Protein AF-0000000067247017 (afdb_homodimer)

Structure (mmCIF, N/CA/C/O backbone):
data_AF-0000000067247017-model_v1
#
loop_
_entity.id
_entity.type
_entity.pdbx_description
1 polymer 'HAT C-terminal dimerisation domain-containing protein'
#
loop_
_atom_site.group_PDB
_atom_site.id
_atom_site.type_symbol
_atom_site.label_atom_id
_atom_site.label_alt_id
_atom_site.label_comp_id
_atom_site.label_asym_id
_atom_site.label_entity_id
_atom_site.label_seq_id
_atom_site.pdbx_PDB_ins_code
_atom_site.Cartn_x
_atom_site.Cartn_y
_atom_site.Cartn_z
_atom_site.occupancy
_atom_site.B_iso_or_equiv
_atom_site.auth_seq_id
_atom_site.auth_comp_id
_atom_site.auth_asym_id
_atom_site.auth_atom_id
_atom_site.pdbx_PDB_model_num
ATOM 1 N N . MET A 1 1 ? 7.742 -73.188 33.688 1 23.28 1 MET A N 1
ATOM 2 C CA . MET A 1 1 ? 9.18 -72.938 33.562 1 23.28 1 MET A CA 1
ATOM 3 C C . MET A 1 1 ? 9.484 -71.938 32.469 1 23.28 1 MET A C 1
ATOM 5 O O . MET A 1 1 ? 9.109 -72.125 31.312 1 23.28 1 MET A O 1
ATOM 9 N N . GLN A 1 2 ? 9.531 -70.688 32.719 1 21.97 2 GLN A N 1
ATOM 10 C CA . GLN A 1 2 ? 9.227 -69.438 32.031 1 21.97 2 GLN A CA 1
ATOM 11 C C . GLN A 1 2 ? 10.367 -69 31.109 1 21.97 2 GLN A C 1
ATOM 13 O O . GLN A 1 2 ? 11.461 -68.688 31.578 1 21.97 2 GLN A O 1
ATOM 18 N N . ARG A 1 3 ? 10.586 -69.938 30.016 1 20.7 3 ARG A N 1
ATOM 19 C CA . ARG A 1 3 ? 11.852 -69.812 29.281 1 20.7 3 ARG A CA 1
ATOM 20 C C . ARG A 1 3 ? 12.125 -68.312 28.938 1 20.7 3 ARG A C 1
ATOM 22 O O . ARG A 1 3 ? 11.203 -67.562 28.672 1 20.7 3 ARG A O 1
ATOM 29 N N . GLU A 1 4 ? 13.328 -67.875 29.266 1 22.89 4 GLU A N 1
ATOM 30 C CA . GLU A 1 4 ? 14.008 -66.562 29.297 1 22.89 4 GLU A CA 1
ATOM 31 C C . GLU A 1 4 ? 14.242 -66 27.891 1 22.89 4 GLU A C 1
ATOM 33 O O . GLU A 1 4 ? 14.812 -66.688 27.047 1 22.89 4 GLU A O 1
ATOM 38 N N . PRO A 1 5 ? 13.328 -65.312 27.25 1 28.97 5 PRO A N 1
ATOM 39 C CA . PRO A 1 5 ? 13.305 -65.062 25.812 1 28.97 5 PRO A CA 1
ATOM 40 C C . PRO A 1 5 ? 14.625 -64.5 25.281 1 28.97 5 PRO A C 1
ATOM 42 O O . PRO A 1 5 ? 15.383 -63.906 26.031 1 28.97 5 PRO A O 1
ATOM 45 N N . GLY A 1 6 ? 15.312 -65.25 24.438 1 23.14 6 GLY A N 1
ATOM 46 C CA . GLY A 1 6 ? 16.625 -65.062 23.844 1 23.14 6 GLY A CA 1
ATOM 47 C C . GLY A 1 6 ? 16.875 -63.656 23.312 1 23.14 6 GLY A C 1
ATOM 48 O O . GLY A 1 6 ? 15.93 -62.969 22.938 1 23.14 6 GLY A O 1
ATOM 49 N N . SER A 1 7 ? 17.938 -62.938 23.688 1 22.84 7 SER A N 1
ATOM 50 C CA . SER A 1 7 ? 18.531 -61.594 23.609 1 22.84 7 SER A CA 1
ATOM 51 C C . SER A 1 7 ? 18.828 -61.188 22.172 1 22.84 7 SER A C 1
ATOM 53 O O . SER A 1 7 ? 19.641 -61.844 21.5 1 22.84 7 SER A O 1
ATOM 55 N N . ARG A 1 8 ? 17.828 -60.938 21.344 1 23.98 8 ARG A N 1
ATOM 56 C CA . ARG A 1 8 ? 18.047 -60.688 19.922 1 23.98 8 ARG A CA 1
ATOM 57 C C . ARG A 1 8 ? 19.203 -59.719 19.703 1 23.98 8 ARG A C 1
ATOM 59 O O . ARG A 1 8 ? 19.297 -58.688 20.344 1 23.98 8 ARG A O 1
ATOM 66 N N . PRO A 1 9 ? 20.312 -60.156 19.125 1 22.77 9 PRO A N 1
ATOM 67 C CA . PRO A 1 9 ? 21.547 -59.344 19.016 1 22.77 9 PRO A CA 1
ATOM 68 C C . PRO A 1 9 ? 21.328 -58.062 18.234 1 22.77 9 PRO A C 1
ATOM 70 O O . PRO A 1 9 ? 20.422 -57.969 17.406 1 22.77 9 PRO A O 1
ATOM 73 N N . SER A 1 10 ? 21.656 -56.812 18.766 1 23.69 10 SER A N 1
ATOM 74 C CA . SER A 1 10 ? 21.609 -55.406 18.453 1 23.69 10 SER A CA 1
ATOM 75 C C . SER A 1 10 ? 22.359 -55.094 17.156 1 23.69 10 SER A C 1
ATOM 77 O O . SER A 1 10 ? 23.578 -55.062 17.141 1 23.69 10 SER A O 1
ATOM 79 N N . CYS A 1 11 ? 22.078 -55.781 16.031 1 25.22 11 CYS A N 1
ATOM 80 C CA . CYS A 1 11 ? 22.922 -55.469 14.867 1 25.22 11 CYS A CA 1
ATOM 81 C C . CYS A 1 11 ? 22.859 -54 14.516 1 25.22 11 CYS A C 1
ATOM 83 O O . CYS A 1 11 ? 21.781 -53.469 14.234 1 25.22 11 CYS A O 1
ATOM 85 N N . THR A 1 12 ? 23.672 -53.156 15.133 1 26.23 12 THR A N 1
ATOM 86 C CA . THR A 1 12 ? 23.906 -51.719 14.938 1 26.23 12 THR A CA 1
ATOM 87 C C . THR A 1 12 ? 24.203 -51.438 13.469 1 26.23 12 THR A C 1
ATOM 89 O O . THR A 1 12 ? 25.156 -52 12.898 1 26.23 12 THR A O 1
ATOM 92 N N . PRO A 1 13 ? 23.203 -51.25 12.672 1 28.28 13 PRO A N 1
ATOM 93 C CA . PRO A 1 13 ? 23.484 -51.062 11.242 1 28.28 13 PRO A CA 1
ATOM 94 C C . PRO A 1 13 ? 24.609 -50.062 11 1 28.28 13 PRO A C 1
ATOM 96 O O . PRO A 1 13 ? 24.859 -49.188 11.82 1 28.28 13 PRO A O 1
ATOM 99 N N . PRO A 1 14 ? 25.719 -50.375 10.234 1 26.77 14 PRO A N 1
ATOM 100 C CA . PRO A 1 14 ? 26.891 -49.531 10.07 1 26.77 14 PRO A CA 1
ATOM 101 C C . P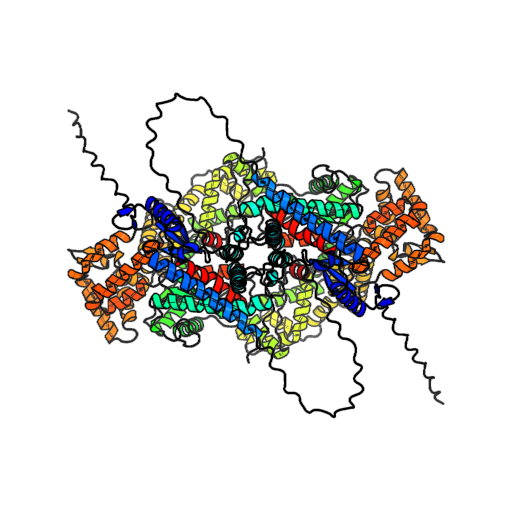RO A 1 14 ? 26.531 -48.125 9.562 1 26.77 14 PRO A C 1
ATOM 103 O O . PRO A 1 14 ? 25.5 -47.969 8.906 1 26.77 14 PRO A O 1
ATOM 106 N N . SER A 1 15 ? 26.953 -47.031 10.195 1 26.91 15 SER A N 1
ATOM 107 C CA . SER A 1 15 ? 26.844 -45.594 9.953 1 26.91 15 SER A CA 1
ATOM 108 C C . SER A 1 15 ? 27.203 -45.25 8.508 1 26.91 15 SER A C 1
ATOM 110 O O . SER A 1 15 ? 28.203 -45.75 7.973 1 26.91 15 SER A O 1
ATOM 112 N N . PRO A 1 16 ? 26.188 -44.938 7.688 1 30.27 16 PRO A N 1
ATOM 113 C CA . PRO A 1 16 ? 26.531 -44.625 6.297 1 30.27 16 PRO A CA 1
ATOM 114 C C . PRO A 1 16 ? 27.766 -43.719 6.176 1 30.27 16 PRO A C 1
ATOM 116 O O . PRO A 1 16 ? 27.938 -42.781 6.949 1 30.27 16 PRO A O 1
ATOM 119 N N . ALA A 1 17 ? 28.875 -44.188 5.738 1 30.48 17 ALA A N 1
ATOM 120 C CA . ALA A 1 17 ? 30.188 -43.562 5.523 1 30.48 17 ALA A CA 1
ATOM 121 C C . ALA A 1 17 ? 30.031 -42.25 4.789 1 30.48 17 ALA A C 1
ATOM 123 O O . ALA A 1 17 ? 29.328 -42.156 3.779 1 30.48 17 ALA A O 1
ATOM 124 N N . ASP A 1 18 ? 30.031 -41.125 5.426 1 32.72 18 ASP A N 1
ATOM 125 C CA . ASP A 1 18 ? 30.156 -39.75 4.969 1 32.72 18 ASP A CA 1
ATOM 126 C C . ASP A 1 18 ? 31.125 -39.656 3.787 1 32.72 18 ASP A C 1
ATOM 128 O O . ASP A 1 18 ? 32.344 -39.875 3.939 1 32.72 18 ASP A O 1
ATOM 132 N N . GLU A 1 19 ? 30.797 -40.219 2.645 1 38.19 19 GLU A N 1
ATOM 133 C CA . GLU A 1 19 ? 31.719 -40.031 1.532 1 38.19 19 GLU A CA 1
ATOM 134 C C . GLU A 1 19 ? 32.188 -38.594 1.45 1 38.19 19 GLU A C 1
ATOM 136 O O . GLU A 1 19 ? 31.406 -37.688 1.149 1 38.19 19 GLU A O 1
ATOM 141 N N . SER A 1 20 ? 33.031 -38.188 2.258 1 45.78 20 SER A N 1
ATOM 142 C CA . SER A 1 20 ? 33.75 -36.906 2.32 1 45.78 20 SER A CA 1
ATOM 143 C C . SER A 1 20 ? 34.281 -36.5 0.947 1 45.78 20 SER A C 1
ATOM 145 O O . SER A 1 20 ? 35 -37.281 0.297 1 45.78 20 SER A O 1
ATOM 147 N N . LYS A 1 21 ? 33.625 -35.656 0.15 1 56.75 21 LYS A N 1
ATOM 148 C CA . LYS A 1 21 ? 34.156 -35.094 -1.085 1 56.75 21 LYS A CA 1
ATOM 149 C C . LYS A 1 21 ? 35.656 -34.844 -0.981 1 56.75 21 LYS A C 1
ATOM 151 O O . LYS A 1 21 ? 36.125 -34.219 -0.02 1 56.75 21 LYS A O 1
ATOM 156 N N . THR A 1 22 ? 36.438 -35.688 -1.777 1 68.81 22 THR A N 1
ATOM 157 C CA . THR A 1 22 ? 37.906 -35.5 -1.778 1 68.81 22 THR A CA 1
ATOM 158 C C . THR A 1 22 ? 38.344 -34.812 -3.061 1 68.81 22 THR A C 1
ATOM 160 O O . THR A 1 22 ? 37.688 -34.875 -4.086 1 68.81 22 THR A O 1
ATOM 163 N N . TYR A 1 23 ? 39.25 -33.812 -3.061 1 75.81 23 TYR A N 1
ATOM 164 C CA . TYR A 1 23 ? 39.875 -33.094 -4.172 1 75.81 23 TYR A CA 1
ATOM 165 C C . TYR A 1 23 ? 41.219 -33.688 -4.512 1 75.81 23 TYR A C 1
ATOM 167 O O . TYR A 1 23 ? 41.969 -34.062 -3.615 1 75.81 23 TYR A O 1
ATOM 175 N N . LYS A 1 24 ? 41.531 -33.906 -5.691 1 72.06 24 LYS A N 1
ATOM 176 C CA . LYS A 1 24 ? 42.844 -34.438 -6.145 1 72.06 24 LYS A CA 1
ATOM 177 C C . LYS A 1 24 ? 43.844 -33.312 -6.363 1 72.06 24 LYS A C 1
ATOM 179 O O . LYS A 1 24 ? 43.531 -32.312 -7.039 1 72.06 24 LYS A O 1
ATOM 184 N N . TYR A 1 25 ? 45 -33.188 -5.691 1 70.38 25 TYR A N 1
ATOM 185 C CA . TYR A 1 25 ? 46.125 -32.281 -5.895 1 70.38 25 TYR A CA 1
ATOM 186 C C . TYR A 1 25 ? 47.406 -33.062 -6.09 1 70.38 25 TYR A C 1
ATOM 188 O O . TYR A 1 25 ? 47.938 -33.688 -5.148 1 70.38 25 TYR A O 1
ATOM 196 N N . GLY A 1 26 ? 47.938 -33.188 -7.312 1 64.81 26 GLY A N 1
ATOM 197 C CA . GLY A 1 26 ? 49 -34.094 -7.676 1 64.81 26 GLY A CA 1
ATOM 198 C C . GLY A 1 26 ? 48.562 -35.562 -7.582 1 64.81 26 GLY A C 1
ATOM 199 O O . GLY A 1 26 ? 47.594 -35.969 -8.203 1 64.81 26 GLY A O 1
ATOM 200 N N . ASP A 1 27 ? 49.219 -36.438 -6.797 1 65 27 ASP A N 1
ATOM 201 C CA . ASP A 1 27 ? 48.938 -37.875 -6.617 1 65 27 ASP A CA 1
ATOM 202 C C . ASP A 1 27 ? 48.188 -38.094 -5.305 1 65 27 ASP A C 1
ATOM 204 O O . ASP A 1 27 ? 47.938 -39.25 -4.93 1 65 27 ASP A O 1
ATOM 208 N N . LYS A 1 28 ? 47.812 -37.062 -4.539 1 72.12 28 LYS A N 1
ATOM 209 C CA . LYS A 1 28 ? 47.156 -37.219 -3.236 1 72.12 28 LYS A CA 1
ATOM 210 C C . LYS A 1 28 ? 45.688 -36.812 -3.291 1 72.12 28 LYS A C 1
ATOM 212 O O . LYS A 1 28 ? 45.312 -35.875 -4.004 1 72.12 28 LYS A O 1
ATOM 217 N N . GLN A 1 29 ? 44.75 -37.469 -2.693 1 73.56 29 GLN A N 1
ATOM 218 C CA . GLN A 1 29 ? 43.344 -37.125 -2.463 1 73.56 29 GLN A CA 1
ATOM 219 C C . GLN A 1 29 ? 43.188 -36.375 -1.137 1 73.56 29 GLN A C 1
ATOM 221 O O . GLN A 1 29 ? 43.594 -36.875 -0.09 1 73.56 29 GLN A O 1
ATOM 226 N N . LEU A 1 30 ? 42.719 -35.156 -1.212 1 77 30 LEU A N 1
ATOM 227 C CA . LEU A 1 30 ? 42.656 -34.312 -0.032 1 77 30 LEU A CA 1
ATOM 228 C C . LEU A 1 30 ? 41.188 -34.031 0.343 1 77 30 LEU A C 1
ATOM 230 O O . LEU A 1 30 ? 40.312 -33.969 -0.528 1 77 30 LEU A O 1
ATOM 234 N N . ASP A 1 31 ? 40.844 -34.031 1.542 1 75.44 31 ASP A N 1
ATOM 235 C CA . ASP A 1 31 ? 39.531 -33.562 2.018 1 75.44 31 ASP A CA 1
ATOM 236 C C . ASP A 1 31 ? 39.344 -32.094 1.728 1 75.44 31 ASP A C 1
ATOM 238 O O . ASP A 1 31 ? 40.312 -31.359 1.507 1 75.44 31 ASP A O 1
ATOM 242 N N . PRO A 1 32 ? 38.125 -31.578 1.667 1 73.88 32 PRO A N 1
ATOM 243 C CA . PRO A 1 32 ? 37.875 -30.188 1.261 1 73.88 32 PRO A CA 1
ATOM 244 C C . PRO A 1 32 ? 38.625 -29.172 2.104 1 73.88 32 PRO A C 1
ATOM 246 O O . PRO A 1 32 ? 39.156 -28.188 1.569 1 73.88 32 PRO A O 1
ATOM 249 N N . ALA A 1 33 ? 38.75 -29.469 3.287 1 77.25 33 ALA A N 1
ATOM 250 C CA . ALA A 1 33 ? 39.438 -28.5 4.148 1 77.25 33 ALA A CA 1
ATOM 251 C C . ALA A 1 33 ? 40.906 -28.469 3.848 1 77.25 33 ALA A C 1
ATOM 253 O O . ALA A 1 33 ? 41.5 -27.391 3.748 1 77.25 33 ALA A O 1
ATOM 254 N N . THR A 1 34 ? 41.469 -29.625 3.674 1 77.69 34 THR A N 1
ATOM 255 C CA . THR A 1 34 ? 42.906 -29.719 3.375 1 77.69 34 THR A CA 1
ATOM 256 C C . THR A 1 34 ? 43.188 -29.219 1.96 1 77.69 34 THR A C 1
ATOM 258 O O . THR A 1 34 ? 44.188 -28.578 1.719 1 77.69 34 THR A O 1
ATOM 261 N N . TYR A 1 35 ? 42.281 -29.391 1.104 1 80.38 35 TYR A N 1
ATOM 262 C CA . TYR A 1 35 ? 42.438 -28.906 -0.266 1 80.38 35 TYR A CA 1
ATOM 263 C C . TYR A 1 35 ? 42.344 -27.391 -0.318 1 80.38 35 TYR A C 1
ATOM 265 O O . TYR A 1 35 ? 43.156 -26.75 -0.99 1 80.38 35 TYR A O 1
ATOM 273 N N . ALA A 1 36 ? 41.469 -26.906 0.414 1 79.06 36 ALA A N 1
ATOM 274 C CA . ALA A 1 36 ? 41.375 -25.453 0.483 1 79.06 36 ALA A CA 1
ATOM 275 C C . ALA A 1 36 ? 42.625 -24.828 1.041 1 79.06 36 ALA A C 1
ATOM 277 O O . ALA A 1 36 ? 43.125 -23.812 0.528 1 79.06 36 ALA A O 1
ATOM 278 N N . ALA A 1 37 ? 43.156 -25.484 1.982 1 77.69 37 ALA A N 1
ATOM 279 C CA . ALA A 1 37 ? 44.406 -25.016 2.564 1 77.69 37 ALA A CA 1
ATOM 280 C C . ALA A 1 37 ? 45.562 -25.156 1.571 1 77.69 37 ALA A C 1
ATOM 282 O O . ALA A 1 37 ? 46.438 -24.281 1.488 1 77.69 37 ALA A O 1
ATOM 283 N N . THR A 1 38 ? 45.5 -26.203 0.818 1 76.56 38 THR A N 1
ATOM 284 C CA . THR A 1 38 ? 46.531 -26.438 -0.208 1 76.56 38 THR A CA 1
ATOM 285 C C . THR A 1 38 ? 46.438 -25.375 -1.305 1 76.56 38 THR A C 1
ATOM 287 O O . THR A 1 38 ? 47.469 -24.875 -1.765 1 76.56 38 THR A O 1
ATOM 290 N N . LEU A 1 39 ? 45.25 -24.969 -1.676 1 78 39 LEU A N 1
ATOM 291 C CA . LEU A 1 39 ? 45.062 -23.969 -2.711 1 78 39 LEU A CA 1
ATOM 292 C C . LEU A 1 39 ? 45.438 -22.578 -2.199 1 78 39 LEU A C 1
ATOM 294 O O . LEU A 1 39 ? 46.031 -21.781 -2.938 1 78 39 LEU A O 1
ATOM 298 N N . LYS A 1 40 ? 45.156 -22.391 -0.969 1 76.19 40 LYS A N 1
ATOM 299 C CA . LYS A 1 40 ? 45.594 -21.125 -0.381 1 76.19 40 LYS A CA 1
ATOM 300 C C . LYS A 1 40 ? 47.125 -21.047 -0.345 1 76.19 40 LYS A C 1
ATOM 302 O O . LYS A 1 40 ? 47.719 -19.984 -0.597 1 76.19 40 LYS A O 1
ATOM 307 N N . GLY A 1 41 ? 47.688 -22.172 -0.094 1 72.56 41 GLY A N 1
ATOM 308 C CA . GLY A 1 41 ? 49.156 -22.281 -0.179 1 72.56 41 GLY A CA 1
ATOM 309 C C . GLY A 1 41 ? 49.688 -22.125 -1.592 1 72.56 41 GLY A C 1
ATOM 310 O O . GLY A 1 41 ? 50.688 -21.453 -1.809 1 72.56 41 GLY A O 1
ATOM 311 N N . ALA A 1 42 ? 49 -22.703 -2.516 1 72.69 42 ALA A N 1
ATOM 312 C CA . ALA A 1 42 ? 49.375 -22.609 -3.92 1 72.69 42 ALA A CA 1
ATOM 313 C C . ALA A 1 42 ? 49.25 -21.172 -4.434 1 72.69 42 ALA A C 1
ATOM 315 O O . ALA A 1 42 ? 50.062 -20.734 -5.254 1 72.69 42 ALA A O 1
ATOM 316 N N . LYS A 1 43 ? 48.188 -20.547 -4.035 1 72.38 43 LYS A N 1
ATOM 317 C CA . LYS A 1 43 ? 48 -19.125 -4.34 1 72.38 43 LYS A CA 1
ATOM 318 C C . LYS A 1 43 ? 49.188 -18.312 -3.906 1 72.38 43 LYS A C 1
ATOM 320 O O . LYS A 1 43 ? 49.656 -17.422 -4.641 1 72.38 43 LYS A O 1
ATOM 325 N N . THR A 1 44 ? 49.688 -18.656 -2.83 1 65.38 44 THR A N 1
ATOM 326 C CA . THR A 1 44 ? 50.844 -17.922 -2.305 1 65.38 44 THR A CA 1
ATOM 327 C C . THR A 1 44 ? 52.125 -18.359 -3.012 1 65.38 44 THR A C 1
ATOM 329 O O . THR A 1 44 ? 53.031 -17.562 -3.209 1 65.38 44 THR A O 1
ATOM 332 N N . LYS A 1 45 ? 52.219 -19.719 -3.461 1 59 45 LYS A N 1
ATOM 333 C CA . LYS A 1 45 ? 53.438 -20.266 -4.023 1 59 45 LYS A CA 1
ATOM 334 C C . LYS A 1 45 ? 53.438 -20.203 -5.547 1 59 45 LYS A C 1
ATOM 336 O O . LYS A 1 45 ? 54.469 -20.047 -6.18 1 59 45 LYS A O 1
ATOM 341 N N . ASN A 1 46 ? 52.25 -20.609 -6.105 1 54.62 46 ASN A N 1
ATOM 342 C CA . ASN A 1 46 ? 52.125 -20.766 -7.551 1 54.62 46 ASN A CA 1
ATOM 343 C C . ASN A 1 46 ? 51.844 -19.422 -8.242 1 54.62 46 ASN A C 1
ATOM 345 O O . ASN A 1 46 ? 50.969 -18.672 -7.816 1 54.62 46 ASN A O 1
ATOM 349 N N . ARG A 1 47 ? 52.781 -18.953 -9.086 1 56.38 47 ARG A N 1
ATOM 350 C CA . ARG A 1 47 ? 52.938 -17.703 -9.805 1 56.38 47 ARG A CA 1
ATOM 351 C C . ARG A 1 47 ? 51.969 -17.609 -10.977 1 56.38 47 ARG A C 1
ATOM 353 O O . ARG A 1 47 ? 52.188 -16.859 -11.93 1 56.38 47 ARG A O 1
ATOM 360 N N . ALA A 1 48 ? 50.906 -18.422 -11.016 1 62.59 48 ALA A N 1
ATOM 361 C CA . ALA A 1 48 ? 50 -18.172 -12.141 1 62.59 48 ALA A CA 1
ATOM 362 C C . ALA A 1 48 ? 49.312 -16.828 -12 1 62.59 48 ALA A C 1
ATOM 364 O O . ALA A 1 48 ? 48.875 -16.453 -10.914 1 62.59 48 ALA A O 1
ATOM 365 N N . TRP A 1 49 ? 49.219 -16.094 -13.094 1 62.97 49 TRP A N 1
ATOM 366 C CA . TRP A 1 49 ? 48.781 -14.695 -13.141 1 62.97 49 TRP A CA 1
ATOM 367 C C . TRP A 1 49 ? 47.344 -14.562 -12.672 1 62.97 49 TRP A C 1
ATOM 369 O O . TRP A 1 49 ? 46.969 -13.547 -12.086 1 62.97 49 TRP A O 1
ATOM 379 N N . TRP A 1 50 ? 46.531 -15.633 -12.734 1 69 50 TRP A N 1
ATOM 380 C CA . TRP A 1 50 ? 45.094 -15.516 -12.477 1 69 50 TRP A CA 1
ATOM 381 C C . TRP A 1 50 ? 44.812 -15.648 -10.984 1 69 50 TRP A C 1
ATOM 383 O O . TRP A 1 50 ? 43.719 -15.305 -10.531 1 69 50 TRP A O 1
ATOM 393 N N . TRP A 1 51 ? 45.719 -16.047 -10.109 1 72.88 51 TRP A N 1
ATOM 394 C CA . TRP A 1 51 ? 45.5 -16.219 -8.68 1 72.88 51 TRP A CA 1
ATOM 395 C C . TRP A 1 51 ? 45.25 -14.883 -7.992 1 72.88 51 TRP A C 1
ATOM 397 O O . TRP A 1 51 ? 44.531 -14.812 -6.98 1 72.88 51 TRP A O 1
ATOM 407 N N . SER A 1 52 ? 45.719 -13.797 -8.602 1 67.19 52 SER A N 1
ATOM 408 C CA . SER A 1 52 ? 45.5 -12.469 -8.031 1 67.19 52 SER A CA 1
ATOM 409 C C . SER A 1 52 ? 44.031 -12.062 -8.125 1 67.19 52 SER A C 1
ATOM 411 O O . SER A 1 52 ? 43.562 -11.18 -7.391 1 67.19 52 SER A O 1
ATOM 413 N N . ARG A 1 53 ? 43.25 -12.727 -8.852 1 68.38 53 ARG A N 1
ATOM 414 C CA . ARG A 1 53 ? 41.844 -12.375 -9.125 1 68.38 53 ARG A CA 1
ATOM 415 C C . ARG A 1 53 ? 40.906 -13.273 -8.352 1 68.38 53 ARG A C 1
ATOM 417 O O . ARG A 1 53 ? 39.688 -13.133 -8.461 1 68.38 53 ARG A O 1
ATOM 424 N N . PHE A 1 54 ? 41.438 -14.25 -7.598 1 72.88 54 PHE A N 1
ATOM 425 C CA . PHE A 1 54 ? 40.531 -15.203 -6.969 1 72.88 54 PHE A CA 1
ATOM 426 C C . PHE A 1 54 ? 40.875 -15.375 -5.492 1 72.88 54 PHE A C 1
ATOM 428 O O . PHE A 1 54 ? 42.031 -15.398 -5.113 1 72.88 54 PHE A O 1
ATOM 435 N N . ASN A 1 55 ? 39.812 -15.5 -4.625 1 75.19 55 ASN A N 1
ATOM 436 C CA . ASN A 1 55 ? 39.938 -15.992 -3.256 1 75.19 55 ASN A CA 1
ATOM 437 C C . ASN A 1 55 ? 39.438 -17.438 -3.139 1 75.19 55 ASN A C 1
ATOM 439 O O . ASN A 1 55 ? 38.531 -17.844 -3.873 1 75.19 55 ASN A O 1
ATOM 443 N N . VAL A 1 56 ? 40.156 -18.25 -2.357 1 75.81 56 VAL A N 1
ATOM 444 C CA . VAL A 1 56 ? 39.719 -19.625 -2.105 1 75.81 56 VAL A CA 1
ATOM 445 C C . VAL A 1 56 ? 38.656 -19.641 -1.015 1 75.81 56 VAL A C 1
ATOM 447 O O . VAL A 1 56 ? 38.875 -19.141 0.09 1 75.81 56 VAL A O 1
ATOM 450 N N . LEU A 1 57 ? 37.5 -20.109 -1.409 1 73.62 57 LEU A N 1
ATOM 451 C CA . LEU A 1 57 ? 36.344 -20.188 -0.502 1 73.62 57 LEU A CA 1
ATOM 452 C C . LEU A 1 57 ? 36 -21.641 -0.196 1 73.62 57 LEU A C 1
ATOM 454 O O . LEU A 1 57 ? 36 -22.484 -1.096 1 73.62 57 LEU A O 1
ATOM 458 N N . LEU A 1 58 ? 35.906 -22.016 1.058 1 67.94 58 LEU A N 1
ATOM 459 C CA . LEU A 1 58 ? 35.312 -23.266 1.528 1 67.94 58 LEU A CA 1
ATOM 460 C C . LEU A 1 58 ? 33.844 -23.062 1.947 1 67.94 58 LEU A C 1
ATOM 462 O O . LEU A 1 58 ? 33.594 -22.375 2.938 1 67.94 58 LEU A O 1
ATOM 466 N N . ALA A 1 59 ? 32.969 -23.453 1.074 1 63.06 59 ALA A N 1
ATOM 467 C CA . ALA A 1 59 ? 31.531 -23.297 1.373 1 63.06 59 ALA A CA 1
ATOM 468 C C . ALA A 1 59 ? 30.797 -24.625 1.249 1 63.06 59 ALA A C 1
ATOM 470 O O . ALA A 1 59 ? 30.891 -25.297 0.219 1 63.06 59 ALA A O 1
ATOM 471 N N . ALA A 1 60 ? 30 -25.078 2.207 1 58.25 60 ALA A N 1
ATOM 472 C CA . ALA A 1 60 ? 29.172 -26.266 2.266 1 58.25 60 ALA A CA 1
ATOM 473 C C . ALA A 1 60 ? 29.953 -27.516 1.859 1 58.25 60 ALA A C 1
ATOM 475 O O . ALA A 1 60 ? 29.453 -28.359 1.111 1 58.25 60 ALA A O 1
ATOM 476 N N . GLY A 1 61 ? 31.281 -27.672 2.24 1 65.69 61 GLY A N 1
ATOM 477 C CA . GLY A 1 61 ? 32.125 -28.828 2.018 1 65.69 61 GLY A CA 1
ATOM 478 C C . GLY A 1 61 ? 32.75 -28.859 0.641 1 65.69 61 GLY A C 1
ATOM 479 O O . GLY A 1 61 ? 33.406 -29.828 0.267 1 65.69 61 GLY A O 1
ATOM 480 N N . SER A 1 62 ? 32.5 -27.938 -0.116 1 72.38 62 SER A N 1
ATOM 481 C CA . SER A 1 62 ? 33.156 -27.828 -1.422 1 72.38 62 SER A CA 1
ATOM 482 C C . SER A 1 62 ? 34.094 -26.625 -1.469 1 72.38 62 SER A C 1
ATOM 484 O O . SER A 1 62 ? 33.844 -25.609 -0.802 1 72.38 62 SER A O 1
ATOM 486 N N . VAL A 1 63 ? 35.188 -26.797 -2.227 1 76.31 63 VAL A N 1
ATOM 487 C CA . VAL A 1 63 ? 36.156 -25.734 -2.418 1 76.31 63 VAL A CA 1
ATOM 488 C C . VAL A 1 63 ? 35.875 -25 -3.727 1 76.31 63 VAL A C 1
ATOM 490 O O . VAL A 1 63 ? 35.719 -25.625 -4.777 1 76.31 63 VAL A O 1
ATOM 493 N N . MET A 1 64 ? 35.688 -23.688 -3.613 1 76.81 64 MET A N 1
ATOM 494 C CA . MET A 1 64 ? 35.469 -22.844 -4.785 1 76.81 64 MET A CA 1
ATOM 495 C C . MET A 1 64 ? 36.438 -21.688 -4.836 1 76.81 64 MET A C 1
ATOM 497 O O . MET A 1 64 ? 37 -21.297 -3.814 1 76.81 64 MET A O 1
ATOM 501 N N . LEU A 1 65 ? 36.562 -21.125 -6.168 1 76.94 65 LEU A N 1
ATOM 502 C CA . LEU A 1 65 ? 37.312 -19.891 -6.391 1 76.94 65 LEU A CA 1
ATOM 503 C C . LEU A 1 65 ? 36.375 -18.703 -6.609 1 76.94 65 LEU A C 1
ATOM 505 O O . LEU A 1 65 ? 35.438 -18.797 -7.406 1 76.94 65 LEU A O 1
ATOM 509 N N . GLU A 1 66 ? 36.469 -17.781 -5.77 1 74.69 66 GLU A N 1
ATOM 510 C CA . GLU A 1 66 ? 35.656 -16.578 -5.906 1 74.69 66 GLU A CA 1
ATOM 511 C C . GLU A 1 66 ? 36.469 -15.438 -6.551 1 74.69 66 GLU A C 1
ATOM 513 O O . GLU A 1 66 ? 37.5 -15.031 -6.027 1 74.69 66 GLU A O 1
ATOM 518 N N . CYS A 1 67 ? 35.938 -15.031 -7.691 1 69.38 67 CYS A N 1
ATOM 519 C CA . CYS A 1 67 ? 36.594 -13.938 -8.391 1 69.38 67 CYS A CA 1
ATOM 520 C C . CYS A 1 67 ? 36.5 -12.641 -7.598 1 69.38 67 CYS A C 1
ATOM 522 O O . CYS A 1 67 ? 35.375 -12.242 -7.199 1 69.38 67 CYS A O 1
ATOM 524 N N . THR A 1 68 ? 37.594 -11.984 -7.398 1 64.5 68 THR A N 1
ATOM 525 C CA . THR A 1 68 ? 37.625 -10.781 -6.574 1 64.5 68 THR A CA 1
ATOM 526 C C . THR A 1 68 ? 37 -9.602 -7.305 1 64.5 68 THR A C 1
ATOM 528 O O . THR A 1 68 ? 36.688 -8.578 -6.691 1 64.5 68 THR A O 1
ATOM 531 N N . ARG A 1 69 ? 36.75 -9.758 -8.555 1 59.62 69 ARG A N 1
ATOM 532 C CA . ARG A 1 69 ? 36.219 -8.688 -9.398 1 59.62 69 ARG A CA 1
ATOM 533 C C . ARG A 1 69 ? 34.719 -8.781 -9.523 1 59.62 69 ARG A C 1
ATOM 535 O O . ARG A 1 69 ? 34 -7.785 -9.336 1 59.62 69 ARG A O 1
ATOM 542 N N . CYS A 1 70 ? 34.219 -9.883 -9.883 1 53.69 70 CYS A N 1
ATOM 543 C CA . CYS A 1 70 ? 32.781 -10.023 -10.164 1 53.69 70 CYS A CA 1
ATOM 544 C C . CYS A 1 70 ? 32.125 -10.883 -9.102 1 53.69 70 CYS A C 1
ATOM 546 O O . CYS A 1 70 ? 30.922 -11.156 -9.188 1 53.69 70 CYS A O 1
ATOM 548 N N . LEU A 1 71 ? 32.875 -11.367 -8.086 1 58.56 71 LEU A N 1
ATOM 549 C CA . LEU A 1 71 ? 32.5 -12.18 -6.926 1 58.56 71 LEU A CA 1
ATOM 550 C C . LEU A 1 71 ? 31.781 -13.453 -7.355 1 58.56 71 LEU A C 1
ATOM 552 O O . LEU A 1 71 ? 31.141 -14.109 -6.539 1 58.56 71 LEU A O 1
ATOM 556 N N . GLN A 1 72 ? 31.953 -13.727 -8.578 1 64.38 72 GLN A N 1
ATOM 557 C CA . GLN A 1 72 ? 31.469 -15.016 -9.055 1 64.38 72 GLN A CA 1
ATOM 558 C C . GLN A 1 72 ? 32.344 -16.156 -8.562 1 64.38 72 GLN A C 1
ATOM 560 O O . GLN A 1 72 ? 33.562 -16.031 -8.531 1 64.38 72 GLN A O 1
ATOM 565 N N . GLN A 1 73 ? 31.703 -17.203 -8.188 1 70.81 73 GLN A N 1
ATOM 566 C CA . GLN A 1 73 ? 32.406 -18.391 -7.734 1 70.81 73 GLN A CA 1
ATOM 567 C C . GLN A 1 73 ? 32.625 -19.375 -8.883 1 70.81 73 GLN A C 1
ATOM 569 O O . GLN A 1 73 ? 31.703 -19.609 -9.68 1 70.81 73 GLN A O 1
ATOM 574 N N . VAL A 1 74 ? 33.844 -19.812 -9.117 1 74.31 74 VAL A N 1
ATOM 575 C CA . VAL A 1 74 ? 34.188 -20.781 -10.148 1 74.31 74 VAL A CA 1
ATOM 576 C C . VAL A 1 74 ? 34.719 -22.062 -9.508 1 74.31 74 VAL A C 1
ATOM 578 O O . VAL A 1 74 ? 35.156 -22.047 -8.359 1 74.31 74 VAL A O 1
ATOM 581 N N . SER A 1 75 ? 34.594 -23.234 -10.25 1 73.31 75 SER A N 1
ATOM 582 C CA . SER A 1 75 ? 35 -24.547 -9.758 1 73.31 75 SER A CA 1
ATOM 583 C C . SER A 1 75 ? 36.5 -24.578 -9.422 1 73.31 75 SER A C 1
ATOM 585 O O . SER A 1 75 ? 37.312 -24.078 -10.195 1 73.31 75 SER A O 1
ATOM 587 N N . ALA A 1 76 ? 36.844 -25.188 -8.281 1 73.19 76 ALA A N 1
ATOM 588 C CA . ALA A 1 76 ? 38.219 -25.312 -7.82 1 73.19 76 ALA A CA 1
ATOM 589 C C . ALA A 1 76 ? 38.781 -26.703 -8.156 1 73.19 76 ALA A C 1
ATOM 591 O O . ALA A 1 76 ? 39.875 -27.047 -7.719 1 73.19 76 ALA A O 1
ATOM 592 N N . VAL A 1 77 ? 38.125 -27.562 -8.859 1 72.56 77 VAL A N 1
ATOM 593 C CA . VAL A 1 77 ? 38.562 -28.922 -9.18 1 72.56 77 VAL A CA 1
ATOM 594 C C . VAL A 1 77 ? 39.781 -28.844 -10.094 1 72.56 77 VAL A C 1
ATOM 596 O O . VAL A 1 77 ? 40.781 -29.562 -9.875 1 72.56 77 VAL A O 1
ATOM 599 N N . ASN A 1 78 ? 39.781 -27.984 -11.219 1 66.75 78 ASN A N 1
ATOM 600 C CA . ASN A 1 78 ? 40.906 -27.703 -12.102 1 66.75 78 ASN A CA 1
ATOM 601 C C . ASN A 1 78 ? 41.156 -26.203 -12.234 1 66.75 78 ASN A C 1
ATOM 603 O O . ASN A 1 78 ? 40.75 -25.594 -13.242 1 66.75 78 ASN A O 1
ATOM 607 N N . PRO A 1 79 ? 41.812 -25.578 -11.219 1 72.31 79 PRO A N 1
ATOM 608 C CA . PRO A 1 79 ? 41.969 -24.109 -11.211 1 72.31 79 PRO A CA 1
ATOM 609 C C . PRO A 1 79 ? 42.719 -23.594 -12.414 1 72.31 79 PRO A C 1
ATOM 611 O O . PRO A 1 79 ? 42.469 -22.484 -12.891 1 72.31 79 PRO A O 1
ATOM 614 N N . SER A 1 80 ? 43.656 -24.375 -13 1 71.06 80 SER A N 1
ATOM 615 C CA . SER A 1 80 ? 44.5 -23.922 -14.086 1 71.06 80 SER A CA 1
ATOM 616 C C . SER A 1 80 ? 43.719 -23.75 -15.383 1 71.06 80 SER A C 1
ATOM 618 O O . SER A 1 80 ? 44.156 -23.047 -16.297 1 71.06 80 SER A O 1
ATOM 620 N N . VAL A 1 81 ? 42.531 -24.266 -15.406 1 70.19 81 VAL A N 1
ATOM 621 C CA . VAL A 1 81 ? 41.688 -24.141 -16.594 1 70.19 81 VAL A CA 1
ATOM 622 C C . VAL A 1 81 ? 40.531 -23.188 -16.297 1 70.19 81 VAL A C 1
ATOM 624 O O . VAL A 1 81 ? 40.281 -22.25 -17.062 1 70.19 81 VAL A O 1
ATOM 627 N N . ALA A 1 82 ? 39.844 -23.375 -15.172 1 73.69 82 ALA A N 1
ATOM 628 C CA . ALA A 1 82 ? 38.625 -22.641 -14.859 1 73.69 82 ALA A CA 1
ATOM 629 C C . ALA A 1 82 ? 38.906 -21.172 -14.555 1 73.69 82 ALA A C 1
ATOM 631 O O . ALA A 1 82 ? 38.156 -20.281 -14.953 1 73.69 82 ALA A O 1
ATOM 632 N N . ALA A 1 83 ? 40 -20.891 -13.953 1 74.25 83 ALA A N 1
ATOM 633 C CA . ALA A 1 83 ? 40.312 -19.531 -13.5 1 74.25 83 ALA A CA 1
ATOM 634 C C . ALA A 1 83 ? 40.688 -18.641 -14.672 1 74.25 83 ALA A C 1
ATOM 636 O O . ALA A 1 83 ? 40.094 -17.562 -14.852 1 74.25 83 ALA A O 1
ATOM 637 N N . PRO A 1 84 ? 41.531 -19.109 -15.578 1 69.56 84 PRO A N 1
ATOM 638 C CA . PRO A 1 84 ? 41.844 -18.25 -16.719 1 69.56 84 PRO A CA 1
ATOM 639 C C . PRO A 1 84 ? 40.656 -18.047 -17.656 1 69.56 84 PRO A C 1
ATOM 641 O O . PRO A 1 84 ? 40.469 -16.953 -18.203 1 69.56 84 PRO A O 1
ATOM 644 N N . GLN A 1 85 ? 39.812 -18.922 -17.797 1 68.38 85 GLN A N 1
ATOM 645 C CA . GLN A 1 85 ? 38.625 -18.797 -18.641 1 68.38 85 GLN A CA 1
ATOM 646 C C . GLN A 1 85 ? 37.656 -17.781 -18.062 1 68.38 85 GLN A C 1
ATOM 648 O O . GLN A 1 85 ? 37.094 -16.953 -18.797 1 68.38 85 GLN A O 1
ATOM 653 N N . HIS A 1 86 ? 37.5 -17.797 -16.797 1 70.12 86 HIS A N 1
ATOM 654 C CA . HIS A 1 86 ? 36.625 -16.812 -16.141 1 70.12 86 HIS A CA 1
ATOM 655 C C . HIS A 1 86 ? 37.25 -15.422 -16.234 1 70.12 86 HIS A C 1
ATOM 657 O O . HIS A 1 86 ? 36.531 -14.453 -16.5 1 70.12 86 HIS A O 1
ATOM 663 N N . VAL A 1 87 ? 38.469 -15.305 -16.078 1 69.5 87 VAL A N 1
ATOM 664 C CA . VAL A 1 87 ? 39.125 -14 -16.156 1 69.5 87 VAL A CA 1
ATOM 665 C C . VAL A 1 87 ? 38.969 -13.422 -17.562 1 69.5 87 VAL A C 1
ATOM 667 O O . VAL A 1 87 ? 38.656 -12.242 -17.719 1 69.5 87 VAL A O 1
ATOM 670 N N . LYS A 1 88 ? 39.031 -14.203 -18.516 1 63.12 88 LYS A N 1
ATOM 671 C CA . LYS A 1 88 ? 38.844 -13.75 -19.891 1 63.12 88 LYS A CA 1
ATOM 672 C C . LYS A 1 88 ? 37.406 -13.305 -20.125 1 63.12 88 LYS A C 1
ATOM 674 O O . LYS A 1 88 ? 37.156 -12.281 -20.766 1 63.12 88 LYS A O 1
ATOM 679 N N . ALA A 1 89 ? 36.5 -14.039 -19.578 1 61.62 89 ALA A N 1
ATOM 680 C CA . ALA A 1 89 ? 35.094 -13.695 -19.719 1 61.62 89 ALA A CA 1
ATOM 681 C C . ALA A 1 89 ? 34.719 -12.484 -18.859 1 61.62 89 ALA A C 1
ATOM 683 O O . ALA A 1 89 ? 33.969 -11.617 -19.297 1 61.62 89 ALA A O 1
ATOM 684 N N . CYS A 1 90 ? 35.219 -12.477 -17.734 1 61.75 90 CYS A N 1
ATOM 685 C CA . CYS A 1 90 ? 35 -11.367 -16.797 1 61.75 90 CYS A CA 1
ATOM 686 C C . CYS A 1 90 ? 35.594 -10.078 -17.344 1 61.75 90 CYS A C 1
ATOM 688 O O . CYS A 1 90 ? 34.969 -9.023 -17.297 1 61.75 90 CYS A O 1
ATOM 690 N N . ASP A 1 91 ? 36.688 -10.18 -18.047 1 57.44 91 ASP A N 1
ATOM 691 C CA . ASP A 1 91 ? 37.344 -9.047 -18.672 1 57.44 91 ASP A CA 1
ATOM 692 C C . ASP A 1 91 ? 36.625 -8.609 -19.938 1 57.44 91 ASP A C 1
ATOM 694 O O . ASP A 1 91 ? 36.5 -7.41 -20.219 1 57.44 91 ASP A O 1
ATOM 698 N N . LYS A 1 92 ? 36.156 -9.445 -20.641 1 53.22 92 LYS A N 1
ATOM 699 C CA . LYS A 1 92 ? 35.375 -9.086 -21.844 1 53.22 92 LYS A CA 1
ATOM 700 C C . LYS A 1 92 ? 34.094 -8.367 -21.469 1 53.22 92 LYS A C 1
ATOM 702 O O . LYS A 1 92 ? 33.688 -7.434 -22.172 1 53.22 92 LYS A O 1
ATOM 707 N N . ARG A 1 93 ? 33.562 -8.766 -20.5 1 48.56 93 ARG A N 1
ATOM 708 C CA . ARG A 1 93 ? 32.375 -8.062 -20.047 1 48.56 93 ARG A CA 1
ATOM 709 C C . ARG A 1 93 ? 32.719 -6.645 -19.594 1 48.56 93 ARG A C 1
ATOM 711 O O . ARG A 1 93 ? 31.984 -5.699 -19.875 1 48.56 93 ARG A O 1
ATOM 718 N N . VAL A 1 94 ? 33.844 -6.516 -19.062 1 45.06 94 VAL A N 1
ATOM 719 C CA . VAL A 1 94 ? 34.375 -5.199 -18.703 1 45.06 94 VAL A CA 1
ATOM 720 C C . VAL A 1 94 ? 34.75 -4.438 -19.969 1 45.06 94 VAL A C 1
ATOM 722 O O . VAL A 1 94 ? 34.469 -3.252 -20.109 1 45.06 94 VAL A O 1
ATOM 725 N N . LYS A 1 95 ? 35.344 -4.953 -20.891 1 44.66 95 LYS A N 1
ATOM 726 C CA . LYS A 1 95 ? 35.719 -4.324 -22.156 1 44.66 95 LYS A CA 1
ATOM 727 C C . LYS A 1 95 ? 34.469 -3.943 -22.953 1 44.66 95 LYS A C 1
ATOM 729 O O . LYS A 1 95 ? 34.406 -2.854 -23.531 1 44.66 95 LYS A O 1
ATOM 734 N N . LYS A 1 96 ? 33.594 -4.746 -23.078 1 43.16 96 LYS A N 1
ATOM 735 C CA . LYS A 1 96 ? 32.375 -4.395 -23.781 1 43.16 96 LYS A CA 1
ATOM 736 C C . LYS A 1 96 ? 31.625 -3.266 -23.078 1 43.16 96 LYS A C 1
ATOM 738 O O . LYS A 1 96 ? 31.078 -2.377 -23.734 1 43.16 96 LYS A O 1
ATOM 743 N N . ALA A 1 97 ? 31.594 -3.207 -21.859 1 38.78 97 ALA A N 1
ATOM 744 C CA . ALA A 1 97 ? 31.031 -2.088 -21.125 1 38.78 97 ALA A CA 1
ATOM 745 C C . ALA A 1 97 ? 31.844 -0.814 -21.344 1 38.78 97 ALA A C 1
ATOM 747 O O . ALA A 1 97 ? 31.266 0.273 -21.469 1 38.78 97 ALA A O 1
ATOM 748 N N . LEU A 1 98 ? 33.125 -0.87 -21.562 1 36.59 98 LEU A N 1
ATOM 749 C CA . LEU A 1 98 ? 34 0.229 -21.953 1 36.59 98 LEU A CA 1
ATOM 750 C C . LEU A 1 98 ? 33.719 0.674 -23.391 1 36.59 98 LEU A C 1
ATOM 752 O O . LEU A 1 98 ? 33.688 1.872 -23.672 1 36.59 98 LEU A O 1
ATOM 756 N N . GLU A 1 99 ? 33.594 -0.217 -24.281 1 38.88 99 GLU A N 1
ATOM 757 C CA . GLU A 1 99 ? 33.312 0.152 -25.672 1 38.88 99 GLU A CA 1
ATOM 758 C C . GLU A 1 99 ? 31.938 0.792 -25.812 1 38.88 99 GLU A C 1
ATOM 760 O O . GLU A 1 99 ? 31.75 1.713 -26.609 1 38.88 99 GLU A O 1
ATOM 765 N N . ALA A 1 100 ? 31 0.371 -25.094 1 35.22 100 ALA A N 1
ATOM 766 C CA . ALA A 1 100 ? 29.688 1.01 -25.156 1 35.22 100 ALA A CA 1
ATOM 767 C C . ALA A 1 100 ? 29.719 2.396 -24.531 1 35.22 100 ALA A C 1
ATOM 769 O O . ALA A 1 100 ? 29.016 3.307 -24.969 1 35.22 100 ALA A O 1
ATOM 770 N N . GLY A 1 101 ? 30.484 2.654 -23.531 1 31.92 101 GLY A N 1
ATOM 771 C CA . GLY A 1 101 ? 30.672 3.996 -23.016 1 31.92 101 GLY A CA 1
ATOM 772 C C . GLY A 1 101 ? 31.406 4.918 -23.969 1 31.92 101 GLY A C 1
ATOM 773 O O . GLY A 1 101 ? 31.172 6.129 -23.984 1 31.92 101 GLY A O 1
ATOM 774 N N . ALA A 1 102 ? 32.375 4.496 -24.75 1 30.03 102 ALA A N 1
ATOM 775 C CA . ALA A 1 102 ? 33.125 5.355 -25.672 1 30.03 102 ALA A CA 1
ATOM 776 C C . ALA A 1 102 ? 32.25 5.785 -26.844 1 30.03 102 ALA A C 1
ATOM 778 O O . ALA A 1 102 ? 32.5 6.812 -27.469 1 30.03 102 ALA A O 1
ATOM 779 N N . ALA A 1 103 ? 31.344 4.898 -27.375 1 29.89 103 ALA A N 1
ATOM 780 C CA . ALA A 1 103 ? 30.672 5.301 -28.609 1 29.89 103 ALA A CA 1
ATOM 781 C C . ALA A 1 103 ? 29.812 6.539 -28.391 1 29.89 103 ALA A C 1
ATOM 783 O O . ALA A 1 103 ? 29.406 7.207 -29.344 1 29.89 103 ALA A O 1
ATOM 784 N N . SER A 1 104 ? 29.234 6.676 -27.25 1 27.16 104 SER A N 1
ATOM 785 C CA . SER A 1 104 ? 28.281 7.789 -27.25 1 27.16 104 SER A CA 1
ATOM 786 C C . SER A 1 104 ? 29 9.125 -27.391 1 27.16 104 SER A C 1
ATOM 788 O O . SER A 1 104 ? 28.375 10.18 -27.375 1 27.16 104 SER A O 1
ATOM 790 N N . GLY A 1 105 ? 30.328 9.188 -27.312 1 25.44 105 GLY A N 1
ATOM 791 C CA . GLY A 1 105 ? 30.906 10.523 -27.438 1 25.44 105 GLY A CA 1
ATOM 792 C C . GLY A 1 105 ? 30.797 11.094 -28.828 1 25.44 105 GLY A C 1
ATOM 793 O O . GLY A 1 105 ? 31.078 12.273 -29.047 1 25.44 105 GLY A O 1
ATOM 794 N N . THR A 1 106 ? 30.812 10.242 -29.891 1 24.23 106 THR A N 1
ATOM 795 C CA . THR A 1 106 ? 31.266 10.867 -31.125 1 24.23 106 THR A CA 1
ATOM 796 C C . THR A 1 106 ? 30.125 11.664 -31.766 1 24.23 106 THR A C 1
ATOM 798 O O . THR A 1 106 ? 30.359 12.461 -32.688 1 24.23 106 THR A O 1
ATOM 801 N N . ASP A 1 107 ? 28.906 11.281 -31.703 1 22.38 107 ASP A N 1
ATOM 802 C CA . ASP A 1 107 ? 28.109 11.742 -32.844 1 22.38 107 ASP A CA 1
ATOM 803 C C . ASP A 1 107 ? 27.812 13.234 -32.719 1 22.38 107 ASP A C 1
ATOM 805 O O . ASP A 1 107 ? 26.922 13.75 -33.406 1 22.38 107 ASP A O 1
ATOM 809 N 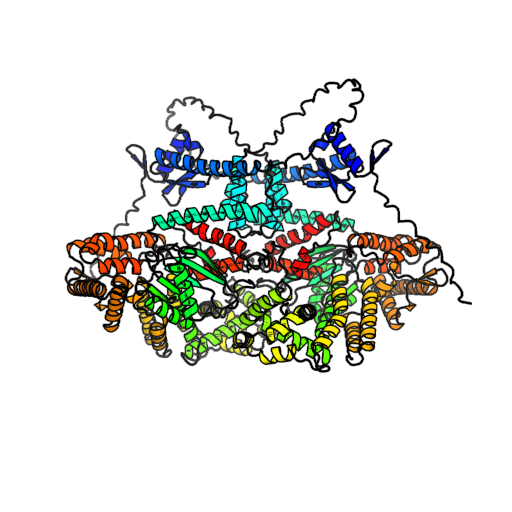N . ARG A 1 108 ? 28.25 14.008 -31.844 1 22.61 108 ARG A N 1
ATOM 810 C CA . ARG A 1 108 ? 27.766 15.375 -31.938 1 22.61 108 ARG A CA 1
ATOM 811 C C . ARG A 1 108 ? 28.297 16.062 -33.188 1 22.61 108 ARG A C 1
ATOM 813 O O . ARG A 1 108 ? 28.125 17.281 -33.344 1 22.61 108 ARG A O 1
ATOM 820 N N . THR A 1 109 ? 29.125 15.516 -34.062 1 21.69 109 THR A N 1
ATOM 821 C CA . THR A 1 109 ? 29.797 16.469 -34.938 1 21.69 109 THR A CA 1
ATOM 822 C C . THR A 1 109 ? 28.875 16.906 -36.062 1 21.69 109 THR A C 1
ATOM 824 O O . THR A 1 109 ? 29.312 17.609 -36.969 1 21.69 109 THR A O 1
ATOM 827 N N . SER A 1 110 ? 27.734 16.453 -36.344 1 19.03 110 SER A N 1
ATOM 828 C CA . SER A 1 110 ? 27.328 16.844 -37.688 1 19.03 110 SER A CA 1
ATOM 829 C C . SER A 1 110 ? 26.891 18.312 -37.719 1 19.03 110 SER A C 1
ATOM 831 O O . SER A 1 110 ? 25.844 18.672 -37.188 1 19.03 110 SER A O 1
ATOM 833 N N . ALA A 1 111 ? 27.828 19.359 -37.812 1 21.28 111 ALA A N 1
ATOM 834 C CA . ALA A 1 111 ? 27.719 20.797 -38.062 1 21.28 111 ALA A CA 1
ATOM 835 C C . ALA A 1 111 ? 26.938 21.062 -39.344 1 21.28 111 ALA A C 1
ATOM 837 O O . ALA A 1 111 ? 27.109 20.344 -40.344 1 21.28 111 ALA A O 1
ATOM 838 N N . PRO A 1 112 ? 25.797 21.672 -39.375 1 19.89 112 PRO A N 1
ATOM 839 C CA . PRO A 1 112 ? 25.172 22.094 -40.625 1 19.89 112 PRO A CA 1
ATOM 840 C C . PRO A 1 112 ? 26.109 22.891 -41.531 1 19.89 112 PRO A C 1
ATOM 842 O O . PRO A 1 112 ? 27.109 23.453 -41.031 1 19.89 112 PRO A O 1
ATOM 845 N N . THR A 1 113 ? 26.141 22.766 -42.812 1 19.55 113 THR A N 1
ATOM 846 C CA . THR A 1 113 ? 26.906 23.328 -43.906 1 19.55 113 THR A CA 1
ATOM 847 C C . THR A 1 113 ? 26.766 24.859 -43.938 1 19.55 113 THR A C 1
ATOM 849 O O . THR A 1 113 ? 25.672 25.391 -43.719 1 19.55 113 THR A O 1
ATOM 852 N N . PRO A 1 114 ? 27.922 25.688 -43.875 1 21.14 114 PRO A N 1
ATOM 853 C CA . PRO A 1 114 ? 28.125 27.141 -43.938 1 21.14 114 PRO A CA 1
ATOM 854 C C . PRO A 1 114 ? 27.438 27.797 -45.125 1 21.14 114 PRO A C 1
ATOM 856 O O . PRO A 1 114 ? 27.516 27.266 -46.25 1 21.14 114 PRO A O 1
ATOM 859 N N . GLY A 1 115 ? 26.172 28.234 -45.125 1 20.52 115 GLY A N 1
ATOM 860 C CA . GLY A 1 115 ? 25.734 29.031 -46.25 1 20.52 115 GLY A CA 1
ATOM 861 C C . GLY A 1 115 ? 26.688 30.172 -46.594 1 20.52 115 GLY A C 1
ATOM 862 O O . GLY A 1 115 ? 27.641 30.422 -45.844 1 20.52 115 GLY A O 1
ATOM 863 N N . PRO A 1 116 ? 26.438 31.141 -47.469 1 19.66 116 PRO A N 1
ATOM 864 C CA . PRO A 1 116 ? 27.266 32.031 -48.312 1 19.66 116 PRO A CA 1
ATOM 865 C C . PRO A 1 116 ? 28 33.094 -47.5 1 19.66 116 PRO A C 1
ATOM 867 O O . PRO A 1 116 ? 27.562 33.438 -46.406 1 19.66 116 PRO A O 1
ATOM 870 N N . THR A 1 117 ? 29.297 33.438 -47.812 1 19.75 117 THR A N 1
ATOM 871 C CA . THR A 1 117 ? 30.516 34.094 -47.375 1 19.75 117 THR A CA 1
ATOM 872 C C . THR A 1 117 ? 30.344 35.625 -47.312 1 19.75 117 THR A C 1
ATOM 874 O O . THR A 1 117 ? 31.234 36.312 -46.844 1 19.75 117 THR A O 1
ATOM 877 N N . PRO A 1 118 ? 29.312 36.312 -46.625 1 21.28 118 PRO A N 1
ATOM 878 C CA . PRO A 1 118 ? 29.391 37.688 -47.094 1 21.28 118 PRO A CA 1
ATOM 879 C C . PRO A 1 118 ? 30.766 38.312 -46.906 1 21.28 118 PRO A C 1
ATOM 881 O O . PRO A 1 118 ? 31.562 37.781 -46.125 1 21.28 118 PRO A O 1
ATOM 884 N N . ASP A 1 119 ? 31.047 39.531 -47.438 1 19.73 119 ASP A N 1
ATOM 885 C CA . ASP A 1 119 ? 32.188 40.312 -47.906 1 19.73 119 ASP A CA 1
ATOM 886 C C . ASP A 1 119 ? 33.125 40.719 -46.75 1 19.73 119 ASP A C 1
ATOM 888 O O . ASP A 1 119 ? 32.688 40.812 -45.625 1 19.73 119 ASP A O 1
ATOM 892 N N . PRO A 1 120 ? 34.5 41 -46.969 1 19.81 120 PRO A N 1
ATOM 893 C CA . PRO A 1 120 ? 35.812 41.031 -46.312 1 19.81 120 PRO A CA 1
ATOM 894 C C . PRO A 1 120 ? 35.969 42.219 -45.375 1 19.81 120 PRO A C 1
ATOM 896 O O . PRO A 1 120 ? 37.031 42.406 -44.781 1 19.81 120 PRO A O 1
ATOM 899 N N . THR A 1 121 ? 34.906 42.781 -44.594 1 22.31 121 THR A N 1
ATOM 900 C CA . THR A 1 121 ? 35.312 44.156 -44.375 1 22.31 121 THR A CA 1
ATOM 901 C C . THR A 1 121 ? 36.656 44.188 -43.656 1 22.31 121 THR A C 1
ATOM 903 O O . THR A 1 121 ? 36.969 43.312 -42.875 1 22.31 121 THR A O 1
ATOM 906 N N . PRO A 1 122 ? 37.469 45.344 -43.781 1 19.83 122 PRO A N 1
ATOM 907 C CA . PRO A 1 122 ? 38.906 45.594 -43.688 1 19.83 122 PRO A CA 1
ATOM 908 C C . PRO A 1 122 ? 39.438 45.469 -42.25 1 19.83 122 PRO A C 1
ATOM 910 O O . PRO A 1 122 ? 38.719 45.688 -41.312 1 19.83 122 PRO A O 1
ATOM 913 N N . THR A 1 123 ? 40.5 44.625 -42.094 1 19.8 123 THR A N 1
ATOM 914 C CA . THR A 1 123 ? 41.188 43.844 -41.031 1 19.8 123 THR A CA 1
ATOM 915 C C . THR A 1 123 ? 42.031 44.781 -40.188 1 19.8 123 THR A C 1
ATOM 917 O O . THR A 1 123 ? 43.125 45.188 -40.594 1 19.8 123 THR A O 1
ATOM 920 N N . PRO A 1 124 ? 41.375 45.938 -39.594 1 19.47 124 PRO A N 1
ATOM 921 C CA . PRO A 1 124 ? 42.406 46.875 -39.188 1 19.47 124 PRO A CA 1
ATOM 922 C C . PRO A 1 124 ? 43.5 46.25 -38.344 1 19.47 124 PRO A C 1
ATOM 924 O O . PRO A 1 124 ? 43.344 45.125 -37.812 1 19.47 124 PRO A O 1
ATOM 927 N N . GLY A 1 125 ? 44.438 47.094 -37.844 1 18.88 125 GLY A N 1
ATOM 928 C CA . GLY A 1 125 ? 45.844 47.156 -37.5 1 18.88 125 GLY A CA 1
ATOM 929 C C . GLY A 1 125 ? 46.156 46.469 -36.188 1 18.88 125 GLY A C 1
ATOM 930 O O . GLY A 1 125 ? 45.375 46.531 -35.219 1 18.88 125 GLY A O 1
ATOM 931 N N . ALA A 1 126 ? 46.938 45.375 -36.188 1 19.77 126 ALA A N 1
ATOM 932 C CA . ALA A 1 126 ? 47.375 44.25 -35.344 1 19.77 126 ALA A CA 1
ATOM 933 C C . ALA A 1 126 ? 48.25 44.719 -34.188 1 19.77 126 ALA A C 1
ATOM 935 O O . ALA A 1 126 ? 49.406 45.062 -34.406 1 19.77 126 ALA A O 1
ATOM 936 N N . SER A 1 127 ? 47.719 45.75 -33.375 1 18.83 127 SER A N 1
ATOM 937 C CA . SER A 1 127 ? 48.656 46.281 -32.406 1 18.83 127 SER A CA 1
ATOM 938 C C . SER A 1 127 ? 49.344 45.188 -31.609 1 18.83 127 SER A C 1
ATOM 940 O O . SER A 1 127 ? 48.75 44.094 -31.438 1 18.83 127 SER A O 1
ATOM 942 N N . ASN A 1 128 ? 50.719 45.125 -31.391 1 18.66 128 ASN A N 1
ATOM 943 C CA . ASN A 1 128 ? 51.875 44.281 -31.031 1 18.66 128 ASN A CA 1
ATOM 944 C C . ASN A 1 128 ? 51.781 43.812 -29.578 1 18.66 128 ASN A C 1
ATOM 946 O O . ASN A 1 128 ? 52.781 43.344 -29.031 1 18.66 128 ASN A O 1
ATOM 950 N N . SER A 1 129 ? 50.688 43.969 -28.906 1 18.88 129 SER A N 1
ATOM 951 C CA . SER A 1 129 ? 50.844 44.031 -27.453 1 18.88 129 SER A CA 1
ATOM 952 C C . SER A 1 129 ? 51.438 42.75 -26.906 1 18.88 129 SER A C 1
ATOM 954 O O . SER A 1 129 ? 51.156 41.656 -27.391 1 18.88 129 SER A O 1
ATOM 956 N N . ALA A 1 130 ? 52.656 42.781 -26.078 1 19.8 130 ALA A N 1
ATOM 957 C CA . ALA A 1 130 ? 53.688 41.938 -25.5 1 19.8 130 ALA A CA 1
ATOM 958 C C . ALA A 1 130 ? 53.094 40.844 -24.625 1 19.8 130 ALA A C 1
ATOM 960 O O . ALA A 1 130 ? 52.375 41.125 -23.656 1 19.8 130 ALA A O 1
ATOM 961 N N . THR A 1 131 ? 52.719 39.75 -25.062 1 20.34 131 THR A N 1
ATOM 962 C CA . THR A 1 131 ? 51.969 38.562 -24.672 1 20.34 131 THR A CA 1
ATOM 963 C C . THR A 1 131 ? 52.719 37.75 -23.625 1 20.34 131 THR A C 1
ATOM 965 O O . THR A 1 131 ? 53.469 36.844 -23.984 1 20.34 131 THR A O 1
ATOM 968 N N . GLY A 1 132 ? 53.281 38.469 -22.531 1 19.23 132 GLY A N 1
ATOM 969 C CA . GLY A 1 132 ? 54.25 37.781 -21.703 1 19.23 132 GLY A CA 1
ATOM 970 C C . GLY A 1 132 ? 53.781 36.406 -21.25 1 19.23 132 GLY A C 1
ATOM 971 O O . GLY A 1 132 ? 52.594 36.156 -21.203 1 19.23 132 GLY A O 1
ATOM 972 N N . GLU A 1 133 ? 54.688 35.375 -21.281 1 21.23 133 GLU A N 1
ATOM 973 C CA . GLU A 1 133 ? 54.75 33.938 -21.094 1 21.23 133 GLU A CA 1
ATOM 974 C C . GLU A 1 133 ? 54.406 33.531 -19.656 1 21.23 133 GLU A C 1
ATOM 976 O O . GLU A 1 133 ? 55.25 33.75 -18.75 1 21.23 133 GLU A O 1
ATOM 981 N N . LEU A 1 134 ? 53.406 34.031 -19.031 1 19.45 134 LEU A N 1
ATOM 982 C CA . LEU A 1 134 ? 53.219 33.75 -17.609 1 19.45 134 LEU A CA 1
ATOM 983 C C . LEU A 1 134 ? 53.375 32.281 -17.297 1 19.45 134 LEU A C 1
ATOM 985 O O . LEU A 1 134 ? 52.656 31.453 -17.875 1 19.45 134 LEU A O 1
ATOM 989 N N . LYS A 1 135 ? 54.531 31.812 -16.75 1 21.83 135 LYS A N 1
ATOM 990 C CA . LYS A 1 135 ? 54.969 30.516 -16.266 1 21.83 135 LYS A CA 1
ATOM 991 C C . LYS A 1 135 ? 53.938 29.891 -15.32 1 21.83 135 LYS A C 1
ATOM 993 O O . LYS A 1 135 ? 53.594 30.484 -14.297 1 21.83 135 LYS A O 1
ATOM 998 N N . ARG A 1 136 ? 53.125 29.109 -15.742 1 23.73 136 ARG A N 1
ATOM 999 C CA . ARG A 1 136 ? 52.031 28.344 -15.18 1 23.73 136 ARG A CA 1
ATOM 1000 C C . ARG A 1 136 ? 52.469 27.594 -13.922 1 23.73 136 ARG A C 1
ATOM 1002 O O . ARG A 1 136 ? 53.25 26.641 -14.008 1 23.73 136 ARG A O 1
ATOM 1009 N N . GLN A 1 137 ? 52.812 28.25 -12.828 1 22.88 137 GLN A N 1
ATOM 1010 C CA . GLN A 1 137 ? 53.281 27.578 -11.617 1 22.88 137 GLN A CA 1
ATOM 1011 C C . GLN A 1 137 ? 52.406 26.359 -11.297 1 22.88 137 GLN A C 1
ATOM 1013 O O . GLN A 1 137 ? 51.188 26.453 -11.344 1 22.88 137 GLN A O 1
ATOM 1018 N N . ARG A 1 138 ? 53 25.125 -11.234 1 23.84 138 ARG A N 1
ATOM 1019 C CA . ARG A 1 138 ? 52.688 23.719 -11.023 1 23.84 138 ARG A CA 1
ATOM 1020 C C . ARG A 1 138 ? 52.031 23.5 -9.68 1 23.84 138 ARG A C 1
ATOM 1022 O O . ARG A 1 138 ? 52.625 23.719 -8.625 1 23.84 138 ARG A O 1
ATOM 1029 N N . THR A 1 139 ? 50.906 23.969 -9.422 1 25.7 139 THR A N 1
ATOM 1030 C CA . THR A 1 139 ? 50.125 23.75 -8.203 1 25.7 139 THR A CA 1
ATOM 1031 C C . THR A 1 139 ? 50.344 22.328 -7.688 1 25.7 139 THR A C 1
ATOM 1033 O O . THR A 1 139 ? 50.5 21.391 -8.477 1 25.7 139 THR A O 1
ATOM 1036 N N . ASP A 1 140 ? 50.75 22.047 -6.453 1 26.11 140 ASP A N 1
ATOM 1037 C CA . ASP A 1 140 ? 51.344 20.844 -5.863 1 26.11 140 ASP A CA 1
ATOM 1038 C C . ASP A 1 140 ? 50.5 19.609 -6.172 1 26.11 140 ASP A C 1
ATOM 1040 O O . ASP A 1 140 ? 49.25 19.656 -6.07 1 26.11 140 ASP A O 1
ATOM 1044 N N . SER A 1 141 ? 50.812 18.609 -6.875 1 26.98 141 SER A N 1
ATOM 1045 C CA . SER A 1 141 ? 50.531 17.422 -7.668 1 26.98 141 SER A CA 1
ATOM 1046 C C . SER A 1 141 ? 49.938 16.312 -6.812 1 26.98 141 SER A C 1
ATOM 1048 O O . SER A 1 141 ? 49.625 15.234 -7.324 1 26.98 141 SER A O 1
ATOM 1050 N N . GLY A 1 142 ? 50.031 16.328 -5.43 1 28.08 142 GLY A N 1
ATOM 1051 C CA . GLY A 1 142 ? 49.875 15.117 -4.645 1 28.08 142 GLY A CA 1
ATOM 1052 C C . GLY A 1 142 ? 48.438 14.68 -4.484 1 28.08 142 GLY A C 1
ATOM 1053 O O . GLY A 1 142 ? 48.156 13.602 -3.971 1 28.08 142 GLY A O 1
ATOM 1054 N N . LEU A 1 143 ? 47.531 15.547 -4.004 1 29.56 143 LEU A N 1
ATOM 1055 C CA . LEU A 1 143 ? 46.219 14.922 -3.961 1 29.56 143 LEU A CA 1
ATOM 1056 C C . LEU A 1 143 ? 45.781 14.484 -5.352 1 29.56 143 LEU A C 1
ATOM 1058 O O . LEU A 1 143 ? 45.281 15.297 -6.141 1 29.56 143 LEU A O 1
ATOM 1062 N N . ARG A 1 144 ? 46.562 13.867 -6.027 1 31.05 144 ARG A N 1
ATOM 1063 C CA . ARG A 1 144 ? 46.188 13.242 -7.297 1 31.05 144 ARG A CA 1
ATOM 1064 C C . ARG A 1 144 ? 44.75 12.773 -7.273 1 31.05 144 ARG A C 1
ATOM 1066 O O . ARG A 1 144 ? 44.344 11.992 -6.402 1 31.05 144 ARG A O 1
ATOM 1073 N N . SER A 1 145 ? 43.656 13.531 -7.578 1 35.5 145 SER A N 1
ATOM 1074 C CA . SER A 1 145 ? 42.281 13.125 -7.938 1 35.5 145 SER A CA 1
ATOM 1075 C C . SER A 1 145 ? 42.281 11.703 -8.484 1 35.5 145 SER A C 1
ATOM 1077 O O . SER A 1 145 ? 42.844 11.43 -9.547 1 35.5 145 SER A O 1
ATOM 1079 N N . PHE A 1 146 ? 42.438 10.906 -7.668 1 38.12 146 PHE A N 1
ATOM 1080 C CA . PHE A 1 146 ? 42.469 9.508 -8.094 1 38.12 146 PHE A CA 1
ATOM 1081 C C . PHE A 1 146 ? 41.219 9.172 -8.93 1 38.12 146 PHE A C 1
ATOM 1083 O O . PHE A 1 146 ? 40.094 9.203 -8.422 1 38.12 146 PHE A O 1
ATOM 1090 N N . LEU A 1 147 ? 41.156 9.719 -10.109 1 49.56 147 LEU A N 1
ATOM 1091 C CA . LEU A 1 147 ? 40.094 9.328 -11.039 1 49.56 147 LEU A CA 1
ATOM 1092 C C . LEU A 1 147 ? 40.188 7.844 -11.383 1 49.56 147 LEU A C 1
ATOM 1094 O O . LEU A 1 147 ? 41.25 7.363 -11.781 1 49.56 147 LEU A O 1
ATOM 1098 N N . PHE A 1 148 ? 39.344 7.043 -10.844 1 64.69 148 PHE A N 1
ATOM 1099 C CA . PHE A 1 148 ? 39.25 5.645 -11.242 1 64.69 148 PHE A CA 1
ATOM 1100 C C . PHE A 1 148 ? 39.281 5.508 -12.758 1 64.69 148 PHE A C 1
ATOM 1102 O O . PHE A 1 148 ? 38.812 6.391 -13.477 1 64.69 148 PHE A O 1
ATOM 1109 N N . PRO A 1 149 ? 40.031 4.508 -13.164 1 64.75 149 PRO A N 1
ATOM 1110 C CA . PRO A 1 149 ? 39.969 4.219 -14.594 1 64.75 149 PRO A CA 1
ATOM 1111 C C . PRO A 1 149 ? 38.531 4.094 -15.086 1 64.75 149 PRO A C 1
ATOM 1113 O O . PRO A 1 149 ? 37.625 3.695 -14.328 1 64.75 149 PRO A O 1
ATOM 1116 N N . ALA A 1 150 ? 38.406 4.48 -16.266 1 69.31 150 ALA A N 1
ATOM 1117 C CA . ALA A 1 150 ? 37.094 4.539 -16.891 1 69.31 150 ALA A CA 1
ATOM 1118 C C . ALA A 1 150 ? 36.375 3.191 -16.797 1 69.31 150 ALA A C 1
ATOM 1120 O O . ALA A 1 150 ? 35.188 3.131 -16.5 1 69.31 150 ALA A O 1
ATOM 1121 N N . PRO A 1 151 ? 37.156 2.135 -16.984 1 73 151 PRO A N 1
ATOM 1122 C CA . PRO A 1 151 ? 36.438 0.847 -16.891 1 73 151 PRO A CA 1
ATOM 1123 C C . PRO A 1 151 ? 35.938 0.554 -15.484 1 73 151 PRO A C 1
ATOM 1125 O O . PRO A 1 151 ? 34.875 -0.042 -15.328 1 73 151 PRO A O 1
ATOM 1128 N N . GLN A 1 152 ? 36.688 0.976 -14.57 1 78.25 152 GLN A N 1
ATOM 1129 C CA . GLN A 1 152 ? 36.281 0.749 -13.188 1 78.25 152 GLN A CA 1
ATOM 1130 C C . GLN A 1 152 ? 35.031 1.582 -12.852 1 78.25 152 GLN A C 1
ATOM 1132 O O . GLN A 1 152 ? 34.125 1.111 -12.148 1 78.25 152 GLN A O 1
ATOM 1137 N N . ILE A 1 153 ? 35.062 2.713 -13.398 1 83.88 153 ILE A N 1
ATOM 1138 C CA . ILE A 1 153 ? 33.906 3.588 -13.203 1 83.88 153 ILE A CA 1
ATOM 1139 C C . ILE A 1 153 ? 32.656 2.99 -13.891 1 83.88 153 ILE A C 1
ATOM 1141 O O . ILE A 1 153 ? 31.562 3.02 -13.336 1 83.88 153 ILE A O 1
ATOM 1145 N N . ALA A 1 154 ? 32.969 2.438 -14.984 1 83.56 154 ALA A N 1
ATOM 1146 C CA . ALA A 1 154 ? 31.891 1.824 -15.734 1 83.56 154 ALA A CA 1
ATOM 1147 C C . ALA A 1 154 ? 31.297 0.636 -14.977 1 83.56 154 ALA A C 1
ATOM 1149 O O . ALA A 1 154 ? 30.078 0.448 -14.953 1 83.56 154 ALA A O 1
ATOM 1150 N N . ILE A 1 155 ? 32.156 -0.11 -14.383 1 87.19 155 ILE A N 1
ATOM 1151 C CA . ILE A 1 155 ? 31.719 -1.261 -13.602 1 87.19 155 ILE A CA 1
ATOM 1152 C C . ILE A 1 155 ? 30.922 -0.786 -12.398 1 87.19 155 ILE A C 1
ATOM 1154 O O . ILE A 1 155 ? 29.875 -1.356 -12.078 1 87.19 155 ILE A O 1
ATOM 1158 N N . PHE A 1 156 ? 31.391 0.235 -11.836 1 91.38 156 PHE A N 1
ATOM 1159 C CA . PHE A 1 156 ? 30.688 0.816 -10.703 1 91.38 156 PHE A CA 1
ATOM 1160 C C . PHE A 1 156 ? 29.281 1.266 -11.109 1 91.38 156 PHE A C 1
ATOM 1162 O O . PHE A 1 156 ? 28.297 0.901 -10.461 1 91.38 156 PHE A O 1
ATOM 1169 N N . LEU A 1 157 ? 29.188 1.925 -12.172 1 93.38 157 LEU A N 1
ATOM 1170 C CA . LEU A 1 157 ? 27.922 2.52 -12.602 1 93.38 157 LEU A CA 1
ATOM 1171 C C . LEU A 1 157 ? 26.938 1.444 -13.062 1 93.38 157 LEU A C 1
ATOM 1173 O O . LEU A 1 157 ? 25.734 1.549 -12.82 1 93.38 157 LEU A O 1
ATOM 1177 N N . CYS A 1 158 ? 27.438 0.475 -13.664 1 91.88 158 CYS A N 1
ATOM 1178 C CA . CYS A 1 158 ? 26.594 -0.615 -14.125 1 91.88 158 CYS A CA 1
ATOM 1179 C C . CYS A 1 158 ? 25.969 -1.361 -12.945 1 91.88 158 CYS A C 1
ATOM 1181 O O . CYS A 1 158 ? 24.781 -1.633 -12.938 1 91.88 158 CYS A O 1
ATOM 1183 N N . ASN A 1 159 ? 26.812 -1.633 -12.008 1 93.19 159 ASN A N 1
ATOM 1184 C CA . ASN A 1 159 ? 26.328 -2.346 -10.828 1 93.19 159 ASN A CA 1
ATOM 1185 C C . ASN A 1 159 ? 25.375 -1.48 -10.008 1 93.19 159 ASN A C 1
ATOM 1187 O O . ASN A 1 159 ? 24.406 -1.983 -9.438 1 93.19 159 ASN A O 1
ATOM 1191 N N . LEU A 1 160 ? 25.656 -0.263 -9.953 1 95.94 160 LEU A N 1
ATOM 1192 C CA . LEU A 1 160 ? 24.766 0.646 -9.25 1 95.94 160 LEU A CA 1
ATOM 1193 C C . LEU A 1 160 ? 23.406 0.72 -9.953 1 95.94 160 LEU A C 1
ATOM 1195 O O . LEU A 1 160 ? 22.359 0.725 -9.297 1 95.94 160 LEU A O 1
ATOM 1199 N N . ALA A 1 161 ? 23.453 0.793 -11.258 1 96.25 161 ALA A N 1
ATOM 1200 C CA . ALA A 1 161 ? 22.203 0.804 -12.031 1 96.25 161 ALA A CA 1
ATOM 1201 C C . ALA A 1 161 ? 21.391 -0.459 -11.773 1 96.25 161 ALA A C 1
ATOM 1203 O O . ALA A 1 161 ? 20.188 -0.388 -11.547 1 96.25 161 ALA A O 1
ATOM 1204 N N . LEU A 1 162 ? 22.062 -1.56 -11.75 1 94.62 162 LEU A N 1
ATOM 1205 C CA . LEU A 1 162 ? 21.375 -2.828 -11.5 1 94.62 162 LEU A CA 1
ATOM 1206 C C . LEU A 1 162 ? 20.797 -2.865 -10.094 1 94.62 162 LEU A C 1
ATOM 1208 O O . LEU A 1 162 ? 19.719 -3.447 -9.883 1 94.62 162 LEU A O 1
ATOM 1212 N N . PHE A 1 163 ? 21.547 -2.238 -9.211 1 94.81 163 PHE A N 1
ATOM 1213 C CA . PHE A 1 163 ? 21.031 -2.117 -7.855 1 94.81 163 PHE A CA 1
ATOM 1214 C C . PHE A 1 163 ? 19.703 -1.374 -7.852 1 94.81 163 PHE A C 1
ATOM 1216 O O . PHE A 1 163 ? 18.75 -1.803 -7.203 1 94.81 163 PHE A O 1
ATOM 1223 N N . PHE A 1 164 ? 19.578 -0.296 -8.602 1 96 164 PHE A N 1
ATOM 1224 C CA . PHE A 1 164 ? 18.359 0.48 -8.711 1 96 164 PHE A CA 1
ATOM 1225 C C . PHE A 1 164 ? 17.25 -0.343 -9.359 1 96 164 PHE A C 1
ATOM 1227 O O . PHE A 1 164 ? 16.109 -0.344 -8.898 1 96 164 PHE A O 1
ATOM 1234 N N . PHE A 1 165 ? 17.641 -1.053 -10.391 1 94.12 165 PHE A N 1
ATOM 1235 C CA . PHE A 1 165 ? 16.656 -1.782 -11.188 1 94.12 165 PHE A CA 1
ATOM 1236 C C . PHE A 1 165 ? 16.125 -2.984 -10.414 1 94.12 165 PHE A C 1
ATOM 1238 O O . PHE A 1 165 ? 14.914 -3.213 -10.367 1 94.12 165 PHE A O 1
ATOM 1245 N N . LYS A 1 166 ? 16.953 -3.732 -9.758 1 91.56 166 LYS A N 1
ATOM 1246 C CA . LYS A 1 166 ? 16.594 -4.996 -9.125 1 91.56 166 LYS A CA 1
ATOM 1247 C C . LYS A 1 166 ? 15.906 -4.766 -7.781 1 91.56 166 LYS A C 1
ATOM 1249 O O . LYS A 1 166 ? 15.102 -5.586 -7.344 1 91.56 166 LYS A O 1
ATOM 1254 N N . CYS A 1 167 ? 16.219 -3.629 -7.18 1 89.88 167 CYS A N 1
ATOM 1255 C CA . CYS A 1 167 ? 15.688 -3.387 -5.84 1 89.88 167 CYS A CA 1
ATOM 1256 C C . CYS A 1 167 ? 14.5 -2.438 -5.891 1 89.88 167 CYS A C 1
ATOM 1258 O O . CYS A 1 167 ? 13.992 -2.012 -4.848 1 89.88 167 CYS A O 1
ATOM 1260 N N . ASN A 1 168 ? 14.078 -2.09 -7.031 1 84.31 168 ASN A N 1
ATOM 1261 C CA . ASN A 1 168 ? 12.914 -1.229 -7.227 1 84.31 168 ASN A CA 1
ATOM 1262 C C . ASN A 1 168 ? 13.109 0.129 -6.559 1 84.31 168 ASN A C 1
ATOM 1264 O O . ASN A 1 168 ? 12.195 0.632 -5.895 1 84.31 168 ASN A O 1
ATOM 1268 N N . ILE A 1 169 ? 14.273 0.613 -6.566 1 91.19 169 ILE A N 1
ATOM 1269 C CA . ILE A 1 169 ? 14.523 1.968 -6.09 1 91.19 169 ILE A CA 1
ATOM 1270 C C . ILE A 1 169 ? 14.07 2.98 -7.137 1 91.19 169 ILE A C 1
ATOM 1272 O O . ILE A 1 169 ? 14.336 2.809 -8.328 1 91.19 169 ILE A O 1
ATOM 1276 N N . ALA A 1 170 ? 13.359 4.004 -6.66 1 89.31 170 ALA A N 1
ATOM 1277 C CA . ALA A 1 170 ? 12.914 5.02 -7.609 1 89.31 170 ALA A CA 1
ATOM 1278 C C . ALA A 1 170 ? 14.094 5.602 -8.383 1 89.31 170 ALA A C 1
ATOM 1280 O O . ALA A 1 170 ? 15.125 5.934 -7.797 1 89.31 170 ALA A O 1
ATOM 1281 N N . LEU A 1 171 ? 13.969 5.777 -9.656 1 91.31 171 LEU A N 1
ATOM 1282 C CA . LEU A 1 171 ? 15.078 6.121 -10.539 1 91.31 171 LEU A CA 1
ATOM 1283 C C . LEU A 1 171 ? 15.539 7.559 -10.305 1 91.31 171 LEU A C 1
ATOM 1285 O O . LEU A 1 171 ? 16.719 7.879 -10.492 1 91.31 171 LEU A O 1
ATOM 1289 N N . HIS A 1 172 ? 14.633 8.43 -9.883 1 89.5 172 HIS A N 1
ATOM 1290 C CA . HIS A 1 172 ? 15 9.828 -9.672 1 89.5 172 HIS A CA 1
ATOM 1291 C C . HIS A 1 172 ? 15.938 9.977 -8.484 1 89.5 172 HIS A C 1
ATOM 1293 O O . HIS A 1 172 ? 16.609 11 -8.344 1 89.5 172 HIS A O 1
ATOM 1299 N N . LEU A 1 173 ? 16.031 9 -7.633 1 92.44 173 LEU A N 1
ATOM 1300 C CA . LEU A 1 173 ? 16.859 9.07 -6.434 1 92.44 173 LEU A CA 1
ATOM 1301 C C . LEU A 1 173 ? 18.344 9 -6.789 1 92.44 173 LEU A C 1
ATOM 1303 O O . LEU A 1 173 ? 19.203 9.258 -5.945 1 92.44 173 LEU A O 1
ATOM 1307 N N . ILE A 1 174 ? 18.625 8.633 -8.055 1 94.81 174 ILE A N 1
ATOM 1308 C CA . ILE A 1 174 ? 20 8.633 -8.5 1 94.81 174 ILE A CA 1
ATOM 1309 C C . ILE A 1 174 ? 20.594 10.039 -8.367 1 94.81 174 ILE A C 1
ATOM 1311 O O . ILE A 1 174 ? 21.797 10.203 -8.227 1 94.81 174 ILE A O 1
ATOM 1315 N N . GLU A 1 175 ? 19.719 11.016 -8.391 1 92.69 175 GLU A N 1
ATOM 1316 C CA . GLU A 1 175 ? 20.141 12.414 -8.312 1 92.69 175 GLU A CA 1
ATOM 1317 C C . GLU A 1 175 ? 20 12.953 -6.895 1 92.69 175 GLU A C 1
ATOM 1319 O O . GLU A 1 175 ? 20.141 14.156 -6.668 1 92.69 175 GLU A O 1
ATOM 1324 N N . HIS A 1 176 ? 19.609 12.094 -5.988 1 93.12 176 HIS A N 1
ATOM 1325 C CA . HIS A 1 176 ? 19.484 12.547 -4.609 1 93.12 176 HIS A CA 1
ATOM 1326 C C . HIS A 1 176 ? 20.781 13.156 -4.105 1 93.12 176 HIS A C 1
ATOM 1328 O O . HIS A 1 176 ? 21.859 12.602 -4.336 1 93.12 176 HIS A O 1
ATOM 1334 N N . PRO A 1 177 ? 20.75 14.242 -3.375 1 88.06 177 PRO A N 1
ATOM 1335 C CA . PRO A 1 177 ? 21.953 14.984 -2.98 1 88.06 177 PRO A CA 1
ATOM 1336 C C . PRO A 1 177 ? 22.938 14.141 -2.178 1 88.06 177 PRO A C 1
ATOM 1338 O O . PRO A 1 177 ? 24.156 14.258 -2.359 1 88.06 177 PRO A O 1
ATOM 1341 N N . ASN A 1 178 ? 22.469 13.25 -1.354 1 92.06 178 ASN A N 1
ATOM 1342 C CA . ASN A 1 178 ? 23.375 12.453 -0.527 1 92.06 178 ASN A CA 1
ATOM 1343 C C . ASN A 1 178 ? 24.094 11.398 -1.351 1 92.06 178 ASN A C 1
ATOM 1345 O O . ASN A 1 178 ? 25.266 11.078 -1.081 1 92.06 178 ASN A O 1
ATOM 1349 N N . LEU A 1 179 ? 23.391 10.805 -2.311 1 95.06 179 LEU A N 1
ATOM 1350 C CA . LEU A 1 179 ? 24.062 9.828 -3.168 1 95.06 179 LEU A CA 1
ATOM 1351 C C . LEU A 1 179 ? 25.078 10.508 -4.07 1 95.06 179 LEU A C 1
ATOM 1353 O O . LEU A 1 179 ? 26.188 9.984 -4.27 1 95.06 179 LEU A O 1
ATOM 1357 N N . VAL A 1 180 ? 24.719 11.641 -4.586 1 92 180 VAL A N 1
ATOM 1358 C CA . VAL A 1 180 ? 25.625 12.43 -5.414 1 92 180 VAL A CA 1
ATOM 1359 C C . VAL A 1 180 ? 26.859 12.812 -4.605 1 92 180 VAL A C 1
ATOM 1361 O O . VAL A 1 180 ? 27.984 12.688 -5.086 1 92 180 VAL A O 1
ATOM 1364 N N . ALA A 1 181 ? 26.656 13.227 -3.371 1 89.31 181 ALA A N 1
ATOM 1365 C CA . ALA A 1 181 ? 27.75 13.609 -2.498 1 89.31 181 ALA A CA 1
ATOM 1366 C C . ALA A 1 181 ? 28.656 12.414 -2.184 1 89.31 181 ALA A C 1
ATOM 1368 O O . ALA A 1 181 ? 29.875 12.539 -2.125 1 89.31 181 ALA A O 1
ATOM 1369 N N . ALA A 1 182 ? 28.062 11.273 -1.954 1 92.31 182 ALA A N 1
ATOM 1370 C CA . ALA A 1 182 ? 28.844 10.062 -1.685 1 92.31 182 ALA A CA 1
ATOM 1371 C C . ALA A 1 182 ? 29.75 9.727 -2.859 1 92.31 182 ALA A C 1
ATOM 1373 O O . ALA A 1 182 ? 30.953 9.531 -2.682 1 92.31 182 ALA A O 1
ATOM 1374 N N . CYS A 1 183 ? 29.188 9.758 -4.031 1 90.81 183 CYS A N 1
ATOM 1375 C CA . CYS A 1 183 ? 29.953 9.391 -5.215 1 90.81 183 CYS A CA 1
ATOM 1376 C C . CYS A 1 183 ? 30.969 10.477 -5.57 1 90.81 183 CYS A C 1
ATOM 1378 O O . CYS A 1 183 ? 32.062 10.172 -6.023 1 90.81 183 CYS A O 1
ATOM 1380 N N . ALA A 1 184 ? 30.594 11.711 -5.328 1 84.12 184 ALA A N 1
ATOM 1381 C CA . ALA A 1 184 ? 31.516 12.812 -5.562 1 84.12 184 ALA A CA 1
ATOM 1382 C C . ALA A 1 184 ? 32.75 12.703 -4.672 1 84.12 184 ALA A C 1
ATOM 1384 O O . ALA A 1 184 ? 33.844 13.07 -5.078 1 84.12 184 ALA A O 1
ATOM 1385 N N . ALA A 1 185 ? 32.562 12.156 -3.506 1 82.69 185 ALA A N 1
ATOM 1386 C CA . ALA A 1 185 ? 33.656 11.992 -2.553 1 82.69 185 ALA A CA 1
ATOM 1387 C C . ALA A 1 185 ? 34.719 11.039 -3.096 1 82.69 185 ALA A C 1
ATOM 1389 O O . ALA A 1 185 ? 35.906 11.125 -2.725 1 82.69 185 ALA A O 1
ATOM 1390 N N . VAL A 1 186 ? 34.344 10.188 -4.035 1 82 186 VAL A N 1
ATOM 1391 C CA . VAL A 1 186 ? 35.281 9.234 -4.59 1 82 186 VAL A CA 1
ATOM 1392 C C . VAL A 1 186 ? 35.531 9.531 -6.07 1 82 186 VAL A C 1
ATOM 1394 O O . VAL A 1 186 ? 35.969 8.664 -6.82 1 82 186 VAL A O 1
ATOM 1397 N N . GLY A 1 187 ? 35.031 10.672 -6.5 1 78.69 187 GLY A N 1
ATOM 1398 C CA . GLY A 1 187 ? 35.344 11.156 -7.832 1 78.69 187 GLY A CA 1
ATOM 1399 C C . GLY A 1 187 ? 34.469 10.562 -8.914 1 78.69 187 GLY A C 1
ATOM 1400 O O . GLY A 1 187 ? 34.844 10.492 -10.078 1 78.69 187 GLY A O 1
ATOM 1401 N N . ILE A 1 188 ? 33.344 10.062 -8.562 1 87.88 188 ILE A N 1
ATOM 1402 C CA . ILE A 1 188 ? 32.469 9.453 -9.539 1 87.88 188 ILE A CA 1
ATOM 1403 C C . ILE A 1 188 ? 31.297 10.391 -9.836 1 87.88 188 ILE A C 1
ATOM 1405 O O . ILE A 1 188 ? 30.672 10.922 -8.914 1 87.88 188 ILE A O 1
ATOM 1409 N N . ILE A 1 189 ? 31.094 10.555 -11.109 1 88.31 189 ILE A N 1
ATOM 1410 C CA . ILE A 1 189 ? 29.953 11.336 -11.539 1 88.31 189 ILE A CA 1
ATOM 1411 C C . ILE A 1 189 ? 28.797 10.398 -11.93 1 88.31 189 ILE A C 1
ATOM 1413 O O . ILE A 1 189 ? 28.969 9.539 -12.797 1 88.31 189 ILE A O 1
ATOM 1417 N N . LEU A 1 190 ? 27.688 10.586 -11.305 1 93.75 190 LEU A N 1
ATOM 1418 C CA . LEU A 1 190 ? 26.531 9.727 -11.531 1 93.75 190 LEU A CA 1
ATOM 1419 C C . LEU A 1 190 ? 25.797 10.125 -12.805 1 93.75 190 LEU A C 1
ATOM 1421 O O . LEU A 1 190 ? 25.828 11.289 -13.211 1 93.75 190 LEU A O 1
ATOM 1425 N N . PRO A 1 191 ? 25.188 9.148 -13.422 1 92.25 191 PRO A N 1
ATOM 1426 C CA . PRO A 1 191 ? 24.344 9.492 -14.57 1 92.25 191 PRO A CA 1
ATOM 1427 C C . PRO A 1 191 ? 23.062 10.219 -14.164 1 92.25 191 PRO A C 1
ATOM 1429 O O . PRO A 1 191 ? 22.625 10.125 -13.016 1 92.25 191 PRO A O 1
ATOM 1432 N N . GLY A 1 192 ? 22.5 10.938 -15.125 1 91.44 192 GLY A N 1
ATOM 1433 C CA . GLY A 1 192 ? 21.219 11.57 -14.867 1 91.44 192 GLY A CA 1
ATOM 1434 C C . GLY A 1 192 ? 20.062 10.586 -14.836 1 91.44 192 GLY A C 1
ATOM 1435 O O . GLY A 1 192 ? 20.203 9.438 -15.25 1 91.44 192 GLY A O 1
ATOM 1436 N N . ARG A 1 193 ? 19.047 11.016 -14.297 1 91.81 193 ARG A N 1
ATOM 1437 C CA . ARG A 1 193 ? 17.844 10.188 -14.188 1 91.81 193 ARG A CA 1
ATOM 1438 C C . ARG A 1 193 ? 17.391 9.703 -15.562 1 91.81 193 ARG A C 1
ATOM 1440 O O . ARG A 1 193 ? 16.969 8.555 -15.711 1 91.81 193 ARG A O 1
ATOM 1447 N N . LYS A 1 194 ? 17.469 10.5 -16.531 1 90.62 194 LYS A N 1
ATOM 1448 C CA . LYS A 1 194 ? 17.016 10.141 -17.875 1 90.62 194 LYS A CA 1
ATOM 1449 C C . LYS A 1 194 ? 17.891 9.031 -18.469 1 90.62 194 LYS A C 1
ATOM 1451 O O . LYS A 1 194 ? 17.359 8.078 -19.047 1 90.62 194 LYS A O 1
ATOM 1456 N N . LYS A 1 195 ? 19.125 9.242 -18.328 1 92.38 195 LYS A N 1
ATOM 1457 C CA . LYS A 1 195 ? 20.031 8.227 -18.844 1 92.38 195 LYS A CA 1
ATOM 1458 C C . LYS A 1 195 ? 19.797 6.879 -18.156 1 92.38 195 LYS A C 1
ATOM 1460 O O . LYS A 1 195 ? 19.812 5.836 -18.797 1 92.38 195 LYS A O 1
ATOM 1465 N N . LEU A 1 196 ? 19.625 6.906 -16.844 1 95.5 196 LEU A N 1
ATOM 1466 C CA . LEU A 1 196 ? 19.375 5.688 -16.078 1 95.5 196 LEU A CA 1
ATOM 1467 C C . LEU A 1 196 ? 18.062 5.031 -16.516 1 95.5 196 LEU A C 1
ATOM 1469 O O . LEU A 1 196 ? 18 3.809 -16.656 1 95.5 196 LEU A O 1
ATOM 1473 N N . ALA A 1 197 ? 17.047 5.816 -16.797 1 93.62 197 ALA A N 1
ATOM 1474 C CA . ALA A 1 197 ? 15.695 5.332 -17.062 1 93.62 197 ALA A CA 1
ATOM 1475 C C . ALA A 1 197 ? 15.547 4.871 -18.516 1 93.62 197 ALA A C 1
ATOM 1477 O O . ALA A 1 197 ? 14.602 4.156 -18.844 1 93.62 197 ALA A O 1
ATOM 1478 N N . THR A 1 198 ? 16.453 5.238 -19.391 1 93.5 198 THR A N 1
ATOM 1479 C CA . THR A 1 198 ? 16.297 4.91 -20.797 1 93.5 198 THR A CA 1
ATOM 1480 C C . THR A 1 198 ? 17.453 4.055 -21.297 1 93.5 198 THR A C 1
ATOM 1482 O O . THR A 1 198 ? 17.406 2.826 -21.219 1 93.5 198 THR A O 1
ATOM 1485 N N . THR A 1 199 ? 18.531 4.695 -21.484 1 92.19 199 THR A N 1
ATOM 1486 C CA . THR A 1 199 ? 19.656 4.02 -22.125 1 92.19 199 THR A CA 1
ATOM 1487 C C . THR A 1 199 ? 20.156 2.863 -21.266 1 92.19 199 THR A C 1
ATOM 1489 O O . THR A 1 199 ? 20.297 1.738 -21.75 1 92.19 199 THR A O 1
ATOM 1492 N N . MET A 1 200 ? 20.406 3.174 -20.062 1 95.25 200 MET A N 1
ATOM 1493 C CA . MET A 1 200 ? 20.984 2.146 -19.203 1 95.25 200 MET A CA 1
ATOM 1494 C C . MET A 1 200 ? 19.984 1.043 -18.922 1 95.25 200 MET A C 1
ATOM 1496 O O . MET A 1 200 ? 20.344 -0.131 -18.828 1 95.25 200 MET A O 1
ATOM 1500 N N . LEU A 1 201 ? 18.766 1.37 -18.719 1 96 201 LEU A N 1
ATOM 1501 C CA . LEU A 1 201 ? 17.719 0.383 -18.5 1 96 201 LEU A CA 1
ATOM 1502 C C . LEU A 1 201 ? 17.516 -0.498 -19.734 1 96 201 LEU A C 1
ATOM 1504 O O . LEU A 1 201 ? 17.391 -1.719 -19.609 1 96 201 LEU A O 1
ATOM 1508 N N . ASP A 1 202 ? 17.516 0.11 -20.922 1 95.88 202 ASP A N 1
ATOM 1509 C CA . ASP A 1 202 ? 17.359 -0.634 -22.172 1 95.88 202 ASP A CA 1
ATOM 1510 C C . ASP A 1 202 ? 18.516 -1.592 -22.391 1 95.88 202 ASP A C 1
ATOM 1512 O O . ASP A 1 202 ? 18.328 -2.717 -22.859 1 95.88 202 ASP A O 1
ATOM 1516 N N . GLU A 1 203 ? 19.625 -1.089 -22.047 1 94.12 203 GLU A N 1
ATOM 1517 C CA . GLU A 1 203 ? 20.797 -1.935 -22.188 1 94.12 203 GLU A CA 1
ATOM 1518 C C . GLU A 1 203 ? 20.734 -3.137 -21.25 1 94.12 203 GLU A C 1
ATOM 1520 O O . GLU A 1 203 ? 21.016 -4.266 -21.656 1 94.12 203 GLU A O 1
ATOM 1525 N N . ALA A 1 204 ? 20.391 -2.873 -20 1 95.12 204 ALA A N 1
ATOM 1526 C CA . ALA A 1 204 ? 20.266 -3.955 -19.031 1 95.12 204 ALA A CA 1
ATOM 1527 C C . ALA A 1 204 ? 19.203 -4.957 -19.453 1 95.12 204 ALA A C 1
ATOM 1529 O O . ALA A 1 204 ? 19.375 -6.168 -19.297 1 95.12 204 ALA A O 1
ATOM 1530 N N . TYR A 1 205 ? 18.141 -4.484 -20 1 95.81 205 TYR A N 1
ATOM 1531 C CA . TYR A 1 205 ? 17.031 -5.305 -20.484 1 95.81 205 TYR A CA 1
ATOM 1532 C C . TYR A 1 205 ? 17.484 -6.195 -21.641 1 95.81 205 TYR A C 1
ATOM 1534 O O . TYR A 1 205 ? 17.203 -7.398 -21.641 1 95.81 205 TYR A O 1
ATOM 1542 N N . THR A 1 206 ? 18.141 -5.602 -22.578 1 94.44 206 THR A N 1
ATOM 1543 C CA . THR A 1 206 ? 18.562 -6.328 -23.766 1 94.44 206 THR A CA 1
ATOM 1544 C C . THR A 1 206 ? 19.625 -7.371 -23.422 1 94.44 206 THR A C 1
ATOM 1546 O O . THR A 1 206 ? 19.609 -8.484 -23.953 1 94.44 206 THR A O 1
ATOM 1549 N N . ASP A 1 207 ? 20.422 -7 -22.531 1 92.12 207 ASP A N 1
ATOM 1550 C CA . ASP A 1 207 ? 21.453 -7.93 -22.094 1 92.12 207 ASP A CA 1
ATOM 1551 C C . ASP A 1 207 ? 20.844 -9.148 -21.406 1 92.12 207 ASP A C 1
ATOM 1553 O O . ASP A 1 207 ? 21.219 -10.289 -21.703 1 92.12 207 ASP A O 1
ATOM 1557 N N . LEU A 1 208 ? 19.984 -8.898 -20.5 1 93.31 208 LEU A N 1
ATOM 1558 C CA . LEU A 1 208 ? 19.359 -10 -19.781 1 93.31 208 LEU A CA 1
ATOM 1559 C C . LEU A 1 208 ? 18.516 -10.859 -20.734 1 93.31 208 LEU A C 1
ATOM 1561 O O . LEU A 1 208 ? 18.5 -12.086 -20.594 1 93.31 208 LEU A O 1
ATOM 1565 N N . LYS A 1 209 ? 17.859 -10.227 -21.641 1 92.06 209 LYS A N 1
ATOM 1566 C CA . LYS A 1 209 ? 17.047 -10.953 -22.625 1 92.06 209 LYS A CA 1
ATOM 1567 C C . LYS A 1 209 ? 17.922 -11.898 -23.453 1 92.06 209 LYS A C 1
ATOM 1569 O O . LYS A 1 209 ? 17.547 -13.047 -23.688 1 92.06 209 LYS A O 1
ATOM 1574 N N . SER A 1 210 ? 19.047 -11.43 -23.844 1 90.88 210 SER A N 1
ATOM 1575 C CA . SER A 1 210 ? 19.969 -12.25 -24.625 1 90.88 210 SER A CA 1
ATOM 1576 C C . SER A 1 210 ? 20.5 -13.422 -23.812 1 90.88 210 SER A C 1
ATOM 1578 O O . SER A 1 210 ? 20.625 -14.539 -24.328 1 90.88 210 SER A O 1
ATOM 1580 N N . GLU A 1 211 ? 20.75 -13.172 -22.609 1 88.81 211 GLU A N 1
ATOM 1581 C CA . GLU A 1 211 ? 21.234 -14.234 -21.734 1 88.81 211 GLU A CA 1
ATOM 1582 C C . GLU A 1 211 ? 20.156 -15.289 -21.5 1 88.81 211 GLU A C 1
ATOM 1584 O O . GLU A 1 211 ? 20.453 -16.484 -21.422 1 88.81 211 GLU A O 1
ATOM 1589 N N . LEU A 1 212 ? 18.969 -14.906 -21.375 1 90 212 LEU A N 1
ATOM 1590 C CA . LEU A 1 212 ? 17.859 -15.82 -21.141 1 90 212 LEU A CA 1
ATOM 1591 C C . LEU A 1 212 ? 17.609 -16.688 -22.375 1 90 212 LEU A C 1
ATOM 1593 O O . LEU A 1 212 ? 17.266 -17.859 -22.25 1 90 212 LEU A O 1
ATOM 1597 N N . GLU A 1 213 ? 17.797 -16.109 -23.516 1 87.19 213 GLU A N 1
ATOM 1598 C CA . GLU A 1 213 ? 17.625 -16.875 -24.75 1 87.19 213 GLU A CA 1
ATOM 1599 C C . GLU A 1 213 ? 18.641 -18 -24.828 1 87.19 213 GLU A C 1
ATOM 1601 O O . GLU A 1 213 ? 18.312 -19.094 -25.297 1 87.19 213 GLU A O 1
ATOM 1606 N N . LYS A 1 214 ? 19.781 -17.734 -24.344 1 84.88 214 LYS A N 1
ATOM 1607 C CA . LYS A 1 214 ? 20.797 -18.781 -24.344 1 84.88 214 LYS A CA 1
ATOM 1608 C C . LYS A 1 214 ? 20.422 -19.906 -23.375 1 84.88 214 LYS A C 1
ATOM 1610 O O . LYS A 1 214 ? 20.625 -21.078 -23.688 1 84.88 214 LYS A O 1
ATOM 1615 N N . VAL A 1 215 ? 19.891 -19.531 -22.328 1 82.94 215 VAL A N 1
ATOM 1616 C CA . VAL A 1 215 ? 19.469 -20.516 -21.328 1 82.94 215 VAL A CA 1
ATOM 1617 C C . VAL A 1 215 ? 18.328 -21.359 -21.875 1 82.94 215 VAL A C 1
ATOM 1619 O O . VAL A 1 215 ? 18.281 -22.578 -21.688 1 82.94 215 VAL A O 1
ATOM 1622 N N . GLU A 1 216 ? 17.438 -20.766 -22.531 1 85.38 216 GLU A N 1
ATOM 1623 C CA . GLU A 1 216 ? 16.281 -21.469 -23.109 1 85.38 216 GLU A CA 1
ATOM 1624 C C . GLU A 1 216 ? 16.719 -22.469 -24.156 1 85.38 216 GLU A C 1
ATOM 1626 O O . GLU A 1 216 ? 16.188 -23.578 -24.234 1 85.38 216 GLU A O 1
ATOM 1631 N N . GLU A 1 217 ? 17.672 -22.031 -24.906 1 82.94 217 GLU A N 1
ATOM 1632 C CA . GLU A 1 217 ? 18.172 -22.906 -25.953 1 82.94 217 GLU A CA 1
ATOM 1633 C C . GLU A 1 217 ? 18.891 -24.109 -25.375 1 82.94 217 GLU A C 1
ATOM 1635 O O . GLU A 1 217 ? 18.766 -25.234 -25.891 1 82.94 217 GLU A O 1
ATOM 1640 N N . ALA A 1 218 ? 19.5 -23.844 -24.344 1 77.88 218 ALA A N 1
ATOM 1641 C CA . ALA A 1 218 ? 20.25 -24.922 -23.688 1 77.88 218 ALA A CA 1
ATOM 1642 C C . ALA A 1 218 ? 19.297 -25.953 -23.078 1 77.88 218 ALA A C 1
ATOM 1644 O O . ALA A 1 218 ? 19.609 -27.141 -23.031 1 77.88 218 ALA A O 1
ATOM 1645 N N . ASP A 1 219 ? 18.141 -25.562 -22.766 1 75.44 219 ASP A N 1
ATOM 1646 C CA . ASP A 1 219 ? 17.172 -26.453 -22.125 1 75.44 219 ASP A CA 1
ATOM 1647 C C . ASP A 1 219 ? 16.25 -27.078 -23.172 1 75.44 219 ASP A C 1
ATOM 1649 O O . ASP A 1 219 ? 15.266 -27.734 -22.812 1 75.44 219 ASP A O 1
ATOM 1653 N N . GLY A 1 220 ? 16.531 -26.938 -24.438 1 77.25 220 GLY A N 1
ATOM 1654 C CA . GLY A 1 220 ? 15.758 -27.562 -25.484 1 77.25 220 GLY A CA 1
ATOM 1655 C C . GLY A 1 220 ? 14.625 -26.688 -26 1 77.25 220 GLY A C 1
ATOM 1656 O O . GLY A 1 220 ? 14.016 -27 -27.031 1 77.25 220 GLY A O 1
ATOM 1657 N N . GLY A 1 221 ? 14.273 -25.703 -25.188 1 81.56 221 GLY A N 1
ATOM 1658 C CA . GLY A 1 221 ? 13.367 -24.688 -25.688 1 81.56 221 GLY A CA 1
ATOM 1659 C C . GLY A 1 221 ? 11.906 -25 -25.406 1 81.56 221 GLY A C 1
ATOM 1660 O O . GLY A 1 221 ? 11.031 -24.172 -25.656 1 81.56 221 GLY A O 1
ATOM 1661 N N . LEU A 1 222 ? 11.562 -26.281 -24.906 1 90.88 222 LEU A N 1
ATOM 1662 C CA . LEU A 1 222 ? 10.172 -26.625 -24.594 1 90.88 222 LEU A CA 1
ATOM 1663 C C . LEU A 1 222 ? 9.688 -25.844 -23.375 1 90.88 222 LEU A C 1
ATOM 1665 O O . LEU A 1 222 ? 10.375 -25.797 -22.359 1 90.88 222 LEU A O 1
ATOM 1669 N N . ALA A 1 223 ? 8.562 -25.219 -23.5 1 94.12 223 ALA A N 1
ATOM 1670 C CA . ALA A 1 223 ? 8.039 -24.438 -22.375 1 94.12 223 ALA A CA 1
ATOM 1671 C C . ALA A 1 223 ? 6.52 -24.297 -22.484 1 94.12 223 ALA A C 1
ATOM 1673 O O . ALA A 1 223 ? 5.949 -24.406 -23.562 1 94.12 223 ALA A O 1
ATOM 1674 N N . ALA A 1 224 ? 5.941 -24.172 -21.391 1 95.88 224 ALA A N 1
ATOM 1675 C CA . ALA A 1 224 ? 4.516 -23.859 -21.328 1 95.88 224 ALA A CA 1
ATOM 1676 C C . ALA A 1 224 ? 4.297 -22.375 -21.109 1 95.88 224 ALA A C 1
ATOM 1678 O O . ALA A 1 224 ? 5.234 -21.641 -20.766 1 95.88 224 ALA A O 1
ATOM 1679 N N . ILE A 1 225 ? 3.08 -21.891 -21.328 1 96.31 225 ILE A N 1
ATOM 1680 C CA . ILE A 1 225 ? 2.721 -20.5 -21.094 1 96.31 225 ILE A CA 1
ATOM 1681 C C . ILE A 1 225 ? 1.696 -20.406 -19.969 1 96.31 225 ILE A C 1
ATOM 1683 O O . ILE A 1 225 ? 0.693 -21.125 -19.984 1 96.31 225 ILE A O 1
ATOM 1687 N N . ALA A 1 226 ? 2.014 -19.641 -19.031 1 95.5 226 ALA A N 1
ATOM 1688 C CA . ALA A 1 226 ? 1.057 -19.344 -17.969 1 95.5 226 ALA A CA 1
ATOM 1689 C C . ALA A 1 226 ? 0.649 -17.875 -17.984 1 95.5 226 ALA A C 1
ATOM 1691 O O . ALA A 1 226 ? 1.493 -16.984 -18.172 1 95.5 226 ALA A O 1
ATOM 1692 N N . THR A 1 227 ? -0.622 -17.594 -17.906 1 91.62 227 THR A N 1
ATOM 1693 C CA . THR A 1 227 ? -1.133 -16.234 -17.875 1 91.62 227 THR A CA 1
ATOM 1694 C C . THR A 1 227 ? -2.055 -16.031 -16.672 1 91.62 227 THR A C 1
ATOM 1696 O O . THR A 1 227 ? -2.674 -16.984 -16.188 1 91.62 227 THR A O 1
ATOM 1699 N N . ASP A 1 228 ? -1.992 -14.797 -16.156 1 87.38 228 ASP A N 1
ATOM 1700 C CA . ASP A 1 228 ? -2.857 -14.406 -15.047 1 87.38 228 ASP A CA 1
ATOM 1701 C C . ASP A 1 228 ? -3.211 -12.922 -15.125 1 87.38 228 ASP A C 1
ATOM 1703 O O . ASP A 1 228 ? -2.609 -12.172 -15.898 1 87.38 228 ASP A O 1
ATOM 1707 N N . GLY A 1 229 ? -4.293 -12.492 -14.406 1 77.56 229 GLY A N 1
ATOM 1708 C CA . GLY A 1 229 ? -4.652 -11.086 -14.312 1 77.56 229 GLY A CA 1
ATOM 1709 C C . GLY A 1 229 ? -5.82 -10.703 -15.203 1 77.56 229 GLY A C 1
ATOM 1710 O O . GLY A 1 229 ? -5.875 -9.586 -15.711 1 77.56 229 GLY A O 1
ATOM 1711 N N . TRP A 1 230 ? -6.707 -11.469 -15.406 1 63.41 230 TRP A N 1
ATOM 1712 C CA . TRP A 1 230 ? -7.766 -11.25 -16.391 1 63.41 230 TRP A CA 1
ATOM 1713 C C . TRP A 1 230 ? -8.859 -10.359 -15.82 1 63.41 230 TRP A C 1
ATOM 1715 O O . TRP A 1 230 ? -9.664 -9.797 -16.578 1 63.41 230 TRP A O 1
ATOM 1725 N N . ARG A 1 231 ? -9.023 -10.141 -14.664 1 61 231 ARG A N 1
ATOM 1726 C CA . ARG A 1 231 ? -10.195 -9.43 -14.172 1 61 231 ARG A CA 1
ATOM 1727 C C . ARG A 1 231 ? -9.852 -7.98 -13.836 1 61 231 ARG A C 1
ATOM 1729 O O . ARG A 1 231 ? -10.477 -7.055 -14.352 1 61 231 ARG A O 1
ATOM 1736 N N . SER A 1 232 ? -9.18 -7.863 -12.648 1 58.81 232 SER A N 1
ATOM 1737 C CA . SER A 1 232 ? -9.133 -6.527 -12.055 1 58.81 232 SER A CA 1
ATOM 1738 C C . SER A 1 232 ? -7.789 -5.852 -12.328 1 58.81 232 SER A C 1
ATOM 1740 O O . SER A 1 232 ? -6.832 -6.508 -12.742 1 58.81 232 SER A O 1
ATOM 1742 N N . ARG A 1 233 ? -8.023 -4.52 -12.383 1 56.31 233 ARG A N 1
ATOM 1743 C CA . ARG A 1 233 ? -6.852 -3.65 -12.461 1 56.31 233 ARG A CA 1
ATOM 1744 C C . ARG A 1 233 ? -5.777 -4.082 -11.469 1 56.31 233 ARG A C 1
ATOM 1746 O O . ARG A 1 233 ? -6.086 -4.402 -10.312 1 56.31 233 ARG A O 1
ATOM 1753 N N . VAL A 1 234 ? -4.77 -4.559 -12.203 1 50.44 234 VAL A N 1
ATOM 1754 C CA . VAL A 1 234 ? -3.646 -4.949 -11.359 1 50.44 234 VAL A CA 1
ATOM 1755 C C . VAL A 1 234 ? -2.938 -3.705 -10.828 1 50.44 234 VAL A C 1
ATOM 1757 O O . VAL A 1 234 ? -2.73 -2.74 -11.562 1 50.44 234 VAL A O 1
ATOM 1760 N N . ALA A 1 235 ? -2.342 -3.871 -9.609 1 49.28 235 ALA A N 1
ATOM 1761 C CA . ALA A 1 235 ? -1.349 -3.021 -8.961 1 49.28 235 ALA A CA 1
ATOM 1762 C C . ALA A 1 235 ? -1.636 -1.545 -9.219 1 49.28 235 ALA A C 1
ATOM 1764 O O . ALA A 1 235 ? -1.832 -1.135 -10.359 1 49.28 235 ALA A O 1
ATOM 1765 N N . LEU A 1 236 ? -2.529 -0.77 -8.688 1 55.38 236 LEU A N 1
ATOM 1766 C CA . LEU A 1 236 ? -2.822 0.655 -8.805 1 55.38 236 LEU A CA 1
ATOM 1767 C C . LEU A 1 236 ? -2.57 1.146 -10.227 1 55.38 236 LEU A C 1
ATOM 1769 O O . LEU A 1 236 ? -2.5 2.352 -10.469 1 55.38 236 LEU A O 1
ATOM 1773 N N . THR A 1 237 ? -2.502 -0.008 -11.219 1 57.22 237 THR A N 1
ATOM 1774 C CA . THR A 1 237 ? -2.287 0.412 -12.602 1 57.22 237 THR A CA 1
ATOM 1775 C C . THR A 1 237 ? -3.604 0.815 -13.258 1 57.22 237 THR A C 1
ATOM 1777 O O . THR A 1 237 ? -4.66 0.281 -12.914 1 57.22 237 THR A O 1
ATOM 1780 N N . GLY A 1 238 ? -3.863 1.957 -13.586 1 63.28 238 GLY A N 1
ATOM 1781 C CA . GLY A 1 238 ? -5.047 2.475 -14.258 1 63.28 238 GLY A CA 1
ATOM 1782 C C . GLY A 1 238 ? -5.535 1.579 -15.375 1 63.28 238 GLY A C 1
ATOM 1783 O O . GLY A 1 238 ? -6.703 1.644 -15.766 1 63.28 238 GLY A O 1
ATOM 1784 N N . THR A 1 239 ? -4.641 0.481 -15.875 1 70.81 239 THR A N 1
ATOM 1785 C CA . THR A 1 239 ? -5 -0.337 -17.031 1 70.81 239 THR A CA 1
ATOM 1786 C C . THR A 1 239 ? -4.934 -1.821 -16.672 1 70.81 239 THR A C 1
ATOM 1788 O O . THR A 1 239 ? -3.973 -2.275 -16.047 1 70.81 239 THR A O 1
ATOM 1791 N N . PRO A 1 240 ? -5.996 -2.617 -16.984 1 81.06 240 PRO A N 1
ATOM 1792 C CA . PRO A 1 240 ? -5.91 -4.062 -16.781 1 81.06 240 PRO A CA 1
ATOM 1793 C C . PRO A 1 240 ? -4.805 -4.715 -17.609 1 81.06 240 PRO A C 1
ATOM 1795 O O . PRO A 1 240 ? -4.695 -4.457 -18.797 1 81.06 240 PRO A O 1
ATOM 1798 N N . LEU A 1 241 ? -4 -5.465 -16.938 1 85.75 241 LEU A N 1
ATOM 1799 C CA . LEU A 1 241 ? -2.869 -6.141 -17.562 1 85.75 241 LEU A CA 1
ATOM 1800 C C . LEU A 1 241 ? -2.934 -7.645 -17.312 1 85.75 241 LEU A C 1
ATOM 1802 O O . LEU A 1 241 ? -3.439 -8.094 -16.281 1 85.75 241 LEU A O 1
ATOM 1806 N N . ILE A 1 242 ? -2.471 -8.406 -18.344 1 90.12 242 ILE A N 1
ATOM 1807 C CA . ILE A 1 242 ? -2.301 -9.852 -18.234 1 90.12 242 ILE A CA 1
ATOM 1808 C C . ILE A 1 242 ? -0.818 -10.203 -18.344 1 90.12 242 ILE A C 1
ATOM 1810 O O . ILE A 1 242 ? -0.146 -9.828 -19.297 1 90.12 242 ILE A O 1
ATOM 1814 N N . ASN A 1 243 ? -0.325 -10.844 -17.328 1 91.44 243 ASN A N 1
ATOM 1815 C CA . ASN A 1 243 ? 1.089 -11.195 -17.391 1 91.44 243 ASN A CA 1
ATOM 1816 C C . ASN A 1 243 ? 1.305 -12.508 -18.156 1 91.44 243 ASN A C 1
ATOM 1818 O O . ASN A 1 243 ? 0.446 -13.391 -18.125 1 91.44 243 ASN A O 1
ATOM 1822 N N . VAL A 1 244 ? 2.344 -12.641 -18.812 1 95.06 244 VAL A N 1
ATOM 1823 C CA . VAL A 1 244 ? 2.715 -13.812 -19.609 1 95.06 244 VAL A CA 1
ATOM 1824 C C . VAL A 1 244 ? 4.027 -14.391 -19.094 1 95.06 244 VAL A C 1
ATOM 1826 O O . VAL A 1 244 ? 5.07 -13.734 -19.141 1 95.06 244 VAL A O 1
ATOM 1829 N N . MET A 1 245 ? 3.904 -15.609 -18.609 1 95.19 245 MET A N 1
ATOM 1830 C CA . MET A 1 245 ? 5.078 -16.328 -18.141 1 95.19 245 MET A CA 1
ATOM 1831 C C . MET A 1 245 ? 5.422 -17.5 -19.062 1 95.19 245 MET A C 1
ATOM 1833 O O . MET A 1 245 ? 4.531 -18.188 -19.547 1 95.19 245 MET A O 1
ATOM 1837 N N . LYS A 1 246 ? 6.652 -17.625 -19.344 1 94.44 246 LYS A N 1
ATOM 1838 C CA . LYS A 1 246 ? 7.172 -18.812 -20 1 94.44 246 LYS A CA 1
ATOM 1839 C C . LYS A 1 246 ? 7.723 -19.812 -18.984 1 94.44 246 LYS A C 1
ATOM 1841 O O . LYS A 1 246 ? 8.672 -19.5 -18.25 1 94.44 246 LYS A O 1
ATOM 1846 N N . LEU A 1 247 ? 7.102 -21 -18.906 1 93.69 247 LEU A N 1
ATOM 1847 C CA . LEU A 1 247 ? 7.457 -21.984 -17.891 1 93.69 247 LEU A CA 1
ATOM 1848 C C . LEU A 1 247 ? 8.328 -23.078 -18.484 1 93.69 247 LEU A C 1
ATOM 1850 O O . LEU A 1 247 ? 7.812 -24 -19.141 1 93.69 247 LEU A O 1
ATOM 1854 N N . LEU A 1 248 ? 9.586 -22.969 -18.203 1 90.62 248 LEU A N 1
ATOM 1855 C CA . LEU A 1 248 ? 10.477 -24.078 -18.5 1 90.62 248 LEU A CA 1
ATOM 1856 C C . LEU A 1 248 ? 10.352 -25.188 -17.453 1 90.62 248 LEU A C 1
ATOM 1858 O O . LEU A 1 248 ? 9.633 -25.031 -16.453 1 90.62 248 LEU A O 1
ATOM 1862 N N . PHE A 1 249 ? 10.93 -26.281 -17.719 1 85.38 249 PHE A N 1
ATOM 1863 C CA . PHE A 1 249 ? 10.688 -27.422 -16.844 1 85.38 249 PHE A CA 1
ATOM 1864 C C . PHE A 1 249 ? 11.172 -27.141 -15.43 1 85.38 249 PHE A C 1
ATOM 1866 O O . PHE A 1 249 ? 10.656 -27.703 -14.469 1 85.38 249 PHE A O 1
ATOM 1873 N N . ASN A 1 250 ? 12.117 -26.141 -15.227 1 79.38 250 ASN A N 1
ATOM 1874 C CA . ASN A 1 250 ? 12.648 -25.906 -13.883 1 79.38 250 ASN A CA 1
ATOM 1875 C C . ASN A 1 250 ? 12.688 -24.422 -13.547 1 79.38 250 ASN A C 1
ATOM 1877 O O . ASN A 1 250 ? 13.281 -24.031 -12.539 1 79.38 250 ASN A O 1
ATOM 1881 N N . ARG A 1 251 ? 12.164 -23.656 -14.336 1 84 251 ARG A N 1
ATOM 1882 C CA . ARG A 1 251 ? 12.211 -22.219 -14.086 1 84 251 ARG A CA 1
ATOM 1883 C C . ARG A 1 251 ? 11.055 -21.5 -14.773 1 84 251 ARG A C 1
ATOM 1885 O O . ARG A 1 251 ? 10.477 -22.016 -15.727 1 84 251 ARG A O 1
ATOM 1892 N N . ALA A 1 252 ? 10.797 -20.359 -14.281 1 90.88 252 ALA A N 1
ATOM 1893 C CA . ALA A 1 252 ? 9.75 -19.516 -14.852 1 90.88 252 ALA A CA 1
ATOM 1894 C C . ALA A 1 252 ? 10.312 -18.172 -15.297 1 90.88 252 ALA A C 1
ATOM 1896 O O . ALA A 1 252 ? 11.07 -17.531 -14.562 1 90.88 252 ALA A O 1
ATOM 1897 N N . ILE A 1 253 ? 10.062 -17.812 -16.484 1 92.75 253 ILE A N 1
ATOM 1898 C CA . ILE A 1 253 ? 10.57 -16.578 -17.078 1 92.75 253 ILE A CA 1
ATOM 1899 C C . ILE A 1 253 ? 9.414 -15.617 -17.344 1 92.75 253 ILE A C 1
ATOM 1901 O O . ILE A 1 253 ? 8.414 -15.992 -17.969 1 92.75 253 ILE A O 1
ATOM 1905 N N . PHE A 1 254 ? 9.586 -14.461 -16.859 1 95.06 254 PHE A N 1
ATOM 1906 C CA . PHE A 1 254 ? 8.625 -13.43 -17.219 1 95.06 254 PHE A CA 1
ATOM 1907 C C . PHE A 1 254 ? 8.898 -12.906 -18.625 1 95.06 254 PHE A C 1
ATOM 1909 O O . PHE A 1 254 ? 10.008 -12.461 -18.938 1 95.06 254 PHE A O 1
ATOM 1916 N N . CYS A 1 255 ? 7.816 -12.883 -19.391 1 94.69 255 CYS A N 1
ATOM 1917 C CA . CYS A 1 255 ? 8.008 -12.477 -20.781 1 94.69 255 CYS A CA 1
ATOM 1918 C C . CYS A 1 255 ? 7.504 -11.062 -21 1 94.69 255 CYS A C 1
ATOM 1920 O O . CYS A 1 255 ? 8.273 -10.172 -21.375 1 94.69 255 CYS A O 1
ATOM 1922 N N . LYS A 1 256 ? 6.277 -10.844 -20.75 1 92.88 256 LYS A N 1
ATOM 1923 C CA . LYS A 1 256 ? 5.656 -9.547 -21.016 1 92.88 256 LYS A CA 1
ATOM 1924 C C . LYS A 1 256 ? 4.25 -9.484 -20.422 1 92.88 256 LYS A C 1
ATOM 1926 O O . LYS A 1 256 ? 3.797 -10.43 -19.781 1 92.88 256 LYS A O 1
ATOM 1931 N N . VAL A 1 257 ? 3.641 -8.312 -20.625 1 91.38 257 VAL A N 1
ATOM 1932 C CA . VAL A 1 257 ? 2.24 -8.141 -20.25 1 91.38 257 VAL A CA 1
ATOM 1933 C C . VAL A 1 257 ? 1.412 -7.797 -21.484 1 91.38 257 VAL A C 1
ATOM 1935 O O . VAL A 1 257 ? 1.938 -7.262 -22.469 1 91.38 257 VAL A O 1
ATOM 1938 N N . ILE A 1 258 ? 0.162 -8.18 -21.453 1 90 258 ILE A N 1
ATOM 1939 C CA . ILE A 1 258 ? -0.807 -7.844 -22.5 1 90 258 ILE A CA 1
ATOM 1940 C C . ILE A 1 258 ? -1.821 -6.84 -21.953 1 90 258 ILE A C 1
ATOM 1942 O O . ILE A 1 258 ? -2.422 -7.07 -20.891 1 90 258 ILE A O 1
ATOM 1946 N N . ALA A 1 259 ? -1.911 -5.738 -22.656 1 83.06 259 ALA A N 1
ATOM 1947 C CA . ALA A 1 259 ? -2.922 -4.758 -22.266 1 83.06 259 ALA A CA 1
ATOM 1948 C C . ALA A 1 259 ? -4.32 -5.238 -22.641 1 83.06 259 ALA A C 1
ATOM 1950 O O . ALA A 1 259 ? -4.555 -5.688 -23.766 1 83.06 259 ALA A O 1
ATOM 1951 N N . ALA A 1 260 ? -5.203 -5.191 -21.688 1 85.88 260 ALA A N 1
ATOM 1952 C CA . ALA A 1 260 ? -6.555 -5.695 -21.906 1 85.88 260 ALA A CA 1
ATOM 1953 C C . ALA A 1 260 ? -7.602 -4.648 -21.547 1 85.88 260 ALA A C 1
ATOM 1955 O O . ALA A 1 260 ? -8.648 -4.973 -20.984 1 85.88 260 ALA A O 1
ATOM 1956 N N . ALA A 1 261 ? -7.281 -3.463 -21.891 1 78.5 261 ALA A N 1
ATOM 1957 C CA . ALA A 1 261 ? -8.234 -2.393 -21.578 1 78.5 261 ALA A CA 1
ATOM 1958 C C . ALA A 1 261 ? -9.383 -2.385 -22.594 1 78.5 261 ALA A C 1
ATOM 1960 O O . ALA A 1 261 ? -9.164 -2.486 -23.797 1 78.5 261 ALA A O 1
ATOM 1961 N N . GLY A 1 262 ? -10.633 -2.365 -22.156 1 76.94 262 GLY A N 1
ATOM 1962 C CA . GLY A 1 262 ? -11.797 -2.174 -23.016 1 76.94 262 GLY A CA 1
ATOM 1963 C C . GLY A 1 262 ? -12.227 -3.438 -23.734 1 76.94 262 GLY A C 1
ATOM 1964 O O . GLY A 1 262 ? -13.102 -3.396 -24.594 1 76.94 262 GLY A O 1
ATOM 1965 N N . VAL A 1 263 ? -11.609 -4.523 -23.438 1 81.75 263 VAL A N 1
ATOM 1966 C CA . VAL A 1 263 ? -11.914 -5.75 -24.172 1 81.75 263 VAL A CA 1
ATOM 1967 C C . VAL A 1 263 ? -12.789 -6.664 -23.312 1 81.75 263 VAL A C 1
ATOM 1969 O O . VAL A 1 263 ? -12.742 -6.598 -22.078 1 81.75 263 VAL A O 1
ATOM 1972 N N . VAL A 1 264 ? -13.617 -7.375 -24.031 1 81.81 264 VAL A N 1
ATOM 1973 C CA . VAL A 1 264 ? -14.375 -8.43 -23.359 1 81.81 264 VAL A CA 1
ATOM 1974 C C . VAL A 1 264 ? -13.531 -9.703 -23.281 1 81.81 264 VAL A C 1
ATOM 1976 O O . VAL A 1 264 ? -13.188 -10.289 -24.312 1 81.81 264 VAL A O 1
ATOM 1979 N N . LYS A 1 265 ? -13.234 -10.062 -22.125 1 85.94 265 LYS A N 1
ATOM 1980 C CA . LYS A 1 265 ? -12.352 -11.203 -21.906 1 85.94 265 LYS A CA 1
ATOM 1981 C C . LYS A 1 265 ? -13.141 -12.508 -21.875 1 85.94 265 LYS A C 1
ATOM 1983 O O . LYS A 1 265 ? -13.094 -13.242 -20.891 1 85.94 265 LYS A O 1
ATOM 1988 N N . ASP A 1 266 ? -13.688 -12.836 -23.047 1 89 266 ASP A N 1
ATOM 1989 C CA . ASP A 1 266 ? -14.43 -14.086 -23.172 1 89 266 ASP A CA 1
ATOM 1990 C C . ASP A 1 266 ? -13.531 -15.203 -23.688 1 89 266 ASP A C 1
ATOM 1992 O O . ASP A 1 266 ? -12.344 -14.984 -23.953 1 89 266 ASP A O 1
ATOM 1996 N N . ALA A 1 267 ? -14.078 -16.422 -23.812 1 94.62 267 ALA A N 1
ATOM 1997 C CA . ALA A 1 267 ? -13.305 -17.625 -24.156 1 94.62 267 ALA A CA 1
ATOM 1998 C C . ALA A 1 267 ? -12.641 -17.484 -25.516 1 94.62 267 ALA A C 1
ATOM 2000 O O . ALA A 1 267 ? -11.445 -17.766 -25.672 1 94.62 267 ALA A O 1
ATOM 2001 N N . PRO A 1 268 ? -13.336 -16.984 -26.516 1 95.12 268 PRO A N 1
ATOM 2002 C CA . PRO A 1 268 ? -12.68 -16.844 -27.828 1 95.12 268 PRO A CA 1
ATOM 2003 C C . PRO A 1 268 ? -11.523 -15.859 -27.797 1 95.12 268 PRO A C 1
ATOM 2005 O O . PRO A 1 268 ? -10.484 -16.094 -28.422 1 95.12 268 PRO A O 1
ATOM 2008 N N . TRP A 1 269 ? -11.734 -14.789 -27.094 1 93.19 269 TRP A N 1
ATOM 2009 C CA . TRP A 1 269 ? -10.664 -13.797 -27.031 1 93.19 269 TRP A CA 1
ATOM 2010 C C . TRP A 1 269 ? -9.453 -14.352 -26.297 1 93.19 269 TRP A C 1
ATOM 2012 O O . TRP A 1 269 ? -8.312 -14.141 -26.719 1 93.19 269 TRP A O 1
ATOM 2022 N N . ILE A 1 270 ? -9.656 -15.008 -25.219 1 94.19 270 ILE A N 1
ATOM 2023 C CA . ILE A 1 270 ? -8.57 -15.617 -24.453 1 94.19 270 ILE A CA 1
ATOM 2024 C C . ILE A 1 270 ? -7.82 -16.609 -25.328 1 94.19 270 ILE A C 1
ATOM 2026 O O . ILE A 1 270 ? -6.59 -16.609 -25.375 1 94.19 270 ILE A O 1
ATOM 2030 N N . ALA A 1 271 ? -8.578 -17.469 -26.016 1 96.56 271 ALA A N 1
ATOM 2031 C CA . ALA A 1 271 ? -7.973 -18.453 -26.906 1 96.56 271 ALA A CA 1
ATOM 2032 C C . ALA A 1 271 ? -7.137 -17.797 -27.984 1 96.56 271 ALA A C 1
ATOM 2034 O O . ALA A 1 271 ? -6.023 -18.234 -28.281 1 96.56 271 ALA A O 1
ATOM 2035 N N . GLN A 1 272 ? -7.664 -16.719 -28.516 1 95.25 272 GLN A N 1
ATOM 2036 C CA . GLN A 1 272 ? -6.961 -16.016 -29.594 1 95.25 272 GLN A CA 1
ATOM 2037 C C . GLN A 1 272 ? -5.641 -15.43 -29.094 1 95.25 272 GLN A C 1
ATOM 2039 O O . GLN A 1 272 ? -4.633 -15.477 -29.797 1 95.25 272 GLN A O 1
ATOM 2044 N N . GLN A 1 273 ? -5.664 -14.867 -27.922 1 94.06 273 GLN A N 1
ATOM 2045 C CA . GLN A 1 273 ? -4.43 -14.328 -27.359 1 94.06 273 GLN A CA 1
ATOM 2046 C C . GLN A 1 273 ? -3.387 -15.422 -27.172 1 94.06 273 GLN A C 1
ATOM 2048 O O . GLN A 1 273 ? -2.203 -15.211 -27.453 1 94.06 273 GLN A O 1
ATOM 2053 N N . HIS A 1 274 ? -3.773 -16.547 -26.75 1 95.56 274 HIS A N 1
ATOM 2054 C CA . HIS A 1 274 ? -2.846 -17.641 -26.5 1 95.56 274 HIS A CA 1
ATOM 2055 C C . HIS A 1 274 ? -2.307 -18.203 -27.812 1 95.56 274 HIS A C 1
ATOM 2057 O O . HIS A 1 274 ? -1.142 -18.609 -27.891 1 95.56 274 HIS A O 1
ATOM 2063 N N . ILE A 1 275 ? -3.172 -18.281 -28.828 1 95.62 275 ILE A N 1
ATOM 2064 C CA . ILE A 1 275 ? -2.721 -18.734 -30.141 1 95.62 275 ILE A CA 1
ATOM 2065 C C . ILE A 1 275 ? -1.646 -17.781 -30.672 1 95.62 275 ILE A C 1
ATOM 2067 O O . ILE A 1 275 ? -0.618 -18.234 -31.188 1 95.62 275 ILE A O 1
ATOM 2071 N N . LYS A 1 276 ? -1.886 -16.516 -30.453 1 94.19 276 LYS A N 1
ATOM 2072 C CA . LYS A 1 276 ? -0.906 -15.516 -30.875 1 94.19 276 LYS A CA 1
ATOM 2073 C C . LYS A 1 276 ? 0.401 -15.664 -30.094 1 94.19 276 LYS A C 1
ATOM 2075 O O . LYS A 1 276 ? 1.485 -15.57 -30.672 1 94.19 276 LYS A O 1
ATOM 2080 N N . LEU A 1 277 ? 0.327 -15.898 -28.844 1 94.94 277 LEU A N 1
ATOM 2081 C CA . LEU A 1 277 ? 1.506 -16.047 -28 1 94.94 277 LEU A CA 1
ATOM 2082 C C . LEU A 1 277 ? 2.324 -17.266 -28.422 1 94.94 277 LEU A C 1
ATOM 2084 O O . LEU A 1 277 ? 3.557 -17.234 -28.359 1 94.94 277 LEU A O 1
ATOM 2088 N N . ALA A 1 278 ? 1.678 -18.328 -28.781 1 94.25 278 ALA A N 1
ATOM 2089 C CA . ALA A 1 278 ? 2.338 -19.594 -29.094 1 94.25 278 ALA A CA 1
ATOM 2090 C C . ALA A 1 278 ? 2.904 -19.578 -30.516 1 94.25 278 ALA A C 1
ATOM 2092 O O . ALA A 1 278 ? 3.941 -20.188 -30.781 1 94.25 278 ALA A O 1
ATOM 2093 N N . ALA A 1 279 ? 2.223 -18.828 -31.469 1 87.75 279 ALA A N 1
ATOM 2094 C CA . ALA A 1 279 ? 2.525 -19.109 -32.875 1 87.75 279 ALA A CA 1
ATOM 2095 C C . ALA A 1 279 ? 3.008 -17.859 -33.594 1 87.75 279 ALA A C 1
ATOM 2097 O O . ALA A 1 279 ? 3.658 -17.953 -34.625 1 87.75 279 ALA A O 1
ATOM 2098 N N . ASP A 1 280 ? 2.738 -16.781 -33.062 1 86.5 280 ASP A N 1
ATOM 2099 C CA . ASP A 1 280 ? 3.068 -15.555 -33.781 1 86.5 280 ASP A CA 1
ATOM 2100 C C . ASP A 1 280 ? 4.578 -15.328 -33.812 1 86.5 280 ASP A C 1
ATOM 2102 O O . ASP A 1 280 ? 5.258 -15.484 -32.812 1 86.5 280 ASP A O 1
ATOM 2106 N N . ALA A 1 281 ? 5.059 -15.031 -34.969 1 80.25 281 ALA A N 1
ATOM 2107 C CA . ALA A 1 281 ? 6.496 -14.859 -35.156 1 80.25 281 ALA A CA 1
ATOM 2108 C C . ALA A 1 281 ? 6.988 -13.578 -34.5 1 80.25 281 ALA A C 1
ATOM 2110 O O . ALA A 1 281 ? 8.109 -13.531 -33.969 1 80.25 281 ALA A O 1
ATOM 2111 N N . GLN A 1 282 ? 6.148 -12.609 -34.469 1 76.25 282 GLN A N 1
ATOM 2112 C CA . GLN A 1 282 ? 6.578 -11.297 -34 1 76.25 282 GLN A CA 1
ATOM 2113 C C . GLN A 1 282 ? 6.25 -11.102 -32.5 1 76.25 282 GLN A C 1
ATOM 2115 O O . GLN A 1 282 ? 7.074 -10.602 -31.75 1 76.25 282 GLN A O 1
ATOM 2120 N N . PHE A 1 283 ? 5.117 -11.594 -32.156 1 76 283 PHE A N 1
ATOM 2121 C CA . PHE A 1 283 ? 4.613 -11.25 -30.844 1 76 283 PHE A CA 1
ATOM 2122 C C . PHE A 1 283 ? 4.629 -12.469 -29.922 1 76 283 PHE A C 1
ATOM 2124 O O . PHE A 1 283 ? 4.48 -12.336 -28.703 1 76 283 PHE A O 1
ATOM 2131 N N . GLY A 1 284 ? 4.871 -13.523 -30.562 1 86 284 GLY A N 1
ATOM 2132 C CA . GLY A 1 284 ? 4.824 -14.742 -29.781 1 86 284 GLY A CA 1
ATOM 2133 C C . GLY A 1 284 ? 6.062 -14.945 -28.922 1 86 284 GLY A C 1
ATOM 2134 O O . GLY A 1 284 ? 7.129 -14.406 -29.234 1 86 284 GLY A O 1
ATOM 2135 N N . VAL A 1 285 ? 5.848 -15.727 -27.844 1 89.75 285 VAL A N 1
ATOM 2136 C CA . VAL A 1 285 ? 6.926 -15.984 -26.891 1 89.75 285 VAL A CA 1
ATOM 2137 C C . VAL A 1 285 ? 7.887 -17.016 -27.453 1 89.75 285 VAL A C 1
ATOM 2139 O O . VAL A 1 285 ? 9.031 -17.125 -27.016 1 89.75 285 VAL A O 1
ATOM 2142 N N . PHE A 1 286 ? 7.453 -17.75 -28.547 1 90.25 286 PHE A N 1
ATOM 2143 C CA . PHE A 1 286 ? 8.297 -18.781 -29.156 1 90.25 286 PHE A CA 1
ATOM 2144 C C . PHE A 1 286 ? 8.781 -18.328 -30.531 1 90.25 286 PHE A C 1
ATOM 2146 O O . PHE A 1 286 ? 9.305 -19.125 -31.297 1 90.25 286 PHE A O 1
ATOM 2153 N N . LYS A 1 287 ? 8.562 -17.141 -30.906 1 83.38 287 LYS A N 1
ATOM 2154 C CA . LYS A 1 287 ? 9.062 -16.516 -32.125 1 83.38 287 LYS A CA 1
ATOM 2155 C C . LYS A 1 287 ? 8.758 -17.375 -33.344 1 83.38 287 LYS A C 1
ATOM 2157 O O . LYS A 1 287 ? 9.641 -17.656 -34.156 1 83.38 287 LYS A O 1
ATOM 2162 N N . GLY A 1 288 ? 7.578 -17.922 -33.406 1 79.62 288 GLY A N 1
ATOM 2163 C CA . GLY A 1 288 ? 7.121 -18.656 -34.562 1 79.62 288 GLY A CA 1
ATOM 2164 C C . GLY A 1 288 ? 7.32 -20.156 -34.469 1 79.62 288 GLY A C 1
ATOM 2165 O O . GLY A 1 288 ? 6.887 -20.922 -35.312 1 79.62 288 GLY A O 1
ATOM 2166 N N . CYS A 1 289 ? 7.977 -20.641 -33.469 1 82.75 289 CYS A N 1
ATOM 2167 C CA . CYS A 1 289 ? 8.188 -22.062 -33.281 1 82.75 289 CYS A CA 1
ATOM 2168 C C . CYS A 1 289 ? 7.129 -22.656 -32.375 1 82.75 289 CYS A C 1
ATOM 2170 O O . CYS A 1 289 ? 7.43 -23.062 -31.25 1 82.75 289 CYS A O 1
ATOM 2172 N N . ALA A 1 290 ? 6.02 -22.875 -32.938 1 85.25 290 ALA A N 1
ATOM 2173 C CA . ALA A 1 290 ? 4.863 -23.328 -32.156 1 85.25 290 ALA A CA 1
ATOM 2174 C C . ALA A 1 290 ? 5.082 -24.734 -31.609 1 85.25 290 ALA A C 1
ATOM 2176 O O . ALA A 1 290 ? 4.473 -25.125 -30.609 1 85.25 290 ALA A O 1
ATOM 2177 N N . ASP A 1 291 ? 5.973 -25.453 -32.219 1 86.81 291 ASP A N 1
ATOM 2178 C CA . ASP A 1 291 ? 6.227 -26.828 -31.812 1 86.81 291 ASP A CA 1
ATOM 2179 C C . ASP A 1 291 ? 6.91 -26.875 -30.438 1 86.81 291 ASP A C 1
ATOM 2181 O O . ASP A 1 291 ? 6.875 -27.906 -29.766 1 86.81 291 ASP A O 1
ATOM 2185 N N . LYS A 1 292 ? 7.477 -25.797 -30.062 1 91.94 292 LYS A N 1
ATOM 2186 C CA . LYS A 1 292 ? 8.164 -25.734 -28.781 1 91.94 292 LYS A CA 1
ATOM 2187 C C . LYS A 1 292 ? 7.188 -25.438 -27.656 1 91.94 292 LYS A C 1
ATOM 2189 O O . LYS A 1 292 ? 7.516 -25.609 -26.484 1 91.94 292 LYS A O 1
ATOM 2194 N N . CYS A 1 293 ? 6.016 -25.094 -28.047 1 95.31 293 CYS A N 1
ATOM 2195 C CA . CYS A 1 293 ? 5 -24.797 -27.031 1 95.31 293 CYS A CA 1
ATOM 2196 C C . CYS A 1 293 ? 4.348 -26.078 -26.516 1 95.31 293 CYS A C 1
ATOM 2198 O O . CYS A 1 293 ? 3.736 -26.812 -27.281 1 95.31 293 CYS A O 1
ATOM 2200 N N . LEU A 1 294 ? 4.48 -26.312 -25.266 1 96.31 294 LEU A N 1
ATOM 2201 C CA . LEU A 1 294 ? 3.852 -27.469 -24.641 1 96.31 294 LEU A CA 1
ATOM 2202 C C . LEU A 1 294 ? 2.344 -27.266 -24.531 1 96.31 294 LEU A C 1
ATOM 2204 O O . LEU A 1 294 ? 1.578 -28.219 -24.688 1 96.31 294 LEU A O 1
ATOM 2208 N N . GLY A 1 295 ? 2.002 -26.078 -24.25 1 96.62 295 GLY A N 1
ATOM 2209 C CA . GLY A 1 295 ? 0.607 -25.75 -24 1 96.62 295 GLY A CA 1
ATOM 2210 C C . GLY A 1 295 ? 0.425 -24.625 -22.984 1 96.62 295 GLY A C 1
ATOM 2211 O O . GLY A 1 295 ? 1.24 -23.703 -22.922 1 96.62 295 GLY A O 1
ATOM 2212 N N . PHE A 1 296 ? -0.74 -24.719 -22.266 1 96.69 296 PHE A N 1
ATOM 2213 C CA . PHE A 1 296 ? -1.122 -23.562 -21.469 1 96.69 296 PHE A CA 1
ATOM 2214 C C . PHE A 1 296 ? -1.625 -23.969 -20.094 1 96.69 296 PHE A C 1
ATOM 2216 O O . PHE A 1 296 ? -2.248 -25.031 -19.953 1 96.69 296 PHE A O 1
ATOM 2223 N N . ILE A 1 297 ? -1.27 -23.172 -19.156 1 95.25 297 ILE A N 1
ATOM 2224 C CA . ILE A 1 297 ? -1.835 -23.297 -17.812 1 95.25 297 ILE A CA 1
ATOM 2225 C C . ILE A 1 297 ? -2.586 -22.016 -17.453 1 95.25 297 ILE A C 1
ATOM 2227 O O . ILE A 1 297 ? -2.059 -20.906 -17.625 1 95.25 297 ILE A O 1
ATOM 2231 N N . MET A 1 298 ? -3.771 -22.109 -17 1 91.81 298 MET A N 1
ATOM 2232 C CA . MET A 1 298 ? -4.598 -20.953 -16.688 1 91.81 298 MET A CA 1
ATOM 2233 C C . MET A 1 298 ? -5.434 -21.188 -15.438 1 91.81 298 MET A C 1
ATOM 2235 O O . MET A 1 298 ? -5.434 -22.297 -14.891 1 91.81 298 MET A O 1
ATOM 2239 N N . ASP A 1 299 ? -6.078 -20.172 -15.047 1 87.69 299 ASP A N 1
ATOM 2240 C CA . ASP A 1 299 ? -6.992 -20.297 -13.914 1 87.69 299 ASP A CA 1
ATOM 2241 C C . ASP A 1 299 ? -8.211 -21.141 -14.281 1 87.69 299 ASP A C 1
ATOM 2243 O O . ASP A 1 299 ? -8.461 -21.406 -15.461 1 87.69 299 ASP A O 1
ATOM 2247 N N . ASN A 1 300 ? -8.969 -21.516 -13.289 1 88.31 300 ASN A N 1
ATOM 2248 C CA . ASN A 1 300 ? -10.078 -22.453 -13.5 1 88.31 300 ASN A CA 1
ATOM 2249 C C . ASN A 1 300 ? -11.406 -21.719 -13.664 1 88.31 300 ASN A C 1
ATOM 2251 O O . ASN A 1 300 ? -12.469 -22.266 -13.367 1 88.31 300 ASN A O 1
ATOM 2255 N N . THR A 1 301 ? -11.383 -20.516 -14.125 1 87.56 301 THR A N 1
ATOM 2256 C CA . THR A 1 301 ? -12.633 -19.812 -14.367 1 87.56 301 THR A CA 1
ATOM 2257 C C . THR A 1 301 ? -13.383 -20.422 -15.547 1 87.56 301 THR A C 1
ATOM 2259 O O . THR A 1 301 ? -12.789 -21.125 -16.375 1 87.56 301 THR A O 1
ATOM 2262 N N . LYS A 1 302 ? -14.633 -20.156 -15.648 1 89 302 LYS A N 1
ATOM 2263 C CA . LYS A 1 302 ? -15.453 -20.703 -16.719 1 89 302 LYS A CA 1
ATOM 2264 C C . LYS A 1 302 ? -14.922 -20.281 -18.094 1 89 302 LYS A C 1
ATOM 2266 O O . LYS A 1 302 ? -14.828 -21.094 -19.016 1 89 302 LYS A O 1
ATOM 2271 N N . ALA A 1 303 ? -14.547 -19.031 -18.203 1 91.19 303 ALA A N 1
ATOM 2272 C CA . ALA A 1 303 ? -14.031 -18.5 -19.469 1 91.19 303 ALA A CA 1
ATOM 2273 C C . ALA A 1 303 ? -12.711 -19.172 -19.828 1 91.19 303 ALA A C 1
ATOM 2275 O O . ALA A 1 303 ? -12.477 -19.516 -21 1 91.19 303 ALA A O 1
ATOM 2276 N N . ASN A 1 304 ? -11.875 -19.391 -18.891 1 92.5 304 ASN A N 1
ATOM 2277 C CA . ASN A 1 304 ? -10.586 -20.031 -19.141 1 92.5 304 ASN A CA 1
ATOM 2278 C C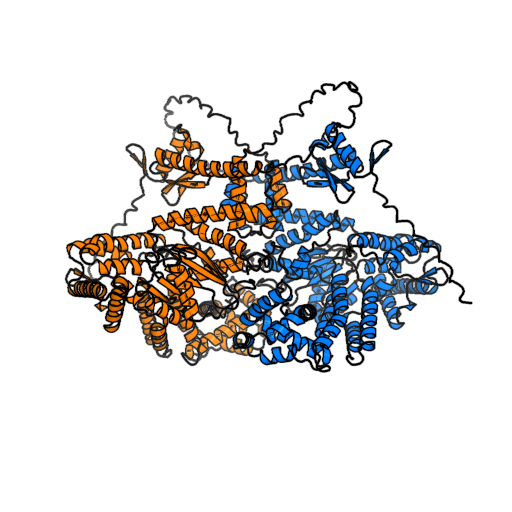 . ASN A 1 304 ? -10.75 -21.484 -19.562 1 92.5 304 ASN A C 1
ATOM 2280 O O . ASN A 1 304 ? -10.055 -21.969 -20.453 1 92.5 304 ASN A O 1
ATOM 2284 N N . ARG A 1 305 ? -11.633 -22.203 -18.922 1 92.94 305 ARG A N 1
ATOM 2285 C CA . ARG A 1 305 ? -11.875 -23.594 -19.25 1 92.94 305 ARG A CA 1
ATOM 2286 C C . ARG A 1 305 ? -12.398 -23.75 -20.672 1 92.94 305 ARG A C 1
ATOM 2288 O O . ARG A 1 305 ? -11.969 -24.641 -21.422 1 92.94 305 ARG A O 1
ATOM 2295 N N . LYS A 1 306 ? -13.289 -22.859 -20.953 1 95.5 306 LYS A N 1
ATOM 2296 C CA . LYS A 1 306 ? -13.797 -22.875 -22.328 1 95.5 306 LYS A CA 1
ATOM 2297 C C . LYS A 1 306 ? -12.703 -22.516 -23.328 1 95.5 306 LYS A C 1
ATOM 2299 O O . LYS A 1 306 ? -12.664 -23.062 -24.438 1 95.5 306 LYS A O 1
ATOM 2304 N N . ALA A 1 307 ? -11.898 -21.625 -22.969 1 96.75 307 ALA A N 1
ATOM 2305 C CA . ALA A 1 307 ? -10.773 -21.25 -23.828 1 96.75 307 ALA A CA 1
ATOM 2306 C C . ALA A 1 307 ? -9.828 -22.422 -24.047 1 96.75 307 ALA A C 1
ATOM 2308 O O . ALA A 1 307 ? -9.297 -22.594 -25.156 1 96.75 307 ALA A O 1
ATOM 2309 N N . MET A 1 308 ? -9.617 -23.219 -23.078 1 95.81 308 MET A N 1
ATOM 2310 C CA . MET A 1 308 ? -8.742 -24.391 -23.188 1 95.81 308 MET A CA 1
ATOM 2311 C C . MET A 1 308 ? -9.297 -25.391 -24.203 1 95.81 308 MET A C 1
ATOM 2313 O O . MET A 1 308 ? -8.531 -25.984 -24.969 1 95.81 308 MET A O 1
ATOM 2317 N N . VAL A 1 309 ? -10.562 -25.516 -24.188 1 95.69 309 VAL A N 1
ATOM 2318 C CA . VAL A 1 309 ? -11.203 -26.422 -25.141 1 95.69 309 VAL A CA 1
ATOM 2319 C C . VAL A 1 309 ? -10.992 -25.906 -26.562 1 95.69 309 VAL A C 1
ATOM 2321 O O . VAL A 1 309 ? -10.664 -26.688 -27.469 1 95.69 309 VAL A O 1
ATOM 2324 N N . LEU A 1 310 ? -11.117 -24.641 -26.688 1 97.31 310 LEU A N 1
ATOM 2325 C CA . LEU A 1 310 ? -10.938 -24.031 -27.984 1 97.31 310 LEU A CA 1
ATOM 2326 C C . LEU A 1 310 ? -9.484 -24.172 -28.453 1 97.31 310 LEU A C 1
ATOM 2328 O O . LEU A 1 310 ? -9.227 -24.391 -29.641 1 97.31 310 LEU A O 1
ATOM 2332 N N . LEU A 1 311 ? -8.617 -24.047 -27.594 1 96.88 311 LEU A N 1
ATOM 2333 C CA . LEU A 1 311 ? -7.203 -24.156 -27.922 1 96.88 311 LEU A CA 1
ATOM 2334 C C . LEU A 1 311 ? -6.852 -25.578 -28.375 1 96.88 311 LEU A C 1
ATOM 2336 O O . LEU A 1 311 ? -6.113 -25.75 -29.359 1 96.88 311 LEU A O 1
ATOM 2340 N N . ARG A 1 312 ? -7.391 -26.547 -27.703 1 95.31 312 ARG A N 1
ATOM 2341 C CA . ARG A 1 312 ? -7.129 -27.938 -28.078 1 95.31 312 ARG A CA 1
ATOM 2342 C C . ARG A 1 312 ? -7.789 -28.297 -29.406 1 95.31 312 ARG A C 1
ATOM 2344 O O . ARG A 1 312 ? -7.27 -29.109 -30.156 1 95.31 312 ARG A O 1
ATOM 2351 N N . LYS A 1 313 ? -8.898 -27.703 -29.609 1 94.62 313 LYS A N 1
ATOM 2352 C CA . LYS A 1 313 ? -9.531 -27.891 -30.922 1 94.62 313 LYS A CA 1
ATOM 2353 C C . LYS A 1 313 ? -8.664 -27.312 -32.031 1 94.62 313 LYS A C 1
ATOM 2355 O O . LYS A 1 313 ? -8.594 -27.891 -33.125 1 94.62 313 LYS A O 1
ATOM 2360 N N . HIS A 1 314 ? -8.102 -26.203 -31.719 1 94.62 314 HIS A N 1
ATOM 2361 C CA . HIS A 1 314 ? -7.211 -25.562 -32.688 1 94.62 314 HIS A CA 1
ATOM 2362 C C . HIS A 1 314 ? -5.949 -26.391 -32.906 1 94.62 314 HIS A C 1
ATOM 2364 O O . HIS A 1 314 ? -5.488 -26.547 -34.031 1 94.62 314 HIS A O 1
ATOM 2370 N N . ASN A 1 315 ? -5.344 -26.828 -31.859 1 94.81 315 ASN A N 1
ATOM 2371 C CA . ASN A 1 315 ? -4.16 -27.688 -31.906 1 94.81 315 ASN A CA 1
ATOM 2372 C C . ASN A 1 315 ? -4.184 -28.75 -30.812 1 94.81 315 ASN A C 1
ATOM 2374 O O . ASN A 1 315 ? -3.727 -28.5 -29.688 1 94.81 315 ASN A O 1
ATOM 2378 N N . PRO A 1 316 ? -4.539 -29.922 -31.141 1 94.69 316 PRO A N 1
ATOM 2379 C CA . PRO A 1 316 ? -4.672 -30.984 -30.141 1 94.69 316 PRO A CA 1
ATOM 2380 C C . PRO A 1 316 ? -3.334 -31.391 -29.531 1 94.69 316 PRO A C 1
ATOM 2382 O O . PRO A 1 316 ? -3.301 -32.125 -28.531 1 94.69 316 PRO A O 1
ATOM 2385 N N . GLN A 1 317 ? -2.227 -30.938 -30.031 1 94.81 317 GLN A N 1
ATOM 2386 C CA . GLN A 1 317 ? -0.915 -31.297 -29.5 1 94.81 317 GLN A CA 1
ATOM 2387 C C . GLN A 1 317 ? -0.537 -30.406 -28.312 1 94.81 317 GLN A C 1
ATOM 2389 O O . GLN A 1 317 ? 0.475 -30.641 -27.656 1 94.81 317 GLN A O 1
ATOM 2394 N N . TRP A 1 318 ? -1.39 -29.391 -28.062 1 96.25 318 TRP A N 1
ATOM 2395 C CA . TRP A 1 318 ? -1.16 -28.562 -26.891 1 96.25 318 TRP A CA 1
ATOM 2396 C C . TRP A 1 318 ? -1.795 -29.172 -25.641 1 96.25 318 TRP A C 1
ATOM 2398 O O . TRP A 1 318 ? -2.891 -29.734 -25.719 1 96.25 318 TRP A O 1
ATOM 2408 N N . ILE A 1 319 ? -1.029 -29.062 -24.562 1 97.56 319 ILE A N 1
ATOM 2409 C CA . ILE A 1 319 ? -1.541 -29.5 -23.266 1 97.56 319 ILE A CA 1
ATOM 2410 C C . ILE A 1 319 ? -2.178 -28.312 -22.547 1 97.56 319 ILE A C 1
ATOM 2412 O O . ILE A 1 319 ? -1.527 -27.297 -22.328 1 97.56 319 ILE A O 1
ATOM 2416 N N . CYS A 1 320 ? -3.41 -28.375 -22.219 1 96.5 320 CYS A N 1
ATOM 2417 C CA . CYS A 1 320 ? -4.094 -27.328 -21.469 1 96.5 320 CYS A CA 1
ATOM 2418 C C . CYS A 1 320 ? -4.559 -27.828 -20.109 1 96.5 320 CYS A C 1
ATOM 2420 O O . CYS A 1 320 ? -5.336 -28.781 -20.031 1 96.5 320 CYS A O 1
ATOM 2422 N N . VAL A 1 321 ? -4.031 -27.188 -19.109 1 94.06 321 VAL A N 1
ATOM 2423 C CA . VAL A 1 321 ? -4.332 -27.625 -17.75 1 94.06 321 VAL A CA 1
ATOM 2424 C C . VAL A 1 321 ? -4.797 -26.438 -16.906 1 94.06 321 VAL A C 1
ATOM 2426 O O . VAL A 1 321 ? -4.281 -25.328 -17.047 1 94.06 321 VAL A O 1
ATOM 2429 N N . GLY A 1 322 ? -5.816 -26.656 -16.141 1 93.31 322 GLY A N 1
ATOM 2430 C CA . GLY A 1 322 ? -6.191 -25.672 -15.133 1 93.31 322 GLY A CA 1
ATOM 2431 C C . GLY A 1 322 ? -5.293 -25.688 -13.914 1 93.31 322 GLY A C 1
ATOM 2432 O O . GLY A 1 322 ? -4.797 -26.75 -13.516 1 93.31 322 GLY A O 1
ATOM 2433 N N . CYS A 1 323 ? -5.117 -24.547 -13.289 1 93.31 323 CYS A N 1
ATOM 2434 C CA . CYS A 1 323 ? -4.258 -24.453 -12.117 1 93.31 323 CYS A CA 1
ATOM 2435 C C . CYS A 1 323 ? -4.754 -25.359 -11 1 93.31 323 CYS A C 1
ATOM 2437 O O . CYS A 1 323 ? -5.809 -25.109 -10.414 1 93.31 323 CYS A O 1
ATOM 2439 N N . VAL A 1 324 ? -3.957 -26.281 -10.625 1 93.19 324 VAL A N 1
ATOM 2440 C CA . VAL A 1 324 ? -4.332 -27.297 -9.648 1 93.19 324 VAL A CA 1
ATOM 2441 C C . VAL A 1 324 ? -4.344 -26.672 -8.25 1 93.19 324 VAL A C 1
ATOM 2443 O O . VAL A 1 324 ? -5.18 -27.031 -7.414 1 93.19 324 VAL A O 1
ATOM 2446 N N . ALA A 1 325 ? -3.385 -25.812 -7.988 1 90.31 325 ALA A N 1
ATOM 2447 C CA . ALA A 1 325 ? -3.346 -25.141 -6.691 1 90.31 325 ALA A CA 1
ATOM 2448 C C . ALA A 1 325 ? -4.641 -24.375 -6.426 1 90.31 325 ALA A C 1
ATOM 2450 O O . ALA A 1 325 ? -5.16 -24.391 -5.309 1 90.31 325 ALA A O 1
ATOM 2451 N N . HIS A 1 326 ? -5.129 -23.75 -7.434 1 88.12 326 HIS A N 1
ATOM 2452 C CA . HIS A 1 326 ? -6.41 -23.062 -7.32 1 88.12 326 HIS A CA 1
ATOM 2453 C C . HIS A 1 326 ? -7.543 -24.047 -7.051 1 88.12 326 HIS A C 1
ATOM 2455 O O . HIS A 1 326 ? -8.461 -23.75 -6.281 1 88.12 326 HIS A O 1
ATOM 2461 N N . GLY A 1 327 ? -7.488 -25.156 -7.645 1 89.81 327 GLY A N 1
ATOM 2462 C CA . GLY A 1 327 ? -8.484 -26.188 -7.398 1 89.81 327 GLY A CA 1
ATOM 2463 C C . GLY A 1 327 ? -8.547 -26.625 -5.949 1 89.81 327 GLY A C 1
ATOM 2464 O O . GLY A 1 327 ? -9.633 -26.688 -5.359 1 89.81 327 GLY A O 1
ATOM 2465 N N . PHE A 1 328 ? -7.398 -26.844 -5.398 1 91.31 328 PHE A N 1
ATOM 2466 C CA . PHE A 1 328 ? -7.344 -27.25 -3.998 1 91.31 328 PHE A CA 1
ATOM 2467 C C . PHE A 1 328 ? -7.73 -26.094 -3.084 1 91.31 328 PHE A C 1
ATOM 2469 O O . PHE A 1 328 ? -8.336 -26.312 -2.029 1 91.31 328 PHE A O 1
ATOM 2476 N N . SER A 1 329 ? -7.371 -24.906 -3.455 1 90.06 329 SER A N 1
ATOM 2477 C CA . SER A 1 329 ? -7.738 -23.734 -2.668 1 90.06 329 SER A CA 1
ATOM 2478 C C . SER A 1 329 ? -9.25 -23.562 -2.617 1 90.06 329 SER A C 1
ATOM 2480 O O . SER A 1 329 ? -9.797 -23.125 -1.603 1 90.06 329 SER A O 1
ATOM 2482 N N . LEU A 1 330 ? -9.914 -23.859 -3.688 1 89.62 330 LEU A N 1
ATOM 2483 C CA . LEU A 1 330 ? -11.367 -23.75 -3.756 1 89.62 330 LEU A CA 1
ATOM 2484 C C . LEU A 1 330 ? -12.031 -24.781 -2.834 1 89.62 330 LEU A C 1
ATOM 2486 O O . LEU A 1 330 ? -13.18 -24.594 -2.418 1 89.62 330 LEU A O 1
ATOM 2490 N N . PHE A 1 331 ? -11.328 -25.797 -2.486 1 92.38 331 PHE A N 1
ATOM 2491 C CA . PHE A 1 331 ? -11.828 -26.75 -1.503 1 92.38 331 PHE A CA 1
ATOM 2492 C C . PHE A 1 331 ? -12.039 -26.078 -0.153 1 92.38 331 PHE A C 1
ATOM 2494 O O . PHE A 1 331 ? -13.031 -26.344 0.534 1 92.38 331 PHE A O 1
ATOM 2501 N N . PHE A 1 332 ? -11.188 -25.125 0.209 1 91.12 332 PHE A N 1
ATOM 2502 C CA . PHE A 1 332 ? -11.359 -24.344 1.432 1 91.12 332 PHE A CA 1
ATOM 2503 C C . PHE A 1 332 ? -12.633 -23.5 1.362 1 91.12 332 PHE A C 1
ATOM 2505 O O . PHE A 1 332 ? -13.336 -23.359 2.359 1 91.12 332 PHE A O 1
ATOM 2512 N N . LYS A 1 333 ? -12.82 -22.969 0.231 1 89.94 333 LYS A N 1
ATOM 2513 C CA . LYS A 1 333 ? -14.031 -22.188 0.034 1 89.94 333 LYS A CA 1
ATOM 2514 C C . LYS A 1 333 ? -15.281 -23.047 0.223 1 89.94 333 LYS A C 1
ATOM 2516 O O . LYS A 1 333 ? -16.266 -22.609 0.82 1 89.94 333 LYS A O 1
ATOM 2521 N N . ASP A 1 334 ? -15.203 -24.266 -0.273 1 92.44 334 ASP A N 1
ATOM 2522 C CA . ASP A 1 334 ? -16.328 -25.203 -0.133 1 92.44 334 ASP A CA 1
ATOM 2523 C C . ASP A 1 334 ? -16.578 -25.547 1.334 1 92.44 334 ASP A C 1
ATOM 2525 O O . ASP A 1 334 ? -17.719 -25.672 1.759 1 92.44 334 ASP A O 1
ATOM 2529 N N . LEU A 1 335 ? -15.555 -25.609 2.029 1 92.62 335 LEU A N 1
ATOM 2530 C CA . LEU A 1 335 ? -15.656 -25.938 3.447 1 92.62 335 LEU A CA 1
ATOM 2531 C C . LEU A 1 335 ? -16.312 -24.797 4.223 1 92.62 335 LEU A C 1
ATOM 2533 O O . LEU A 1 335 ? -16.875 -25.016 5.293 1 92.62 335 LEU A O 1
ATOM 2537 N N . SER A 1 336 ? -16.234 -23.578 3.699 1 91.19 336 SER A N 1
ATOM 2538 C CA . SER A 1 336 ? -16.766 -22.422 4.387 1 91.19 336 SER A CA 1
ATOM 2539 C C . SER A 1 336 ? -18.219 -22.172 4.008 1 91.19 336 SER A C 1
ATOM 2541 O O . SER A 1 336 ? -18.875 -21.266 4.543 1 91.19 336 SER A O 1
ATOM 2543 N N . ASP A 1 337 ? -18.719 -22.984 3.129 1 90.19 337 ASP A N 1
ATOM 2544 C CA . ASP A 1 337 ? -20.094 -22.844 2.662 1 90.19 337 ASP A CA 1
ATOM 2545 C C . ASP A 1 337 ? -21.047 -23.719 3.486 1 90.19 337 ASP A C 1
ATOM 2547 O O . ASP A 1 337 ? -21 -24.938 3.43 1 90.19 337 ASP A O 1
ATOM 2551 N N . GLU A 1 338 ? -22.016 -23.141 4.125 1 82.88 338 GLU A N 1
ATOM 2552 C CA . GLU A 1 338 ? -22.938 -23.812 5.039 1 82.88 338 GLU A CA 1
ATOM 2553 C C . GLU A 1 338 ? -23.797 -24.844 4.305 1 82.88 338 GLU A C 1
ATOM 2555 O O . GLU A 1 338 ? -24.172 -25.859 4.879 1 82.88 338 GLU A O 1
ATOM 2560 N N . ARG A 1 339 ? -24.125 -24.703 3.076 1 84.75 339 ARG A N 1
ATOM 2561 C CA . ARG A 1 339 ? -24.984 -25.594 2.303 1 84.75 339 ARG A CA 1
ATOM 2562 C C . ARG A 1 339 ? -24.234 -26.875 1.922 1 84.75 339 ARG A C 1
ATOM 2564 O O . ARG A 1 339 ? -24.859 -27.906 1.656 1 84.75 339 ARG A O 1
ATOM 2571 N N . LYS A 1 340 ? -22.906 -26.734 1.963 1 86.19 340 LYS A N 1
ATOM 2572 C CA . LYS A 1 340 ? -22.094 -27.859 1.513 1 86.19 340 LYS A CA 1
ATOM 2573 C C . LYS A 1 340 ? -21.625 -28.703 2.695 1 86.19 340 LYS A C 1
ATOM 2575 O O . LYS A 1 340 ? -21.703 -29.922 2.662 1 86.19 340 LYS A O 1
ATOM 2580 N N . CYS A 1 341 ? -21.125 -27.953 3.629 1 91.88 341 CYS A N 1
ATOM 2581 C CA . CYS A 1 341 ? -20.672 -28.641 4.84 1 91.88 341 CYS A CA 1
ATOM 2582 C C . CYS A 1 341 ? -20.953 -27.797 6.078 1 91.88 341 CYS A C 1
ATOM 2584 O O . CYS A 1 341 ? -20.172 -26.906 6.426 1 91.88 341 CYS A O 1
ATOM 2586 N N . SER A 1 342 ? -21.906 -28.188 6.852 1 90.69 342 SER A N 1
ATOM 2587 C CA . SER A 1 342 ? -22.484 -27.344 7.906 1 90.69 342 SER A CA 1
ATOM 2588 C C . SER A 1 342 ? -21.5 -27.188 9.07 1 90.69 342 SER A C 1
ATOM 2590 O O . SER A 1 342 ? -21.328 -26.078 9.586 1 90.69 342 SER A O 1
ATOM 2592 N N . TRP A 1 343 ? -20.953 -28.328 9.445 1 92.12 343 TRP A N 1
ATOM 2593 C CA . TRP A 1 343 ? -20.141 -28.219 10.656 1 92.12 343 TRP A CA 1
ATOM 2594 C C . TRP A 1 343 ? -18.875 -27.406 10.391 1 92.12 343 TRP A C 1
ATOM 2596 O O . TRP A 1 343 ? -18.453 -26.609 11.242 1 92.12 343 TRP A O 1
ATOM 2606 N N . THR A 1 344 ? -18.266 -27.531 9.172 1 94.25 344 THR A N 1
ATOM 2607 C CA . THR A 1 344 ? -17.062 -26.75 8.875 1 94.25 344 THR A CA 1
ATOM 2608 C C . THR A 1 344 ? -17.422 -25.266 8.727 1 94.25 344 THR A C 1
ATOM 2610 O O . THR A 1 344 ? -16.656 -24.406 9.156 1 94.25 344 THR A O 1
ATOM 2613 N N . ALA A 1 345 ? -18.516 -25 8.133 1 93.75 345 ALA A N 1
ATOM 2614 C CA . ALA A 1 345 ? -18.969 -23.625 7.957 1 93.75 345 ALA A CA 1
ATOM 2615 C C . ALA A 1 345 ? -19.188 -22.938 9.305 1 93.75 345 ALA A C 1
ATOM 2617 O O . ALA A 1 345 ? -18.875 -21.75 9.461 1 93.75 345 ALA A O 1
ATOM 2618 N N . GLY A 1 346 ? -19.734 -23.688 10.188 1 91.69 346 GLY A N 1
ATOM 2619 C CA . GLY A 1 346 ? -19.938 -23.156 11.523 1 91.69 346 GLY A CA 1
ATOM 2620 C C . GLY A 1 346 ? -18.641 -22.812 12.227 1 91.69 346 GLY A C 1
ATOM 2621 O O . GLY A 1 346 ? -18.531 -21.781 12.883 1 91.69 346 GLY A O 1
ATOM 2622 N N . VAL A 1 347 ? -17.672 -23.656 12.094 1 93.5 347 VAL A N 1
ATOM 2623 C CA . VAL A 1 347 ? -16.359 -23.438 12.711 1 93.5 347 VAL A CA 1
ATOM 2624 C C . VAL A 1 347 ? -15.68 -22.234 12.062 1 93.5 347 VAL A C 1
ATOM 2626 O O . VAL A 1 347 ? -15.141 -21.359 12.758 1 93.5 347 VAL A O 1
ATOM 2629 N N . VAL A 1 348 ? -15.734 -22.172 10.719 1 93.25 348 VAL A N 1
ATOM 2630 C CA . VAL A 1 348 ? -15.078 -21.094 9.977 1 93.25 348 VAL A CA 1
ATOM 2631 C C . VAL A 1 348 ? -15.711 -19.766 10.336 1 93.25 348 VAL A C 1
ATOM 2633 O O . VAL A 1 348 ? -15.008 -18.766 10.555 1 93.25 348 VAL A O 1
ATOM 2636 N N . SER A 1 349 ? -16.969 -19.75 10.438 1 92.31 349 SER A N 1
ATOM 2637 C CA . SER A 1 349 ? -17.672 -18.516 10.797 1 92.31 349 SER A CA 1
ATOM 2638 C C . SER A 1 349 ? -17.281 -18.047 12.195 1 92.31 349 SER A C 1
ATOM 2640 O O . SER A 1 349 ? -17.062 -16.859 12.406 1 92.31 349 SER A O 1
ATOM 2642 N N . ALA A 1 350 ? -17.203 -18.969 13.078 1 92.44 350 ALA A N 1
ATOM 2643 C CA . ALA A 1 350 ? -16.844 -18.625 14.445 1 92.44 350 ALA A CA 1
ATOM 2644 C C . ALA A 1 350 ? -15.406 -18.109 14.523 1 92.44 350 ALA A C 1
ATOM 2646 O O . ALA A 1 350 ? -15.133 -17.125 15.211 1 92.44 350 ALA A O 1
ATOM 2647 N N . MET A 1 351 ? -14.578 -18.797 13.867 1 93.38 351 MET A N 1
ATOM 2648 C CA . MET A 1 351 ? -13.172 -18.406 13.898 1 93.38 351 MET A CA 1
ATOM 2649 C C . MET A 1 351 ? -12.992 -17.016 13.289 1 93.38 351 MET A C 1
ATOM 2651 O O . MET A 1 351 ? -12.188 -16.219 13.781 1 93.38 351 MET A O 1
ATOM 2655 N N . LEU A 1 352 ? -13.672 -16.766 12.18 1 92.75 352 LEU A N 1
ATOM 2656 C CA . LEU A 1 352 ? -13.586 -15.461 11.523 1 92.75 352 LEU A CA 1
ATOM 2657 C C . LEU A 1 352 ? -14.109 -14.352 12.43 1 92.75 352 LEU A C 1
ATOM 2659 O O . LEU A 1 352 ? -13.523 -13.266 12.5 1 92.75 352 LEU A O 1
ATOM 2663 N N . MET A 1 353 ? -15.188 -14.609 13.117 1 93.88 353 MET A N 1
ATOM 2664 C CA . MET A 1 353 ? -15.75 -13.648 14.07 1 93.88 353 MET A CA 1
ATOM 2665 C C . MET A 1 353 ? -14.758 -13.352 15.188 1 93.88 353 MET A C 1
ATOM 2667 O O . MET A 1 353 ? -14.57 -12.195 15.57 1 93.88 353 MET A O 1
ATOM 2671 N N . MET A 1 354 ? -14.102 -14.359 15.68 1 94 354 MET A N 1
ATOM 2672 C CA . MET A 1 354 ? -13.125 -14.203 16.75 1 94 354 MET A CA 1
ATOM 2673 C C . MET A 1 354 ? -11.93 -13.383 16.281 1 94 354 MET A C 1
ATOM 2675 O O . MET A 1 354 ? -11.508 -12.445 16.969 1 94 354 MET A O 1
ATOM 2679 N N . SER A 1 355 ? -11.445 -13.805 15.141 1 93.31 355 SER A N 1
ATOM 2680 C CA . SER A 1 355 ? -10.297 -13.102 14.57 1 93.31 355 SER A CA 1
ATOM 2681 C C . SER A 1 355 ? -10.625 -11.633 14.297 1 93.31 355 SER A C 1
ATOM 2683 O O . SER A 1 355 ? -9.82 -10.75 14.57 1 93.31 355 SER A O 1
ATOM 2685 N N . LEU A 1 356 ? -11.789 -11.414 13.75 1 91.56 356 LEU A N 1
ATOM 2686 C CA . LEU A 1 356 ? -12.219 -10.055 13.43 1 91.56 356 LEU A CA 1
ATOM 2687 C C . LEU A 1 356 ? -12.32 -9.203 14.688 1 91.56 356 LEU A C 1
ATOM 2689 O O . LEU A 1 356 ? -11.867 -8.055 14.703 1 91.56 356 LEU A O 1
ATOM 2693 N N . LEU A 1 357 ? -12.906 -9.68 15.727 1 92.75 357 LEU A N 1
ATOM 2694 C CA . LEU A 1 357 ? -13.055 -8.93 16.969 1 92.75 357 LEU A CA 1
ATOM 2695 C C . LEU A 1 357 ? -11.695 -8.578 17.562 1 92.75 357 LEU A C 1
ATOM 2697 O O . LEU A 1 357 ? -11.461 -7.434 17.953 1 92.75 357 LEU A O 1
ATOM 2701 N N . ILE A 1 358 ? -10.812 -9.539 17.609 1 91.56 358 ILE A N 1
ATOM 2702 C CA . ILE A 1 358 ? -9.5 -9.359 18.219 1 91.56 358 ILE A CA 1
ATOM 2703 C C . ILE A 1 358 ? -8.719 -8.297 17.438 1 91.56 358 ILE A C 1
ATOM 2705 O O . ILE A 1 358 ? -8.062 -7.441 18.031 1 91.56 358 ILE A O 1
ATOM 2709 N N . ASN A 1 359 ? -8.828 -8.406 16.125 1 87.44 359 ASN A N 1
ATOM 2710 C CA . ASN A 1 359 ? -7.996 -7.535 15.305 1 87.44 359 ASN A CA 1
ATOM 2711 C C . ASN A 1 359 ? -8.625 -6.156 15.133 1 87.44 359 ASN A C 1
ATOM 2713 O O . ASN A 1 359 ? -7.926 -5.184 14.844 1 87.44 359 ASN A O 1
ATOM 2717 N N . SER A 1 360 ? -9.898 -6.004 15.289 1 84.5 360 SER A N 1
ATOM 2718 C CA . SER A 1 360 ? -10.57 -4.727 15.07 1 84.5 360 SER A CA 1
ATOM 2719 C C . SER A 1 360 ? -10.664 -3.924 16.359 1 84.5 360 SER A C 1
ATOM 2721 O O . SER A 1 360 ? -10.703 -2.691 16.328 1 84.5 360 SER A O 1
ATOM 2723 N N . ALA A 1 361 ? -10.805 -4.609 17.484 1 86.69 361 ALA A N 1
ATOM 2724 C CA . ALA A 1 361 ? -10.922 -3.93 18.781 1 86.69 361 ALA A CA 1
ATOM 2725 C C . ALA A 1 361 ? -9.562 -3.768 19.438 1 86.69 361 ALA A C 1
ATOM 2727 O O . ALA A 1 361 ? -9.023 -4.719 20.016 1 86.69 361 ALA A O 1
ATOM 2728 N N . GLU A 1 362 ? -9.125 -2.637 19.484 1 82.94 362 GLU A N 1
ATOM 2729 C CA . GLU A 1 362 ? -7.77 -2.346 19.938 1 82.94 362 GLU A CA 1
ATOM 2730 C C . GLU A 1 362 ? -7.609 -2.684 21.422 1 82.94 362 GLU A C 1
ATOM 2732 O O . GLU A 1 362 ? -6.582 -3.23 21.828 1 82.94 362 GLU A O 1
ATOM 2737 N N . ARG A 1 363 ? -8.523 -2.369 22.266 1 87 363 ARG A N 1
ATOM 2738 C CA . ARG A 1 363 ? -8.422 -2.594 23.703 1 87 363 ARG A CA 1
ATOM 2739 C C . ARG A 1 363 ? -8.422 -4.086 24.031 1 87 363 ARG A C 1
ATOM 2741 O O . ARG A 1 363 ? -7.707 -4.531 24.922 1 87 363 ARG A O 1
ATOM 2748 N N . ILE A 1 364 ? -9.211 -4.781 23.266 1 91.38 364 ILE A N 1
ATOM 2749 C CA . ILE A 1 364 ? -9.242 -6.227 23.453 1 91.38 364 ILE A CA 1
ATOM 2750 C C . ILE A 1 364 ? -7.906 -6.832 23.031 1 91.38 364 ILE A C 1
ATOM 2752 O O . ILE A 1 364 ? -7.363 -7.695 23.734 1 91.38 364 ILE A O 1
ATOM 2756 N N . ARG A 1 365 ? -7.414 -6.398 21.938 1 90.25 365 ARG A N 1
ATOM 2757 C CA . ARG A 1 365 ? -6.133 -6.898 21.453 1 90.25 365 ARG A CA 1
ATOM 2758 C C . ARG A 1 365 ? -5.012 -6.59 22.438 1 90.25 365 ARG A C 1
ATOM 2760 O O . ARG A 1 365 ? -4.156 -7.438 22.703 1 90.25 365 ARG A O 1
ATOM 2767 N N . ALA A 1 366 ? -4.996 -5.379 22.938 1 87.88 366 ALA A N 1
ATOM 2768 C CA . ALA A 1 366 ? -3.975 -4.988 23.906 1 87.88 366 ALA A CA 1
ATOM 2769 C C . ALA A 1 366 ? -4.062 -5.844 25.172 1 87.88 366 ALA A C 1
ATOM 2771 O O . ALA A 1 366 ? -3.039 -6.262 25.719 1 87.88 366 ALA A O 1
ATOM 2772 N N . LEU A 1 367 ? -5.25 -6.031 25.656 1 92.31 367 LEU A N 1
ATOM 2773 C CA . LEU A 1 367 ? -5.449 -6.871 26.844 1 92.31 367 LEU A CA 1
ATOM 2774 C C . LEU A 1 367 ? -5 -8.305 26.562 1 92.31 367 LEU A C 1
ATOM 2776 O O . LEU A 1 367 ? -4.387 -8.945 27.422 1 92.31 367 LEU A O 1
ATOM 2780 N N . LEU A 1 368 ? -5.332 -8.773 25.375 1 94.06 368 LEU A N 1
ATOM 2781 C CA . LEU A 1 368 ? -4.898 -10.117 25 1 94.06 368 LEU A CA 1
ATOM 2782 C C . LEU A 1 368 ? -3.379 -10.219 25.016 1 94.06 368 LEU A C 1
ATOM 2784 O O . LEU A 1 368 ? -2.824 -11.227 25.469 1 94.06 368 LEU A O 1
ATOM 2788 N N . HIS A 1 369 ? -2.752 -9.266 24.5 1 90.31 369 HIS A N 1
ATOM 2789 C CA . HIS A 1 369 ? -1.293 -9.273 24.484 1 90.31 369 HIS A CA 1
ATOM 2790 C C . HIS A 1 369 ? -0.716 -9.297 25.891 1 90.31 369 HIS A C 1
ATOM 2792 O O . HIS A 1 369 ? 0.281 -9.969 26.141 1 90.31 369 HIS A O 1
ATOM 2798 N N . THR A 1 370 ? -1.299 -8.531 26.781 1 90.69 370 THR A N 1
ATOM 2799 C CA . THR A 1 370 ? -0.872 -8.547 28.172 1 90.69 370 THR A CA 1
ATOM 2800 C C . THR A 1 370 ? -1.043 -9.938 28.781 1 90.69 370 THR A C 1
ATOM 2802 O O . THR A 1 370 ? -0.148 -10.438 29.469 1 90.69 370 THR A O 1
ATOM 2805 N N . VAL A 1 371 ? -2.154 -10.531 28.484 1 94.81 371 VAL A N 1
ATOM 2806 C CA . VAL A 1 371 ? -2.453 -11.852 29.016 1 94.81 371 VAL A CA 1
ATOM 2807 C C . VAL A 1 371 ? -1.509 -12.883 28.406 1 94.81 371 VAL A C 1
ATOM 2809 O O . VAL A 1 371 ? -0.997 -13.766 29.109 1 94.81 371 VAL A O 1
ATOM 2812 N N . MET A 1 372 ? -1.288 -12.805 27.125 1 94.31 372 MET A N 1
ATOM 2813 C CA . MET A 1 372 ? -0.38 -13.719 26.438 1 94.31 372 MET A CA 1
ATOM 2814 C C . MET A 1 372 ? 1.022 -13.641 27.031 1 94.31 372 MET A C 1
ATOM 2816 O O . MET A 1 372 ? 1.697 -14.656 27.188 1 94.31 372 MET A O 1
ATOM 2820 N N . ALA A 1 373 ? 1.396 -12.43 27.312 1 91.44 373 ALA A N 1
ATOM 2821 C CA . ALA A 1 373 ? 2.711 -12.234 27.922 1 91.44 373 ALA A CA 1
ATOM 2822 C C . ALA A 1 373 ? 2.801 -12.922 29.281 1 91.44 373 ALA A C 1
ATOM 2824 O O . ALA A 1 373 ? 3.85 -13.461 29.641 1 91.44 373 ALA A O 1
ATOM 2825 N N . THR A 1 374 ? 1.765 -12.891 29.984 1 92.06 374 THR A N 1
ATOM 2826 C CA . THR A 1 374 ? 1.728 -13.5 31.312 1 92.06 374 THR A CA 1
ATOM 2827 C C . THR A 1 374 ? 1.67 -15.016 31.203 1 92.06 374 THR A C 1
ATOM 2829 O O . THR A 1 374 ? 2.367 -15.727 31.938 1 92.06 374 THR A O 1
ATOM 2832 N N . VAL A 1 375 ? 0.873 -15.492 30.203 1 92.38 375 VAL A N 1
ATOM 2833 C CA . VAL A 1 375 ? 0.613 -16.922 30.109 1 92.38 375 VAL A CA 1
ATOM 2834 C C . VAL A 1 375 ? 1.771 -17.609 29.391 1 92.38 375 VAL A C 1
ATOM 2836 O O . VAL A 1 375 ? 2.221 -18.672 29.797 1 92.38 375 VAL A O 1
ATOM 2839 N N . TYR A 1 376 ? 2.221 -17.062 28.312 1 91.44 376 TYR A N 1
ATOM 2840 C CA . TYR A 1 376 ? 3.18 -17.75 27.453 1 91.44 376 TYR A CA 1
ATOM 2841 C C . TYR A 1 376 ? 4.543 -17.062 27.5 1 91.44 376 TYR A C 1
ATOM 2843 O O . TYR A 1 376 ? 5.539 -17.625 27.031 1 91.44 376 TYR A O 1
ATOM 2851 N N . GLY A 1 377 ? 4.672 -15.828 28.078 1 86.94 377 GLY A N 1
ATOM 2852 C CA . GLY A 1 377 ? 5.914 -15.07 28.078 1 86.94 377 GLY A CA 1
ATOM 2853 C C . GLY A 1 377 ? 6.203 -14.406 26.75 1 86.94 377 GLY A C 1
ATOM 2854 O O . GLY A 1 377 ? 7.262 -13.797 26.562 1 86.94 377 GLY A O 1
ATOM 2855 N N . ARG A 1 378 ? 5.332 -14.648 25.812 1 87 378 ARG A N 1
ATOM 2856 C CA . ARG A 1 378 ? 5.484 -14.039 24.5 1 87 378 ARG A CA 1
ATOM 2857 C C . ARG A 1 378 ? 4.133 -13.648 23.906 1 87 378 ARG A C 1
ATOM 2859 O O . ARG A 1 378 ? 3.094 -14.141 24.359 1 87 378 ARG A O 1
ATOM 2866 N N . VAL A 1 379 ? 4.211 -12.648 23 1 86.88 379 VAL A N 1
ATOM 2867 C CA . VAL A 1 379 ? 2.992 -12.172 22.344 1 86.88 379 VAL A CA 1
ATOM 2868 C C . VAL A 1 379 ? 2.982 -12.602 20.891 1 86.88 379 VAL A C 1
ATOM 2870 O O . VAL A 1 379 ? 4.004 -12.516 20.203 1 86.88 379 VAL A O 1
ATOM 2873 N N . LYS A 1 380 ? 1.932 -13.234 20.516 1 85.75 380 LYS A N 1
ATOM 2874 C CA . LYS A 1 380 ? 1.743 -13.625 19.125 1 85.75 380 LYS A CA 1
ATOM 2875 C C . LYS A 1 380 ? 0.458 -13.039 18.547 1 85.75 380 LYS A C 1
ATOM 2877 O O . LYS A 1 380 ? -0.581 -13.039 19.219 1 85.75 380 LYS A O 1
ATOM 2882 N N . GLY A 1 381 ? 0.534 -12.578 17.359 1 85.75 381 GLY A N 1
ATOM 2883 C CA . GLY A 1 381 ? -0.646 -12.023 16.719 1 85.75 381 GLY A CA 1
ATOM 2884 C C . GLY A 1 381 ? -1.562 -13.086 16.141 1 85.75 381 GLY A C 1
ATOM 2885 O O . GLY A 1 381 ? -1.115 -14.188 15.812 1 85.75 381 GLY A O 1
ATOM 2886 N N . ILE A 1 382 ? -2.844 -12.75 16.062 1 90.62 382 ILE A N 1
ATOM 2887 C CA . ILE A 1 382 ? -3.814 -13.609 15.383 1 90.62 382 ILE A CA 1
ATOM 2888 C C . ILE A 1 382 ? -3.957 -13.172 13.93 1 90.62 382 ILE A C 1
ATOM 2890 O O . ILE A 1 382 ? -4.152 -11.992 13.641 1 90.62 382 ILE A O 1
ATOM 2894 N N . THR A 1 383 ? -3.887 -14.133 13.047 1 88.31 383 THR A N 1
ATOM 2895 C CA . THR A 1 383 ? -3.947 -13.867 11.609 1 88.31 383 THR A CA 1
ATOM 2896 C C . THR A 1 383 ? -5.266 -13.195 11.242 1 88.31 383 THR A C 1
ATOM 2898 O O . THR A 1 383 ? -6.324 -13.57 11.75 1 88.31 383 THR A O 1
ATOM 2901 N N . VAL A 1 384 ? -5.164 -12.227 10.297 1 85.5 384 VAL A N 1
ATOM 2902 C CA . VAL A 1 384 ? -6.34 -11.5 9.812 1 85.5 384 VAL A CA 1
ATOM 2903 C C . VAL A 1 384 ? -6.922 -12.211 8.594 1 85.5 384 VAL A C 1
ATOM 2905 O O . VAL A 1 384 ? -6.18 -12.773 7.785 1 85.5 384 VAL A O 1
ATOM 2908 N N . HIS A 1 385 ? -8.172 -12.125 8.516 1 82.12 385 HIS A N 1
ATOM 2909 C CA . HIS A 1 385 ? -8.852 -12.742 7.379 1 82.12 385 HIS A CA 1
ATOM 2910 C C . HIS A 1 385 ? -8.562 -11.984 6.086 1 82.12 385 HIS A C 1
ATOM 2912 O O . HIS A 1 385 ? -8.602 -10.75 6.062 1 82.12 385 HIS A O 1
ATOM 2918 N N . ALA A 1 386 ? -8.164 -12.695 5.105 1 74.69 386 ALA A N 1
ATOM 2919 C CA . ALA A 1 386 ? -8 -12.164 3.754 1 74.69 386 ALA A CA 1
ATOM 2920 C C . ALA A 1 386 ? -8.984 -12.812 2.785 1 74.69 386 ALA A C 1
ATOM 2922 O O . ALA A 1 386 ? -8.922 -14.016 2.535 1 74.69 386 ALA A O 1
ATOM 2923 N N . PRO A 1 387 ? -9.875 -12.148 2.246 1 65.19 387 PRO A N 1
ATOM 2924 C CA . PRO A 1 387 ? -10.969 -12.727 1.47 1 65.19 387 PRO A CA 1
ATOM 2925 C C . PRO A 1 387 ? -10.484 -13.539 0.272 1 65.19 387 PRO A C 1
ATOM 2927 O O . PRO A 1 387 ? -11.109 -14.539 -0.099 1 65.19 387 PRO A O 1
ATOM 2930 N N . THR A 1 388 ? -9.414 -13.25 -0.387 1 67.25 388 THR A N 1
ATOM 2931 C CA . THR A 1 388 ? -9.062 -13.953 -1.614 1 67.25 388 THR A CA 1
ATOM 2932 C C . THR A 1 388 ? -8.023 -15.031 -1.337 1 67.25 388 THR A C 1
ATOM 2934 O O . THR A 1 388 ? -7.645 -15.789 -2.238 1 67.25 388 THR A O 1
ATOM 2937 N N . ARG A 1 389 ? -7.797 -15.188 -0.078 1 74.56 389 ARG A N 1
ATOM 2938 C CA . ARG A 1 389 ? -6.859 -16.234 0.32 1 74.56 389 ARG A CA 1
ATOM 2939 C C . ARG A 1 389 ? -7.508 -17.219 1.294 1 74.56 389 ARG A C 1
ATOM 2941 O O . ARG A 1 389 ? -7.34 -17.094 2.51 1 74.56 389 ARG A O 1
ATOM 2948 N N . PHE A 1 390 ? -8.031 -18.219 0.811 1 79.38 390 PHE A N 1
ATOM 2949 C CA . PHE A 1 390 ? -8.906 -19.094 1.575 1 79.38 390 PHE A CA 1
ATOM 2950 C C . PHE A 1 390 ? -8.109 -19.891 2.605 1 79.38 390 PHE A C 1
ATOM 2952 O O . PHE A 1 390 ? -8.633 -20.266 3.654 1 79.38 390 PHE A O 1
ATOM 2959 N N . ALA A 1 391 ? -6.844 -20.141 2.338 1 80.06 391 ALA A N 1
ATOM 2960 C CA . ALA A 1 391 ? -6.02 -20.922 3.258 1 80.06 391 ALA A CA 1
ATOM 2961 C C . ALA A 1 391 ? -5.766 -20.156 4.551 1 80.06 391 ALA A C 1
ATOM 2963 O O . ALA A 1 391 ? -5.344 -20.734 5.555 1 80.06 391 ALA A O 1
ATOM 2964 N N . CYS A 1 392 ? -6.098 -18.891 4.496 1 86.31 392 CYS A N 1
ATOM 2965 C CA . CYS A 1 392 ? -5.926 -18.078 5.691 1 86.31 392 CYS A CA 1
ATOM 2966 C C . CYS A 1 392 ? -6.789 -18.594 6.836 1 86.31 392 CYS A C 1
ATOM 2968 O O . CYS A 1 392 ? -6.453 -18.406 8.008 1 86.31 392 CYS A O 1
ATOM 2970 N N . GLN A 1 393 ? -7.832 -19.25 6.523 1 91.44 393 GLN A N 1
ATOM 2971 C CA . GLN A 1 393 ? -8.727 -19.812 7.523 1 91.44 393 GLN A CA 1
ATOM 2972 C C . GLN A 1 393 ? -7.996 -20.828 8.406 1 91.44 393 GLN A C 1
ATOM 2974 O O . GLN A 1 393 ? -8.219 -20.875 9.617 1 91.44 393 GLN A O 1
ATOM 2979 N N . LEU A 1 394 ? -7.164 -21.578 7.75 1 93.38 394 LEU A N 1
ATOM 2980 C CA . LEU A 1 394 ? -6.387 -22.562 8.492 1 93.38 394 LEU A CA 1
ATOM 2981 C C . LEU A 1 394 ? -5.438 -21.891 9.469 1 93.38 394 LEU A C 1
ATOM 2983 O O . LEU A 1 394 ? -5.297 -22.328 10.617 1 93.38 394 LEU A O 1
ATOM 2987 N N . PHE A 1 395 ? -4.84 -20.812 9.102 1 91.19 395 PHE A N 1
ATOM 2988 C CA . PHE A 1 395 ? -3.893 -20.109 9.953 1 91.19 395 PHE A CA 1
ATOM 2989 C C . PHE A 1 395 ? -4.605 -19.453 11.133 1 91.19 395 PHE A C 1
ATOM 2991 O O . PHE A 1 395 ? -4.09 -19.438 12.25 1 91.19 395 PHE A O 1
ATOM 2998 N N . ILE A 1 396 ? -5.73 -18.922 10.844 1 94.38 396 ILE A N 1
ATOM 2999 C CA . ILE A 1 396 ? -6.527 -18.344 11.914 1 94.38 396 ILE A CA 1
ATOM 3000 C C . ILE A 1 396 ? -6.879 -19.422 12.945 1 94.38 396 ILE A C 1
ATOM 3002 O O . ILE A 1 396 ? -6.742 -19.203 14.148 1 94.38 396 ILE A O 1
ATOM 3006 N N . ALA A 1 397 ? -7.273 -20.578 12.453 1 95.5 397 ALA A N 1
ATOM 3007 C CA . ALA A 1 397 ? -7.629 -21.672 13.344 1 95.5 397 ALA A CA 1
ATOM 3008 C C . ALA A 1 397 ? -6.441 -22.078 14.211 1 95.5 397 ALA A C 1
ATOM 3010 O O . ALA A 1 397 ? -6.586 -22.266 15.422 1 95.5 397 ALA A O 1
ATOM 3011 N N . ARG A 1 398 ? -5.328 -22.156 13.633 1 95.44 398 ARG A N 1
ATOM 3012 C CA . ARG A 1 398 ? -4.129 -22.547 14.359 1 95.44 398 ARG A CA 1
ATOM 3013 C C . ARG A 1 398 ? -3.756 -21.5 15.406 1 95.44 398 ARG A C 1
ATOM 3015 O O . ARG A 1 398 ? -3.396 -21.844 16.531 1 95.44 398 ARG A O 1
ATOM 3022 N N . ASP A 1 399 ? -3.828 -20.266 14.977 1 94.75 399 ASP A N 1
ATOM 3023 C CA . ASP A 1 399 ? -3.498 -19.188 15.898 1 94.75 399 ASP A CA 1
ATOM 3024 C C . ASP A 1 399 ? -4.441 -19.188 17.109 1 94.75 399 ASP A C 1
ATOM 3026 O O . ASP A 1 399 ? -4.008 -18.984 18.234 1 94.75 399 ASP A O 1
ATOM 3030 N N . LEU A 1 400 ? -5.68 -19.375 16.828 1 95.12 400 LEU A N 1
ATOM 3031 C CA . LEU A 1 400 ? -6.672 -19.375 17.906 1 95.12 400 LEU A CA 1
ATOM 3032 C C . LEU A 1 400 ? -6.465 -20.562 18.828 1 95.12 400 LEU A C 1
ATOM 3034 O O . LEU A 1 400 ? -6.574 -20.422 20.062 1 95.12 400 LEU A O 1
ATOM 3038 N N . LEU A 1 401 ? -6.164 -21.734 18.281 1 94.69 401 LEU A N 1
ATOM 3039 C CA . LEU A 1 401 ? -5.918 -22.922 19.094 1 94.69 401 LEU A CA 1
ATOM 3040 C C . LEU A 1 401 ? -4.672 -22.734 19.953 1 94.69 401 LEU A C 1
ATOM 3042 O O . LEU A 1 401 ? -4.66 -23.125 21.125 1 94.69 401 LEU A O 1
ATOM 3046 N N . ASP A 1 402 ? -3.693 -22.141 19.375 1 94.44 402 ASP A N 1
ATOM 3047 C CA . ASP A 1 402 ? -2.467 -21.859 20.125 1 94.44 402 ASP A CA 1
ATOM 3048 C C . ASP A 1 402 ? -2.719 -20.875 21.25 1 94.44 402 ASP A C 1
ATOM 3050 O O . ASP A 1 402 ? -2.061 -20.938 22.297 1 94.44 402 ASP A O 1
ATOM 3054 N N . ALA A 1 403 ? -3.691 -20.016 21.047 1 95.12 403 ALA A N 1
ATOM 3055 C CA . ALA A 1 403 ? -3.969 -18.969 22.031 1 95.12 403 ALA A CA 1
ATOM 3056 C C . ALA A 1 403 ? -5.129 -19.359 22.938 1 95.12 403 ALA A C 1
ATOM 3058 O O . ALA A 1 403 ? -5.672 -18.516 23.656 1 95.12 403 ALA A O 1
ATOM 3059 N N . LYS A 1 404 ? -5.547 -20.578 22.922 1 92.81 404 LYS A N 1
ATOM 3060 C CA . LYS A 1 404 ? -6.75 -21.031 23.609 1 92.81 404 LYS A CA 1
ATOM 3061 C C . LYS A 1 404 ? -6.707 -20.656 25.078 1 92.81 404 LYS A C 1
ATOM 3063 O O . LYS A 1 404 ? -7.668 -20.094 25.609 1 92.81 404 LYS A O 1
ATOM 3068 N N . ALA A 1 405 ? -5.613 -20.922 25.719 1 93.38 405 ALA A N 1
ATOM 3069 C CA . ALA A 1 405 ? -5.488 -20.641 27.141 1 93.38 405 ALA A CA 1
ATOM 3070 C C . ALA A 1 405 ? -5.555 -19.156 27.422 1 93.38 405 ALA A C 1
ATOM 3072 O O . ALA A 1 405 ? -6.219 -18.719 28.375 1 93.38 405 ALA A O 1
ATOM 3073 N N . SER A 1 406 ? -4.891 -18.375 26.625 1 95.12 406 SER A N 1
ATOM 3074 C CA . SER A 1 406 ? -4.883 -16.922 26.812 1 95.12 406 SER A CA 1
ATOM 3075 C C . SER A 1 406 ? -6.25 -16.328 26.516 1 95.12 406 SER A C 1
ATOM 3077 O O . SER A 1 406 ? -6.648 -15.336 27.141 1 95.12 406 SER A O 1
ATOM 3079 N N . LEU A 1 407 ? -6.957 -16.891 25.578 1 95.12 407 LEU A N 1
ATOM 3080 C CA . LEU A 1 407 ? -8.289 -16.406 25.234 1 95.12 407 LEU A CA 1
ATOM 3081 C C . LEU A 1 407 ? -9.266 -16.656 26.391 1 95.12 407 LEU A C 1
ATOM 3083 O O . LEU A 1 407 ? -10.117 -15.812 26.688 1 95.12 407 LEU A O 1
ATOM 3087 N N . ARG A 1 408 ? -9.141 -17.797 26.953 1 93.06 408 ARG A N 1
ATOM 3088 C CA . ARG A 1 408 ? -9.961 -18.094 28.125 1 93.06 408 ARG A CA 1
ATOM 3089 C C . ARG A 1 408 ? -9.68 -17.109 29.266 1 93.06 408 ARG A C 1
ATOM 3091 O O . ARG A 1 408 ? -10.609 -16.562 29.859 1 93.06 408 ARG A O 1
ATOM 3098 N N . GLU A 1 409 ? -8.375 -16.875 29.484 1 94.94 409 GLU A N 1
ATOM 3099 C CA . GLU A 1 409 ? -7.984 -15.945 30.531 1 94.94 409 GLU A CA 1
ATOM 3100 C C . GLU A 1 409 ? -8.422 -14.523 30.203 1 94.94 409 GLU A C 1
ATOM 3102 O O . GLU A 1 409 ? -8.75 -13.742 31.094 1 94.94 409 GLU A O 1
ATOM 3107 N N . LEU A 1 410 ? -8.398 -14.18 28.938 1 95.69 410 LEU A N 1
ATOM 3108 C CA . LEU A 1 410 ? -8.852 -12.875 28.469 1 95.69 410 LEU A CA 1
ATOM 3109 C C . LEU A 1 410 ? -10.305 -12.625 28.875 1 95.69 410 LEU A C 1
ATOM 3111 O O . LEU A 1 410 ? -10.633 -11.57 29.422 1 95.69 410 LEU A O 1
ATOM 3115 N N . CYS A 1 411 ? -11.148 -13.633 28.625 1 94.19 411 CYS A N 1
ATOM 3116 C CA . CYS A 1 411 ? -12.586 -13.508 28.875 1 94.19 411 CYS A CA 1
ATOM 3117 C C . CYS A 1 411 ? -12.891 -13.484 30.359 1 94.19 411 CYS A C 1
ATOM 3119 O O . CYS A 1 411 ? -13.93 -12.984 30.781 1 94.19 411 CYS A O 1
ATOM 3121 N N . LEU A 1 412 ? -11.938 -13.992 31.141 1 93.56 412 LEU A N 1
ATOM 3122 C CA . LEU A 1 412 ? -12.133 -14.047 32.594 1 93.56 412 LEU A CA 1
ATOM 3123 C C . LEU A 1 412 ? -11.422 -12.891 33.281 1 93.56 412 LEU A C 1
ATOM 3125 O O . LEU A 1 412 ? -11.562 -12.703 34.5 1 93.56 412 LEU A O 1
ATOM 3129 N N . HIS A 1 413 ? -10.672 -12.195 32.562 1 94.25 413 HIS A N 1
ATOM 3130 C CA . HIS A 1 413 ? -9.891 -11.102 33.125 1 94.25 413 HIS A CA 1
ATOM 3131 C C . HIS A 1 413 ? -10.789 -10.023 33.688 1 94.25 413 HIS A C 1
ATOM 3133 O O . HIS A 1 413 ? -11.859 -9.734 33.156 1 94.25 413 HIS A O 1
ATOM 3139 N N . THR A 1 414 ? -10.336 -9.328 34.656 1 93.19 414 THR A N 1
ATOM 3140 C CA . THR A 1 414 ? -11.102 -8.312 35.375 1 93.19 414 THR A CA 1
ATOM 3141 C C . THR A 1 414 ? -11.375 -7.113 34.469 1 93.19 414 THR A C 1
ATOM 3143 O O . THR A 1 414 ? -12.398 -6.434 34.625 1 93.19 414 THR A O 1
ATOM 3146 N N . SER A 1 415 ? -10.562 -6.871 33.5 1 92.06 415 SER A N 1
ATOM 3147 C CA . SER A 1 415 ? -10.68 -5.699 32.656 1 92.06 415 SER A CA 1
ATOM 3148 C C . SER A 1 415 ? -11.461 -6.016 31.391 1 92.06 415 SER A C 1
ATOM 3150 O O . SER A 1 415 ? -11.555 -5.18 30.484 1 92.06 415 SER A O 1
ATOM 3152 N N . TRP A 1 416 ? -11.992 -7.242 31.266 1 94.06 416 TRP A N 1
ATOM 3153 C CA . TRP A 1 416 ? -12.68 -7.648 30.047 1 94.06 416 TRP A CA 1
ATOM 3154 C C . TRP A 1 416 ? -13.883 -6.746 29.766 1 94.06 416 TRP A C 1
ATOM 3156 O O . TRP A 1 416 ? -14.086 -6.305 28.641 1 94.06 416 TRP A O 1
ATOM 3166 N N . GLU A 1 417 ? -14.586 -6.469 30.812 1 92 417 GLU A N 1
ATOM 3167 C CA . GLU A 1 417 ? -15.805 -5.676 30.641 1 92 417 GLU A CA 1
ATOM 3168 C C . GLU A 1 417 ? -15.477 -4.27 30.125 1 92 417 GLU A C 1
ATOM 3170 O O . GLU A 1 417 ? -16.172 -3.734 29.266 1 92 417 GLU A O 1
ATOM 3175 N N . ASP A 1 418 ? -14.461 -3.738 30.656 1 90.12 418 ASP A N 1
ATOM 3176 C CA . ASP A 1 418 ? -14.031 -2.408 30.234 1 90.12 418 ASP A CA 1
ATOM 3177 C C . ASP A 1 418 ? -13.477 -2.436 28.812 1 90.12 418 ASP A C 1
ATOM 3179 O O . ASP A 1 418 ? -13.766 -1.542 28.016 1 90.12 418 ASP A O 1
ATOM 3183 N N . ALA A 1 419 ? -12.742 -3.447 28.531 1 90.75 419 ALA A N 1
ATOM 3184 C CA . ALA A 1 419 ? -12.07 -3.551 27.234 1 90.75 419 ALA A CA 1
ATOM 3185 C C . ALA A 1 419 ? -13.07 -3.857 26.125 1 90.75 419 ALA A C 1
ATOM 3187 O O . ALA A 1 419 ? -12.883 -3.443 24.984 1 90.75 419 ALA A O 1
ATOM 3188 N N . SER A 1 420 ? -14.117 -4.562 26.469 1 92.06 420 SER A N 1
ATOM 3189 C CA . SER A 1 420 ? -15.055 -5.023 25.453 1 92.06 420 SER A CA 1
ATOM 3190 C C . SER A 1 420 ? -16.281 -4.113 25.359 1 92.06 420 SER A C 1
ATOM 3192 O O . SER A 1 420 ? -17.188 -4.363 24.578 1 92.06 420 SER A O 1
ATOM 3194 N N . ALA A 1 421 ? -16.344 -3.049 26.094 1 87.12 421 ALA A N 1
ATOM 3195 C CA . ALA A 1 421 ? -17.531 -2.209 26.25 1 87.12 421 ALA A CA 1
ATOM 3196 C C . ALA A 1 421 ? -17.984 -1.641 24.906 1 87.12 421 ALA A C 1
ATOM 3198 O O . ALA A 1 421 ? -19.172 -1.516 24.641 1 87.12 421 ALA A O 1
ATOM 3199 N N . SER A 1 422 ? -17.078 -1.376 24 1 80.69 422 SER A N 1
ATOM 3200 C CA . SER A 1 422 ? -17.422 -0.709 22.75 1 80.69 422 SER A CA 1
ATOM 3201 C C . SER A 1 422 ? -17.578 -1.713 21.609 1 80.69 422 SER A C 1
ATOM 3203 O O . SER A 1 422 ? -17.859 -1.33 20.469 1 80.69 422 SER A O 1
ATOM 3205 N N . SER A 1 423 ? -17.531 -2.99 21.922 1 87.44 423 SER A N 1
ATOM 3206 C CA . SER A 1 423 ? -17.547 -3.984 20.859 1 87.44 423 SER A CA 1
ATOM 3207 C C . SER A 1 423 ? -18.891 -4.719 20.797 1 87.44 423 SER A C 1
ATOM 3209 O O . SER A 1 423 ? -19.359 -5.227 21.828 1 87.44 423 SER A O 1
ATOM 3211 N N . THR A 1 424 ? -19.5 -4.738 19.656 1 84.94 424 THR A N 1
ATOM 3212 C CA . THR A 1 424 ? -20.812 -5.328 19.484 1 84.94 424 THR A CA 1
ATOM 3213 C C . THR A 1 424 ? -20.75 -6.852 19.547 1 84.94 424 THR A C 1
ATOM 3215 O O . THR A 1 424 ? -21.688 -7.512 19.969 1 84.94 424 THR A O 1
ATOM 3218 N N . ASN A 1 425 ? -19.672 -7.531 19.25 1 88.81 425 ASN A N 1
ATOM 3219 C CA . ASN A 1 425 ? -19.594 -8.984 19.188 1 88.81 425 ASN A CA 1
ATOM 3220 C C . ASN A 1 425 ? -18.844 -9.57 20.375 1 88.81 425 ASN A C 1
ATOM 3222 O O . ASN A 1 425 ? -18.375 -10.711 20.328 1 88.81 425 ASN A O 1
ATOM 3226 N N . ALA A 1 426 ? -18.812 -8.797 21.453 1 92.69 426 ALA A N 1
ATOM 3227 C CA . ALA A 1 426 ? -18.031 -9.211 22.609 1 92.69 426 ALA A CA 1
ATOM 3228 C C . ALA A 1 426 ? -18.688 -10.383 23.328 1 92.69 426 ALA A C 1
ATOM 3230 O O . ALA A 1 426 ? -18 -11.312 23.766 1 92.69 426 ALA A O 1
ATOM 3231 N N . ASP A 1 427 ? -20.016 -10.383 23.406 1 90.19 427 ASP A N 1
ATOM 3232 C CA . ASP A 1 427 ? -20.734 -11.445 24.094 1 90.19 427 ASP A CA 1
ATOM 3233 C C . ASP A 1 427 ? -20.641 -12.758 23.312 1 90.19 427 ASP A C 1
ATOM 3235 O O . ASP A 1 427 ? -20.422 -13.82 23.906 1 90.19 427 ASP A O 1
ATOM 3239 N N . GLN A 1 428 ? -20.844 -12.617 22.062 1 90 428 GLN A N 1
ATOM 3240 C CA . GLN A 1 428 ? -20.734 -13.805 21.219 1 90 428 GLN A CA 1
ATOM 3241 C C . GLN A 1 428 ? -19.328 -14.414 21.312 1 90 428 GLN A C 1
ATOM 3243 O O . GLN A 1 428 ? -19.188 -15.641 21.344 1 90 428 GLN A O 1
ATOM 3248 N N . PHE A 1 429 ? -18.359 -13.555 21.359 1 93.62 429 PHE A N 1
ATOM 3249 C CA . PHE A 1 429 ? -16.969 -13.969 21.469 1 93.62 429 PHE A CA 1
ATOM 3250 C C . PHE A 1 429 ? -16.719 -14.695 22.797 1 93.62 429 PHE A C 1
ATOM 3252 O O . PHE A 1 429 ? -16.156 -15.789 22.812 1 93.62 429 PHE A O 1
ATOM 3259 N N . ARG A 1 430 ? -17.172 -14.148 23.859 1 92.38 430 ARG A N 1
ATOM 3260 C CA . ARG A 1 430 ? -16.984 -14.727 25.188 1 92.38 430 ARG A CA 1
ATOM 3261 C C . ARG A 1 430 ? -17.672 -16.078 25.297 1 92.38 430 ARG A C 1
ATOM 3263 O O . ARG A 1 430 ? -17.125 -17.031 25.859 1 92.38 430 ARG A O 1
ATOM 3270 N N . ASN A 1 431 ? -18.812 -16.172 24.688 1 89.81 431 ASN A N 1
ATOM 3271 C CA . ASN A 1 431 ? -19.547 -17.438 24.703 1 89.81 431 ASN A CA 1
ATOM 3272 C C . ASN A 1 431 ? -18.828 -18.516 23.891 1 89.81 431 ASN A C 1
ATOM 3274 O O . ASN A 1 431 ? -18.812 -19.672 24.281 1 89.81 431 ASN A O 1
ATOM 3278 N N . ALA A 1 432 ? -18.312 -18.125 22.828 1 90.31 432 ALA A N 1
ATOM 3279 C CA . ALA A 1 432 ? -17.594 -19.062 21.969 1 90.31 432 ALA A CA 1
ATOM 3280 C C . ALA A 1 432 ? -16.328 -19.578 22.672 1 90.31 432 ALA A C 1
ATOM 3282 O O . ALA A 1 432 ? -16.016 -20.766 22.562 1 90.31 432 ALA A O 1
ATOM 3283 N N . VAL A 1 433 ? -15.672 -18.672 23.391 1 92.5 433 VAL A N 1
ATOM 3284 C CA . VAL A 1 433 ? -14.414 -19.031 24.031 1 92.5 433 VAL A CA 1
ATOM 3285 C C . VAL A 1 433 ? -14.688 -19.906 25.25 1 92.5 433 VAL A C 1
ATOM 3287 O O . VAL A 1 433 ? -13.977 -20.891 25.469 1 92.5 433 VAL A O 1
ATOM 3290 N N . LEU A 1 434 ? -15.734 -19.531 26.047 1 88.88 434 LEU A N 1
ATOM 3291 C CA . LEU A 1 434 ? -15.961 -20.188 27.328 1 88.88 434 LEU A CA 1
ATOM 3292 C C . LEU A 1 434 ? -16.906 -21.359 27.172 1 88.88 434 LEU A C 1
ATOM 3294 O O . LEU A 1 434 ? -17.109 -22.125 28.125 1 88.88 434 LEU A O 1
ATOM 3298 N N . ALA A 1 435 ? -17.531 -21.406 26.094 1 73.25 435 ALA A N 1
ATOM 3299 C CA . ALA A 1 435 ? -18.516 -22.484 25.922 1 73.25 435 ALA A CA 1
ATOM 3300 C C . ALA A 1 435 ? -17.891 -23.844 26.188 1 73.25 435 ALA A C 1
ATOM 3302 O O . ALA A 1 435 ? -16.891 -24.203 25.547 1 73.25 435 ALA A O 1
ATOM 3303 N N . ASN A 1 436 ? -17.672 -24.266 27.578 1 54.66 436 ASN A N 1
ATOM 3304 C CA . ASN A 1 436 ? -17.188 -25.562 28.062 1 54.66 436 ASN A CA 1
ATOM 3305 C C . ASN A 1 436 ? -18.078 -26.703 27.594 1 54.66 436 ASN A C 1
ATOM 3307 O O . ASN A 1 436 ? -17.938 -27.844 28.062 1 54.66 436 ASN A O 1
ATOM 3311 N N . ARG A 1 437 ? -19.234 -26.531 26.969 1 45.28 437 ARG A N 1
ATOM 3312 C CA . ARG A 1 437 ? -20 -27.766 26.844 1 45.28 437 ARG A CA 1
ATOM 3313 C C . ARG A 1 437 ? -19.391 -28.688 25.797 1 45.28 437 ARG A C 1
ATOM 3315 O O . ARG A 1 437 ? -18.906 -28.219 24.766 1 45.28 437 ARG A O 1
ATOM 3322 N N . PRO A 1 438 ? -19.328 -29.953 26.109 1 41.72 438 PRO A N 1
ATOM 3323 C CA . PRO A 1 438 ? -18.703 -31.031 25.328 1 41.72 438 PRO A CA 1
ATOM 3324 C C . PRO A 1 438 ? -19.031 -30.938 23.844 1 41.72 438 PRO A C 1
ATOM 3326 O O . PRO A 1 438 ? -18.156 -31.203 23 1 41.72 438 PRO A O 1
ATOM 3329 N N . TYR A 1 439 ? -20.344 -30.953 23.516 1 43 439 TYR A N 1
ATOM 3330 C CA . TYR A 1 439 ? -20.859 -31.125 22.156 1 43 439 TYR A CA 1
ATOM 3331 C C . TYR A 1 439 ? -20.734 -29.844 21.344 1 43 439 TYR A C 1
ATOM 3333 O O . TYR A 1 439 ? -20.859 -29.859 20.125 1 43 439 TYR A O 1
ATOM 3341 N N . SER A 1 440 ? -21.047 -28.688 21.906 1 54.66 440 SER A N 1
ATOM 3342 C CA . SER A 1 440 ? -20.969 -27.453 21.125 1 54.66 440 SER A CA 1
ATOM 3343 C C . SER A 1 440 ? -19.531 -27.016 20.938 1 54.66 440 SER A C 1
ATOM 3345 O O . SER A 1 440 ? -19.156 -25.922 21.359 1 54.66 440 SER A O 1
ATOM 3347 N N . ASN A 1 441 ? -18.625 -27.984 21 1 78.06 441 ASN A N 1
ATOM 3348 C CA . ASN A 1 441 ? -17.203 -27.828 21.297 1 78.06 441 ASN A CA 1
ATOM 3349 C C . ASN A 1 441 ? -16.469 -27.156 20.141 1 78.06 441 ASN A C 1
ATOM 3351 O O . ASN A 1 441 ? -15.977 -27.828 19.25 1 78.06 441 ASN A O 1
ATOM 3355 N N . LEU A 1 442 ? -16.672 -26.047 20.031 1 88.75 442 LEU A N 1
ATOM 3356 C CA . LEU A 1 442 ? -15.992 -25.25 19.016 1 88.75 442 LEU A CA 1
ATOM 3357 C C . LEU A 1 442 ? -14.508 -25.578 18.953 1 88.75 442 LEU A C 1
ATOM 3359 O O . LEU A 1 442 ? -13.945 -25.719 17.875 1 88.75 442 LEU A O 1
ATOM 3363 N N . TRP A 1 443 ? -13.977 -25.844 20.125 1 92.06 443 TRP A N 1
ATOM 3364 C CA . TRP A 1 443 ? -12.547 -26.094 20.172 1 92.06 443 TRP A CA 1
ATOM 3365 C C . TRP A 1 443 ? -12.211 -27.469 19.578 1 92.06 443 TRP A C 1
ATOM 3367 O O . TRP A 1 443 ? -11.234 -27.609 18.844 1 92.06 443 TRP A O 1
ATOM 3377 N N . TYR A 1 444 ? -13.055 -28.422 19.828 1 90.75 444 TYR A N 1
ATOM 3378 C CA . TYR A 1 444 ? -12.883 -29.734 19.25 1 90.75 444 TYR A CA 1
ATOM 3379 C C . TYR A 1 444 ? -13.031 -29.688 17.734 1 90.75 444 TYR A C 1
ATOM 3381 O O . TYR A 1 444 ? -12.219 -30.25 17 1 90.75 444 TYR A O 1
ATOM 3389 N N . LYS A 1 445 ? -14.078 -29.031 17.344 1 92.75 445 LYS A N 1
ATOM 3390 C CA . LYS A 1 445 ? -14.344 -28.938 15.914 1 92.75 445 LYS A CA 1
ATOM 3391 C C . LYS A 1 445 ? -13.234 -28.156 15.203 1 92.75 445 LYS A C 1
ATOM 3393 O O . LYS A 1 445 ? -12.898 -28.453 14.055 1 92.75 445 LYS A O 1
ATOM 3398 N N . MET A 1 446 ? -12.695 -27.219 15.898 1 94.06 446 MET A N 1
ATOM 3399 C CA . MET A 1 446 ? -11.602 -26.453 15.328 1 94.06 446 MET A CA 1
ATOM 3400 C C . MET A 1 446 ? -10.344 -27.297 15.188 1 94.06 446 MET A C 1
ATOM 3402 O O . MET A 1 446 ? -9.617 -27.188 14.203 1 94.06 446 MET A O 1
ATOM 3406 N N . GLU A 1 447 ? -10.078 -28.094 16.156 1 94.62 447 GLU A N 1
ATOM 3407 C CA . GLU A 1 447 ? -8.961 -29.016 16.078 1 94.62 447 GLU A CA 1
ATOM 3408 C C . GLU A 1 447 ? -9.148 -30.016 14.93 1 94.62 447 GLU A C 1
ATOM 3410 O O . GLU A 1 447 ? -8.211 -30.312 14.195 1 94.62 447 GLU A O 1
ATOM 3415 N N . ALA A 1 448 ? -10.375 -30.469 14.812 1 95.25 448 ALA A N 1
ATOM 3416 C CA . ALA A 1 448 ? -10.703 -31.391 13.711 1 95.25 448 ALA A CA 1
ATOM 3417 C C . ALA A 1 448 ? -10.539 -30.703 12.359 1 95.25 448 ALA A C 1
ATOM 3419 O O . ALA A 1 448 ? -10.062 -31.312 11.398 1 95.25 448 ALA A O 1
ATOM 3420 N N . TYR A 1 449 ? -10.961 -29.484 12.344 1 95.81 449 TYR A N 1
ATOM 3421 C CA . TYR A 1 449 ? -10.812 -28.719 11.117 1 95.81 449 TYR A CA 1
ATOM 3422 C C . TYR A 1 449 ? -9.344 -28.594 10.719 1 95.81 449 TYR A C 1
ATOM 3424 O O . TYR A 1 449 ? -8.992 -28.75 9.547 1 95.81 449 TYR A O 1
ATOM 3432 N N . VAL A 1 450 ? -8.469 -28.312 11.68 1 96.69 450 VAL A N 1
ATOM 3433 C CA . VAL A 1 450 ? -7.039 -28.172 11.422 1 96.69 450 VAL A CA 1
ATOM 3434 C C . VAL A 1 450 ? -6.465 -29.516 10.953 1 96.69 450 VAL A C 1
ATOM 3436 O O . VAL A 1 450 ? -5.652 -29.562 10.031 1 96.69 450 VAL A O 1
ATOM 3439 N N . GLU A 1 451 ? -6.918 -30.531 11.555 1 96.75 451 GLU A N 1
ATOM 3440 C CA . GLU A 1 451 ? -6.48 -31.859 11.156 1 96.75 451 GLU A CA 1
ATOM 3441 C C . GLU A 1 451 ? -6.852 -32.156 9.703 1 96.75 451 GLU A C 1
ATOM 3443 O O . GLU A 1 451 ? -6.051 -32.719 8.953 1 96.75 451 GLU A O 1
ATOM 3448 N N . LEU A 1 452 ? -8.008 -31.766 9.375 1 96.44 452 LEU A N 1
ATOM 3449 C CA . LEU A 1 452 ? -8.523 -32 8.031 1 96.44 452 LEU A CA 1
ATOM 3450 C C . LEU A 1 452 ? -7.801 -31.125 7.012 1 96.44 452 LEU A C 1
ATOM 3452 O O . LEU A 1 452 ? -7.383 -31.609 5.957 1 96.44 452 LEU A O 1
ATOM 3456 N N . ALA A 1 453 ? -7.633 -29.859 7.293 1 95.5 453 ALA A N 1
ATOM 3457 C CA . ALA A 1 453 ? -7.25 -28.828 6.328 1 95.5 453 ALA A CA 1
ATOM 3458 C C . ALA A 1 453 ? -5.734 -28.766 6.172 1 95.5 453 ALA A C 1
ATOM 3460 O O . ALA A 1 453 ? -5.23 -28.344 5.125 1 95.5 453 ALA A O 1
ATOM 3461 N N . GLN A 1 454 ? -4.938 -29.156 7.117 1 95.06 454 GLN A N 1
ATOM 3462 C CA . GLN A 1 454 ? -3.492 -28.984 7.113 1 95.06 454 GLN A CA 1
ATOM 3463 C C . GLN A 1 454 ? -2.848 -29.719 5.941 1 95.06 454 GLN A C 1
ATOM 3465 O O . GLN A 1 454 ? -2.062 -29.125 5.191 1 95.06 454 GLN A O 1
ATOM 3470 N N . PRO A 1 455 ? -3.201 -30.953 5.73 1 94.44 455 PRO A N 1
ATOM 3471 C CA . PRO A 1 455 ? -2.588 -31.641 4.594 1 94.44 455 PRO A CA 1
ATOM 3472 C C . PRO A 1 455 ? -2.947 -31 3.254 1 94.44 455 PRO A C 1
ATOM 3474 O O . PRO A 1 455 ? -2.148 -31.047 2.312 1 94.44 455 PRO A O 1
ATOM 3477 N N . VAL A 1 456 ? -4.125 -30.469 3.178 1 93.19 456 VAL A N 1
ATOM 3478 C CA . VAL A 1 456 ? -4.539 -29.797 1.95 1 93.19 456 VAL A CA 1
ATOM 3479 C C . VAL A 1 456 ? -3.645 -28.578 1.697 1 93.19 456 VAL A C 1
ATOM 3481 O O . VAL A 1 456 ? -3.154 -28.391 0.582 1 93.19 456 VAL A O 1
ATOM 3484 N N . SER A 1 457 ? -3.434 -27.812 2.752 1 92.25 457 SER A N 1
ATOM 3485 C CA . SER A 1 457 ? -2.564 -26.641 2.65 1 92.25 457 SER A CA 1
ATOM 3486 C C . SER A 1 457 ? -1.137 -27.031 2.297 1 92.25 457 SER A C 1
ATOM 3488 O O . SER A 1 457 ? -0.485 -26.375 1.482 1 92.25 457 SER A O 1
ATOM 3490 N N . ASP A 1 458 ? -0.657 -28.062 2.891 1 89.81 458 ASP A N 1
ATOM 3491 C CA . ASP A 1 458 ? 0.693 -28.547 2.621 1 89.81 458 ASP A CA 1
ATOM 3492 C C . ASP A 1 458 ? 0.843 -28.984 1.163 1 89.81 458 ASP A C 1
ATOM 3494 O O . ASP A 1 458 ? 1.887 -28.75 0.548 1 89.81 458 ASP A O 1
ATOM 3498 N N . THR A 1 459 ? -0.173 -29.594 0.661 1 89.56 459 THR A N 1
ATOM 3499 C CA . THR A 1 459 ? -0.179 -30.031 -0.73 1 89.56 459 THR A CA 1
ATOM 3500 C C . THR A 1 459 ? -0.107 -28.828 -1.675 1 89.56 459 THR A C 1
ATOM 3502 O O . THR A 1 459 ? 0.63 -28.859 -2.662 1 89.56 459 THR A O 1
ATOM 3505 N N . ILE A 1 460 ? -0.879 -27.828 -1.423 1 88.5 460 ILE A N 1
ATOM 3506 C CA . ILE A 1 460 ? -0.857 -26.625 -2.236 1 88.5 460 ILE A CA 1
ATOM 3507 C C . ILE A 1 460 ? 0.554 -26.047 -2.254 1 88.5 460 ILE A C 1
ATOM 3509 O O . ILE A 1 460 ? 1.08 -25.703 -3.318 1 88.5 460 ILE A O 1
ATOM 3513 N N . ARG A 1 461 ? 1.188 -25.984 -1.133 1 84.31 461 ARG A N 1
ATOM 3514 C CA . ARG A 1 461 ? 2.537 -25.438 -1.021 1 84.31 461 ARG A CA 1
ATOM 3515 C C . ARG A 1 461 ? 3.537 -26.281 -1.804 1 84.31 461 ARG A C 1
ATOM 3517 O O . ARG A 1 461 ? 4.465 -25.75 -2.414 1 84.31 461 ARG A O 1
ATOM 3524 N N . GLN A 1 462 ? 3.303 -27.5 -1.765 1 82.31 462 GLN A N 1
ATOM 3525 C CA . GLN A 1 462 ? 4.188 -28.422 -2.467 1 82.31 462 GLN A CA 1
ATOM 3526 C C . GLN A 1 462 ? 4.086 -28.25 -3.979 1 82.31 462 GLN A C 1
ATOM 3528 O O . GLN A 1 462 ? 5.098 -28.281 -4.684 1 82.31 462 GLN A O 1
ATOM 3533 N N . LEU A 1 463 ? 2.91 -28.047 -4.398 1 86.44 463 LEU A N 1
ATOM 3534 C CA . LEU A 1 463 ? 2.68 -27.984 -5.836 1 86.44 463 LEU A CA 1
ATOM 3535 C C . LEU A 1 463 ? 3.027 -26.594 -6.371 1 86.44 463 LEU A C 1
ATOM 3537 O O . LEU A 1 463 ? 3.227 -26.422 -7.574 1 86.44 463 LEU A O 1
ATOM 3541 N N . GLU A 1 464 ? 2.98 -25.594 -5.469 1 82.25 464 GLU A N 1
ATOM 3542 C CA . GLU A 1 464 ? 3.311 -24.219 -5.879 1 82.25 464 GLU A CA 1
ATOM 3543 C C . GLU A 1 464 ? 4.82 -24.031 -6.012 1 82.25 464 GLU A C 1
ATOM 3545 O O . GLU A 1 464 ? 5.457 -23.453 -5.137 1 82.25 464 GLU A O 1
ATOM 3550 N N . ALA A 1 465 ? 5.414 -24.688 -6.906 1 75.06 465 ALA A N 1
ATOM 3551 C CA . ALA A 1 465 ? 6.844 -24.625 -7.199 1 75.06 465 ALA A CA 1
ATOM 3552 C C . ALA A 1 465 ? 7.086 -24.219 -8.648 1 75.06 465 ALA A C 1
ATOM 3554 O O . ALA A 1 465 ? 6.188 -24.328 -9.492 1 75.06 465 ALA A O 1
ATOM 3555 N N . ASP A 1 466 ? 8.188 -23.641 -8.906 1 77.12 466 ASP A N 1
ATOM 3556 C CA . ASP A 1 466 ? 8.578 -23.359 -10.281 1 77.12 466 ASP A CA 1
ATOM 3557 C C . ASP A 1 466 ? 9.195 -24.578 -10.945 1 77.12 466 ASP A C 1
ATOM 3559 O O . ASP A 1 466 ? 10.344 -24.531 -11.398 1 77.12 466 ASP A O 1
ATOM 3563 N N . ALA A 1 467 ? 8.414 -25.625 -10.875 1 82.94 467 ALA A N 1
ATOM 3564 C CA . ALA A 1 467 ? 8.852 -26.906 -11.445 1 82.94 467 ALA A CA 1
ATOM 3565 C C . ALA A 1 467 ? 7.676 -27.641 -12.078 1 82.94 467 ALA A C 1
ATOM 3567 O O . ALA A 1 467 ? 6.516 -27.391 -11.734 1 82.94 467 ALA A O 1
ATOM 3568 N N . SER A 1 468 ? 8.07 -28.484 -12.969 1 89 468 SER A N 1
ATOM 3569 C CA . SER A 1 468 ? 7.07 -29.328 -13.609 1 89 468 SER A CA 1
ATOM 3570 C C . SER A 1 468 ? 6.582 -30.422 -12.656 1 89 468 SER A C 1
ATOM 3572 O O . SER A 1 468 ? 7.355 -31.297 -12.258 1 89 468 SER A O 1
ATOM 3574 N N . MET A 1 469 ? 5.309 -30.359 -12.344 1 89.38 469 MET A N 1
ATOM 3575 C CA . MET A 1 469 ? 4.793 -31.266 -11.328 1 89.38 469 MET A CA 1
ATOM 3576 C C . MET A 1 469 ? 3.486 -31.906 -11.781 1 89.38 469 MET A C 1
ATOM 3578 O O . MET A 1 469 ? 2.711 -32.406 -10.953 1 89.38 469 MET A O 1
ATOM 3582 N N . LEU A 1 470 ? 3.229 -31.953 -13.016 1 94 470 LEU A N 1
ATOM 3583 C CA . LEU A 1 470 ? 1.938 -32.438 -13.492 1 94 470 LEU A CA 1
ATOM 3584 C C . LEU A 1 470 ? 1.747 -33.906 -13.133 1 94 470 LEU A C 1
ATOM 3586 O O . LEU A 1 470 ? 0.654 -34.312 -12.742 1 94 470 LEU A O 1
ATOM 3590 N N . SER A 1 471 ? 2.785 -34.75 -13.242 1 93.56 471 SER A N 1
ATOM 3591 C CA . SER A 1 471 ? 2.691 -36.156 -13.008 1 93.56 471 SER A CA 1
ATOM 3592 C C . SER A 1 471 ? 2.473 -36.469 -11.531 1 93.56 471 SER A C 1
ATOM 3594 O O . SER A 1 471 ? 2.023 -37.562 -11.172 1 93.56 471 SER A O 1
ATOM 3596 N N . GLN A 1 472 ? 2.707 -35.531 -10.695 1 91.25 472 GLN A N 1
ATOM 3597 C CA . GLN A 1 472 ? 2.602 -35.75 -9.258 1 91.25 472 GLN A CA 1
ATOM 3598 C C . GLN A 1 472 ? 1.199 -35.438 -8.75 1 91.25 472 GLN A C 1
ATOM 3600 O O . GLN A 1 472 ? 0.841 -35.781 -7.625 1 91.25 472 GLN A O 1
ATOM 3605 N N . VAL A 1 473 ? 0.411 -34.844 -9.547 1 94.5 473 VAL A N 1
ATOM 3606 C CA . VAL A 1 473 ? -0.876 -34.344 -9.094 1 94.5 473 VAL A CA 1
ATOM 3607 C C . VAL A 1 473 ? -1.786 -35.5 -8.695 1 94.5 473 VAL A C 1
ATOM 3609 O O . VAL A 1 473 ? -2.418 -35.469 -7.633 1 94.5 473 VAL A O 1
ATOM 3612 N N . TYR A 1 474 ? -1.827 -36.562 -9.492 1 95.19 474 TYR A N 1
ATOM 3613 C CA . TYR A 1 474 ? -2.725 -37.656 -9.219 1 95.19 474 TYR A CA 1
ATOM 3614 C C . TYR A 1 474 ? -2.352 -38.344 -7.906 1 95.19 474 TYR A C 1
ATOM 3616 O O . TYR A 1 474 ? -3.209 -38.594 -7.055 1 95.19 474 TYR A O 1
ATOM 3624 N N . PRO A 1 475 ? -1.106 -38.719 -7.691 1 92.62 475 PRO A N 1
ATOM 3625 C CA . PRO A 1 475 ? -0.73 -39.344 -6.422 1 92.62 475 PRO A CA 1
ATOM 3626 C C . PRO A 1 475 ? -1.072 -38.469 -5.211 1 92.62 475 PRO A C 1
ATOM 3628 O O . PRO A 1 475 ? -1.551 -38.969 -4.195 1 92.62 475 PRO A O 1
ATOM 3631 N N . VAL A 1 476 ? -0.838 -37.219 -5.375 1 92.44 476 VAL A N 1
ATOM 3632 C CA . VAL A 1 476 ? -1.09 -36.312 -4.258 1 92.44 476 VAL A CA 1
ATOM 3633 C C . VAL A 1 476 ? -2.592 -36.219 -4 1 92.44 476 VAL A C 1
ATOM 3635 O O . VAL A 1 476 ? -3.029 -36.188 -2.848 1 92.44 476 VAL A O 1
ATOM 3638 N N . ALA A 1 477 ? -3.346 -36.125 -5.043 1 94.62 477 ALA A N 1
ATOM 3639 C CA . ALA A 1 477 ? -4.801 -36.062 -4.898 1 94.62 477 ALA A CA 1
ATOM 3640 C C . ALA A 1 477 ? -5.328 -37.344 -4.258 1 94.62 477 ALA A C 1
ATOM 3642 O O . ALA A 1 477 ? -6.242 -37.312 -3.43 1 94.62 477 ALA A O 1
ATOM 3643 N N . THR A 1 478 ? -4.773 -38.469 -4.625 1 94.81 478 THR A N 1
ATOM 3644 C CA . THR A 1 478 ? -5.18 -39.781 -4.074 1 94.81 478 THR A CA 1
ATOM 3645 C C . THR A 1 478 ? -4.828 -39.844 -2.59 1 94.81 478 THR A C 1
ATOM 3647 O O . THR A 1 478 ? -5.609 -40.375 -1.792 1 94.81 478 THR A O 1
ATOM 3650 N N . GLN A 1 479 ? -3.686 -39.344 -2.281 1 94.25 479 GLN A N 1
ATOM 3651 C CA . GLN A 1 479 ? -3.275 -39.344 -0.88 1 94.25 479 GLN A CA 1
ATOM 3652 C C . GLN A 1 479 ? -4.199 -38.438 -0.056 1 94.25 479 GLN A C 1
ATOM 3654 O O . GLN A 1 479 ? -4.555 -38.781 1.074 1 94.25 479 GLN A O 1
ATOM 3659 N N . LEU A 1 480 ? -4.555 -37.344 -0.612 1 95.62 480 LEU A N 1
ATOM 3660 C CA . LEU A 1 480 ? -5.449 -36.438 0.086 1 95.62 480 LEU A CA 1
ATOM 3661 C C . LEU A 1 480 ? -6.832 -37.062 0.263 1 95.62 480 LEU A C 1
ATOM 3663 O O . LEU A 1 480 ? -7.469 -36.875 1.305 1 95.62 480 LEU A O 1
ATOM 3667 N N . ARG A 1 481 ? -7.277 -37.688 -0.738 1 96.5 481 ARG A N 1
ATOM 3668 C CA . ARG A 1 481 ? -8.57 -38.344 -0.635 1 96.5 481 ARG A CA 1
ATOM 3669 C C . ARG A 1 481 ? -8.555 -39.406 0.47 1 96.5 481 ARG A C 1
ATOM 3671 O O . ARG A 1 481 ? -9.523 -39.531 1.231 1 96.5 481 ARG A O 1
ATOM 3678 N N . ALA A 1 482 ? -7.484 -40.156 0.515 1 96.56 482 ALA A N 1
ATOM 3679 C CA . ALA A 1 482 ? -7.34 -41.156 1.565 1 96.56 482 ALA A CA 1
ATOM 3680 C C . ALA A 1 482 ? -7.344 -40.5 2.947 1 96.56 482 ALA A C 1
ATOM 3682 O O . ALA A 1 482 ? -7.934 -41.062 3.889 1 96.56 482 ALA A O 1
ATOM 3683 N N . HIS A 1 483 ? -6.727 -39.406 2.994 1 96.75 483 HIS A N 1
ATOM 3684 C CA . HIS A 1 483 ? -6.703 -38.688 4.246 1 96.75 483 HIS A CA 1
ATOM 3685 C C . HIS A 1 483 ? -8.109 -38.25 4.656 1 96.75 483 HIS A C 1
ATOM 3687 O O . HIS A 1 483 ? -8.492 -38.375 5.82 1 96.75 483 HIS A O 1
ATOM 3693 N N . VAL A 1 484 ? -8.852 -37.75 3.746 1 97 484 VAL A N 1
ATOM 3694 C CA . VAL A 1 484 ? -10.203 -37.25 4.02 1 97 484 VAL A CA 1
ATOM 3695 C C . VAL A 1 484 ? -11.086 -38.438 4.434 1 97 484 VAL A C 1
ATOM 3697 O O . VAL A 1 484 ? -11.898 -38.312 5.355 1 97 484 VAL A O 1
ATOM 3700 N N . LYS A 1 485 ? -10.891 -39.531 3.807 1 96.56 485 LYS A N 1
ATOM 3701 C CA . LYS A 1 485 ? -11.648 -40.719 4.152 1 96.56 485 LYS A CA 1
ATOM 3702 C C . LYS A 1 485 ? -11.328 -41.188 5.57 1 96.56 485 LYS A C 1
ATOM 3704 O O . LYS A 1 485 ? -12.234 -41.469 6.355 1 96.56 485 LYS A O 1
ATOM 3709 N N . ALA A 1 486 ? -10.07 -41.25 5.84 1 96.81 486 ALA A N 1
ATOM 3710 C CA . ALA A 1 486 ? -9.641 -41.656 7.176 1 96.81 486 ALA A CA 1
ATOM 3711 C C . ALA A 1 486 ? -10.172 -40.688 8.234 1 96.81 486 ALA A C 1
ATOM 3713 O O . ALA A 1 486 ? -10.531 -41.125 9.336 1 96.81 486 ALA A O 1
ATOM 3714 N N . PHE A 1 487 ? -10.18 -39.469 7.902 1 96.94 487 PHE A N 1
ATOM 3715 C CA . PHE A 1 487 ? -10.695 -38.438 8.805 1 96.94 487 PHE A CA 1
ATOM 3716 C C . PHE A 1 487 ? -12.164 -38.688 9.133 1 96.94 487 PHE A C 1
ATOM 3718 O O . PHE A 1 487 ? -12.562 -38.656 10.297 1 96.94 487 PHE A O 1
ATOM 3725 N N . GLU A 1 488 ? -12.984 -38.906 8.18 1 95.31 488 GLU A N 1
ATOM 3726 C CA . GLU A 1 488 ? -14.406 -39.125 8.398 1 95.31 488 GLU A CA 1
ATOM 3727 C C . GLU A 1 488 ? -14.648 -40.406 9.195 1 95.31 488 GLU A C 1
ATOM 3729 O O . GLU A 1 488 ? -15.609 -40.5 9.961 1 95.31 488 GLU A O 1
ATOM 3734 N N . GLU A 1 489 ? -13.773 -41.375 9 1 95.38 489 GLU A N 1
ATOM 3735 C CA . GLU A 1 489 ? -13.883 -42.594 9.773 1 95.38 489 GLU A CA 1
ATOM 3736 C C . GLU A 1 489 ? -13.523 -42.375 11.234 1 95.38 489 GLU A C 1
ATOM 3738 O O . GLU A 1 489 ? -14.148 -42.938 12.133 1 95.38 489 GLU A O 1
ATOM 3743 N N . LYS A 1 490 ? -12.578 -41.531 11.406 1 95.31 490 LYS A N 1
ATOM 3744 C CA . LYS A 1 490 ? -12.117 -41.188 12.758 1 95.31 490 LYS A CA 1
ATOM 3745 C C . LYS A 1 490 ? -13.133 -40.312 13.484 1 95.31 490 LYS A C 1
ATOM 3747 O O . LYS A 1 490 ? -13.266 -40.406 14.703 1 95.31 490 LYS A O 1
ATOM 3752 N N . HIS A 1 491 ? -13.75 -39.469 12.672 1 94.12 491 HIS A N 1
ATOM 3753 C CA . HIS A 1 491 ? -14.719 -38.531 13.25 1 94.12 491 HIS A CA 1
ATOM 3754 C C . HIS A 1 491 ? -16.109 -38.781 12.688 1 94.12 491 HIS A C 1
ATOM 3756 O O . HIS A 1 491 ? -16.625 -38 11.883 1 94.12 491 HIS A O 1
ATOM 3762 N N . PRO A 1 492 ? -16.828 -39.688 13.203 1 90.62 492 PRO A N 1
ATOM 3763 C CA . PRO A 1 492 ? -18.094 -40.125 12.625 1 90.62 492 PRO A CA 1
ATOM 3764 C C . PRO A 1 492 ? -19.172 -39.031 12.688 1 90.62 492 PRO A C 1
ATOM 3766 O O . PRO A 1 492 ? -20.125 -39.062 11.914 1 90.62 492 PRO A O 1
ATOM 3769 N N . THR A 1 493 ? -18.984 -38.031 13.523 1 88 493 THR A N 1
ATOM 3770 C CA . THR A 1 493 ? -20 -37 13.656 1 88 493 THR A CA 1
ATOM 3771 C C . THR A 1 493 ? -19.719 -35.844 12.68 1 88 493 THR A C 1
ATOM 3773 O O . THR A 1 493 ? -20.562 -35 12.477 1 88 493 THR A O 1
ATOM 3776 N N . LEU A 1 494 ? -18.625 -35.844 12.102 1 91.88 494 LEU A N 1
ATOM 3777 C CA . LEU A 1 494 ? -18.219 -34.812 11.18 1 91.88 494 LEU A CA 1
ATOM 3778 C C . LEU A 1 494 ? -18.172 -35.312 9.742 1 91.88 494 LEU A C 1
ATOM 3780 O O . LEU A 1 494 ? -17.094 -35.469 9.164 1 91.88 494 LEU A O 1
ATOM 3784 N N . LYS A 1 495 ? -19.297 -35.5 9.203 1 89.25 495 LYS A N 1
ATOM 3785 C CA . LYS A 1 495 ? -19.406 -36.156 7.906 1 89.25 495 LYS A CA 1
ATOM 3786 C C . LYS A 1 495 ? -19.641 -35.125 6.793 1 89.25 495 LYS A C 1
ATOM 3788 O O . LYS A 1 495 ? -19.844 -33.969 7.059 1 89.25 495 LYS A O 1
ATOM 3793 N N . GLY A 1 496 ? -19.406 -35.594 5.566 1 91.56 496 GLY A N 1
ATOM 3794 C CA . GLY A 1 496 ? -19.75 -34.781 4.41 1 91.56 496 GLY A CA 1
ATOM 3795 C C . GLY A 1 496 ? -18.547 -34.25 3.67 1 91.56 496 GLY A C 1
ATOM 3796 O O . GLY A 1 496 ? -18.672 -33.719 2.561 1 91.56 496 GLY A O 1
ATOM 3797 N N . VAL A 1 497 ? -17.391 -34.406 4.168 1 95.56 497 VAL A N 1
ATOM 3798 C CA . VAL A 1 497 ? -16.188 -33.812 3.604 1 95.56 497 VAL A CA 1
ATOM 3799 C C . VAL A 1 497 ? -15.719 -34.625 2.402 1 95.56 497 VAL A C 1
ATOM 3801 O O . VAL A 1 497 ? -15.234 -34.062 1.415 1 95.56 497 VAL A O 1
ATOM 3804 N N . LEU A 1 498 ? -15.852 -35.938 2.473 1 95.5 498 LEU A N 1
ATOM 3805 C CA . LEU A 1 498 ? -15.375 -36.812 1.403 1 95.5 498 LEU A CA 1
ATOM 3806 C C . LEU A 1 498 ? -16.141 -36.531 0.108 1 95.5 498 LEU A C 1
ATOM 3808 O O . LEU A 1 498 ? -15.531 -36.438 -0.962 1 95.5 498 LEU A O 1
ATOM 3812 N N . SER A 1 499 ? -17.406 -36.469 0.236 1 94.44 499 SER A N 1
ATOM 3813 C CA . SER A 1 499 ? -18.234 -36.188 -0.939 1 94.44 499 SER A CA 1
ATOM 3814 C C . SER A 1 499 ? -17.875 -34.844 -1.547 1 94.44 499 SER A C 1
ATOM 3816 O O . SER A 1 499 ? -17.859 -34.688 -2.77 1 94.44 499 SER A O 1
ATOM 3818 N N . LEU A 1 500 ? -17.609 -33.938 -0.711 1 94.75 500 LEU A N 1
ATOM 3819 C CA . LEU A 1 500 ? -17.219 -32.625 -1.165 1 94.75 500 LEU A CA 1
ATOM 3820 C C . LEU A 1 500 ? -15.883 -32.656 -1.903 1 94.75 500 LEU A C 1
ATOM 3822 O O . LEU A 1 500 ? -15.719 -32 -2.936 1 94.75 500 LEU A O 1
ATOM 3826 N N . PHE A 1 501 ? -14.984 -33.344 -1.382 1 96.44 501 PHE A N 1
ATOM 3827 C CA . PHE A 1 501 ? -13.664 -33.5 -1.997 1 96.44 501 PHE A CA 1
ATOM 3828 C C . PHE A 1 501 ? -13.781 -34.156 -3.369 1 96.44 501 PHE A C 1
ATOM 3830 O O . PHE A 1 501 ? -13.148 -33.688 -4.328 1 96.44 501 PHE A O 1
ATOM 3837 N N . ASP A 1 502 ? -14.562 -35.188 -3.441 1 95.88 502 ASP A N 1
ATOM 3838 C CA . ASP A 1 502 ? -14.734 -35.938 -4.699 1 95.88 502 ASP A CA 1
ATOM 3839 C C . ASP A 1 502 ? -15.336 -35.031 -5.773 1 95.88 502 ASP A C 1
ATOM 3841 O O . ASP A 1 502 ? -14.93 -35.062 -6.934 1 95.88 502 ASP A O 1
ATOM 3845 N N . LYS A 1 503 ? -16.219 -34.25 -5.367 1 94.44 503 LYS A N 1
ATOM 3846 C CA . LYS A 1 503 ? -16.844 -33.312 -6.312 1 94.44 503 LYS A CA 1
ATOM 3847 C C . LYS A 1 503 ? -15.836 -32.281 -6.828 1 94.44 503 LYS A C 1
ATOM 3849 O O . LYS A 1 503 ? -15.805 -31.984 -8.023 1 94.44 503 LYS A O 1
ATOM 3854 N N . ARG A 1 504 ? -15.062 -31.781 -5.906 1 93.31 504 ARG A N 1
ATOM 3855 C CA . ARG A 1 504 ? -14.047 -30.812 -6.273 1 93.31 504 ARG A CA 1
ATOM 3856 C C . ARG A 1 504 ? -12.977 -31.438 -7.168 1 93.31 504 ARG A C 1
ATOM 3858 O O . ARG A 1 504 ? -12.555 -30.828 -8.156 1 93.31 504 ARG A O 1
ATOM 3865 N N . TYR A 1 505 ? -12.578 -32.625 -6.848 1 94.88 505 TYR A N 1
ATOM 3866 C CA . TYR A 1 505 ? -11.586 -33.344 -7.637 1 94.88 505 TYR A CA 1
ATOM 3867 C C . TYR A 1 505 ? -12.07 -33.531 -9.07 1 94.88 505 TYR A C 1
ATOM 3869 O O . TYR A 1 505 ? -11.344 -33.25 -10.023 1 94.88 505 TYR A O 1
ATOM 3877 N N . GLU A 1 506 ? -13.289 -33.938 -9.25 1 93.62 506 GLU A N 1
ATOM 3878 C CA . GLU A 1 506 ? -13.836 -34.281 -10.562 1 93.62 506 GLU A CA 1
ATOM 3879 C C . GLU A 1 506 ? -14.07 -33.031 -11.398 1 93.62 506 GLU A C 1
ATOM 3881 O O . GLU A 1 506 ? -13.875 -33.031 -12.617 1 93.62 506 GLU A O 1
ATOM 3886 N N . SER A 1 507 ? -14.383 -32 -10.742 1 90.69 507 SER A N 1
ATOM 3887 C CA . SER A 1 507 ? -14.812 -30.828 -11.484 1 90.69 507 SER A CA 1
ATOM 3888 C C . SER A 1 507 ? -13.625 -29.953 -11.867 1 90.69 507 SER A C 1
ATOM 3890 O O . SER A 1 507 ? -13.641 -29.312 -12.922 1 90.69 507 SER A O 1
ATOM 3892 N N . THR A 1 508 ? -12.609 -29.906 -11 1 91 508 THR A N 1
ATOM 3893 C CA . THR A 1 508 ? -11.625 -28.859 -11.227 1 91 508 THR A CA 1
ATOM 3894 C C . THR A 1 508 ? -10.219 -29.422 -11.289 1 91 508 THR A C 1
ATOM 3896 O O . THR A 1 508 ? -9.336 -28.844 -11.922 1 91 508 THR A O 1
ATOM 3899 N N . ILE A 1 509 ? -9.898 -30.516 -10.688 1 93.25 509 ILE A N 1
ATOM 3900 C CA . ILE A 1 509 ? -8.523 -30.984 -10.516 1 93.25 509 ILE A CA 1
ATOM 3901 C C . ILE A 1 509 ? -8.211 -32.062 -11.547 1 93.25 509 ILE A C 1
ATOM 3903 O O . ILE A 1 509 ? -7.168 -32 -12.211 1 93.25 509 ILE A O 1
ATOM 3907 N N . ARG A 1 510 ? -9.109 -32.938 -11.75 1 94.44 510 ARG A N 1
ATOM 3908 C CA . ARG A 1 510 ? -8.914 -34.062 -12.633 1 94.44 510 ARG A CA 1
ATOM 3909 C C . ARG A 1 510 ? -8.758 -33.625 -14.086 1 94.44 510 ARG A C 1
ATOM 3911 O O . ARG A 1 510 ? -9.555 -32.812 -14.578 1 94.44 510 ARG A O 1
ATOM 3918 N N . SER A 1 511 ? -7.715 -34.156 -14.719 1 94.62 511 SER A N 1
ATOM 3919 C CA . SER A 1 511 ? -7.512 -33.906 -16.141 1 94.62 511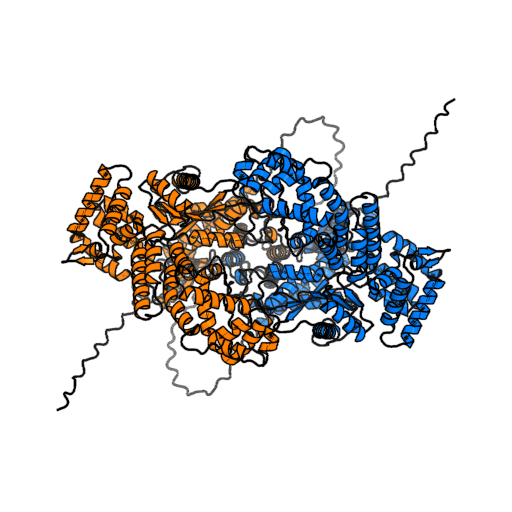 SER A CA 1
ATOM 3920 C C . SER A 1 511 ? -6.867 -35.094 -16.828 1 94.62 511 SER A C 1
ATOM 3922 O O . SER A 1 511 ? -6.055 -35.812 -16.234 1 94.62 511 SER A O 1
ATOM 3924 N N . PRO A 1 512 ? -7.266 -35.312 -18.047 1 96.56 512 PRO A N 1
ATOM 3925 C CA . PRO A 1 512 ? -6.625 -36.438 -18.781 1 96.56 512 PRO A CA 1
ATOM 3926 C C . PRO A 1 512 ? -5.109 -36.25 -18.891 1 96.56 512 PRO A C 1
ATOM 3928 O O . PRO A 1 512 ? -4.375 -37.25 -18.875 1 96.56 512 PRO A O 1
ATOM 3931 N N . ALA A 1 513 ? -4.73 -35.031 -18.969 1 97.56 513 ALA A N 1
ATOM 3932 C CA . ALA A 1 513 ? -3.299 -34.781 -19.062 1 97.56 513 ALA A CA 1
ATOM 3933 C C . ALA A 1 513 ? -2.566 -35.25 -17.812 1 97.56 513 ALA A C 1
ATOM 3935 O O . ALA A 1 513 ? -1.473 -35.812 -17.891 1 97.56 513 ALA A O 1
ATOM 3936 N N . MET A 1 514 ? -3.146 -34.969 -16.719 1 96.56 514 MET A N 1
ATOM 3937 C CA . MET A 1 514 ? -2.543 -35.344 -15.438 1 96.56 514 MET A CA 1
ATOM 3938 C C . MET A 1 514 ? -2.457 -36.875 -15.32 1 96.56 514 MET A C 1
ATOM 3940 O O . MET A 1 514 ? -1.448 -37.406 -14.859 1 96.56 514 MET A O 1
ATOM 3944 N N . LEU A 1 515 ? -3.48 -37.594 -15.75 1 97.81 515 LEU A N 1
ATOM 3945 C CA . LEU A 1 515 ? -3.523 -39.031 -15.695 1 97.81 515 LEU A CA 1
ATOM 3946 C C . LEU A 1 515 ? -2.469 -39.656 -16.609 1 97.81 515 LEU A C 1
ATOM 3948 O O . LEU A 1 515 ? -1.767 -40.594 -16.234 1 97.81 515 LEU A O 1
ATOM 3952 N N . ALA A 1 516 ? -2.406 -39.062 -17.766 1 98.44 516 ALA A N 1
ATOM 3953 C CA . ALA A 1 516 ? -1.408 -39.5 -18.734 1 98.44 516 ALA A CA 1
ATOM 3954 C C . ALA A 1 516 ? 0.006 -39.281 -18.203 1 98.44 516 ALA A C 1
ATOM 3956 O O . ALA A 1 516 ? 0.87 -40.156 -18.328 1 98.44 516 ALA A O 1
ATOM 3957 N N . ALA A 1 517 ? 0.206 -38.125 -17.625 1 97.81 517 ALA A N 1
ATOM 3958 C CA . ALA A 1 517 ? 1.518 -37.812 -17.078 1 97.81 517 ALA A CA 1
ATOM 3959 C C . ALA A 1 517 ? 1.903 -38.781 -15.977 1 97.81 517 ALA A C 1
ATOM 3961 O O . ALA A 1 517 ? 3.059 -39.219 -15.883 1 97.81 517 ALA A O 1
ATOM 3962 N N . TYR A 1 518 ? 0.999 -39.125 -15.164 1 96.5 518 TYR A N 1
ATOM 3963 C CA . TYR A 1 518 ? 1.222 -40.062 -14.086 1 96.5 518 TYR A CA 1
ATOM 3964 C C . TYR A 1 518 ? 1.621 -41.438 -14.641 1 96.5 518 TYR A C 1
ATOM 3966 O O . TYR A 1 518 ? 2.6 -42.031 -14.188 1 96.5 518 TYR A O 1
ATOM 3974 N N . LEU A 1 519 ? 0.952 -41.875 -15.609 1 97.19 519 LEU A N 1
ATOM 3975 C CA . LEU A 1 519 ? 1.172 -43.219 -16.172 1 97.19 519 LEU A CA 1
ATOM 3976 C C . LEU A 1 519 ? 2.52 -43.312 -16.875 1 97.19 519 LEU A C 1
ATOM 3978 O O . LEU A 1 519 ? 3.182 -44.344 -16.844 1 97.19 519 LEU A O 1
ATOM 3982 N N . LEU A 1 520 ? 2.877 -42.188 -17.469 1 96.81 520 LEU A N 1
ATOM 3983 C CA . LEU A 1 520 ? 4.066 -42.25 -18.312 1 96.81 520 LEU A CA 1
ATOM 3984 C C . LEU A 1 520 ? 5.301 -41.812 -17.531 1 96.81 520 LEU A C 1
ATOM 3986 O O . LEU A 1 520 ? 6.402 -41.781 -18.078 1 96.81 520 LEU A O 1
ATOM 3990 N N . ASP A 1 521 ? 5.141 -41.438 -16.281 1 94.94 521 ASP A N 1
ATOM 3991 C CA . ASP A 1 521 ? 6.289 -41.094 -15.453 1 94.94 521 ASP A CA 1
ATOM 3992 C C . ASP A 1 521 ? 6.945 -42.344 -14.875 1 94.94 521 ASP A C 1
ATOM 3994 O O . ASP A 1 521 ? 6.359 -43.031 -14.039 1 94.94 521 ASP A O 1
ATOM 3998 N N . PRO A 1 522 ? 8.133 -42.562 -15.219 1 92.56 522 PRO A N 1
ATOM 3999 C CA . PRO A 1 522 ? 8.773 -43.812 -14.828 1 92.56 522 PRO A CA 1
ATOM 4000 C C . PRO A 1 522 ? 8.969 -43.938 -13.312 1 92.56 522 PRO A C 1
ATOM 4002 O O . PRO A 1 522 ? 9.133 -45.031 -12.797 1 92.56 522 PRO A O 1
ATOM 4005 N N . ILE A 1 523 ? 8.898 -42.906 -12.594 1 89.5 523 ILE A N 1
ATOM 4006 C CA . ILE A 1 523 ? 9.094 -42.969 -11.148 1 89.5 523 ILE A CA 1
ATOM 4007 C C . ILE A 1 523 ? 7.934 -43.719 -10.5 1 89.5 523 ILE A C 1
ATOM 4009 O O . ILE A 1 523 ? 8.047 -44.188 -9.359 1 89.5 523 ILE A O 1
ATOM 4013 N N . TYR A 1 524 ? 6.871 -43.875 -11.273 1 92.38 524 TYR A N 1
ATOM 4014 C CA . TYR A 1 524 ? 5.703 -44.531 -10.695 1 92.38 524 TYR A CA 1
ATOM 4015 C C . TYR A 1 524 ? 5.523 -45.938 -11.258 1 92.38 524 TYR A C 1
ATOM 4017 O O . TYR A 1 524 ? 4.551 -46.625 -10.938 1 92.38 524 TYR A O 1
ATOM 4025 N N . PHE A 1 525 ? 6.398 -46.344 -12.094 1 92.31 525 PHE A N 1
ATOM 4026 C CA . PHE A 1 525 ? 6.27 -47.656 -12.703 1 92.31 525 PHE A CA 1
ATOM 4027 C C . PHE A 1 525 ? 6.297 -48.75 -11.648 1 92.31 525 PHE A C 1
ATOM 4029 O O . PHE A 1 525 ? 6.906 -48.594 -10.586 1 92.31 525 PHE A O 1
ATOM 4036 N N . LEU A 1 526 ? 5.578 -49.812 -11.992 1 90.62 526 LEU A N 1
ATOM 4037 C CA . LEU A 1 526 ? 5.477 -50.969 -11.094 1 90.62 526 LEU A CA 1
ATOM 4038 C C . LEU A 1 526 ? 6.141 -52.188 -11.703 1 90.62 526 LEU A C 1
ATOM 4040 O O . LEU A 1 526 ? 6.188 -52.344 -12.922 1 90.62 526 LEU A O 1
ATOM 4044 N N . GLN A 1 527 ? 6.641 -53 -10.727 1 86.06 527 GLN A N 1
ATOM 4045 C CA . GLN A 1 527 ? 7.191 -54.25 -11.18 1 86.06 527 GLN A CA 1
ATOM 4046 C C . GLN A 1 527 ? 6.137 -55.375 -11.141 1 86.06 527 GLN A C 1
ATOM 4048 O O . GLN A 1 527 ? 5.621 -55.688 -10.07 1 86.06 527 GLN A O 1
ATOM 4053 N N . GLU A 1 528 ? 5.688 -55.656 -12.289 1 77.56 528 GLU A N 1
ATOM 4054 C CA . GLU A 1 528 ? 4.734 -56.75 -12.398 1 77.56 528 GLU A CA 1
ATOM 4055 C C . GLU A 1 528 ? 5.336 -57.938 -13.164 1 77.56 528 GLU A C 1
ATOM 4057 O O . GLU A 1 528 ? 5.746 -57.781 -14.312 1 77.56 528 GLU A O 1
ATOM 4062 N N . GLU A 1 529 ? 5.164 -59.188 -12.625 1 70.38 529 GLU A N 1
ATOM 4063 C CA . GLU A 1 529 ? 5.629 -60.469 -13.172 1 70.38 529 GLU A CA 1
ATOM 4064 C C . GLU A 1 529 ? 7.027 -60.344 -13.773 1 70.38 529 GLU A C 1
ATOM 4066 O O . GLU A 1 529 ? 7.289 -60.844 -14.867 1 70.38 529 GLU A O 1
ATOM 4071 N N . GLY A 1 530 ? 7.875 -59.5 -13.18 1 67.44 530 GLY A N 1
ATOM 4072 C CA . GLY A 1 530 ? 9.273 -59.375 -13.57 1 67.44 530 GLY A CA 1
ATOM 4073 C C . GLY A 1 530 ? 9.547 -58.156 -14.438 1 67.44 530 GLY A C 1
ATOM 4074 O O . GLY A 1 530 ? 10.672 -57.656 -14.461 1 67.44 530 GLY A O 1
ATOM 4075 N N . ASP A 1 531 ? 8.523 -57.656 -15.156 1 82 531 ASP A N 1
ATOM 4076 C CA . ASP A 1 531 ? 8.742 -56.5 -16.031 1 82 531 ASP A CA 1
ATOM 4077 C C . ASP A 1 531 ? 8.188 -55.219 -15.414 1 82 531 ASP A C 1
ATOM 4079 O O . ASP A 1 531 ? 7.266 -55.281 -14.594 1 82 531 ASP A O 1
ATOM 4083 N N . TRP A 1 532 ? 8.852 -54.125 -15.75 1 90.06 532 TRP A N 1
ATOM 4084 C CA . TRP A 1 532 ? 8.367 -52.844 -15.297 1 90.06 532 TRP A CA 1
ATOM 4085 C C . TRP A 1 532 ? 7.242 -52.312 -16.188 1 90.06 532 TRP A C 1
ATOM 4087 O O . TRP A 1 532 ? 7.305 -52.469 -17.422 1 90.06 532 TRP A O 1
ATOM 4097 N N . THR A 1 533 ? 6.168 -51.906 -15.578 1 91.38 533 THR A N 1
ATOM 4098 C CA . THR A 1 533 ? 5.023 -51.406 -16.344 1 91.38 533 THR A CA 1
ATOM 4099 C C . THR A 1 533 ? 4.449 -50.156 -15.703 1 91.38 533 THR A C 1
ATOM 4101 O O . THR A 1 533 ? 4.547 -49.969 -14.484 1 91.38 533 THR A O 1
ATOM 4104 N N . PRO A 1 534 ? 3.951 -49.188 -16.547 1 94.31 534 PRO A N 1
ATOM 4105 C CA . PRO A 1 534 ? 3.201 -48.094 -15.961 1 94.31 534 PRO A CA 1
ATOM 4106 C C . PRO A 1 534 ? 2.076 -48.562 -15.039 1 94.31 534 PRO A C 1
ATOM 4108 O O . PRO A 1 534 ? 1.592 -49.688 -15.18 1 94.31 534 PRO A O 1
ATOM 4111 N N . PRO A 1 535 ? 1.689 -47.781 -14.078 1 94.19 535 PRO A N 1
ATOM 4112 C CA . PRO A 1 535 ? 0.688 -48.219 -13.094 1 94.19 535 PRO A CA 1
ATOM 4113 C C . PRO A 1 535 ? -0.739 -48.125 -13.625 1 94.19 535 PRO A C 1
ATOM 4115 O O . PRO A 1 535 ? -1.591 -47.469 -13.008 1 94.19 535 PRO A O 1
ATOM 4118 N N . PHE A 1 536 ? -1.076 -48.844 -14.641 1 94.31 536 PHE A N 1
ATOM 4119 C CA . PHE A 1 536 ? -2.404 -48.812 -15.242 1 94.31 536 PHE A CA 1
ATOM 4120 C C . PHE A 1 536 ? -3.449 -49.312 -14.25 1 94.31 536 PHE A C 1
ATOM 4122 O O . PHE A 1 536 ? -4.574 -48.812 -14.219 1 94.31 536 PHE A O 1
ATOM 4129 N N . SER A 1 537 ? -3.055 -50.25 -13.367 1 90 537 SER A N 1
ATOM 4130 C CA . SER A 1 537 ? -3.975 -50.906 -12.438 1 90 537 SER A CA 1
ATOM 4131 C C . SER A 1 537 ? -4.422 -49.938 -11.344 1 90 537 SER A C 1
ATOM 4133 O O . SER A 1 537 ? -5.434 -50.156 -10.68 1 90 537 SER A O 1
ATOM 4135 N N . LYS A 1 538 ? -3.682 -48.906 -11.18 1 93.12 538 LYS A N 1
ATOM 4136 C CA . LYS A 1 538 ? -3.994 -47.938 -10.117 1 93.12 538 LYS A CA 1
ATOM 4137 C C . LYS A 1 538 ? -5.059 -46.938 -10.57 1 93.12 538 LYS A C 1
ATOM 4139 O O . LYS A 1 538 ? -5.617 -46.219 -9.75 1 93.12 538 LYS A O 1
ATOM 4144 N N . LEU A 1 539 ? -5.352 -46.906 -11.906 1 95.75 539 LEU A N 1
ATOM 4145 C CA . LEU A 1 539 ? -6.371 -46 -12.438 1 95.75 539 LEU A CA 1
ATOM 4146 C C . LEU A 1 539 ? -7.645 -46.781 -12.781 1 95.75 539 LEU A C 1
ATOM 4148 O O . LEU A 1 539 ? -7.594 -47.969 -13.117 1 95.75 539 LEU A O 1
ATOM 4152 N N . SER A 1 540 ? -8.773 -46.125 -12.664 1 93.88 540 SER A N 1
ATOM 4153 C CA . SER A 1 540 ? -10.023 -46.688 -13.141 1 93.88 540 SER A CA 1
ATOM 4154 C C . SER A 1 540 ? -10.008 -46.875 -14.656 1 93.88 540 SER A C 1
ATOM 4156 O O . SER A 1 540 ? -9.227 -46.219 -15.352 1 93.88 540 SER A O 1
ATOM 4158 N N . VAL A 1 541 ? -10.828 -47.688 -15.164 1 94.69 541 VAL A N 1
ATOM 4159 C CA . VAL A 1 541 ? -10.875 -47.969 -16.594 1 94.69 541 VAL A CA 1
ATOM 4160 C C . VAL A 1 541 ? -11.211 -46.719 -17.375 1 94.69 541 VAL A C 1
ATOM 4162 O O . VAL A 1 541 ? -10.539 -46.375 -18.359 1 94.69 541 VAL A O 1
ATOM 4165 N N . PRO A 1 542 ? -12.195 -45.969 -16.875 1 95 542 PRO A N 1
ATOM 4166 C CA . PRO A 1 542 ? -12.469 -44.719 -17.594 1 95 542 PRO A CA 1
ATOM 4167 C C . PRO A 1 542 ? -11.273 -43.781 -17.594 1 95 542 PRO A C 1
ATOM 4169 O O . PRO A 1 542 ? -11.023 -43.094 -18.594 1 95 542 PRO A O 1
ATOM 4172 N N . ASP A 1 543 ? -10.562 -43.75 -16.531 1 96.19 543 ASP A N 1
ATOM 4173 C CA . ASP A 1 543 ? -9.383 -42.875 -16.422 1 96.19 543 ASP A CA 1
ATOM 4174 C C . ASP A 1 543 ? -8.289 -43.312 -17.391 1 96.19 543 ASP A C 1
ATOM 4176 O O . ASP A 1 543 ? -7.602 -42.5 -17.984 1 96.19 543 ASP A O 1
ATOM 4180 N N . GLN A 1 544 ? -8.141 -44.594 -17.547 1 96.75 544 GLN A N 1
ATOM 4181 C CA . GLN A 1 544 ? -7.164 -45.125 -18.484 1 96.75 544 GLN A CA 1
ATOM 4182 C C . GLN A 1 544 ? -7.52 -44.75 -19.922 1 96.75 544 GLN A C 1
ATOM 4184 O O . GLN A 1 544 ? -6.641 -44.406 -20.703 1 96.75 544 GLN A O 1
ATOM 4189 N N . LYS A 1 545 ? -8.758 -44.844 -20.188 1 96.81 545 LYS A N 1
ATOM 4190 C CA . LYS A 1 545 ? -9.219 -44.531 -21.531 1 96.81 545 LYS A CA 1
ATOM 4191 C C . LYS A 1 545 ? -9 -43.062 -21.844 1 96.81 545 LYS A C 1
ATOM 4193 O O . LYS A 1 545 ? -8.586 -42.688 -22.953 1 96.81 545 LYS A O 1
ATOM 4198 N N . ASP A 1 546 ? -9.344 -42.25 -20.859 1 96.88 546 ASP A N 1
ATOM 4199 C CA . ASP A 1 546 ? -9.133 -40.812 -21.031 1 96.88 546 ASP A CA 1
ATOM 4200 C C . ASP A 1 546 ? -7.66 -40.5 -21.281 1 96.88 546 ASP A C 1
ATOM 4202 O O . ASP A 1 546 ? -7.324 -39.656 -22.125 1 96.88 546 ASP A O 1
ATOM 4206 N N . ALA A 1 547 ? -6.781 -41.094 -20.531 1 98.19 547 ALA A N 1
ATOM 4207 C CA . ALA A 1 547 ? -5.344 -40.906 -20.672 1 98.19 547 ALA A CA 1
ATOM 4208 C C . ALA A 1 547 ? -4.859 -41.344 -22.047 1 98.19 547 ALA A C 1
ATOM 4210 O O . ALA A 1 547 ? -4.066 -40.656 -22.688 1 98.19 547 ALA A O 1
ATOM 4211 N N . LYS A 1 548 ? -5.32 -42.5 -22.453 1 97.69 548 LYS A N 1
ATOM 4212 C CA . LYS A 1 548 ? -4.945 -43.062 -23.75 1 97.69 548 LYS A CA 1
ATOM 4213 C C . LYS A 1 548 ? -5.367 -42.125 -24.875 1 97.69 548 LYS A C 1
ATOM 4215 O O . LYS A 1 548 ? -4.566 -41.812 -25.766 1 97.69 548 LYS A O 1
ATOM 4220 N N . GLN A 1 549 ? -6.613 -41.781 -24.781 1 97.12 549 GLN A N 1
ATOM 4221 C CA . GLN A 1 549 ? -7.129 -40.875 -25.812 1 97.12 549 GLN A CA 1
ATOM 4222 C C . GLN A 1 549 ? -6.328 -39.594 -25.875 1 97.12 549 GLN A C 1
ATOM 4224 O O . GLN A 1 549 ? -6.023 -39.094 -26.953 1 97.12 549 GLN A O 1
ATOM 4229 N N . PHE A 1 550 ? -6.031 -39.031 -24.75 1 97.62 550 PHE A N 1
ATOM 4230 C CA . PHE A 1 550 ? -5.281 -37.781 -24.672 1 97.62 550 PHE A CA 1
ATOM 4231 C C . PHE A 1 550 ? -3.904 -37.969 -25.297 1 97.62 550 PHE A C 1
ATOM 4233 O O . PHE A 1 550 ? -3.459 -37.094 -26.062 1 97.62 550 PHE A O 1
ATOM 4240 N N . VAL A 1 551 ? -3.189 -39 -25 1 98.25 551 VAL A N 1
ATOM 4241 C CA . VAL A 1 551 ? -1.85 -39.25 -25.516 1 98.25 551 VAL A CA 1
ATOM 4242 C C . VAL A 1 551 ? -1.904 -39.406 -27.031 1 98.25 551 VAL A C 1
ATOM 4244 O O . VAL A 1 551 ? -1.024 -38.938 -27.75 1 98.25 551 VAL A O 1
ATOM 4247 N N . CYS A 1 552 ? -2.928 -40.125 -27.5 1 98.06 552 CYS A N 1
ATOM 4248 C CA . CYS A 1 552 ? -3.098 -40.312 -28.938 1 98.06 552 CYS A CA 1
ATOM 4249 C C . CYS A 1 552 ? -3.26 -38.969 -29.641 1 98.06 552 CYS A C 1
ATOM 4251 O O . CYS A 1 552 ? -2.641 -38.719 -30.672 1 98.06 552 CYS A O 1
ATOM 4253 N N . GLU A 1 553 ? -4.031 -38.156 -29.047 1 96.88 553 GLU A N 1
ATOM 4254 C CA . GLU A 1 553 ? -4.25 -36.844 -29.625 1 96.88 553 GLU A CA 1
ATOM 4255 C C . GLU A 1 553 ? -2.996 -35.969 -29.516 1 96.88 553 GLU A C 1
ATOM 4257 O O . GLU A 1 553 ? -2.711 -35.156 -30.406 1 96.88 553 GLU A O 1
ATOM 4262 N N . LEU A 1 554 ? -2.295 -36.094 -28.406 1 97.12 554 LEU A N 1
ATOM 4263 C CA . LEU A 1 554 ? -1.088 -35.281 -28.172 1 97.12 554 LEU A CA 1
ATOM 4264 C C . LEU A 1 554 ? -0.035 -35.594 -29.234 1 97.12 554 LEU A C 1
ATOM 4266 O O . LEU A 1 554 ? 0.635 -34.688 -29.719 1 97.12 554 LEU A O 1
ATOM 4270 N N . TYR A 1 555 ? 0.111 -36.812 -29.547 1 96.94 555 TYR A N 1
ATOM 4271 C CA . TYR A 1 555 ? 1.099 -37.188 -30.547 1 96.94 555 TYR A CA 1
ATOM 4272 C C . TYR A 1 555 ? 0.569 -36.969 -31.953 1 96.94 555 TYR A C 1
ATOM 4274 O O . TYR A 1 555 ? 1.245 -36.344 -32.781 1 96.94 555 TYR A O 1
ATOM 4282 N N . GLY A 1 556 ? -0.626 -37.438 -32.219 1 95.31 556 GLY A N 1
ATOM 4283 C CA . GLY A 1 556 ? -1.13 -37.469 -33.594 1 95.31 556 GLY A CA 1
ATOM 4284 C C . GLY A 1 556 ? -1.758 -36.156 -34.031 1 95.31 556 GLY A C 1
ATOM 4285 O O . GLY A 1 556 ? -1.96 -35.906 -35.219 1 95.31 556 GLY A O 1
ATOM 4286 N N . GLY A 1 557 ? -2.086 -35.312 -33.094 1 93.69 557 GLY A N 1
ATOM 4287 C CA . GLY A 1 557 ? -2.834 -34.094 -33.469 1 93.69 557 GLY A CA 1
ATOM 4288 C C . GLY A 1 557 ? -4.176 -34.406 -34.094 1 93.69 557 GLY A C 1
ATOM 4289 O O . GLY A 1 557 ? -4.969 -35.188 -33.562 1 93.69 557 GLY A O 1
ATOM 4290 N N . ALA A 1 558 ? -4.301 -33.844 -35.344 1 90.62 558 ALA A N 1
ATOM 4291 C CA . ALA A 1 558 ? -5.527 -34.094 -36.094 1 90.62 558 ALA A CA 1
ATOM 4292 C C . ALA A 1 558 ? -5.375 -35.312 -37 1 90.62 558 ALA A C 1
ATOM 4294 O O . ALA A 1 558 ? -6.352 -35.781 -37.594 1 90.62 558 ALA A O 1
ATOM 4295 N N . ASP A 1 559 ? -4.211 -35.906 -37.062 1 94.31 559 ASP A N 1
ATOM 4296 C CA . ASP A 1 559 ? -3.912 -37.031 -37.938 1 94.31 559 ASP A CA 1
ATOM 4297 C C . ASP A 1 559 ? -4.324 -38.344 -37.281 1 94.31 559 ASP A C 1
ATOM 4299 O O . ASP A 1 559 ? -3.643 -38.875 -36.406 1 94.31 559 ASP A O 1
ATOM 4303 N N . LYS A 1 560 ? -5.219 -39 -37.906 1 94 560 LYS A N 1
ATOM 4304 C CA . LYS A 1 560 ? -5.785 -40.219 -37.344 1 94 560 LYS A CA 1
ATOM 4305 C C . LYS A 1 560 ? -4.805 -41.375 -37.469 1 94 56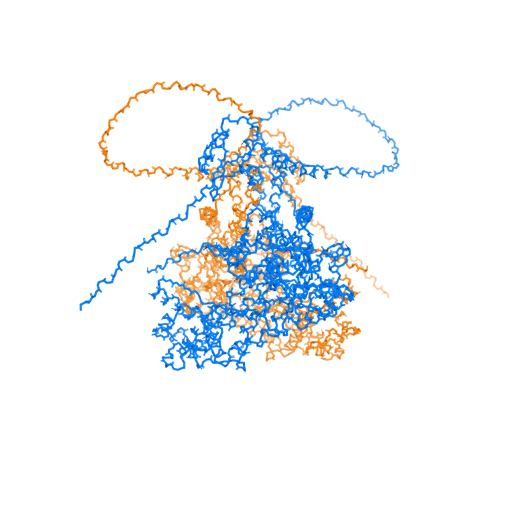0 LYS A C 1
ATOM 4307 O O . LYS A 1 560 ? -4.789 -42.281 -36.594 1 94 560 LYS A O 1
ATOM 4312 N N . GLU A 1 561 ? -4.039 -41.344 -38.5 1 95.62 561 GLU A N 1
ATOM 4313 C CA . GLU A 1 561 ? -3.053 -42.406 -38.688 1 95.62 561 GLU A CA 1
ATOM 4314 C C . GLU A 1 561 ? -1.989 -42.375 -37.594 1 95.62 561 GLU A C 1
ATOM 4316 O O . GLU A 1 561 ? -1.6 -43.406 -37.031 1 95.62 561 GLU A O 1
ATOM 4321 N N . LYS A 1 562 ? -1.636 -41.188 -37.312 1 95.94 562 LYS A N 1
ATOM 4322 C CA . LYS A 1 562 ? -0.647 -41 -36.25 1 95.94 562 LYS A CA 1
ATOM 4323 C C . LYS A 1 562 ? -1.241 -41.344 -34.906 1 95.94 562 LYS A C 1
ATOM 4325 O O . LYS A 1 562 ? -0.55 -41.906 -34.031 1 95.94 562 LYS A O 1
ATOM 4330 N N . GLN A 1 563 ? -2.424 -41.062 -34.75 1 96.81 563 GLN A N 1
ATOM 4331 C CA . GLN A 1 563 ? -3.096 -41.438 -33.5 1 96.81 563 GLN A CA 1
ATOM 4332 C C . GLN A 1 563 ? -3.146 -42.938 -33.344 1 96.81 563 GLN A C 1
ATOM 4334 O O . GLN A 1 563 ? -2.992 -43.438 -32.219 1 96.81 563 GLN A O 1
ATOM 4339 N N . ALA A 1 564 ? -3.355 -43.594 -34.438 1 96.88 564 ALA A N 1
ATOM 4340 C CA . ALA A 1 564 ? -3.428 -45.062 -34.406 1 96.88 564 ALA A CA 1
ATOM 4341 C C . ALA A 1 564 ? -2.084 -45.656 -34 1 96.88 564 ALA A C 1
ATOM 4343 O O . ALA A 1 564 ? -2.035 -46.688 -33.344 1 96.88 564 ALA A O 1
ATOM 4344 N N . VAL A 1 565 ? -1.088 -45 -34.5 1 97.06 565 VAL A N 1
ATOM 4345 C CA . VAL A 1 565 ? 0.246 -45.469 -34.125 1 97.06 565 VAL A CA 1
ATOM 4346 C C . VAL A 1 565 ? 0.43 -45.375 -32.625 1 97.06 565 VAL A C 1
ATOM 4348 O O . VAL A 1 565 ? 0.919 -46.312 -31.984 1 97.06 565 VAL A O 1
ATOM 4351 N N . ALA A 1 566 ? 0.072 -44.25 -32.094 1 97.56 566 ALA A N 1
ATOM 4352 C CA . ALA A 1 566 ? 0.178 -44.031 -30.641 1 97.56 566 ALA A CA 1
ATOM 4353 C C . ALA A 1 566 ? -0.68 -45.031 -29.875 1 97.56 566 ALA A C 1
ATOM 4355 O O . ALA A 1 566 ? -0.275 -45.531 -28.828 1 97.56 566 ALA A O 1
ATOM 4356 N N . ALA A 1 567 ? -1.825 -45.344 -30.406 1 97.62 567 ALA A N 1
ATOM 4357 C CA . ALA A 1 567 ? -2.73 -46.281 -29.766 1 97.62 567 ALA A CA 1
ATOM 4358 C C . ALA A 1 567 ? -2.117 -47.688 -29.734 1 97.62 567 ALA A C 1
ATOM 4360 O O . ALA A 1 567 ? -2.244 -48.406 -28.734 1 97.62 567 ALA A O 1
ATOM 4361 N N . LYS A 1 568 ? -1.523 -48.031 -30.781 1 97.12 568 LYS A N 1
ATOM 4362 C CA . LYS A 1 568 ? -0.881 -49.344 -30.859 1 97.12 568 LYS A CA 1
ATOM 4363 C C . LYS A 1 568 ? 0.268 -49.438 -29.859 1 97.12 568 LYS A C 1
ATOM 4365 O O . LYS A 1 568 ? 0.436 -50.469 -29.203 1 97.12 568 LYS A O 1
ATOM 4370 N N . GLU A 1 569 ? 0.996 -48.406 -29.844 1 97.19 569 GLU A N 1
ATOM 4371 C CA . GLU A 1 569 ? 2.105 -48.375 -28.891 1 97.19 569 GLU A CA 1
ATOM 4372 C C . GLU A 1 569 ? 1.603 -48.438 -27.453 1 97.19 569 GLU A C 1
ATOM 4374 O O . GLU A 1 569 ? 2.193 -49.125 -26.609 1 97.19 569 GLU A O 1
ATOM 4379 N N . TRP A 1 570 ? 0.567 -47.688 -27.203 1 97.19 570 TRP A N 1
ATOM 4380 C CA . TRP A 1 570 ? -0.044 -47.688 -25.875 1 97.19 570 TRP A CA 1
ATOM 4381 C C . TRP A 1 570 ? -0.474 -49.125 -25.484 1 97.19 570 TRP A C 1
ATOM 4383 O O . TRP A 1 570 ? -0.187 -49.562 -24.375 1 97.19 570 TRP A O 1
ATOM 4393 N N . ASP A 1 571 ? -1.122 -49.812 -26.406 1 95.75 571 ASP A N 1
ATOM 4394 C CA . ASP A 1 571 ? -1.595 -51.188 -26.141 1 95.75 571 ASP A CA 1
ATOM 4395 C C . ASP A 1 571 ? -0.425 -52.125 -25.906 1 95.75 571 ASP A C 1
ATOM 4397 O O . ASP A 1 571 ? -0.5 -53 -25.047 1 95.75 571 ASP A O 1
ATOM 4401 N N . LEU A 1 572 ? 0.558 -51.906 -26.672 1 95 572 LEU A N 1
ATOM 4402 C CA . LEU A 1 572 ? 1.749 -52.75 -26.516 1 95 572 LEU A CA 1
ATOM 4403 C C . LEU A 1 572 ? 2.367 -52.531 -25.141 1 95 572 LEU A C 1
ATOM 4405 O O . LEU A 1 572 ? 2.768 -53.5 -24.484 1 95 572 LEU A O 1
ATOM 4409 N N . LEU A 1 573 ? 2.449 -51.281 -24.734 1 94.5 573 LEU A N 1
ATOM 4410 C CA . LEU A 1 573 ? 3.018 -50.969 -23.438 1 94.5 573 LEU A CA 1
ATOM 4411 C C . LEU A 1 573 ? 2.146 -51.531 -22.312 1 94.5 573 LEU A C 1
ATOM 4413 O O . LEU A 1 573 ? 2.662 -52.031 -21.297 1 94.5 573 LEU A O 1
ATOM 4417 N N . GLU A 1 574 ? 0.89 -51.438 -22.5 1 92.38 574 GLU A N 1
ATOM 4418 C CA . GLU A 1 574 ? -0.055 -51.938 -21.516 1 92.38 574 GLU A CA 1
ATOM 4419 C C . GLU A 1 574 ? 0.034 -53.438 -21.391 1 92.38 574 GLU A C 1
ATOM 4421 O O . GLU A 1 574 ? -0.041 -54 -20.281 1 92.38 574 GLU A O 1
ATOM 4426 N N . LEU A 1 575 ? 0.286 -54.125 -22.406 1 89.31 575 LEU A N 1
ATOM 4427 C CA . LEU A 1 575 ? 0.281 -55.594 -22.438 1 89.31 575 LEU A CA 1
ATOM 4428 C C . LEU A 1 575 ? 1.639 -56.156 -22.031 1 89.31 575 LEU A C 1
ATOM 4430 O O . LEU A 1 575 ? 1.712 -57.094 -21.266 1 89.31 575 LEU A O 1
ATOM 4434 N N . SER A 1 576 ? 2.707 -55.594 -22.578 1 87.25 576 SER A N 1
ATOM 4435 C CA . SER A 1 576 ? 4.02 -56.219 -22.438 1 87.25 576 SER A CA 1
ATOM 4436 C C . SER A 1 576 ? 4.895 -55.438 -21.453 1 87.25 576 SER A C 1
ATOM 4438 O O . SER A 1 576 ? 5.914 -55.938 -20.984 1 87.25 576 SER A O 1
ATOM 4440 N N . GLY A 1 577 ? 4.488 -54.219 -21.203 1 90.06 577 GLY A N 1
ATOM 4441 C CA . GLY A 1 577 ? 5.332 -53.406 -20.344 1 90.06 577 GLY A CA 1
ATOM 4442 C C . GLY A 1 577 ? 6.59 -52.938 -21.031 1 90.06 577 GLY A C 1
ATOM 4443 O O . GLY A 1 577 ? 6.641 -52.844 -22.266 1 90.06 577 GLY A O 1
ATOM 4444 N N . VAL A 1 578 ? 7.496 -52.5 -20.203 1 91.31 578 VAL A N 1
ATOM 4445 C CA . VAL A 1 578 ? 8.789 -52.031 -20.688 1 91.31 578 VAL A CA 1
ATOM 4446 C C . VAL A 1 578 ? 9.633 -53.219 -21.125 1 91.31 578 VAL A C 1
ATOM 4448 O O . VAL A 1 578 ? 9.68 -54.25 -20.438 1 91.31 578 VAL A O 1
ATOM 4451 N N . PRO A 1 579 ? 10.219 -53.062 -22.266 1 87.31 579 PRO A N 1
ATOM 4452 C CA . PRO A 1 579 ? 11.094 -54.125 -22.688 1 87.31 579 PRO A CA 1
ATOM 4453 C C . PRO A 1 579 ? 12.164 -54.469 -21.641 1 87.31 579 PRO A C 1
ATOM 4455 O O . PRO A 1 579 ? 12.719 -53.562 -21.016 1 87.31 579 PRO A O 1
ATOM 4458 N N . THR A 1 580 ? 12.453 -55.75 -21.5 1 82.88 580 THR A N 1
ATOM 4459 C CA . THR A 1 580 ? 13.328 -56.281 -20.453 1 82.88 580 THR A CA 1
ATOM 4460 C C . THR A 1 580 ? 14.703 -55.625 -20.531 1 82.88 580 THR A C 1
ATOM 4462 O O . THR A 1 580 ? 15.328 -55.375 -19.484 1 82.88 580 THR A O 1
ATOM 4465 N N . ASP A 1 581 ? 15.156 -55.281 -21.672 1 81 581 ASP A N 1
ATOM 4466 C CA . ASP A 1 581 ? 16.484 -54.719 -21.844 1 81 581 ASP A CA 1
ATOM 4467 C C . ASP A 1 581 ? 16.516 -53.25 -21.453 1 81 581 ASP A C 1
ATOM 4469 O O . ASP A 1 581 ? 17.578 -52.688 -21.219 1 81 581 ASP A O 1
ATOM 4473 N N . CYS A 1 582 ? 15.367 -52.719 -21.219 1 85.75 582 CYS A N 1
ATOM 4474 C CA . CYS A 1 582 ? 15.289 -51.281 -20.953 1 85.75 582 CYS A CA 1
ATOM 4475 C C . CYS A 1 582 ? 14.922 -51.031 -19.5 1 85.75 582 CYS A C 1
ATOM 4477 O O . CYS A 1 582 ? 14.984 -49.906 -19.031 1 85.75 582 CYS A O 1
ATOM 4479 N N . GLY A 1 583 ? 14.648 -52 -18.781 1 80.81 583 GLY A N 1
ATOM 4480 C CA . GLY A 1 583 ? 14.102 -51.844 -17.438 1 80.81 583 GLY A CA 1
ATOM 4481 C C . GLY A 1 583 ? 15.164 -51.594 -16.391 1 80.81 583 GLY A C 1
ATOM 4482 O O . GLY A 1 583 ? 14.844 -51.25 -15.25 1 80.81 583 GLY A O 1
ATOM 4483 N N . GLY A 1 584 ? 16.375 -51.531 -16.688 1 77.06 584 GLY A N 1
ATOM 4484 C CA . GLY A 1 584 ? 17.484 -51.406 -15.766 1 77.06 584 GLY A CA 1
ATOM 4485 C C . GLY A 1 584 ? 17.453 -50.156 -14.938 1 77.06 584 GLY A C 1
ATOM 4486 O O . GLY A 1 584 ? 17.578 -50.188 -13.711 1 77.06 584 GLY A O 1
ATOM 4487 N N . PRO A 1 585 ? 17.156 -49.031 -15.523 1 80 585 PRO A N 1
ATOM 4488 C CA . PRO A 1 585 ? 17.219 -47.781 -14.789 1 80 585 PRO A CA 1
ATOM 4489 C C . PRO A 1 585 ? 15.992 -47.531 -13.906 1 80 585 PRO A C 1
ATOM 4491 O O . PRO A 1 585 ? 16.016 -46.656 -13.039 1 80 585 PRO A O 1
ATOM 4494 N N . VAL A 1 586 ? 14.953 -48.25 -14.078 1 84.56 586 VAL A N 1
ATOM 4495 C CA . VAL A 1 586 ? 13.648 -47.938 -13.5 1 84.56 586 VAL A CA 1
ATOM 4496 C C . VAL A 1 586 ? 13.719 -48.094 -11.977 1 84.56 586 VAL A C 1
ATOM 4498 O O . VAL A 1 586 ? 13.188 -47.25 -11.25 1 84.56 586 VAL A O 1
ATOM 4501 N N . PRO A 1 587 ? 14.383 -49.125 -11.438 1 79.88 587 PRO A N 1
ATOM 4502 C CA . PRO A 1 587 ? 14.453 -49.219 -9.977 1 79.88 587 PRO A CA 1
ATOM 4503 C C . PRO A 1 587 ? 15.086 -48 -9.336 1 79.88 587 PRO A C 1
ATOM 4505 O O . PRO A 1 587 ? 14.602 -47.531 -8.305 1 79.88 587 PRO A O 1
ATOM 4508 N N . SER A 1 588 ? 16.016 -47.438 -9.969 1 76.94 588 SER A N 1
ATOM 4509 C CA . SER A 1 588 ? 16.672 -46.25 -9.438 1 76.94 588 SER A CA 1
ATOM 4510 C C . SER A 1 588 ? 15.758 -45.031 -9.5 1 76.94 588 SER A C 1
ATOM 4512 O O . SER A 1 588 ? 15.797 -44.188 -8.625 1 76.94 588 SER A O 1
ATOM 4514 N N . LEU A 1 589 ? 14.969 -44.969 -10.492 1 81.69 589 LEU A N 1
ATOM 4515 C CA . LEU A 1 589 ? 14.039 -43.844 -10.656 1 81.69 589 LEU A CA 1
ATOM 4516 C C . LEU A 1 589 ? 12.914 -43.938 -9.625 1 81.69 589 LEU A C 1
ATOM 4518 O O . LEU A 1 589 ? 12.516 -42.906 -9.047 1 81.69 589 LEU A O 1
ATOM 4522 N N . VAL A 1 590 ? 12.477 -45.094 -9.367 1 79.44 590 VAL A N 1
ATOM 4523 C CA . VAL A 1 590 ? 11.383 -45.312 -8.43 1 79.44 590 VAL A CA 1
ATOM 4524 C C . VAL A 1 590 ? 11.852 -45.031 -7.004 1 79.44 590 VAL A C 1
ATOM 4526 O O . VAL A 1 590 ? 11.102 -44.5 -6.195 1 79.44 590 VAL A O 1
ATOM 4529 N N . GLU A 1 591 ? 12.992 -45.312 -6.684 1 68.06 591 GLU A N 1
ATOM 4530 C CA . GLU A 1 591 ? 13.539 -45.062 -5.352 1 68.06 591 GLU A CA 1
ATOM 4531 C C . GLU A 1 591 ? 13.695 -43.562 -5.09 1 68.06 591 GLU A C 1
ATOM 4533 O O . GLU A 1 591 ? 13.594 -43.125 -3.947 1 68.06 591 GLU A O 1
ATOM 4538 N N . ARG A 1 592 ? 13.875 -42.812 -6.109 1 57.47 592 ARG A N 1
ATOM 4539 C CA . ARG A 1 592 ? 14.156 -41.375 -5.988 1 57.47 592 ARG A CA 1
ATOM 4540 C C . ARG A 1 592 ? 12.867 -40.562 -5.941 1 57.47 592 ARG A C 1
ATOM 4542 O O . ARG A 1 592 ? 12.914 -39.344 -5.875 1 57.47 592 ARG A O 1
ATOM 4549 N N . LYS A 1 593 ? 11.789 -41.125 -6.023 1 59.12 593 LYS A N 1
ATOM 4550 C CA . LYS A 1 593 ? 10.508 -40.438 -5.996 1 59.12 593 LYS A CA 1
ATOM 4551 C C . LYS A 1 593 ? 10.43 -39.469 -4.801 1 59.12 593 LYS A C 1
ATOM 4553 O O . LYS A 1 593 ? 9.859 -38.406 -4.902 1 59.12 593 LYS A O 1
ATOM 4558 N N . ASP A 1 594 ? 10.844 -39.969 -3.541 1 48.88 594 ASP A N 1
ATOM 4559 C CA . ASP A 1 594 ? 10.594 -39.312 -2.273 1 48.88 594 ASP A CA 1
ATOM 4560 C C . ASP A 1 594 ? 11.688 -38.281 -1.968 1 48.88 594 ASP A C 1
ATOM 4562 O O . ASP A 1 594 ? 11.844 -37.844 -0.823 1 48.88 594 ASP A O 1
ATOM 4566 N N . ILE A 1 595 ? 12.547 -38 -2.789 1 39.97 595 ILE A N 1
ATOM 4567 C CA . ILE A 1 595 ? 13.734 -37.406 -2.178 1 39.97 595 ILE A CA 1
ATOM 4568 C C . ILE A 1 595 ? 13.438 -35.969 -1.772 1 39.97 595 ILE A C 1
ATOM 4570 O O . ILE A 1 595 ? 13.242 -35.094 -2.629 1 39.97 595 ILE A O 1
ATOM 4574 N N . THR A 1 596 ? 12.648 -35.812 -0.905 1 42 596 THR A N 1
ATOM 4575 C CA . THR A 1 596 ? 12.719 -34.531 -0.194 1 42 596 THR A CA 1
ATOM 4576 C C . THR A 1 596 ? 14.047 -34.406 0.536 1 42 596 THR A C 1
ATOM 4578 O O . THR A 1 596 ? 14.633 -35.406 0.968 1 42 596 THR A O 1
ATOM 4581 N N . ASP A 1 597 ? 14.82 -33.469 0.221 1 37.19 597 ASP A N 1
ATOM 4582 C CA . ASP A 1 597 ? 16.016 -33.406 1.063 1 37.19 597 ASP A CA 1
ATOM 4583 C C . ASP A 1 597 ? 15.633 -33.438 2.545 1 37.19 597 ASP A C 1
ATOM 4585 O O . ASP A 1 597 ? 14.484 -33.188 2.9 1 37.19 597 ASP A O 1
ATOM 4589 N N . ALA A 1 598 ? 16.547 -34.156 3.361 1 30.75 598 ALA A N 1
ATOM 4590 C CA . ALA A 1 598 ? 16.375 -34.25 4.809 1 30.75 598 ALA A CA 1
ATOM 4591 C C . ALA A 1 598 ? 15.797 -32.938 5.371 1 30.75 598 ALA A C 1
ATOM 4593 O O . ALA A 1 598 ? 15.219 -32.938 6.457 1 30.75 598 ALA A O 1
ATOM 4594 N N . LYS A 1 599 ? 16.312 -32 4.844 1 35.56 599 LYS A N 1
ATOM 4595 C CA . LYS A 1 599 ? 15.867 -30.734 5.434 1 35.56 599 LYS A CA 1
ATOM 4596 C C . LYS A 1 599 ? 14.57 -30.266 4.781 1 35.56 599 LYS A C 1
ATOM 4598 O O . LYS A 1 599 ? 14.164 -29.109 4.973 1 35.56 599 LYS A O 1
ATOM 4603 N N . GLY A 1 600 ? 13.891 -31.109 4.172 1 36.31 600 GLY A N 1
ATOM 4604 C CA . GLY A 1 600 ? 12.617 -30.812 3.539 1 36.31 600 GLY A CA 1
ATOM 4605 C C . GLY A 1 600 ? 12.75 -30.094 2.213 1 36.31 600 GLY A C 1
ATOM 4606 O O . GLY A 1 600 ? 11.766 -29.625 1.651 1 36.31 600 GLY A O 1
ATOM 4607 N N . LYS A 1 601 ? 13.914 -29.719 1.901 1 39.78 601 LYS A N 1
ATOM 4608 C CA . LYS A 1 601 ? 14.133 -28.875 0.729 1 39.78 601 LYS A CA 1
ATOM 4609 C C . LYS A 1 601 ? 14.258 -29.719 -0.537 1 39.78 601 LYS A C 1
ATOM 4611 O O . LYS A 1 601 ? 15.086 -30.625 -0.601 1 39.78 601 LYS A O 1
ATOM 4616 N N . LYS A 1 602 ? 13.32 -30.016 -1.3 1 41.75 602 LYS A N 1
ATOM 4617 C CA . LYS A 1 602 ? 13.102 -30.891 -2.447 1 41.75 602 LYS A CA 1
ATOM 4618 C C . LYS A 1 602 ? 13.742 -30.328 -3.707 1 41.75 602 LYS A C 1
ATOM 4620 O O . LYS A 1 602 ? 13.617 -30.891 -4.789 1 41.75 602 LYS A O 1
ATOM 4625 N N . VAL A 1 603 ? 14.359 -29.266 -3.863 1 40.69 603 VAL A N 1
ATOM 4626 C CA . VAL A 1 603 ? 14.336 -28.562 -5.141 1 40.69 603 VAL A CA 1
ATOM 4627 C C . VAL A 1 603 ? 15.383 -29.156 -6.078 1 40.69 603 VAL A C 1
ATOM 4629 O O . VAL A 1 603 ? 15.102 -29.391 -7.254 1 40.69 603 VAL A O 1
ATOM 4632 N N . GLY A 1 604 ? 16.719 -29.141 -5.715 1 39.66 604 GLY A N 1
ATOM 4633 C CA . GLY A 1 604 ? 17.766 -29.453 -6.668 1 39.66 604 GLY A CA 1
ATOM 4634 C C . GLY A 1 604 ? 17.688 -30.891 -7.18 1 39.66 604 GLY A C 1
ATOM 4635 O O . GLY A 1 604 ? 18.016 -31.156 -8.336 1 39.66 604 GLY A O 1
ATOM 4636 N N . ILE A 1 605 ? 17.391 -31.719 -6.422 1 38.81 605 ILE A N 1
ATOM 4637 C CA . ILE A 1 605 ? 17.344 -33.156 -6.703 1 38.81 605 ILE A CA 1
ATOM 4638 C C . ILE A 1 605 ? 16.203 -33.438 -7.684 1 38.81 605 ILE A C 1
ATOM 4640 O O . ILE A 1 605 ? 16.312 -34.344 -8.523 1 38.81 605 ILE A O 1
ATOM 4644 N N . GLU A 1 606 ? 15.32 -32.5 -7.746 1 48.06 606 GLU A N 1
ATOM 4645 C CA . GLU A 1 606 ? 14.141 -32.719 -8.57 1 48.06 606 GLU A CA 1
ATOM 4646 C C . GLU A 1 606 ? 14.453 -32.562 -10.055 1 48.06 606 GLU A C 1
ATOM 4648 O O . GLU A 1 606 ? 13.961 -33.312 -10.891 1 48.06 606 GLU A O 1
ATOM 4653 N N . VAL A 1 607 ? 15.516 -31.547 -10.328 1 47.34 607 VAL A N 1
ATOM 4654 C CA . VAL A 1 607 ? 15.852 -31.281 -11.727 1 47.34 607 VAL A CA 1
ATOM 4655 C C . VAL A 1 607 ? 16.672 -32.438 -12.289 1 47.34 607 VAL A C 1
ATOM 4657 O O . VAL A 1 607 ? 16.406 -32.906 -13.398 1 47.34 607 VAL A O 1
ATOM 4660 N N . ALA A 1 608 ? 17.609 -32.906 -11.484 1 47.78 608 ALA A N 1
ATOM 4661 C CA . ALA A 1 608 ? 18.422 -34.031 -11.945 1 47.78 608 ALA A CA 1
ATOM 4662 C C . ALA A 1 608 ? 17.562 -35.281 -12.133 1 47.78 608 ALA A C 1
ATOM 4664 O O . ALA A 1 608 ? 17.75 -36.031 -13.102 1 47.78 608 ALA A O 1
ATOM 4665 N N . ALA A 1 609 ? 16.562 -35.125 -11.391 1 68.5 609 ALA A N 1
ATOM 4666 C CA . ALA A 1 609 ? 15.711 -36.312 -11.43 1 68.5 609 ALA A CA 1
ATOM 4667 C C . ALA A 1 609 ? 14.789 -36.281 -12.648 1 68.5 609 ALA A C 1
ATOM 4669 O O . ALA A 1 609 ? 14.562 -37.312 -13.281 1 68.5 609 ALA A O 1
ATOM 4670 N N . LEU A 1 610 ? 14.484 -35.094 -13.102 1 81.31 610 LEU A N 1
ATOM 4671 C CA . LEU A 1 610 ? 13.633 -35.031 -14.281 1 81.31 610 LEU A CA 1
ATOM 4672 C C . LEU A 1 610 ? 14.414 -35.344 -15.547 1 81.31 610 LEU A C 1
ATOM 4674 O O . LEU A 1 610 ? 13.891 -36 -16.453 1 81.31 610 LEU A O 1
ATOM 4678 N N . SER A 1 611 ? 15.695 -34.906 -15.461 1 78.25 611 SER A N 1
ATOM 4679 C CA . SER A 1 611 ? 16.562 -35.188 -16.609 1 78.25 611 SER A CA 1
ATOM 4680 C C . SER A 1 611 ? 16.719 -36.688 -16.828 1 78.25 611 SER A C 1
ATOM 4682 O O . SER A 1 611 ? 16.781 -37.125 -17.969 1 78.25 611 SER A O 1
ATOM 4684 N N . LEU A 1 612 ? 16.734 -37.344 -15.766 1 82.5 612 LEU A N 1
ATOM 4685 C CA . LEU A 1 612 ? 16.891 -38.812 -15.859 1 82.5 612 LEU A CA 1
ATOM 4686 C C . LEU A 1 612 ? 15.602 -39.438 -16.391 1 82.5 612 LEU A C 1
ATOM 4688 O O . LEU A 1 612 ? 15.656 -40.406 -17.172 1 82.5 612 LEU A O 1
ATOM 4692 N N . ARG A 1 613 ? 14.555 -38.938 -16 1 88.75 613 ARG A N 1
ATOM 4693 C CA . ARG A 1 613 ? 13.266 -39.469 -16.453 1 88.75 613 ARG A CA 1
ATOM 4694 C C . ARG A 1 613 ? 13.078 -39.219 -17.953 1 88.75 613 ARG A C 1
ATOM 4696 O O . ARG A 1 613 ? 12.633 -40.094 -18.688 1 88.75 613 ARG A O 1
ATOM 4703 N N . LEU A 1 614 ? 13.484 -38.062 -18.344 1 89.06 614 LEU A N 1
ATOM 4704 C CA . LEU A 1 614 ? 13.391 -37.719 -19.766 1 89.06 614 LEU A CA 1
ATOM 4705 C C . LEU A 1 614 ? 14.352 -38.562 -20.594 1 89.06 614 LEU A C 1
ATOM 4707 O O . LEU A 1 614 ? 14 -39 -21.688 1 89.06 614 LEU A O 1
ATOM 4711 N N . ARG A 1 615 ? 15.508 -38.75 -20.078 1 86.56 615 ARG A N 1
ATOM 4712 C CA . ARG A 1 615 ? 16.516 -39.562 -20.766 1 86.56 615 ARG A CA 1
ATOM 4713 C C . ARG A 1 615 ? 16.031 -41 -20.938 1 86.56 615 ARG A C 1
ATOM 4715 O O . ARG A 1 615 ? 16.328 -41.656 -21.938 1 86.56 615 ARG A O 1
ATOM 4722 N N . PHE A 1 616 ? 15.344 -41.469 -19.953 1 91.56 616 PHE A N 1
ATOM 4723 C CA . PHE A 1 616 ? 14.797 -42.844 -20 1 91.56 616 PHE A CA 1
ATOM 4724 C C . PHE A 1 616 ? 13.898 -43 -21.219 1 91.56 616 PHE A C 1
ATOM 4726 O O . PHE A 1 616 ? 14.039 -43.969 -21.984 1 91.56 616 PHE A O 1
ATOM 4733 N N . TRP A 1 617 ? 13.086 -42.125 -21.469 1 93.75 617 TRP A N 1
ATOM 4734 C CA . TRP A 1 617 ? 12.18 -42.188 -22.609 1 93.75 617 TRP A CA 1
ATOM 4735 C C . TRP A 1 617 ? 12.922 -41.906 -23.922 1 93.75 617 TRP A C 1
ATOM 4737 O O . TRP A 1 617 ? 12.695 -42.594 -24.922 1 93.75 617 TRP A O 1
ATOM 4747 N N . ARG A 1 618 ? 13.867 -41 -23.906 1 89.62 618 ARG A N 1
ATOM 4748 C CA . ARG A 1 618 ? 14.555 -40.562 -25.125 1 89.62 618 ARG A CA 1
ATOM 4749 C C . ARG A 1 618 ? 15.539 -41.625 -25.609 1 89.62 618 ARG A C 1
ATOM 4751 O O . ARG A 1 618 ? 15.695 -41.812 -26.828 1 89.62 618 ARG A O 1
ATOM 4758 N N . LYS A 1 619 ? 16.172 -42.219 -24.734 1 87.56 619 LYS A N 1
ATOM 4759 C CA . LYS A 1 619 ? 17.297 -43.062 -25.125 1 87.56 619 LYS A CA 1
ATOM 4760 C C . LYS A 1 619 ? 16.922 -44.531 -25.047 1 87.56 619 LYS A C 1
ATOM 4762 O O . LYS A 1 619 ? 17.422 -45.344 -25.828 1 87.56 619 LYS A O 1
ATOM 4767 N N . LYS A 1 620 ? 16.109 -44.844 -24.141 1 88.94 620 LYS A N 1
ATOM 4768 C CA . LYS A 1 620 ? 15.859 -46.281 -23.906 1 88.94 620 LYS A CA 1
ATOM 4769 C C . LYS A 1 620 ? 14.555 -46.719 -24.562 1 88.94 620 LYS A C 1
ATOM 4771 O O . LYS A 1 620 ? 14.477 -47.812 -25.109 1 88.94 620 LYS A O 1
ATOM 4776 N N . LEU A 1 621 ? 13.555 -45.938 -24.5 1 92.88 621 LEU A N 1
ATOM 4777 C CA . LEU A 1 621 ? 12.242 -46.438 -24.891 1 92.88 621 LEU A CA 1
ATOM 4778 C C . LEU A 1 621 ? 11.844 -45.906 -26.25 1 92.88 621 LEU A C 1
ATOM 4780 O O . LEU A 1 621 ? 10.922 -46.438 -26.891 1 92.88 621 LEU A O 1
ATOM 4784 N N . LYS A 1 622 ? 12.492 -44.875 -26.75 1 92.56 622 LYS A N 1
ATOM 4785 C CA . LYS A 1 622 ? 12.086 -44.219 -27.969 1 92.56 622 LYS A CA 1
ATOM 4786 C C . LYS A 1 622 ? 12.109 -45.156 -29.156 1 92.56 622 LYS A C 1
ATOM 4788 O O . LYS A 1 622 ? 11.266 -45.062 -30.062 1 92.56 622 LYS A O 1
ATOM 4793 N N . ALA A 1 623 ? 13.023 -46.062 -29.203 1 90.44 623 ALA A N 1
ATOM 4794 C CA . ALA A 1 623 ? 13.164 -47 -30.312 1 90.44 623 ALA A CA 1
ATOM 4795 C C . ALA A 1 623 ? 11.922 -47.875 -30.469 1 90.44 623 ALA A C 1
ATOM 4797 O O . ALA A 1 623 ? 11.484 -48.156 -31.578 1 90.44 623 ALA A O 1
ATOM 4798 N N . THR A 1 624 ? 11.383 -48.281 -29.359 1 92.06 624 THR A N 1
ATOM 4799 C CA . THR A 1 624 ? 10.219 -49.188 -29.359 1 92.06 624 THR A CA 1
ATOM 4800 C C . THR A 1 624 ? 8.93 -48.375 -29.344 1 92.06 624 THR A C 1
ATOM 4802 O O . THR A 1 624 ? 7.93 -48.781 -29.938 1 92.06 624 THR A O 1
ATOM 4805 N N . PHE A 1 625 ? 8.93 -47.312 -28.562 1 95.94 625 PHE A N 1
ATOM 4806 C CA . PHE A 1 625 ? 7.73 -46.5 -28.344 1 95.94 625 PHE A CA 1
ATOM 4807 C C . PHE A 1 625 ? 7.973 -45.031 -28.734 1 95.94 625 PHE A C 1
ATOM 4809 O O . PHE A 1 625 ? 7.988 -44.156 -27.875 1 95.94 625 PHE A O 1
ATOM 4816 N N . GLN A 1 626 ? 7.969 -44.75 -29.938 1 95.5 626 GLN A N 1
ATOM 4817 C CA . GLN A 1 626 ? 8.289 -43.406 -30.422 1 95.5 626 GLN A CA 1
ATOM 4818 C C . GLN A 1 626 ? 7.184 -42.406 -30.078 1 95.5 626 GLN A C 1
ATOM 4820 O O . GLN A 1 626 ? 7.457 -41.312 -29.594 1 95.5 626 GLN A O 1
ATOM 4825 N N . ALA A 1 627 ? 5.965 -42.812 -30.375 1 97.06 627 ALA A N 1
ATOM 4826 C CA . ALA A 1 627 ? 4.824 -41.938 -30.109 1 97.06 627 ALA A CA 1
ATOM 4827 C C . ALA A 1 627 ? 4.664 -41.656 -28.625 1 97.06 627 ALA A C 1
ATOM 4829 O O . ALA A 1 627 ? 4.422 -40.531 -28.219 1 97.06 627 ALA A O 1
ATOM 4830 N N . LEU A 1 628 ? 4.859 -42.656 -27.828 1 97.44 628 LEU A N 1
ATOM 4831 C CA . LEU A 1 628 ? 4.707 -42.5 -26.391 1 97.44 628 LEU A CA 1
ATOM 4832 C C . LEU A 1 628 ? 5.855 -41.688 -25.797 1 97.44 628 LEU A C 1
ATOM 4834 O O . LEU A 1 628 ? 5.668 -40.938 -24.828 1 97.44 628 LEU A O 1
ATOM 4838 N N . ALA A 1 629 ? 7.047 -41.812 -26.359 1 96.81 629 ALA A N 1
ATOM 4839 C CA . ALA A 1 629 ? 8.195 -41.031 -25.906 1 96.81 629 ALA A CA 1
ATOM 4840 C C . ALA A 1 629 ? 7.969 -39.531 -26.156 1 96.81 629 ALA A C 1
ATOM 4842 O O . ALA A 1 629 ? 8.32 -38.719 -25.312 1 96.81 629 ALA A O 1
ATOM 4843 N N . PHE A 1 630 ? 7.398 -39.281 -27.297 1 96 630 PHE A N 1
ATOM 4844 C CA . PHE A 1 630 ? 7.047 -37.906 -27.625 1 96 630 PHE A CA 1
ATOM 4845 C C . PHE A 1 630 ? 6.07 -37.312 -26.609 1 96 630 PHE A C 1
ATOM 4847 O O . PHE A 1 630 ? 6.277 -36.219 -26.094 1 96 630 PHE A O 1
ATOM 4854 N N . ALA A 1 631 ? 5.074 -38.062 -26.328 1 97.25 631 ALA A N 1
ATOM 4855 C CA . ALA A 1 631 ? 4.043 -37.625 -25.391 1 97.25 631 ALA A CA 1
ATOM 4856 C C . ALA A 1 631 ? 4.605 -37.5 -23.984 1 97.25 631 ALA A C 1
ATOM 4858 O O . ALA A 1 631 ? 4.312 -36.531 -23.266 1 97.25 631 ALA A O 1
ATOM 4859 N N . ALA A 1 632 ? 5.395 -38.469 -23.578 1 97.19 632 ALA A N 1
ATOM 4860 C CA . ALA A 1 632 ? 5.965 -38.469 -22.234 1 97.19 632 ALA A CA 1
ATOM 4861 C C . ALA A 1 632 ? 6.844 -37.25 -21.984 1 97.19 632 ALA A C 1
ATOM 4863 O O . ALA A 1 632 ? 6.789 -36.625 -20.922 1 97.19 632 ALA A O 1
ATOM 4864 N N . GLU A 1 633 ? 7.602 -36.906 -22.922 1 94.94 633 GLU A N 1
ATOM 4865 C CA . GLU A 1 633 ? 8.477 -35.75 -22.797 1 94.94 633 GLU A CA 1
ATOM 4866 C C . GLU A 1 633 ? 7.668 -34.469 -22.547 1 94.94 633 GLU A C 1
ATOM 4868 O O . GLU A 1 633 ? 8 -33.688 -21.672 1 94.94 633 GLU A O 1
ATOM 4873 N N . ARG A 1 634 ? 6.66 -34.281 -23.234 1 96.25 634 ARG A N 1
ATOM 4874 C CA . ARG A 1 634 ? 5.836 -33.094 -23.125 1 96.25 634 ARG A CA 1
ATOM 4875 C C . ARG A 1 634 ? 5.059 -33.062 -21.812 1 96.25 634 ARG A C 1
ATOM 4877 O O . ARG A 1 634 ? 4.996 -32.031 -21.141 1 96.25 634 ARG A O 1
ATOM 4884 N N . LEU A 1 635 ? 4.582 -34.188 -21.469 1 97.5 635 LEU A N 1
ATOM 4885 C CA . LEU A 1 635 ? 3.768 -34.281 -20.266 1 97.5 635 LEU A CA 1
ATOM 4886 C C . LEU A 1 635 ? 4.625 -34.094 -19.016 1 97.5 635 LEU A C 1
ATOM 4888 O O . LEU A 1 635 ? 4.211 -33.438 -18.062 1 97.5 635 LEU A O 1
ATOM 4892 N N . LEU A 1 636 ? 5.809 -34.625 -19.016 1 94.69 636 LEU A N 1
ATOM 4893 C CA . LEU A 1 636 ? 6.676 -34.562 -17.844 1 94.69 636 LEU A CA 1
ATOM 4894 C C . LEU A 1 636 ? 7.246 -33.188 -17.656 1 94.69 636 LEU A C 1
ATOM 4896 O O . LEU A 1 636 ? 7.59 -32.781 -16.547 1 94.69 636 LEU A O 1
ATOM 4900 N N . CYS A 1 637 ? 7.262 -32.406 -18.688 1 93.75 637 CYS A N 1
ATOM 4901 C CA . CYS A 1 637 ? 7.809 -31.062 -18.641 1 93.75 637 CYS A CA 1
ATOM 4902 C C . CYS A 1 637 ? 6.719 -30.047 -18.328 1 93.75 637 CYS A C 1
ATOM 4904 O O . CYS A 1 637 ? 7.012 -28.875 -18.109 1 93.75 637 CYS A O 1
ATOM 4906 N N . MET A 1 638 ? 5.512 -30.469 -18.188 1 95.5 638 MET A N 1
ATOM 4907 C CA . MET A 1 638 ? 4.387 -29.562 -18 1 95.5 638 MET A CA 1
ATOM 4908 C C . MET A 1 638 ? 4.203 -29.203 -16.531 1 95.5 638 MET A C 1
ATOM 4910 O O . MET A 1 638 ? 4.344 -30.062 -15.664 1 95.5 638 MET A O 1
ATOM 4914 N N . HIS A 1 639 ? 3.955 -27.922 -16.25 1 93.75 639 HIS A N 1
ATOM 4915 C CA . HIS A 1 639 ? 3.646 -27.453 -14.914 1 93.75 639 HIS A CA 1
ATOM 4916 C C . HIS A 1 639 ? 2.193 -27.734 -14.547 1 93.75 639 HIS A C 1
ATOM 4918 O O . HIS A 1 639 ? 1.369 -28 -15.43 1 93.75 639 HIS A O 1
ATOM 4924 N N . ALA A 1 640 ? 1.965 -27.625 -13.273 1 93.62 640 ALA A N 1
ATOM 4925 C CA . ALA A 1 640 ? 0.606 -27.922 -12.828 1 93.62 640 ALA A CA 1
ATOM 4926 C C . ALA A 1 640 ? -0.072 -26.672 -12.273 1 93.62 640 ALA A C 1
ATOM 4928 O O . ALA A 1 640 ? -1.267 -26.703 -11.969 1 93.62 640 ALA A O 1
ATOM 4929 N N . THR A 1 641 ? 0.685 -25.594 -12.109 1 92.69 641 THR A N 1
ATOM 4930 C CA . THR A 1 641 ? 0.115 -24.438 -11.43 1 92.69 641 THR A CA 1
ATOM 4931 C C . THR A 1 641 ? 0.528 -23.141 -12.125 1 92.69 641 THR A C 1
ATOM 4933 O O . THR A 1 641 ? 1.475 -23.141 -12.914 1 92.69 641 THR A O 1
ATOM 4936 N N . THR A 1 642 ? -0.227 -22.031 -11.836 1 90.69 642 THR A N 1
ATOM 4937 C CA . THR A 1 642 ? 0.072 -20.688 -12.344 1 90.69 642 THR A CA 1
ATOM 4938 C C . THR A 1 642 ? 0.802 -19.859 -11.289 1 90.69 642 THR A C 1
ATOM 4940 O O . THR A 1 642 ? 0.764 -18.625 -11.328 1 90.69 642 THR A O 1
ATOM 4943 N N . CYS A 1 643 ? 1.406 -20.391 -10.336 1 87.81 643 CYS A N 1
ATOM 4944 C CA . CYS A 1 643 ? 1.983 -19.719 -9.18 1 87.81 643 CYS A CA 1
ATOM 4945 C C . CYS A 1 643 ? 3.018 -18.688 -9.609 1 87.81 643 CYS A C 1
ATOM 4947 O O . CYS A 1 643 ? 3.129 -17.609 -9 1 87.81 643 CYS A O 1
ATOM 4949 N N . ALA A 1 644 ? 3.77 -19.031 -10.641 1 89.25 644 ALA A N 1
ATOM 4950 C CA . ALA A 1 644 ? 4.781 -18.094 -11.141 1 89.25 644 ALA A CA 1
ATOM 4951 C C . ALA A 1 644 ? 4.148 -16.781 -11.578 1 89.25 644 ALA A C 1
ATOM 4953 O O . ALA A 1 644 ? 4.707 -15.711 -11.344 1 89.25 644 ALA A O 1
ATOM 4954 N N . ALA A 1 645 ? 2.992 -16.906 -12.172 1 90.12 645 ALA A N 1
ATOM 4955 C CA . ALA A 1 645 ? 2.281 -15.711 -12.633 1 90.12 645 ALA A CA 1
ATOM 4956 C C . ALA A 1 645 ? 1.766 -14.891 -11.453 1 90.12 645 ALA A C 1
ATOM 4958 O O . ALA A 1 645 ? 1.787 -13.656 -11.492 1 90.12 645 ALA A O 1
ATOM 4959 N N . GLU A 1 646 ? 1.317 -15.492 -10.469 1 83.12 646 GLU A N 1
ATOM 4960 C CA . GLU A 1 646 ? 0.835 -14.805 -9.273 1 83.12 646 GLU A CA 1
ATOM 4961 C C . GLU A 1 646 ? 1.97 -14.078 -8.555 1 83.12 646 GLU A C 1
ATOM 4963 O O . GLU A 1 646 ? 1.784 -12.961 -8.062 1 83.12 646 GLU A O 1
ATOM 4968 N N . ARG A 1 647 ? 3.029 -14.719 -8.484 1 83.19 647 ARG A N 1
ATOM 4969 C CA . ARG A 1 647 ? 4.195 -14.102 -7.859 1 83.19 647 ARG A CA 1
ATOM 4970 C C . ARG A 1 647 ? 4.652 -12.875 -8.641 1 83.19 647 ARG A C 1
ATOM 4972 O O . ARG A 1 647 ? 5.129 -11.906 -8.055 1 83.19 647 ARG A O 1
ATOM 4979 N N . ASN A 1 648 ? 4.578 -13.047 -9.875 1 88.5 648 ASN A N 1
ATOM 4980 C CA . ASN A 1 648 ? 4.938 -11.906 -10.711 1 88.5 648 ASN A CA 1
ATOM 4981 C C . ASN A 1 648 ? 4.062 -10.695 -10.406 1 88.5 648 ASN A C 1
ATOM 4983 O O . ASN A 1 648 ? 4.535 -9.555 -10.43 1 88.5 648 ASN A O 1
ATOM 4987 N N . TRP A 1 649 ? 2.852 -10.906 -10.094 1 85.62 649 TRP A N 1
ATOM 4988 C CA . TRP A 1 649 ? 1.955 -9.805 -9.766 1 85.62 649 TRP A CA 1
ATOM 4989 C C . TRP A 1 649 ? 2.355 -9.156 -8.445 1 85.62 649 TRP A C 1
ATOM 4991 O O . TRP A 1 649 ? 2.189 -7.945 -8.266 1 85.62 649 TRP A O 1
ATOM 5001 N N . SER A 1 650 ? 2.852 -9.883 -7.574 1 80.19 650 SER A N 1
ATOM 5002 C CA . SER A 1 650 ? 3.359 -9.312 -6.332 1 80.19 650 SER A CA 1
ATOM 5003 C C . SER A 1 650 ? 4.488 -8.32 -6.602 1 80.19 650 SER A C 1
ATOM 5005 O O . SER A 1 650 ? 4.613 -7.309 -5.914 1 80.19 650 SER A O 1
ATOM 5007 N N . LEU A 1 651 ? 5.25 -8.648 -7.602 1 84.88 651 LEU A N 1
ATOM 5008 C CA . LEU A 1 651 ? 6.328 -7.742 -7.98 1 84.88 651 LEU A CA 1
ATOM 5009 C C . LEU A 1 651 ? 5.766 -6.441 -8.547 1 84.88 651 LEU A C 1
ATOM 5011 O O . LEU A 1 651 ? 6.297 -5.363 -8.273 1 84.88 651 LEU A O 1
ATOM 5015 N N . TRP A 1 652 ? 4.727 -6.605 -9.289 1 85.62 652 TRP A N 1
ATOM 5016 C CA . TRP A 1 652 ? 4.059 -5.426 -9.836 1 85.62 652 TRP A CA 1
ATOM 5017 C C . TRP A 1 652 ? 3.498 -4.555 -8.719 1 85.62 652 TRP A C 1
ATOM 5019 O O . TRP A 1 652 ? 3.588 -3.324 -8.781 1 85.62 652 TRP A O 1
ATOM 5029 N N . GLY A 1 653 ? 3.016 -5.207 -7.688 1 80.94 653 GLY A N 1
ATOM 5030 C CA . GLY A 1 653 ? 2.482 -4.477 -6.547 1 80.94 653 GLY A CA 1
ATOM 5031 C C . GLY A 1 653 ? 3.547 -3.734 -5.762 1 80.94 653 GLY A C 1
ATOM 5032 O O . GLY A 1 653 ? 3.273 -2.691 -5.168 1 80.94 653 GLY A O 1
ATOM 5033 N N . ASN A 1 654 ? 4.727 -4.176 -5.855 1 77.94 654 ASN A N 1
ATOM 5034 C CA . ASN A 1 654 ? 5.832 -3.547 -5.145 1 77.94 654 ASN A CA 1
ATOM 5035 C C . ASN A 1 654 ? 6.355 -2.32 -5.887 1 77.94 654 ASN A C 1
ATOM 5037 O O . ASN A 1 654 ? 6.895 -1.399 -5.273 1 77.94 654 ASN A O 1
ATOM 5041 N N . ILE A 1 655 ? 6.227 -2.432 -7.141 1 81.06 655 ILE A N 1
ATOM 5042 C CA . ILE A 1 655 ? 6.781 -1.346 -7.941 1 81.06 655 ILE A CA 1
ATOM 5043 C C . ILE A 1 655 ? 5.777 -0.195 -8.016 1 81.06 655 ILE A C 1
ATOM 5045 O O . ILE A 1 655 ? 6.16 0.975 -7.938 1 81.06 655 ILE A O 1
ATOM 5049 N N . PHE A 1 656 ? 4.516 -0.593 -8.18 1 77.88 656 PHE A N 1
ATOM 5050 C CA . PHE A 1 656 ? 3.486 0.438 -8.227 1 77.88 656 PHE A CA 1
ATOM 5051 C C . PHE A 1 656 ? 2.963 0.745 -6.832 1 77.88 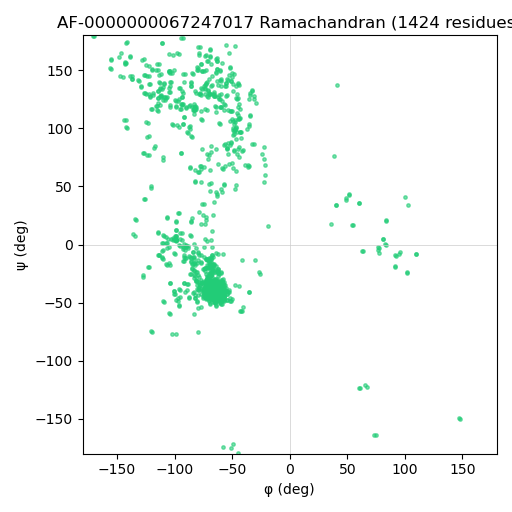656 PHE A C 1
ATOM 5053 O O . PHE A 1 656 ? 2.189 -0.031 -6.266 1 77.88 656 PHE A O 1
ATOM 5060 N N . THR A 1 657 ? 3.471 1.711 -6.281 1 71.06 657 THR A N 1
ATOM 5061 C CA . THR A 1 657 ? 3.035 2.182 -4.973 1 71.06 657 THR A CA 1
ATOM 5062 C C . THR A 1 657 ? 2.324 3.525 -5.086 1 71.06 657 THR A C 1
ATOM 5064 O O . THR A 1 657 ? 2.248 4.102 -6.176 1 71.06 657 THR A O 1
ATOM 5067 N N . LYS A 1 658 ? 1.777 3.963 -4 1 64.5 658 LYS A N 1
ATOM 5068 C CA . LYS A 1 658 ? 1.131 5.273 -3.979 1 64.5 658 LYS A CA 1
ATOM 5069 C C . LYS A 1 658 ? 2.109 6.375 -4.371 1 64.5 658 LYS A C 1
ATOM 5071 O O . LYS A 1 658 ? 1.726 7.348 -5.027 1 64.5 658 LYS A O 1
ATOM 5076 N N . ALA A 1 659 ? 3.355 6.125 -4.055 1 64.19 659 ALA A N 1
ATOM 5077 C CA . ALA A 1 659 ? 4.379 7.129 -4.324 1 64.19 659 ALA A CA 1
ATOM 5078 C C . ALA A 1 659 ? 4.895 7.016 -5.758 1 64.19 659 ALA A C 1
ATOM 5080 O O . ALA A 1 659 ? 5.426 7.98 -6.312 1 64.19 659 ALA A O 1
ATOM 5081 N N . ARG A 1 660 ? 4.668 5.824 -6.316 1 73.94 660 ARG A N 1
ATOM 5082 C CA . ARG A 1 660 ? 5.188 5.586 -7.66 1 73.94 660 ARG A CA 1
ATOM 5083 C C . ARG A 1 660 ? 4.062 5.258 -8.633 1 73.94 660 ARG A C 1
ATOM 5085 O O . ARG A 1 660 ? 4.141 4.277 -9.375 1 73.94 660 ARG A O 1
ATOM 5092 N N . ASN A 1 661 ? 3.084 6.043 -8.633 1 64.75 661 ASN A N 1
ATOM 5093 C CA . ASN A 1 661 ? 1.888 5.742 -9.406 1 64.75 661 ASN A CA 1
ATOM 5094 C C . ASN A 1 661 ? 1.96 6.348 -10.805 1 64.75 661 ASN A C 1
ATOM 5096 O O . ASN A 1 661 ? 1.098 6.086 -11.648 1 64.75 661 ASN A O 1
ATOM 5100 N N . ARG A 1 662 ? 3.084 7.059 -11.133 1 69.31 662 ARG A N 1
ATOM 5101 C CA . ARG A 1 662 ? 3.211 7.703 -12.438 1 69.31 662 ARG A CA 1
ATOM 5102 C C . ARG A 1 662 ? 4.207 6.957 -13.32 1 69.31 662 ARG A C 1
ATOM 5104 O O . ARG A 1 662 ? 4.539 7.418 -14.414 1 69.31 662 ARG A O 1
ATOM 5111 N N . LEU A 1 663 ? 4.609 5.898 -12.805 1 80.31 663 LEU A N 1
ATOM 5112 C CA . LEU A 1 663 ? 5.547 5.09 -13.57 1 80.31 663 LEU A CA 1
ATOM 5113 C C . LEU A 1 663 ? 4.887 4.531 -14.828 1 80.31 663 LEU A C 1
ATOM 5115 O O . LEU A 1 663 ? 3.801 3.947 -14.758 1 80.31 663 LEU A O 1
ATOM 5119 N N . GLY A 1 664 ? 5.574 4.777 -15.977 1 82.19 664 GLY A N 1
ATOM 5120 C CA . GLY A 1 664 ? 5.047 4.242 -17.219 1 82.19 664 GLY A CA 1
ATOM 5121 C C . GLY A 1 664 ? 5.023 2.727 -17.266 1 82.19 664 GLY A C 1
ATOM 5122 O O . GLY A 1 664 ? 5.918 2.074 -16.719 1 82.19 664 GLY A O 1
ATOM 5123 N N . GLN A 1 665 ? 4.086 2.223 -17.922 1 83.5 665 GLN A N 1
ATOM 5124 C CA . GLN A 1 665 ? 3.893 0.778 -17.984 1 83.5 665 GLN A CA 1
ATOM 5125 C C . GLN A 1 665 ? 5.082 0.093 -18.656 1 83.5 665 GLN A C 1
ATOM 5127 O O . GLN A 1 665 ? 5.527 -0.966 -18.203 1 83.5 665 GLN A O 1
ATOM 5132 N N . GLU A 1 666 ? 5.582 0.646 -19.766 1 87.62 666 GLU A N 1
ATOM 5133 C CA . GLU A 1 666 ? 6.699 0.045 -20.484 1 87.62 666 GLU A CA 1
ATOM 5134 C C . GLU A 1 666 ? 7.949 -0.02 -19.609 1 87.62 666 GLU A C 1
ATOM 5136 O O . GLU A 1 666 ? 8.672 -1.021 -19.609 1 87.62 666 GLU A O 1
ATOM 5141 N N . ARG A 1 667 ? 8.164 1.057 -18.938 1 90.62 667 ARG A N 1
ATOM 5142 C CA . ARG A 1 667 ? 9.312 1.093 -18.031 1 90.62 667 ARG A CA 1
ATOM 5143 C C . ARG A 1 667 ? 9.141 0.096 -16.891 1 90.62 667 ARG A C 1
ATOM 5145 O O . ARG A 1 667 ? 10.094 -0.585 -16.5 1 90.62 667 ARG A O 1
ATOM 5152 N N . ALA A 1 668 ? 7.938 0.054 -16.328 1 90.31 668 ALA A N 1
ATOM 5153 C CA . ALA A 1 668 ? 7.656 -0.901 -15.25 1 90.31 668 ALA A CA 1
ATOM 5154 C C . ALA A 1 668 ? 7.875 -2.334 -15.727 1 90.31 668 ALA A C 1
ATOM 5156 O O . ALA A 1 668 ? 8.406 -3.164 -14.992 1 90.31 668 ALA A O 1
ATOM 5157 N N . GLU A 1 669 ? 7.453 -2.586 -16.922 1 92.38 669 GLU A N 1
ATOM 5158 C CA . GLU A 1 669 ? 7.613 -3.916 -17.484 1 92.38 669 GLU A CA 1
ATOM 5159 C C . GLU A 1 669 ? 9.086 -4.297 -17.594 1 92.38 669 GLU A C 1
ATOM 5161 O O . GLU A 1 669 ? 9.469 -5.426 -17.266 1 92.38 669 GLU A O 1
ATOM 5166 N N . LYS A 1 670 ? 9.922 -3.381 -18.047 1 94.56 670 LYS A N 1
ATOM 5167 C CA . LYS A 1 670 ? 11.359 -3.643 -18.141 1 94.56 670 LYS A CA 1
ATOM 5168 C C . LYS A 1 670 ? 11.977 -3.869 -16.766 1 94.56 670 LYS A C 1
ATOM 5170 O O . LYS A 1 670 ? 12.828 -4.746 -16.609 1 94.56 670 LYS A O 1
ATOM 5175 N N . LEU A 1 671 ? 11.555 -3.055 -15.828 1 94.12 671 LEU A N 1
ATOM 5176 C CA . LEU A 1 671 ? 12.07 -3.199 -14.469 1 94.12 671 LEU A CA 1
ATOM 5177 C C . LEU A 1 671 ? 11.695 -4.559 -13.883 1 94.12 671 LEU A C 1
ATOM 5179 O O . LEU A 1 671 ? 12.531 -5.223 -13.273 1 94.12 671 LEU A O 1
ATOM 5183 N N . ILE A 1 672 ? 10.492 -4.992 -14.109 1 93.31 672 ILE A N 1
ATOM 5184 C CA . ILE A 1 672 ? 10.023 -6.273 -13.594 1 93.31 672 ILE A CA 1
ATOM 5185 C C . ILE A 1 672 ? 10.742 -7.414 -14.32 1 93.31 672 ILE A C 1
ATOM 5187 O O . ILE A 1 672 ? 11.086 -8.422 -13.703 1 93.31 672 ILE A O 1
ATOM 5191 N N . PHE A 1 673 ? 10.891 -7.219 -15.641 1 95.44 673 PHE A N 1
ATOM 5192 C CA . PHE A 1 673 ? 11.633 -8.203 -16.422 1 95.44 673 PHE A CA 1
ATOM 5193 C C . PHE A 1 673 ? 13.016 -8.43 -15.836 1 95.44 673 PHE A C 1
ATOM 5195 O O . PHE A 1 673 ? 13.453 -9.57 -15.672 1 95.44 673 PHE A O 1
ATOM 5202 N N . ILE A 1 674 ? 13.656 -7.359 -15.453 1 94.12 674 ILE A N 1
ATOM 5203 C CA . ILE A 1 674 ? 15.016 -7.441 -14.922 1 94.12 674 ILE A CA 1
ATOM 5204 C C . ILE A 1 674 ? 14.992 -8.047 -13.523 1 94.12 674 ILE A C 1
ATOM 5206 O O . ILE A 1 674 ? 15.766 -8.961 -13.219 1 94.12 674 ILE A O 1
ATOM 5210 N N . ARG A 1 675 ? 14.148 -7.617 -12.734 1 91.81 675 ARG A N 1
ATOM 5211 C CA . ARG A 1 675 ? 14.078 -8.078 -11.352 1 91.81 675 ARG A CA 1
ATOM 5212 C C . ARG A 1 675 ? 13.734 -9.562 -11.281 1 91.81 675 ARG A C 1
ATOM 5214 O O . ARG A 1 675 ? 14.398 -10.328 -10.586 1 91.81 675 ARG A O 1
ATOM 5221 N N . GLN A 1 676 ? 12.789 -9.93 -11.984 1 90.62 676 GLN A N 1
ATOM 5222 C CA . GLN A 1 676 ? 12.305 -11.297 -11.906 1 90.62 676 GLN A CA 1
ATOM 5223 C C . GLN A 1 676 ? 13.273 -12.266 -12.578 1 90.62 676 GLN A C 1
ATOM 5225 O O . GLN A 1 676 ? 13.578 -13.328 -12.031 1 90.62 676 GLN A O 1
ATOM 5230 N N . ASN A 1 677 ? 13.727 -11.891 -13.727 1 92.5 677 ASN A N 1
ATOM 5231 C CA . ASN A 1 677 ? 14.477 -12.852 -14.539 1 92.5 677 ASN A CA 1
ATOM 5232 C C . ASN A 1 677 ? 15.953 -12.875 -14.156 1 92.5 677 ASN A C 1
ATOM 5234 O O . ASN A 1 677 ? 16.672 -13.797 -14.523 1 92.5 677 ASN A O 1
ATOM 5238 N N . SER A 1 678 ? 16.406 -11.875 -13.422 1 87.06 678 SER A N 1
ATOM 5239 C CA . SER A 1 678 ? 17.781 -11.914 -12.945 1 87.06 678 SER A CA 1
ATOM 5240 C C . SER A 1 678 ? 18 -13.055 -11.961 1 87.06 678 SER A C 1
ATOM 5242 O O . SER A 1 678 ? 19.094 -13.609 -11.875 1 87.06 678 SER A O 1
ATOM 5244 N N . VAL A 1 679 ? 17 -13.344 -11.242 1 76.44 679 VAL A N 1
ATOM 5245 C CA . VAL A 1 679 ? 17.078 -14.414 -10.25 1 76.44 679 VAL A CA 1
ATOM 5246 C C . VAL A 1 679 ? 17.188 -15.758 -10.961 1 76.44 679 VAL A C 1
ATOM 5248 O O . VAL A 1 679 ? 17.828 -16.688 -10.453 1 76.44 679 VAL A O 1
ATOM 5251 N N . VAL A 1 680 ? 16.594 -15.875 -12.109 1 75.19 680 VAL A N 1
ATOM 5252 C CA . VAL A 1 680 ? 16.609 -17.094 -12.898 1 75.19 680 VAL A CA 1
ATOM 5253 C C . VAL A 1 680 ? 18.047 -17.438 -13.305 1 75.19 680 VAL A C 1
ATOM 5255 O O . VAL A 1 680 ? 18.438 -18.594 -13.312 1 75.19 680 VAL A O 1
ATOM 5258 N N . LEU A 1 681 ? 18.797 -16.375 -13.539 1 70.62 681 LEU A N 1
ATOM 5259 C CA . LEU A 1 681 ? 20.172 -16.578 -13.992 1 70.62 681 LEU A CA 1
ATOM 5260 C C . LEU A 1 681 ? 21.094 -16.922 -12.82 1 70.62 681 LEU A C 1
ATOM 5262 O O . LEU A 1 681 ? 22.016 -17.719 -12.961 1 70.62 681 LEU A O 1
ATOM 5266 N N . GLU A 1 682 ? 20.797 -16.219 -11.719 1 60.44 682 GLU A N 1
ATOM 5267 C CA . GLU A 1 682 ? 21.641 -16.438 -10.547 1 60.44 682 GLU A CA 1
ATOM 5268 C C . GLU A 1 682 ? 21.422 -17.844 -9.969 1 60.44 682 GLU A C 1
ATOM 5270 O O . GLU A 1 682 ? 22.328 -18.422 -9.375 1 60.44 682 GLU A O 1
ATOM 5275 N N . SER A 1 683 ? 20.219 -18.422 -10.07 1 50.97 683 SER A N 1
ATOM 5276 C CA . SER A 1 683 ? 19.891 -19.75 -9.547 1 50.97 683 SER A CA 1
ATOM 5277 C C . SER A 1 683 ? 20.531 -20.844 -10.398 1 50.97 683 SER A C 1
ATOM 5279 O O . SER A 1 683 ? 20.531 -22.016 -10.008 1 50.97 683 SER A O 1
ATOM 5281 N N . ARG A 1 684 ? 20.969 -20.688 -11.672 1 43.91 684 ARG A N 1
ATOM 5282 C CA . ARG A 1 684 ? 21.641 -21.75 -12.414 1 43.91 684 ARG A CA 1
ATOM 5283 C C . ARG A 1 684 ? 22.625 -22.5 -11.531 1 43.91 684 ARG A C 1
ATOM 5285 O O . ARG A 1 684 ? 22.781 -23.719 -11.641 1 43.91 684 ARG A O 1
ATOM 5292 N N . GLY A 1 685 ? 23.578 -21.766 -10.953 1 35.22 685 GLY A N 1
ATOM 5293 C CA . GLY A 1 685 ? 24.531 -22.562 -10.188 1 35.22 685 GLY A CA 1
ATOM 5294 C C . GLY A 1 685 ? 24 -22.953 -8.82 1 35.22 685 GLY A C 1
ATOM 5295 O O . GLY A 1 685 ? 24.609 -23.781 -8.133 1 35.22 685 GLY A O 1
ATOM 5296 N N . ARG A 1 686 ? 23.391 -22.047 -8.164 1 34.16 686 ARG A N 1
ATOM 5297 C CA . ARG A 1 686 ? 22.938 -22.359 -6.809 1 34.16 686 ARG A CA 1
ATOM 5298 C C . ARG A 1 686 ? 21.562 -23 -6.836 1 34.16 686 ARG A C 1
ATOM 5300 O O . ARG A 1 686 ? 20.734 -22.703 -7.703 1 34.16 686 ARG A O 1
ATOM 5307 N N . GLY A 1 687 ? 21.359 -24.172 -6.711 1 29.11 687 GLY A N 1
ATOM 5308 C CA . GLY A 1 687 ? 20.031 -24.688 -6.395 1 29.11 687 GLY A CA 1
ATOM 5309 C C . GLY A 1 687 ? 19.125 -23.672 -5.727 1 29.11 687 GLY A C 1
ATOM 5310 O O . GLY A 1 687 ? 19.156 -23.516 -4.504 1 29.11 687 GLY A O 1
ATOM 5311 N N . VAL A 1 688 ? 18.953 -22.578 -6.273 1 31.66 688 VAL A N 1
ATOM 5312 C CA . VAL A 1 688 ? 18.391 -21.391 -5.664 1 31.66 688 VAL A CA 1
ATOM 5313 C C . VAL A 1 688 ? 17.031 -21.719 -5.066 1 31.66 688 VAL A C 1
ATOM 5315 O O . VAL A 1 688 ? 16.094 -22.078 -5.785 1 31.66 688 VAL A O 1
ATOM 5318 N N . LEU A 1 689 ? 16.953 -22.219 -3.963 1 28.88 689 LEU A N 1
ATOM 5319 C CA . LEU A 1 689 ? 15.781 -22.219 -3.09 1 28.88 689 LEU A CA 1
ATOM 5320 C C . LEU A 1 689 ? 15.109 -20.859 -3.072 1 28.88 689 LEU A C 1
ATOM 5322 O O . LEU A 1 689 ? 15.781 -19.828 -3.049 1 28.88 689 LEU A O 1
ATOM 5326 N N . PHE A 1 690 ? 14.148 -20.688 -3.824 1 31.66 690 PHE A N 1
ATOM 5327 C CA . PHE A 1 690 ? 13.328 -19.516 -3.555 1 31.66 690 PHE A CA 1
ATOM 5328 C C . PHE A 1 690 ? 13.484 -19.062 -2.105 1 31.66 690 PHE A C 1
ATOM 5330 O O . PHE A 1 690 ? 13.273 -19.859 -1.183 1 31.66 690 PHE A O 1
ATOM 5337 N N . ASP A 1 691 ? 14.406 -18.375 -1.86 1 31.27 691 ASP A N 1
ATOM 5338 C CA . ASP A 1 691 ? 14.633 -17.766 -0.55 1 31.27 691 ASP A CA 1
ATOM 5339 C C . ASP A 1 691 ? 13.312 -17.5 0.168 1 31.27 691 ASP A C 1
ATOM 5341 O O . ASP A 1 691 ? 12.305 -17.188 -0.471 1 31.27 691 ASP A O 1
ATOM 5345 N N . GLU A 1 692 ? 13.188 -18.047 1.286 1 30.92 692 GLU A N 1
ATOM 5346 C CA . GLU A 1 692 ? 12.164 -17.797 2.295 1 30.92 692 GLU A CA 1
ATOM 5347 C C . GLU A 1 692 ? 11.602 -16.375 2.166 1 30.92 692 GLU A C 1
ATOM 5349 O O . GLU A 1 692 ? 10.445 -16.125 2.531 1 30.92 692 GLU A O 1
ATOM 5354 N N . GLU A 1 693 ? 12.359 -15.547 1.639 1 32.91 693 GLU A N 1
ATOM 5355 C CA . GLU A 1 693 ? 11.977 -14.141 1.561 1 32.91 693 GLU A CA 1
ATOM 5356 C C . GLU A 1 693 ? 10.867 -13.922 0.538 1 32.91 693 GLU A C 1
ATOM 5358 O O . GLU A 1 693 ? 9.953 -13.117 0.763 1 32.91 693 GLU A O 1
ATOM 5363 N N . VAL A 1 694 ? 10.961 -14.656 -0.545 1 33.22 694 VAL A N 1
ATOM 5364 C CA . VAL A 1 694 ? 9.883 -14.547 -1.517 1 33.22 694 VAL A CA 1
ATOM 5365 C C . VAL A 1 694 ? 8.609 -15.164 -0.941 1 33.22 694 VAL A C 1
ATOM 5367 O O . VAL A 1 694 ? 7.516 -14.609 -1.095 1 33.22 694 VAL A O 1
ATOM 5370 N N . MET A 1 695 ? 8.758 -16.391 -0.439 1 30.77 695 MET A N 1
ATOM 5371 C CA . MET A 1 695 ? 7.578 -16.969 0.21 1 30.77 695 MET A CA 1
ATOM 5372 C C . MET A 1 695 ? 7.004 -16.016 1.245 1 30.77 695 MET A C 1
ATOM 5374 O O . MET A 1 695 ? 5.789 -15.836 1.327 1 30.77 695 MET A O 1
ATOM 5378 N N . MET A 1 696 ? 7.875 -15.531 2.049 1 32.88 696 MET A N 1
ATOM 5379 C CA . MET A 1 696 ? 7.414 -14.562 3.045 1 32.88 696 MET A CA 1
ATOM 5380 C C . MET A 1 696 ? 6.828 -13.328 2.377 1 32.88 696 MET A C 1
ATOM 5382 O O . MET A 1 696 ? 5.895 -12.719 2.9 1 32.88 696 MET A O 1
ATOM 5386 N N . SER A 1 697 ? 7.402 -12.938 1.314 1 34.78 697 SER A N 1
ATOM 5387 C CA . SER A 1 697 ? 6.836 -11.828 0.548 1 34.78 697 SER A CA 1
ATOM 5388 C C . SER A 1 697 ? 5.453 -12.188 0.005 1 34.78 697 SER A C 1
ATOM 5390 O O . SER A 1 697 ? 4.566 -11.336 -0.057 1 34.78 697 SER A O 1
ATOM 5392 N N . LEU A 1 698 ? 5.41 -13.367 -0.56 1 31.92 698 LEU A N 1
ATOM 5393 C CA . LEU A 1 698 ? 4.121 -13.828 -1.066 1 31.92 698 LEU A CA 1
ATOM 5394 C C . LEU A 1 698 ? 3.094 -13.906 0.057 1 31.92 698 LEU A C 1
ATOM 5396 O O . LEU A 1 698 ? 1.898 -13.703 -0.171 1 31.92 698 LEU A O 1
ATOM 5400 N N . LEU A 1 699 ? 3.629 -14.562 1.121 1 32.34 699 LEU A N 1
ATOM 5401 C CA . LEU A 1 699 ? 2.695 -14.664 2.236 1 32.34 699 LEU A CA 1
ATOM 5402 C C . LEU A 1 699 ? 2.518 -13.312 2.92 1 32.34 699 LEU A C 1
ATOM 5404 O O . LEU A 1 699 ? 1.872 -13.219 3.967 1 32.34 699 LEU A O 1
ATOM 5408 N N . GLY A 1 700 ? 2.789 -12.227 2.182 1 34.16 700 GLY A N 1
ATOM 5409 C CA . GLY A 1 700 ? 2.623 -10.906 2.764 1 34.16 700 GLY A CA 1
ATOM 5410 C C . GLY A 1 700 ? 3.537 -10.656 3.947 1 34.16 700 GLY A C 1
ATOM 5411 O O . GLY A 1 700 ? 3.293 -9.742 4.746 1 34.16 700 GLY A O 1
ATOM 5412 N N . SER A 1 701 ? 4.301 -11.648 4.41 1 31.16 701 SER A N 1
ATOM 5413 C CA . SER A 1 701 ? 5.113 -11.406 5.598 1 31.16 701 SER A CA 1
ATOM 5414 C C . SER A 1 701 ? 6.355 -10.586 5.262 1 31.16 701 SER A C 1
ATOM 5416 O O . SER A 1 701 ? 6.969 -10.789 4.211 1 31.16 701 SER A O 1
ATOM 5418 N N . GLY A 1 702 ? 6.453 -9.352 5.625 1 32.97 702 GLY A N 1
ATOM 5419 C CA . GLY A 1 702 ? 7.523 -8.375 5.562 1 32.97 702 GLY A CA 1
ATOM 5420 C C . GLY A 1 702 ? 8.898 -8.984 5.746 1 32.97 702 GLY A C 1
ATOM 5421 O O . GLY A 1 702 ? 9.031 -10.078 6.293 1 32.97 702 GLY A O 1
ATOM 5422 N N . GLU A 1 703 ? 9.805 -8.695 4.926 1 33.91 703 GLU A N 1
ATOM 5423 C CA . GLU A 1 703 ? 11.227 -8.961 5.09 1 33.91 703 GLU A CA 1
ATOM 5424 C C . GLU A 1 703 ? 11.641 -8.867 6.555 1 33.91 703 GLU A C 1
ATOM 5426 O O . GLU A 1 703 ? 11.047 -8.109 7.324 1 33.91 703 GLU A O 1
ATOM 5431 N N . GLU A 1 704 ? 12.367 -9.805 7.086 1 32.31 704 GLU A N 1
ATOM 5432 C CA . GLU A 1 704 ? 12.859 -9.898 8.461 1 32.31 704 GLU A CA 1
ATOM 5433 C C . GLU A 1 704 ? 13.469 -8.578 8.922 1 32.31 704 GLU A C 1
ATOM 5435 O O . GLU A 1 704 ? 14.594 -8.242 8.547 1 32.31 704 GLU A O 1
ATOM 5440 N N . GLU A 1 705 ? 12.898 -7.453 8.836 1 34.28 705 GLU A N 1
ATOM 5441 C CA . GLU A 1 705 ? 13.531 -6.469 9.711 1 34.28 705 GLU A CA 1
ATOM 5442 C C . GLU A 1 705 ? 13.539 -6.941 11.156 1 34.28 705 GLU A C 1
ATOM 5444 O O . GLU A 1 705 ? 12.586 -7.578 11.617 1 34.28 705 GLU A O 1
ATOM 5449 N N . GLU A 1 706 ? 14.695 -7.172 11.773 1 32.97 706 GLU A N 1
ATOM 5450 C CA . GLU A 1 706 ? 14.891 -7.66 13.133 1 32.97 706 GLU A CA 1
ATOM 5451 C C . GLU A 1 706 ? 13.82 -7.121 14.07 1 32.97 706 GLU A C 1
ATOM 5453 O O . GLU A 1 706 ? 13.555 -5.918 14.102 1 32.97 706 GLU A O 1
ATOM 5458 N N . GLU A 1 707 ? 12.883 -7.969 14.398 1 32.97 707 GLU A N 1
ATOM 5459 C CA . GLU A 1 707 ? 11.961 -7.797 15.516 1 32.97 707 GLU A CA 1
ATOM 5460 C C . GLU A 1 707 ? 12.68 -7.277 16.766 1 32.97 707 GLU A C 1
ATOM 5462 O O . GLU A 1 707 ? 13.672 -7.863 17.203 1 32.97 707 GLU A O 1
ATOM 5467 N N . GLU A 1 708 ? 12.734 -6.074 16.953 1 31.5 708 GLU A N 1
ATOM 5468 C CA . GLU A 1 708 ? 13.117 -5.703 18.312 1 31.5 708 GLU A CA 1
ATOM 5469 C C . GLU A 1 708 ? 12.383 -6.559 19.344 1 31.5 708 GLU A C 1
ATOM 5471 O O . GLU A 1 708 ? 11.156 -6.684 19.312 1 31.5 708 GLU A O 1
ATOM 5476 N N . ALA A 1 709 ? 13.094 -7.48 20.016 1 28.97 709 ALA A N 1
ATOM 5477 C CA . ALA A 1 709 ? 12.578 -8.102 21.234 1 28.97 709 ALA A CA 1
ATOM 5478 C C . ALA A 1 709 ? 11.953 -7.062 22.156 1 28.97 709 ALA A C 1
ATOM 5480 O O . ALA A 1 709 ? 12.625 -6.117 22.594 1 28.97 709 ALA A O 1
ATOM 5481 N N . VAL A 1 710 ? 10.766 -6.664 22.016 1 28.12 710 VAL A N 1
ATOM 5482 C CA . VAL A 1 710 ? 10.094 -5.965 23.109 1 28.12 710 VAL A CA 1
ATOM 5483 C C . VAL A 1 710 ? 10.438 -6.641 24.438 1 28.12 710 VAL A C 1
ATOM 5485 O O . VAL A 1 710 ? 10.062 -7.789 24.672 1 28.12 710 VAL A O 1
ATOM 5488 N N . GLU A 1 711 ? 11.539 -6.395 25.047 1 24.17 711 GLU A N 1
ATOM 5489 C CA . GLU A 1 711 ? 11.625 -6.715 26.469 1 24.17 711 GLU A CA 1
ATOM 5490 C C . GLU A 1 711 ? 10.414 -6.168 27.234 1 24.17 711 GLU A C 1
ATOM 5492 O O . GLU A 1 711 ? 10.07 -4.992 27.094 1 24.17 711 GLU A O 1
ATOM 5497 N N . ALA A 1 712 ? 9.516 -7 27.578 1 24.56 712 ALA A N 1
ATOM 5498 C CA . ALA A 1 712 ? 8.516 -6.777 28.625 1 24.56 712 ALA A CA 1
ATOM 5499 C C . ALA A 1 712 ? 9.109 -5.992 29.781 1 24.56 712 ALA A C 1
ATOM 5501 O O . ALA A 1 712 ? 10.031 -6.469 30.453 1 24.56 712 ALA A O 1
ATOM 5502 N N . SER A 1 713 ? 9.453 -4.805 29.719 1 20.36 713 SER A N 1
ATOM 5503 C CA . SER A 1 713 ? 9.656 -4.121 31 1 20.36 713 SER A CA 1
ATOM 5504 C C . SER A 1 713 ? 8.477 -4.352 31.938 1 20.36 713 SER A C 1
ATOM 5506 O O . SER A 1 713 ? 7.336 -4.02 31.609 1 20.36 713 SER A O 1
ATOM 5508 N N . VAL A 1 714 ? 8.594 -5.25 32.875 1 20.83 714 VAL A N 1
ATOM 5509 C CA . VAL A 1 714 ? 7.965 -5.184 34.188 1 20.83 714 VAL A CA 1
ATOM 5510 C C . VAL A 1 714 ? 8.281 -3.846 34.844 1 20.83 714 VAL A C 1
ATOM 5512 O O . VAL A 1 714 ? 9.438 -3.41 34.844 1 20.83 714 VAL A O 1
ATOM 5515 N N . MET B 1 1 ? -23.125 70.875 -30.875 1 22.73 1 MET B N 1
ATOM 5516 C CA . MET B 1 1 ? -21.672 70.938 -30.953 1 22.73 1 MET B CA 1
ATOM 5517 C C . MET B 1 1 ? -21.016 70 -29.953 1 22.73 1 MET B C 1
ATOM 5519 O O . MET B 1 1 ? -21.344 70 -28.781 1 22.73 1 MET B O 1
ATOM 5523 N N . GLN B 1 2 ? -20.531 68.812 -30.453 1 21.8 2 GLN B N 1
ATOM 5524 C CA . GLN B 1 2 ? -20.094 67.5 -30.047 1 21.8 2 GLN B CA 1
ATOM 5525 C C . GLN B 1 2 ? -18.781 67.562 -29.266 1 21.8 2 GLN B C 1
ATOM 5527 O O . GLN B 1 2 ? -17.781 68 -29.797 1 21.8 2 GLN B O 1
ATOM 5532 N N . ARG B 1 3 ? -18.938 67.938 -27.906 1 20.84 3 ARG B N 1
ATOM 5533 C CA . ARG B 1 3 ? -17.875 68.312 -27 1 20.84 3 ARG B CA 1
ATOM 5534 C C . ARG B 1 3 ? -16.719 67.312 -27.031 1 20.84 3 ARG B C 1
ATOM 5536 O O . ARG B 1 3 ? -16.938 66.125 -26.844 1 20.84 3 ARG B O 1
ATOM 5543 N N . GLU B 1 4 ? -15.68 67.625 -27.797 1 21.91 4 GLU B N 1
ATOM 5544 C CA . GLU B 1 4 ? -14.562 66.75 -28.156 1 21.91 4 GLU B CA 1
ATOM 5545 C C . GLU B 1 4 ? -13.758 66.375 -26.922 1 21.91 4 GLU B C 1
ATOM 5547 O O . GLU B 1 4 ? -13.281 67.25 -26.188 1 21.91 4 GLU B O 1
ATOM 5552 N N . PRO B 1 5 ? -14.164 65.375 -26.125 1 28.88 5 PRO B N 1
ATOM 5553 C CA . PRO B 1 5 ? -13.656 65.125 -24.766 1 28.88 5 PRO B CA 1
ATOM 5554 C C . PRO B 1 5 ? -12.133 65.062 -24.719 1 28.88 5 PRO B C 1
ATOM 5556 O O . PRO B 1 5 ? -11.508 64.625 -25.688 1 28.88 5 PRO B O 1
ATOM 5559 N N . GLY B 1 6 ? -11.484 66.062 -24.203 1 22.42 6 GLY B N 1
ATOM 5560 C CA . GLY B 1 6 ? -10.062 66.312 -24.141 1 22.42 6 GLY B CA 1
ATOM 5561 C C . GLY B 1 6 ? -9.25 65.125 -23.688 1 22.42 6 GLY B C 1
ATOM 5562 O O . GLY B 1 6 ? -9.773 64.188 -23.031 1 22.42 6 GLY B O 1
ATOM 5563 N N . SER B 1 7 ? -8.117 64.75 -24.266 1 22.09 7 SER B N 1
ATOM 5564 C CA . SER B 1 7 ? -7.105 63.688 -24.406 1 22.09 7 SER B CA 1
ATOM 5565 C C . SER B 1 7 ? -6.309 63.531 -23.125 1 22.09 7 SER B C 1
ATOM 5567 O O . SER B 1 7 ? -5.562 64.438 -22.719 1 22.09 7 SER B O 1
ATOM 5569 N N . ARG B 1 8 ? -6.938 63.125 -22.016 1 24.12 8 ARG B N 1
ATOM 5570 C CA . ARG B 1 8 ? -6.207 63.094 -20.75 1 24.12 8 ARG B CA 1
ATOM 5571 C C . ARG B 1 8 ? -4.832 62.469 -20.938 1 24.12 8 ARG B C 1
ATOM 5573 O O . ARG B 1 8 ? -4.703 61.406 -21.578 1 24.12 8 ARG B O 1
ATOM 5580 N N . PRO B 1 9 ? -3.732 63.156 -20.703 1 22.98 9 PRO B N 1
ATOM 5581 C CA . PRO B 1 9 ? -2.355 62.719 -20.969 1 22.98 9 PRO B CA 1
ATOM 5582 C C . PRO B 1 9 ? -1.945 61.5 -20.141 1 22.98 9 PRO B C 1
ATOM 5584 O O . PRO B 1 9 ? -2.424 61.344 -19.016 1 22.98 9 PRO B O 1
ATOM 5587 N N . SER B 1 10 ? -1.687 60.312 -20.703 1 23 10 SER B N 1
ATOM 5588 C CA . SER B 1 10 ? -1.372 58.938 -20.25 1 23 10 SER B CA 1
ATOM 5589 C C . SER B 1 10 ? -0.11 58.938 -19.391 1 23 10 SER B C 1
ATOM 5591 O O . SER B 1 10 ? 0.988 59.188 -19.891 1 23 10 SER B O 1
ATOM 5593 N N . CYS B 1 11 ? -0.068 59.562 -18.203 1 25.34 11 CYS B N 1
ATOM 5594 C CA . CYS B 1 11 ? 1.146 59.531 -17.391 1 25.34 11 CYS B CA 1
ATOM 5595 C C . CYS B 1 11 ? 1.626 58.125 -17.125 1 25.34 11 CYS B C 1
ATOM 5597 O O . CYS B 1 11 ? 0.911 57.312 -16.531 1 25.34 11 CYS B O 1
ATOM 5599 N N . THR B 1 12 ? 2.348 57.5 -18.047 1 26.11 12 THR B N 1
ATOM 5600 C CA . THR B 1 12 ? 2.969 56.188 -18 1 26.11 12 THR B CA 1
ATOM 5601 C C . THR B 1 12 ? 3.863 56.062 -16.766 1 26.11 12 THR B C 1
ATOM 5603 O O . THR B 1 12 ? 4.793 56.844 -16.578 1 26.11 12 THR B O 1
ATOM 5606 N N . PRO B 1 13 ? 3.295 55.656 -15.656 1 28.31 13 PRO B N 1
ATOM 5607 C CA . PRO B 1 13 ? 4.121 55.594 -14.453 1 28.31 13 PRO B CA 1
ATOM 5608 C C . PRO B 1 13 ? 5.473 54.938 -14.688 1 28.31 13 PRO B C 1
ATOM 5610 O O . PRO B 1 13 ? 5.59 54.062 -15.57 1 28.31 13 PRO B O 1
ATOM 5613 N N . PRO B 1 14 ? 6.668 55.562 -14.367 1 26.41 14 PRO B N 1
ATOM 5614 C CA . PRO B 1 14 ? 7.996 55.031 -14.688 1 26.41 14 PRO B CA 1
ATOM 5615 C C . PRO B 1 14 ? 8.203 53.594 -14.148 1 26.41 14 PRO B C 1
ATOM 5617 O O . PRO B 1 14 ? 7.566 53.219 -13.172 1 26.41 14 PRO B O 1
ATOM 5620 N N . SER B 1 15 ? 8.625 52.625 -14.922 1 26.73 15 SER B N 1
ATOM 5621 C CA . SER B 1 15 ? 8.977 51.219 -14.734 1 26.73 15 SER B CA 1
ATOM 5622 C C . SER B 1 15 ? 9.891 51.031 -13.531 1 26.73 15 SER B C 1
ATOM 5624 O O . SER B 1 15 ? 10.859 51.781 -13.359 1 26.73 15 SER B O 1
ATOM 5626 N N . PRO B 1 16 ? 9.352 50.469 -12.43 1 30.25 16 PRO B N 1
ATOM 5627 C CA . PRO B 1 16 ? 10.211 50.312 -11.266 1 30.25 16 PRO B CA 1
ATOM 5628 C C . PRO B 1 16 ? 11.594 49.75 -11.625 1 30.25 16 PRO B C 1
ATOM 5630 O O . PRO B 1 16 ? 11.711 48.844 -12.453 1 30.25 16 PRO B O 1
ATOM 5633 N N . ALA B 1 17 ? 12.633 50.5 -11.586 1 30.3 17 ALA B N 1
ATOM 5634 C CA . ALA B 1 17 ? 14.047 50.25 -11.859 1 30.3 17 ALA B CA 1
ATOM 5635 C C . ALA B 1 17 ? 14.5 48.969 -11.18 1 30.3 17 ALA B C 1
ATOM 5637 O O . ALA B 1 17 ? 14.203 48.719 -10.008 1 30.3 17 ALA B O 1
ATOM 5638 N N . ASP B 1 18 ? 14.609 47.875 -11.82 1 32.53 18 ASP B N 1
ATOM 5639 C CA . ASP B 1 18 ? 15.242 46.594 -11.5 1 32.53 18 ASP B CA 1
ATOM 5640 C C . ASP B 1 18 ? 16.516 46.812 -10.672 1 32.53 18 ASP B C 1
ATOM 5642 O O . ASP B 1 18 ? 17.516 47.312 -11.172 1 32.53 18 ASP B O 1
ATOM 5646 N N . GLU B 1 19 ? 16.406 47.281 -9.461 1 38.12 19 GLU B N 1
ATOM 5647 C CA . GLU B 1 19 ? 17.641 47.406 -8.688 1 38.12 19 GLU B CA 1
ATOM 5648 C C . GLU B 1 19 ? 18.484 46.125 -8.82 1 38.12 19 GLU B C 1
ATOM 5650 O O . GLU B 1 19 ? 18.094 45.062 -8.336 1 38.12 19 GLU B O 1
ATOM 5655 N N . SER B 1 20 ? 19.156 45.906 -9.844 1 45.56 20 SER B N 1
ATOM 5656 C CA . SER B 1 20 ? 20.141 44.906 -10.172 1 45.56 20 SER B CA 1
ATOM 5657 C C . SER B 1 20 ? 21.125 44.688 -9.031 1 45.56 20 SER B C 1
ATOM 5659 O O . SER B 1 20 ? 21.766 45.656 -8.578 1 45.56 20 SER B O 1
ATOM 5661 N N . LYS B 1 21 ? 21.016 43.719 -8.133 1 57.09 21 LYS B N 1
ATOM 5662 C CA . LYS B 1 21 ? 22 43.344 -7.129 1 57.09 21 LYS B CA 1
ATOM 5663 C C . LYS B 1 21 ? 23.422 43.531 -7.664 1 57.09 21 LYS B C 1
ATOM 5665 O O . LYS B 1 21 ? 23.75 43.031 -8.75 1 57.09 21 LYS B O 1
ATOM 5670 N N . THR B 1 22 ? 24.172 44.562 -7.082 1 69.25 22 THR B N 1
ATOM 5671 C CA . THR B 1 22 ? 25.562 44.781 -7.496 1 69.25 22 THR B CA 1
ATOM 5672 C C . THR B 1 22 ? 26.516 44.281 -6.43 1 69.25 22 THR B C 1
ATOM 5674 O O . THR B 1 22 ? 26.172 44.188 -5.254 1 69.25 22 THR B O 1
ATOM 5677 N N . TYR B 1 23 ? 27.625 43.531 -6.723 1 75.94 23 TYR B N 1
ATOM 5678 C CA . TYR B 1 23 ? 28.688 43.062 -5.863 1 75.94 23 TYR B CA 1
ATOM 5679 C C . TYR B 1 23 ? 29.891 44 -5.887 1 75.94 23 TYR B C 1
ATOM 5681 O O . TYR B 1 23 ? 30.219 44.562 -6.938 1 75.94 23 TYR B O 1
ATOM 5689 N N . LYS B 1 24 ? 30.469 44.344 -4.828 1 72.69 24 LYS B N 1
ATOM 5690 C CA . LYS B 1 24 ? 31.641 45.188 -4.723 1 72.69 24 LYS B CA 1
ATOM 5691 C C . LYS B 1 24 ? 32.938 44.375 -4.848 1 72.69 24 LYS B C 1
ATOM 5693 O O . LYS B 1 24 ? 33.094 43.375 -4.164 1 72.69 24 LYS B O 1
ATOM 5698 N N . TYR B 1 25 ? 33.844 44.594 -5.812 1 70.19 25 TYR B N 1
ATOM 5699 C CA . TYR B 1 25 ? 35.188 44.031 -5.98 1 70.19 25 TYR B CA 1
ATOM 5700 C C . TYR B 1 25 ? 36.219 45.125 -6.105 1 70.19 25 TYR B C 1
ATOM 5702 O O . TYR B 1 25 ? 36.281 45.812 -7.121 1 70.19 25 TYR B O 1
ATOM 5710 N N . GLY B 1 26 ? 37.031 45.375 -5.051 1 64.5 26 GLY B N 1
ATOM 5711 C CA . GLY B 1 26 ? 37.875 46.562 -4.945 1 64.5 26 GLY B CA 1
ATOM 5712 C C . GLY B 1 26 ? 37.094 47.844 -4.844 1 64.5 26 GLY B C 1
ATOM 5713 O O . GLY B 1 26 ? 36.25 48 -3.953 1 64.5 26 GLY B O 1
ATOM 5714 N N . ASP B 1 27 ? 37.219 48.844 -5.723 1 65 27 ASP B N 1
ATOM 5715 C CA . ASP B 1 27 ? 36.531 50.125 -5.742 1 65 27 ASP B CA 1
ATOM 5716 C C . ASP B 1 27 ? 35.406 50.156 -6.789 1 65 27 ASP B C 1
ATOM 5718 O O . ASP B 1 27 ? 34.812 51.188 -7.027 1 65 27 ASP B O 1
ATOM 5722 N N . LYS B 1 28 ? 35.125 49 -7.477 1 72.44 28 LYS B N 1
ATOM 5723 C CA . LYS B 1 28 ? 34.125 48.938 -8.539 1 72.44 28 LYS B CA 1
ATOM 5724 C C . LYS B 1 28 ? 32.875 48.156 -8.109 1 72.44 28 LYS B C 1
ATOM 5726 O O . LYS B 1 28 ? 33 47.188 -7.379 1 72.44 28 LYS B O 1
ATOM 5731 N N . GLN B 1 29 ? 31.672 48.531 -8.391 1 73.38 29 GLN B N 1
ATOM 5732 C CA . GLN B 1 29 ? 30.406 47.812 -8.25 1 73.38 29 GLN B CA 1
ATOM 5733 C C . GLN B 1 29 ? 30.078 47.031 -9.508 1 73.38 29 GLN B C 1
ATOM 5735 O O . GLN B 1 29 ? 30.062 47.594 -10.609 1 73.38 29 GLN B O 1
ATOM 5740 N N . LEU B 1 30 ? 30 45.75 -9.391 1 76.94 30 LEU B N 1
ATOM 5741 C CA . LEU B 1 30 ? 29.828 44.875 -10.547 1 76.94 30 LEU B CA 1
ATOM 5742 C C . LEU B 1 30 ? 28.453 44.188 -10.516 1 76.94 30 LEU B C 1
ATOM 5744 O O . LEU B 1 30 ? 27.906 43.938 -9.445 1 76.94 30 LEU B O 1
ATOM 5748 N N . ASP B 1 31 ? 27.797 44.062 -11.562 1 75.06 31 ASP B N 1
ATOM 5749 C CA . ASP B 1 31 ? 26.594 43.25 -11.688 1 75.06 31 ASP B CA 1
ATOM 5750 C C . ASP B 1 31 ? 26.891 41.781 -11.438 1 75.06 31 ASP B C 1
ATOM 5752 O O . ASP B 1 31 ? 28.047 41.344 -11.523 1 75.06 31 ASP B O 1
ATOM 5756 N N . PRO B 1 32 ? 25.906 40.969 -11.078 1 73.69 32 PRO B N 1
ATOM 5757 C CA . PRO B 1 32 ? 26.141 39.562 -10.688 1 73.69 32 PRO B CA 1
ATOM 5758 C C . PRO B 1 32 ? 26.891 38.781 -11.758 1 73.69 32 PRO B C 1
ATOM 5760 O O . PRO B 1 32 ? 27.781 37.969 -11.438 1 73.69 32 PRO B O 1
ATOM 5763 N N . ALA B 1 33 ? 26.594 39.062 -12.906 1 77.31 33 ALA B N 1
ATOM 5764 C CA . ALA B 1 33 ? 27.234 38.281 -13.961 1 77.31 33 ALA B CA 1
ATOM 5765 C C . ALA B 1 33 ? 28.703 38.656 -14.086 1 77.31 33 ALA B C 1
ATOM 5767 O O . ALA B 1 33 ? 29.562 37.781 -14.203 1 77.31 33 ALA B O 1
ATOM 5768 N N . THR B 1 34 ? 28.953 39.906 -14.016 1 77.94 34 THR B N 1
ATOM 5769 C CA . THR B 1 34 ? 30.328 40.406 -14.117 1 77.94 34 THR B CA 1
ATOM 5770 C C . THR B 1 34 ? 31.109 40.031 -12.859 1 77.94 34 THR B C 1
ATOM 5772 O O . THR B 1 34 ? 32.312 39.719 -12.938 1 77.94 34 THR B O 1
ATOM 5775 N N . TYR B 1 35 ? 30.5 40 -11.789 1 80.5 35 TYR B N 1
ATOM 5776 C CA . TYR B 1 35 ? 31.125 39.594 -10.531 1 80.5 35 TYR B CA 1
ATOM 5777 C C . TYR B 1 35 ? 31.469 38.125 -10.539 1 80.5 35 TYR B C 1
ATOM 5779 O O . TYR B 1 35 ? 32.594 37.75 -10.148 1 80.5 35 TYR B O 1
ATOM 5787 N N . ALA B 1 36 ? 30.594 37.375 -11.031 1 78.75 36 ALA B N 1
ATOM 5788 C CA . ALA B 1 36 ? 30.859 35.969 -11.141 1 78.75 36 ALA B CA 1
ATOM 5789 C C . ALA B 1 36 ? 32.062 35.688 -12.055 1 78.75 36 ALA B C 1
ATOM 5791 O O . ALA B 1 36 ? 32.906 34.844 -11.742 1 78.75 36 ALA B O 1
ATOM 5792 N N . ALA B 1 37 ? 32.094 36.438 -13.078 1 77.75 37 ALA B N 1
ATOM 5793 C CA . ALA B 1 37 ? 33.219 36.312 -14 1 77.75 37 ALA B CA 1
ATOM 5794 C C . ALA B 1 37 ? 34.5 36.781 -13.352 1 77.75 37 ALA B C 1
ATOM 5796 O O . ALA B 1 37 ? 35.562 36.156 -13.555 1 77.75 37 ALA B O 1
ATOM 5797 N N . THR B 1 38 ? 34.406 37.781 -12.562 1 76.81 38 THR B N 1
ATOM 5798 C CA . THR B 1 38 ? 35.562 38.312 -11.844 1 76.81 38 THR B CA 1
ATOM 5799 C C . THR B 1 38 ? 36.062 37.281 -10.812 1 76.81 38 THR B C 1
ATOM 5801 O O . THR B 1 38 ? 37.281 37.094 -10.68 1 76.81 38 THR B O 1
ATOM 5804 N N . LEU B 1 39 ? 35.156 36.594 -10.141 1 78.12 39 LEU B N 1
ATOM 5805 C CA . LEU B 1 39 ? 35.562 35.594 -9.141 1 78.12 39 LEU B CA 1
ATOM 5806 C C . LEU B 1 39 ? 36.156 34.375 -9.812 1 78.12 39 LEU B C 1
ATOM 5808 O O . LEU B 1 39 ? 37.094 33.781 -9.305 1 78.12 39 LEU B O 1
ATOM 5812 N N . LYS B 1 40 ? 35.594 34.062 -10.93 1 76.25 40 LYS B N 1
ATOM 5813 C CA . LYS B 1 40 ? 36.156 32.969 -11.68 1 76.25 40 LYS B CA 1
ATOM 5814 C C . LYS B 1 40 ? 37.594 33.281 -12.141 1 76.25 40 LYS B C 1
ATOM 5816 O O . LYS B 1 40 ? 38.469 32.406 -12.109 1 76.25 40 LYS B O 1
ATOM 5821 N N . GLY B 1 41 ? 37.719 34.5 -12.484 1 72.81 41 GLY B N 1
ATOM 5822 C CA . GLY B 1 41 ? 39.062 35 -12.797 1 72.81 41 GLY B CA 1
ATOM 5823 C C . GLY B 1 41 ? 40 35 -11.594 1 72.81 41 GLY B C 1
ATOM 5824 O O . GLY B 1 41 ? 41.156 34.656 -11.703 1 72.81 41 GLY B O 1
ATOM 5825 N N . ALA B 1 42 ? 39.469 35.406 -10.492 1 73.06 42 ALA B N 1
ATOM 5826 C CA . ALA B 1 42 ? 40.25 35.469 -9.266 1 73.06 42 ALA B CA 1
ATOM 5827 C C . ALA B 1 42 ? 40.656 34.062 -8.805 1 73.06 42 ALA B C 1
ATOM 5829 O O . ALA B 1 42 ? 41.75 33.875 -8.266 1 73.06 42 ALA B O 1
ATOM 5830 N N . LYS B 1 43 ? 39.719 33.156 -8.922 1 72.88 43 LYS B N 1
ATOM 5831 C CA . LYS B 1 43 ? 40 31.75 -8.641 1 72.88 43 LYS B CA 1
ATOM 5832 C C . LYS B 1 43 ? 41.219 31.266 -9.438 1 72.88 43 LYS B C 1
ATOM 5834 O O . LYS B 1 43 ? 42.094 30.547 -8.898 1 72.88 43 LYS B O 1
ATOM 5839 N N . THR B 1 44 ? 41.281 31.672 -10.594 1 66.19 44 THR B N 1
ATOM 5840 C CA . THR B 1 44 ? 42.375 31.25 -11.453 1 66.19 44 THR B CA 1
ATOM 5841 C C . THR B 1 44 ? 43.656 32.031 -11.102 1 66.19 44 THR B C 1
ATOM 5843 O O . THR B 1 44 ? 44.75 31.484 -11.211 1 66.19 44 THR B O 1
ATOM 5846 N N . LYS B 1 45 ? 43.531 33.344 -10.609 1 59.5 45 LYS B N 1
ATOM 5847 C CA . LYS B 1 45 ? 44.688 34.219 -10.375 1 59.5 45 LYS B CA 1
ATOM 5848 C C . LYS B 1 45 ? 45.094 34.156 -8.906 1 59.5 45 LYS B C 1
ATOM 5850 O O . LYS B 1 45 ? 46.281 34.281 -8.602 1 59.5 45 LYS B O 1
ATOM 5855 N N . ASN B 1 46 ? 44.062 34.25 -8.039 1 54.84 46 ASN B N 1
ATOM 5856 C CA . ASN B 1 46 ? 44.344 34.406 -6.613 1 54.84 46 ASN B CA 1
ATOM 5857 C C . ASN B 1 46 ? 44.625 33.062 -5.953 1 54.84 46 ASN B C 1
ATOM 5859 O O . ASN B 1 46 ? 43.969 32.094 -6.219 1 54.84 46 ASN B O 1
ATOM 5863 N N . ARG B 1 47 ? 45.844 32.938 -5.367 1 56.72 47 ARG B N 1
ATOM 5864 C CA . ARG B 1 47 ? 46.531 31.781 -4.77 1 56.72 47 ARG B CA 1
ATOM 5865 C C . ARG B 1 47 ? 45.969 31.469 -3.389 1 56.72 47 ARG B C 1
ATOM 5867 O O . ARG B 1 47 ? 46.625 30.844 -2.568 1 56.72 47 ARG B O 1
ATOM 5874 N N . ALA B 1 48 ? 44.781 31.953 -3.027 1 62.31 48 ALA B N 1
ATOM 5875 C CA . ALA B 1 48 ? 44.312 31.516 -1.714 1 62.31 48 ALA B CA 1
ATOM 5876 C C . ALA B 1 48 ? 43.969 30.031 -1.724 1 62.31 48 ALA B C 1
ATOM 5878 O O . ALA B 1 48 ? 43.375 29.531 -2.674 1 62.31 48 ALA B O 1
ATOM 5879 N N . TRP B 1 49 ? 44.375 29.312 -0.689 1 62.84 49 TRP B N 1
ATOM 5880 C CA . TRP B 1 49 ? 44.344 27.859 -0.598 1 62.84 49 TRP B CA 1
ATOM 5881 C C . TRP B 1 49 ? 42.938 27.344 -0.666 1 62.84 49 TRP B C 1
ATOM 5883 O O . TRP B 1 49 ? 42.688 26.25 -1.176 1 62.84 49 TRP B O 1
ATOM 5893 N N . TRP B 1 50 ? 41.875 28.172 -0.331 1 68.56 50 TRP B N 1
ATOM 5894 C CA . TRP B 1 50 ? 40.531 27.672 -0.203 1 68.56 50 TRP B CA 1
ATOM 5895 C C . TRP B 1 50 ? 39.812 27.688 -1.551 1 68.56 50 TRP B C 1
ATOM 5897 O O . TRP B 1 50 ? 38.75 27.062 -1.711 1 68.56 50 TRP B O 1
ATOM 5907 N N . TRP B 1 51 ? 40.312 28.281 -2.619 1 72.56 51 TRP B N 1
ATOM 5908 C CA . TRP B 1 51 ? 39.688 28.359 -3.924 1 72.56 51 TRP B CA 1
ATOM 5909 C C . TRP B 1 51 ? 39.594 26.984 -4.578 1 72.56 51 TRP B C 1
ATOM 5911 O O . TRP B 1 51 ? 38.688 26.719 -5.367 1 72.56 51 TRP B O 1
ATOM 5921 N N . SER B 1 52 ? 40.469 26.078 -4.188 1 67.06 52 SER B N 1
ATOM 5922 C CA . SER B 1 52 ? 40.469 24.719 -4.75 1 67.06 52 SER B CA 1
ATOM 5923 C C . SER B 1 52 ? 39.25 23.938 -4.285 1 67.06 52 SER B C 1
ATOM 5925 O O . SER B 1 52 ? 38.844 22.953 -4.914 1 67.06 52 SER B O 1
ATOM 5927 N N . ARG B 1 53 ? 38.531 24.406 -3.342 1 67.81 53 ARG B N 1
ATOM 5928 C CA . ARG B 1 53 ? 37.406 23.703 -2.719 1 67.81 53 ARG B CA 1
ATOM 5929 C C . ARG B 1 53 ? 36.094 24.297 -3.154 1 67.81 53 ARG B C 1
ATOM 5931 O O . ARG B 1 53 ? 35.031 23.828 -2.736 1 67.81 53 ARG B O 1
ATOM 5938 N N . PHE B 1 54 ? 36.094 25.359 -3.953 1 72.56 54 PHE B N 1
ATOM 5939 C CA . PHE B 1 54 ? 34.844 26.031 -4.262 1 72.56 54 PHE B CA 1
ATOM 5940 C C . PHE B 1 54 ? 34.688 26.25 -5.762 1 72.56 54 PHE B C 1
ATOM 5942 O O . PHE B 1 54 ? 35.688 26.562 -6.441 1 72.56 54 PHE B O 1
ATOM 5949 N N . ASN B 1 55 ? 33.469 26.078 -6.316 1 74.75 55 ASN B N 1
ATOM 5950 C CA . ASN B 1 55 ? 33.062 26.547 -7.633 1 74.75 55 ASN B CA 1
ATOM 5951 C C . ASN B 1 55 ? 32.188 27.797 -7.539 1 74.75 55 ASN B C 1
ATOM 5953 O O . ASN B 1 55 ? 31.453 27.984 -6.57 1 74.75 55 ASN B O 1
ATOM 5957 N N . VAL B 1 56 ? 32.406 28.766 -8.445 1 75.94 56 VAL B N 1
ATOM 5958 C CA . VAL B 1 56 ? 31.609 29.969 -8.5 1 75.94 56 VAL B CA 1
ATOM 5959 C C . VAL B 1 56 ? 30.312 29.688 -9.25 1 75.94 56 VAL B C 1
ATOM 5961 O O . VAL B 1 56 ? 30.328 29.234 -10.406 1 75.94 56 VAL B O 1
ATOM 5964 N N . LEU B 1 57 ? 29.219 29.828 -8.531 1 73.75 57 LEU B N 1
ATOM 5965 C CA . LEU B 1 57 ? 27.891 29.578 -9.086 1 73.75 57 LEU B CA 1
ATOM 5966 C C . LEU B 1 57 ? 27.094 30.875 -9.203 1 73.75 57 LEU B C 1
ATOM 5968 O O . LEU B 1 57 ? 27.125 31.703 -8.289 1 73.75 57 LEU B O 1
ATOM 5972 N N . LEU B 1 58 ? 26.547 31.172 -10.367 1 67.81 58 LEU B N 1
ATOM 5973 C CA . LEU B 1 58 ? 25.547 32.219 -10.586 1 67.81 58 LEU B CA 1
ATOM 5974 C C . LEU B 1 58 ? 24.141 31.609 -10.602 1 67.81 58 LEU B C 1
ATOM 5976 O O . LEU B 1 58 ? 23.797 30.844 -11.5 1 67.81 58 LEU B O 1
ATOM 5980 N N . ALA B 1 59 ? 23.453 31.781 -9.508 1 63.38 59 ALA B N 1
ATOM 5981 C CA . ALA B 1 59 ? 22.094 31.234 -9.406 1 63.38 59 ALA B CA 1
ATOM 5982 C C . ALA B 1 59 ? 21.094 32.344 -9.023 1 63.38 59 ALA B C 1
ATOM 5984 O O . ALA B 1 59 ? 21.297 33.031 -8.031 1 63.38 59 ALA B O 1
ATOM 5985 N N . ALA B 1 60 ? 19.969 32.531 -9.703 1 58.44 60 ALA B N 1
ATOM 5986 C CA . ALA B 1 60 ? 18.859 33.469 -9.477 1 58.44 60 ALA B CA 1
ATOM 5987 C C . ALA B 1 60 ? 19.375 34.875 -9.242 1 58.44 60 ALA B C 1
ATOM 5989 O O . ALA B 1 60 ? 18.891 35.594 -8.352 1 58.44 60 ALA B O 1
ATOM 5990 N N . GLY B 1 61 ? 20.453 35.406 -9.977 1 65.5 61 GLY B N 1
ATOM 5991 C CA . GLY B 1 61 ? 20.969 36.75 -9.938 1 65.5 61 GLY B CA 1
ATOM 5992 C C . GLY B 1 61 ? 21.938 36.969 -8.797 1 65.5 61 GLY B C 1
ATOM 5993 O O . GLY B 1 61 ? 22.391 38.094 -8.57 1 65.5 61 GLY B O 1
ATOM 5994 N N . SER B 1 62 ? 22.188 36.031 -8.039 1 72.06 62 SER B N 1
ATOM 5995 C CA . SER B 1 62 ? 23.172 36.125 -6.965 1 72.06 62 SER B CA 1
ATOM 5996 C C . SER B 1 62 ? 24.359 35.219 -7.234 1 72.06 62 SER B C 1
ATOM 5998 O O . SER B 1 62 ? 24.219 34.156 -7.855 1 72.06 62 SER B O 1
ATOM 6000 N N . VAL B 1 63 ? 25.531 35.719 -6.793 1 76 63 VAL B N 1
ATOM 6001 C CA . VAL B 1 63 ? 26.766 34.938 -6.922 1 76 63 VAL B CA 1
ATOM 6002 C C . VAL B 1 63 ? 27.062 34.188 -5.621 1 76 63 VAL B C 1
ATOM 6004 O O . VAL B 1 63 ? 27.031 34.781 -4.539 1 76 63 VAL B O 1
ATOM 6007 N N . MET B 1 64 ? 27.234 32.875 -5.75 1 76.75 64 MET B N 1
ATOM 6008 C CA . MET B 1 64 ? 27.562 32.031 -4.598 1 76.75 64 MET B CA 1
ATOM 6009 C C . MET B 1 64 ? 28.781 31.172 -4.879 1 76.75 64 MET B C 1
ATOM 6011 O O . MET B 1 64 ? 29.109 30.922 -6.039 1 76.75 64 MET B O 1
ATOM 6015 N N . LEU B 1 65 ? 29.422 30.703 -3.664 1 76.94 65 LEU B N 1
ATOM 6016 C CA . LEU B 1 65 ? 30.5 29.703 -3.723 1 76.94 65 LEU B CA 1
ATOM 6017 C C . LEU B 1 65 ? 29.984 28.328 -3.303 1 76.94 65 LEU B C 1
ATOM 6019 O O . LEU B 1 65 ? 29.328 28.203 -2.273 1 76.94 65 LEU B O 1
ATOM 6023 N N . GLU B 1 66 ? 30.078 27.422 -4.176 1 74.62 66 GLU B N 1
ATOM 6024 C CA . GLU B 1 66 ? 29.688 26.047 -3.881 1 74.62 66 GLU B CA 1
ATOM 6025 C C . GLU B 1 66 ? 30.891 25.188 -3.549 1 74.62 66 GLU B C 1
ATOM 6027 O O . GLU B 1 66 ? 31.812 25.062 -4.363 1 74.62 66 GLU B O 1
ATOM 6032 N N . CYS B 1 67 ? 30.859 24.688 -2.32 1 69.88 67 CYS B N 1
ATOM 6033 C CA . CYS B 1 67 ? 31.938 23.812 -1.895 1 69.88 67 CYS B CA 1
ATOM 6034 C C . CYS B 1 67 ? 31.953 22.516 -2.699 1 69.88 67 CYS B C 1
ATOM 6036 O O . CYS B 1 67 ? 30.938 21.828 -2.791 1 69.88 67 CYS B O 1
ATOM 6038 N N . THR B 1 68 ? 33.062 22.188 -3.24 1 64.12 68 THR B N 1
ATOM 6039 C CA . THR B 1 68 ? 33.188 21.016 -4.109 1 64.12 68 THR B CA 1
ATOM 6040 C C . THR B 1 68 ? 33.125 19.734 -3.299 1 64.12 68 THR B C 1
ATOM 6042 O O . THR B 1 68 ? 32.938 18.656 -3.857 1 64.12 68 THR B O 1
ATOM 6045 N N . ARG B 1 69 ? 33.219 19.828 -2.027 1 59.22 69 ARG B N 1
ATOM 6046 C CA . ARG B 1 69 ? 33.25 18.672 -1.133 1 59.22 69 ARG B CA 1
ATOM 6047 C C . ARG B 1 69 ? 31.859 18.375 -0.585 1 59.22 69 ARG B C 1
ATOM 6049 O O . ARG B 1 69 ? 31.406 17.219 -0.619 1 59.22 69 ARG B O 1
ATOM 6056 N N . CYS B 1 70 ? 31.234 19.312 -0.033 1 53.28 70 CYS B N 1
ATOM 6057 C CA . CYS B 1 70 ? 29.969 19.078 0.642 1 53.28 70 CYS B CA 1
ATOM 6058 C C . CYS B 1 70 ? 28.812 19.703 -0.137 1 53.28 70 CYS B C 1
ATOM 6060 O O . CYS B 1 70 ? 27.656 19.656 0.305 1 53.28 70 CYS B O 1
ATOM 6062 N N . LEU B 1 71 ? 29.078 20.328 -1.305 1 58.69 71 LEU B N 1
ATOM 6063 C CA . LEU B 1 71 ? 28.203 20.969 -2.271 1 58.69 71 LEU B CA 1
ATOM 6064 C C . LEU B 1 71 ? 27.328 22.031 -1.592 1 58.69 71 LEU B C 1
ATOM 6066 O O . LEU B 1 71 ? 26.312 22.453 -2.152 1 58.69 71 LEU B O 1
ATOM 6070 N N . GLN B 1 72 ? 27.75 22.375 -0.447 1 64.31 72 GLN B N 1
ATOM 6071 C CA . GLN B 1 72 ? 27.109 23.5 0.213 1 64.31 72 GLN B CA 1
ATOM 6072 C C . GLN B 1 72 ? 27.484 24.828 -0.442 1 64.31 72 GLN B C 1
ATOM 6074 O O . GLN B 1 72 ? 28.641 25.031 -0.815 1 64.31 72 GLN B O 1
ATOM 6079 N N . GLN B 1 73 ? 26.516 25.656 -0.577 1 70.88 73 GLN B N 1
ATOM 6080 C CA . GLN B 1 73 ? 26.734 26.984 -1.145 1 70.88 73 GLN B CA 1
ATOM 6081 C C . GLN B 1 73 ? 26.984 28.016 -0.049 1 70.88 73 GLN B C 1
ATOM 6083 O O . GLN B 1 73 ? 26.312 28.016 0.983 1 70.88 73 GLN B O 1
ATOM 6088 N N . VAL B 1 74 ? 28.062 28.766 -0.135 1 74.5 74 VAL B N 1
ATOM 6089 C CA . VAL B 1 74 ? 28.438 29.812 0.806 1 74.5 74 VAL B CA 1
ATOM 6090 C C . VAL B 1 74 ? 28.375 31.172 0.107 1 74.5 74 VAL B C 1
ATOM 6092 O O . VAL B 1 74 ? 28.469 31.25 -1.121 1 74.5 74 VAL B O 1
ATOM 6095 N N . SER B 1 75 ? 28.188 32.281 0.906 1 73.38 75 SER B N 1
ATOM 6096 C CA . SER B 1 75 ? 28.062 33.656 0.392 1 73.38 75 SER B CA 1
ATOM 6097 C C . SER B 1 75 ? 29.344 34.062 -0.331 1 73.38 75 SER B C 1
ATOM 6099 O O . SER B 1 75 ? 30.453 33.844 0.156 1 73.38 75 SER B O 1
ATOM 6101 N N . ALA B 1 76 ? 29.188 34.719 -1.482 1 73.31 76 ALA B N 1
ATOM 6102 C CA . ALA B 1 76 ? 30.297 35.219 -2.293 1 73.31 76 ALA B CA 1
ATOM 6103 C C . ALA B 1 76 ? 30.547 36.688 -2.061 1 73.31 76 ALA B C 1
ATOM 6105 O O . ALA B 1 76 ? 31.344 37.312 -2.766 1 73.31 76 ALA B O 1
ATOM 6106 N N . VAL B 1 77 ? 29.875 37.375 -1.163 1 72.69 77 VAL B N 1
ATOM 6107 C CA . VAL B 1 77 ? 30.031 38.812 -0.909 1 72.69 77 VAL B CA 1
ATOM 6108 C C . VAL B 1 77 ? 31.422 39.094 -0.362 1 72.69 77 VAL B C 1
ATOM 6110 O O . VAL B 1 77 ? 32.094 40.031 -0.796 1 72.69 77 VAL B O 1
ATOM 6113 N N . ASN B 1 78 ? 31.953 38.281 0.673 1 66.5 78 ASN B N 1
ATOM 6114 C CA . ASN B 1 78 ? 33.312 38.344 1.2 1 66.5 78 ASN B CA 1
ATOM 6115 C C . ASN B 1 78 ? 33.969 36.969 1.175 1 66.5 78 ASN B C 1
ATOM 6117 O O . ASN B 1 78 ? 34.062 36.281 2.207 1 66.5 78 ASN B O 1
ATOM 6121 N N . PRO B 1 79 ? 34.469 36.5 -0.019 1 72.19 79 PRO B N 1
ATOM 6122 C CA . PRO B 1 79 ? 34.969 35.125 -0.155 1 72.19 79 PRO B CA 1
ATOM 6123 C C . PRO B 1 79 ? 36.188 34.844 0.755 1 72.19 79 PRO B C 1
ATOM 6125 O O . PRO B 1 79 ? 36.344 33.719 1.226 1 72.19 79 PRO B O 1
ATOM 6128 N N . SER B 1 80 ? 37 35.875 1.109 1 70.56 80 SER B N 1
ATOM 6129 C CA . SER B 1 80 ? 38.219 35.688 1.893 1 70.56 80 SER B CA 1
ATOM 6130 C C . SER B 1 80 ? 37.906 35.344 3.342 1 70.56 80 SER B C 1
ATOM 6132 O O . SER B 1 80 ? 38.75 34.812 4.062 1 70.56 80 SER B O 1
ATOM 6134 N N . VAL B 1 81 ? 36.688 35.531 3.732 1 71.12 81 VAL B N 1
ATOM 6135 C CA . VAL B 1 81 ? 36.281 35.219 5.098 1 71.12 81 VAL B CA 1
ATOM 6136 C C . VAL B 1 81 ? 35.375 33.969 5.086 1 71.12 81 VAL B C 1
ATOM 6138 O O . VAL B 1 81 ? 35.594 33.031 5.844 1 71.12 81 VAL B O 1
ATOM 6141 N N . ALA B 1 82 ? 34.344 33.938 4.211 1 73.81 82 ALA B N 1
ATOM 6142 C CA . ALA B 1 82 ? 33.344 32.875 4.211 1 73.81 82 ALA B CA 1
ATOM 6143 C C . ALA B 1 82 ? 33.906 31.547 3.764 1 73.81 82 ALA B C 1
ATOM 6145 O O . ALA B 1 82 ? 33.562 30.5 4.309 1 73.81 82 ALA B O 1
ATOM 6146 N N . ALA B 1 83 ? 34.812 31.547 2.869 1 73.88 83 ALA B N 1
ATOM 6147 C CA . ALA B 1 83 ? 35.312 30.328 2.279 1 73.88 83 ALA B CA 1
ATOM 6148 C C . ALA B 1 83 ? 36.25 29.594 3.256 1 73.88 83 ALA B C 1
ATOM 6150 O O . ALA B 1 83 ? 36.031 28.406 3.537 1 73.88 83 ALA B O 1
ATOM 6151 N N . PRO B 1 84 ? 37.156 30.281 3.918 1 69.06 84 PRO B N 1
ATOM 6152 C CA . PRO B 1 84 ? 38 29.562 4.887 1 69.06 84 PRO B CA 1
ATOM 6153 C C . PRO B 1 84 ? 37.219 29.078 6.105 1 69.06 84 PRO B C 1
ATOM 6155 O O . PRO B 1 84 ? 37.5 28 6.625 1 69.06 84 PRO B O 1
ATOM 6158 N N . GLN B 1 85 ? 36.219 29.719 6.508 1 68.06 85 GLN B N 1
ATOM 6159 C CA . GLN B 1 85 ? 35.406 29.281 7.641 1 68.06 85 GLN B CA 1
ATOM 6160 C C . GLN B 1 85 ? 34.625 28.031 7.297 1 68.06 85 GLN B C 1
ATOM 6162 O O . GLN B 1 85 ? 34.5 27.109 8.117 1 68.06 85 GLN B O 1
ATOM 6167 N N . HIS B 1 86 ? 34.094 27.984 6.125 1 69.94 86 HIS B N 1
ATOM 6168 C CA . HIS B 1 86 ? 33.406 26.781 5.672 1 69.94 86 HIS B CA 1
ATOM 6169 C C . HIS B 1 86 ? 34.344 25.609 5.523 1 69.94 86 HIS B C 1
ATOM 6171 O O . HIS B 1 86 ? 34.031 24.484 5.926 1 69.94 86 HIS B O 1
ATOM 6177 N N . VAL B 1 87 ? 35.469 25.828 5.039 1 68.75 87 VAL B N 1
ATOM 6178 C CA . VAL B 1 87 ? 36.438 24.75 4.863 1 68.75 87 VAL B CA 1
ATOM 6179 C C . VAL B 1 87 ? 36.812 24.188 6.227 1 68.75 87 VAL B C 1
ATOM 6181 O O . VAL B 1 87 ? 36.906 22.969 6.402 1 68.75 87 VAL B O 1
ATOM 6184 N N . LYS B 1 88 ? 36.969 24.969 7.168 1 62.75 88 LYS B N 1
ATOM 6185 C CA . LYS B 1 88 ? 37.312 24.516 8.516 1 62.75 88 LYS B CA 1
ATOM 6186 C C . LYS B 1 88 ? 36.156 23.703 9.117 1 62.75 88 LYS B C 1
ATOM 6188 O O . LYS B 1 88 ? 36.375 22.672 9.742 1 62.75 88 LYS B O 1
ATOM 6193 N N . ALA B 1 89 ? 34.969 24.156 8.852 1 61.66 89 ALA B N 1
ATOM 6194 C CA . ALA B 1 89 ? 33.812 23.453 9.367 1 61.66 89 ALA B CA 1
ATOM 6195 C C . ALA B 1 89 ? 33.531 22.172 8.578 1 61.66 89 ALA B C 1
ATOM 6197 O O . ALA B 1 89 ? 33.219 21.141 9.164 1 61.66 89 ALA B O 1
ATOM 6198 N N . CYS B 1 90 ? 33.688 22.25 7.355 1 61.38 90 CYS B N 1
ATOM 6199 C CA . CYS B 1 90 ? 33.531 21.109 6.465 1 61.38 90 CYS B CA 1
ATOM 6200 C C . CYS B 1 90 ? 34.594 20.047 6.754 1 61.38 90 CYS B C 1
ATOM 6202 O O . CYS B 1 90 ? 34.281 18.859 6.816 1 61.38 90 CYS B O 1
ATOM 6204 N N . ASP B 1 91 ? 35.75 20.453 7.152 1 56.66 91 ASP B N 1
ATOM 6205 C CA . ASP B 1 91 ? 36.844 19.562 7.512 1 56.66 91 ASP B CA 1
ATOM 6206 C C . ASP B 1 91 ? 36.656 18.984 8.914 1 56.66 91 ASP B C 1
ATOM 6208 O O . ASP B 1 91 ? 36.969 17.812 9.156 1 56.66 91 ASP B O 1
ATOM 6212 N N . LYS B 1 92 ? 36.219 19.688 9.766 1 53.12 92 LYS B N 1
ATOM 6213 C CA . LYS B 1 92 ? 35.938 19.172 11.102 1 53.12 92 LYS B CA 1
ATOM 6214 C C . LYS B 1 92 ? 34.844 18.109 11.078 1 53.12 92 LYS B C 1
ATOM 6216 O O . LYS B 1 92 ? 34.906 17.125 11.812 1 53.12 92 LYS B O 1
ATOM 6221 N N . ARG B 1 93 ? 33.969 18.297 10.297 1 48.31 93 ARG B N 1
ATOM 6222 C CA . ARG B 1 93 ? 32.938 17.266 10.148 1 48.31 93 ARG B CA 1
ATOM 6223 C C . ARG B 1 93 ? 33.531 15.992 9.555 1 48.31 93 ARG B C 1
ATOM 6225 O O . ARG B 1 93 ? 33.188 14.891 9.984 1 48.31 93 ARG B O 1
ATOM 6232 N N . VAL B 1 94 ? 34.469 16.188 8.742 1 44.78 94 VAL B N 1
ATOM 6233 C CA . VAL B 1 94 ? 35.219 15.047 8.203 1 44.78 94 VAL B CA 1
ATOM 6234 C C . VAL B 1 94 ? 36.156 14.469 9.281 1 44.78 94 VAL B C 1
ATOM 6236 O O . VAL B 1 94 ? 36.219 13.25 9.445 1 44.78 94 VAL B O 1
ATOM 6239 N N . LYS B 1 95 ? 36.781 15.156 10.016 1 44.34 95 LYS B N 1
ATOM 6240 C CA . LYS B 1 95 ? 37.656 14.695 11.102 1 44.34 95 LYS B CA 1
ATOM 6241 C C . LYS B 1 95 ? 36.844 14 12.188 1 44.34 95 LYS B C 1
ATOM 6243 O O . LYS B 1 95 ? 37.25 12.961 12.703 1 44.34 95 LYS B O 1
ATOM 6248 N N . LYS B 1 96 ? 35.844 14.516 12.578 1 43 96 LYS B N 1
ATOM 6249 C CA . LYS B 1 96 ? 35 13.844 13.578 1 43 96 LYS B CA 1
ATOM 6250 C C . LYS B 1 96 ? 34.469 12.523 13.047 1 43 96 LYS B C 1
ATOM 6252 O O . LYS B 1 96 ? 34.406 11.539 13.781 1 43 96 LYS B O 1
ATOM 6257 N N . ALA B 1 97 ? 34.156 12.414 11.859 1 38.84 97 ALA B N 1
ATOM 6258 C CA . ALA B 1 97 ? 33.75 11.156 11.242 1 38.84 97 ALA B CA 1
ATOM 6259 C C . ALA B 1 97 ? 34.906 10.18 11.18 1 38.84 97 ALA B C 1
ATOM 6261 O O . ALA B 1 97 ? 34.75 8.984 11.406 1 38.84 97 ALA B O 1
ATOM 6262 N N . LEU B 1 98 ? 36.156 10.609 11.047 1 36.41 98 LEU B N 1
ATOM 6263 C CA . LEU B 1 98 ? 37.375 9.82 11.117 1 36.41 98 LEU B CA 1
ATOM 6264 C C . LEU B 1 98 ? 37.625 9.344 12.547 1 36.41 98 LEU B C 1
ATOM 6266 O O . LEU B 1 98 ? 38.031 8.203 12.766 1 36.41 98 LEU B O 1
ATOM 6270 N N . GLU B 1 99 ? 37.5 10.188 13.492 1 38.88 99 GLU B N 1
ATOM 6271 C CA . GLU B 1 99 ? 37.75 9.781 14.883 1 38.88 99 GLU B CA 1
ATOM 6272 C C . GLU B 1 99 ? 36.688 8.766 15.336 1 38.88 99 GLU B C 1
ATOM 6274 O O . GLU B 1 99 ? 37 7.852 16.109 1 38.88 99 GLU B O 1
ATOM 6279 N N . ALA B 1 100 ? 35.5 8.875 14.906 1 35.28 100 ALA B N 1
ATOM 6280 C CA . ALA B 1 100 ? 34.5 7.875 15.273 1 35.28 100 ALA B CA 1
ATOM 6281 C C . ALA B 1 100 ? 34.781 6.547 14.57 1 35.28 100 ALA B C 1
ATOM 6283 O O . ALA B 1 100 ? 34.531 5.477 15.125 1 35.28 100 ALA B O 1
ATOM 6284 N N . GLY B 1 101 ? 35.312 6.508 13.383 1 32.34 101 GLY B N 1
ATOM 6285 C CA . GLY B 1 101 ? 35.719 5.273 12.742 1 32.34 101 GLY B CA 1
ATOM 6286 C C . GLY B 1 101 ? 36.938 4.629 13.414 1 32.34 101 GLY B C 1
ATOM 6287 O O . GLY B 1 101 ? 37.062 3.406 13.383 1 32.34 101 GLY B O 1
ATOM 6288 N N . ALA B 1 102 ? 37.906 5.348 13.906 1 30.3 102 ALA B N 1
ATOM 6289 C CA . ALA B 1 102 ? 39.094 4.762 14.531 1 30.3 102 ALA B CA 1
ATOM 6290 C C . ALA B 1 102 ? 38.75 4.094 15.852 1 30.3 102 ALA B C 1
ATOM 6292 O O . ALA B 1 102 ? 39.469 3.197 16.312 1 30.3 102 ALA B O 1
ATOM 6293 N N . ALA B 1 103 ? 37.812 4.699 16.656 1 29.48 103 ALA B N 1
ATOM 6294 C CA . ALA B 1 103 ? 37.656 4.117 17.984 1 29.48 103 ALA B CA 1
ATOM 6295 C C . ALA B 1 103 ? 37.156 2.682 17.906 1 29.48 103 ALA B C 1
ATOM 6297 O O . ALA B 1 103 ? 37.219 1.939 18.891 1 29.48 103 ALA B O 1
ATOM 6298 N N . SER B 1 104 ? 36.375 2.398 16.938 1 27.42 104 SER B N 1
ATOM 6299 C CA . SER B 1 104 ? 35.812 1.06 17.094 1 27.42 104 SER B CA 1
ATOM 6300 C C . SER B 1 104 ? 36.875 -0.008 16.938 1 27.42 104 SER B C 1
ATOM 6302 O O . SER B 1 104 ? 36.594 -1.204 17.031 1 27.42 104 SER B O 1
ATOM 6304 N N . GLY B 1 105 ? 38.094 0.333 16.484 1 25.39 105 GLY B N 1
ATOM 6305 C CA . GLY B 1 105 ? 39.031 -0.771 16.344 1 25.39 105 GLY B CA 1
ATOM 6306 C C . GLY B 1 105 ? 39.5 -1.345 17.672 1 25.39 105 GLY B C 1
ATOM 6307 O O . GLY B 1 105 ? 40.125 -2.406 17.719 1 25.39 105 GLY B O 1
ATOM 6308 N N . THR B 1 106 ? 39.594 -0.483 18.703 1 24.5 106 THR B N 1
ATOM 6309 C CA . THR B 1 106 ? 40.5 -0.942 19.75 1 24.5 106 THR B CA 1
ATOM 6310 C C . THR B 1 106 ? 39.812 -1.991 20.625 1 24.5 106 THR B C 1
ATOM 6312 O O . THR B 1 106 ? 40.5 -2.672 21.406 1 24.5 106 THR B O 1
ATOM 6315 N N . ASP B 1 107 ? 38.531 -1.912 20.875 1 22.3 107 ASP B N 1
ATOM 6316 C CA . ASP B 1 107 ? 38.219 -2.555 22.156 1 22.3 107 ASP B CA 1
ATOM 6317 C C . ASP B 1 107 ? 38.344 -4.074 22.047 1 22.3 107 ASP B C 1
ATOM 6319 O O . ASP B 1 107 ? 37.625 -4.801 22.75 1 22.3 107 ASP B O 1
ATOM 6323 N N . ARG B 1 108 ? 38.719 -4.668 21 1 22.52 108 ARG B N 1
ATOM 6324 C CA . ARG B 1 108 ? 38.688 -6.121 21.125 1 22.52 108 ARG B CA 1
ATOM 6325 C C . ARG B 1 108 ? 39.688 -6.582 22.203 1 22.52 108 ARG B C 1
ATOM 6327 O O . ARG B 1 108 ? 39.875 -7.785 22.391 1 22.52 108 ARG B O 1
ATOM 6334 N N . THR B 1 109 ? 40.531 -5.754 22.766 1 21.86 109 THR B N 1
ATOM 6335 C CA . THR B 1 109 ? 41.656 -6.457 23.391 1 21.86 109 THR B CA 1
ATOM 6336 C C . THR B 1 109 ? 41.219 -7.016 24.75 1 21.86 109 THR B C 1
ATOM 6338 O O . THR B 1 109 ? 42.062 -7.52 25.516 1 21.86 109 THR B O 1
ATOM 6341 N N . SER B 1 110 ? 40.094 -6.797 25.328 1 18.92 110 SER B N 1
ATOM 6342 C CA . SER B 1 110 ? 40.188 -7.215 26.719 1 18.92 110 SER B CA 1
ATOM 6343 C C . SER B 1 110 ? 40.219 -8.734 26.844 1 18.92 110 SER B C 1
ATOM 6345 O O . SER B 1 110 ? 39.219 -9.406 26.609 1 18.92 110 SER B O 1
ATOM 6347 N N . ALA B 1 111 ? 41.375 -9.438 26.578 1 21.19 111 ALA B N 1
ATOM 6348 C CA . ALA B 1 111 ? 41.75 -10.82 26.859 1 21.19 111 ALA B CA 1
ATOM 6349 C C . ALA B 1 111 ? 41.5 -11.195 28.312 1 21.19 111 ALA B C 1
ATOM 6351 O O . ALA B 1 111 ? 41.75 -10.398 29.219 1 21.19 111 ALA B O 1
ATOM 6352 N N . PRO B 1 112 ? 40.5 -12.016 28.594 1 19.48 112 PRO B N 1
ATOM 6353 C CA . PRO B 1 112 ? 40.375 -12.516 29.969 1 19.48 112 PRO B CA 1
ATOM 6354 C C . PRO B 1 112 ? 41.719 -12.977 30.531 1 19.48 112 PRO B C 1
ATOM 6356 O O . PRO B 1 112 ? 42.656 -13.273 29.781 1 19.48 112 PRO B O 1
ATOM 6359 N N . THR B 1 113 ? 42.031 -12.695 31.75 1 19.44 113 THR B N 1
ATOM 6360 C CA . THR B 1 113 ? 43.219 -12.977 32.562 1 19.44 113 THR B CA 1
ATOM 6361 C C . THR B 1 113 ? 43.5 -14.477 32.625 1 19.44 113 THR B C 1
ATOM 6363 O O . THR B 1 113 ? 42.562 -15.281 32.719 1 19.44 113 THR B O 1
ATOM 6366 N N . PRO B 1 114 ? 44.688 -14.961 32.188 1 21.28 114 PRO B N 1
ATOM 6367 C CA . PRO B 1 114 ? 45.281 -16.312 32.125 1 21.28 114 PRO B CA 1
ATOM 6368 C C . PRO B 1 114 ? 45.125 -17.047 33.469 1 21.28 114 PRO B C 1
ATOM 6370 O O . PRO B 1 114 ? 45.438 -16.5 34.531 1 21.28 114 PRO B O 1
ATOM 6373 N N . GLY B 1 115 ? 43.969 -17.672 33.844 1 19.94 115 GLY B N 1
ATOM 6374 C CA . GLY B 1 115 ? 44.094 -18.484 35.031 1 19.94 115 GLY B CA 1
ATOM 6375 C C . GLY B 1 115 ? 45.344 -19.344 35.031 1 19.94 115 GLY B C 1
ATOM 6376 O O . GLY B 1 115 ? 46.062 -19.422 34.031 1 19.94 115 GLY B O 1
ATOM 6377 N N . PRO B 1 116 ? 45.594 -20.156 36.062 1 19.77 116 PRO B N 1
ATOM 6378 C CA . PRO B 1 116 ? 46.875 -20.734 36.531 1 19.77 116 PRO B CA 1
ATOM 6379 C C . PRO B 1 116 ? 47.5 -21.672 35.5 1 19.77 116 PRO B C 1
ATOM 6381 O O . PRO B 1 116 ? 46.812 -22.188 34.594 1 19.77 116 PRO B O 1
ATOM 6384 N N . THR B 1 117 ? 48.812 -21.609 35.375 1 19.39 117 THR B N 1
ATOM 6385 C CA . THR B 1 117 ? 49.969 -22.125 34.625 1 19.39 117 THR B CA 1
ATOM 6386 C C . THR B 1 117 ? 50.031 -23.656 34.719 1 19.39 117 THR B C 1
ATOM 6388 O O . THR B 1 117 ? 50.281 -24.188 35.812 1 19.39 117 THR B O 1
ATOM 6391 N N . PRO B 1 118 ? 48.875 -24.484 34.406 1 20.7 118 PRO B N 1
ATOM 6392 C CA . PRO B 1 118 ? 49.406 -25.797 34.781 1 20.7 118 PRO B CA 1
ATOM 6393 C C . PRO B 1 118 ? 50.812 -26.062 34.219 1 20.7 118 PRO B C 1
ATOM 6395 O O . PRO B 1 118 ? 51.219 -25.406 33.25 1 20.7 118 PRO B O 1
ATOM 6398 N N . ASP B 1 119 ? 51.469 -27.141 34.656 1 19.47 119 ASP B N 1
ATOM 6399 C CA . ASP B 1 119 ? 52.844 -27.578 34.781 1 19.47 119 ASP B CA 1
ATOM 6400 C C . ASP B 1 119 ? 53.469 -27.797 33.406 1 19.47 119 ASP B C 1
ATOM 6402 O O . ASP B 1 119 ? 52.781 -28.078 32.438 1 19.47 119 ASP B O 1
ATOM 6406 N N . PRO B 1 120 ? 54.812 -27.5 33.219 1 19.34 120 PRO B N 1
ATOM 6407 C CA . PRO B 1 120 ? 55.844 -27.219 32.188 1 19.34 120 PRO B CA 1
ATOM 6408 C C . PRO B 1 120 ? 56.125 -28.406 31.281 1 19.34 120 PRO B C 1
ATOM 6410 O O . PRO B 1 120 ? 57 -28.344 30.422 1 19.34 120 PRO B O 1
ATOM 6413 N N . THR B 1 121 ? 55 -29.281 30.891 1 20.64 121 THR B N 1
ATOM 6414 C CA . THR B 1 121 ? 55.719 -30.5 30.516 1 20.64 121 THR B CA 1
ATOM 6415 C C . THR B 1 121 ? 56.812 -30.203 29.5 1 20.64 121 THR B C 1
ATOM 6417 O O . THR B 1 121 ? 56.688 -29.266 28.703 1 20.64 121 THR B O 1
ATOM 6420 N N . PRO B 1 122 ? 57.812 -31.156 29.266 1 19.19 122 PRO B N 1
ATOM 6421 C CA . PRO B 1 122 ? 59.219 -31.125 28.844 1 19.19 122 PRO B CA 1
ATOM 6422 C C . PRO B 1 122 ? 59.406 -30.719 27.375 1 19.19 122 PRO B C 1
ATOM 6424 O O . PRO B 1 122 ? 58.469 -30.875 26.578 1 19.19 122 PRO B O 1
ATOM 6427 N N . THR B 1 123 ? 60.5 -29.922 27.062 1 18.52 123 THR B N 1
ATOM 6428 C CA . THR B 1 123 ? 61.125 -28.984 26.172 1 18.52 123 THR B CA 1
ATOM 6429 C C . THR B 1 123 ? 61.656 -29.703 24.922 1 18.52 123 THR B C 1
ATOM 6431 O O . THR B 1 123 ? 62.25 -29.078 24.047 1 18.52 123 THR B O 1
ATOM 6434 N N . PRO B 1 124 ? 61 -30.859 24.297 1 19.02 124 PRO B N 1
ATOM 6435 C CA . PRO B 1 124 ? 62.094 -31.469 23.516 1 19.02 124 PRO B CA 1
ATOM 6436 C C . PRO B 1 124 ? 62.688 -30.5 22.5 1 19.02 124 PRO B C 1
ATOM 6438 O O . PRO B 1 124 ? 62.094 -29.469 22.203 1 19.02 124 PRO B O 1
ATOM 6441 N N . GLY B 1 125 ? 63.656 -31.031 21.625 1 18.14 125 GLY B N 1
ATOM 6442 C CA . GLY B 1 125 ? 64.875 -30.656 20.938 1 18.14 125 GLY B CA 1
ATOM 6443 C C . GLY B 1 125 ? 64.625 -29.75 19.75 1 18.14 125 GLY B C 1
ATOM 6444 O O . GLY B 1 125 ? 63.5 -29.688 19.234 1 18.14 125 GLY B O 1
ATOM 6445 N N . ALA B 1 126 ? 65.625 -28.797 19.406 1 19.06 126 ALA B N 1
ATOM 6446 C CA . ALA B 1 126 ? 65.938 -27.5 18.828 1 19.06 126 ALA B CA 1
ATOM 6447 C C . ALA B 1 126 ? 66.062 -27.594 17.297 1 19.06 126 ALA B C 1
ATOM 6449 O O . ALA B 1 126 ? 66.438 -26.625 16.641 1 19.06 126 ALA B O 1
ATOM 6450 N N . SER B 1 127 ? 65.438 -28.656 16.562 1 18.86 127 SER B N 1
ATOM 6451 C CA . SER B 1 127 ? 66.125 -28.812 15.289 1 18.86 127 SER B CA 1
ATOM 6452 C C . SER B 1 127 ? 66.062 -27.531 14.469 1 18.86 127 SER B C 1
ATOM 6454 O O . SER B 1 127 ? 65.125 -26.734 14.594 1 18.86 127 SER B O 1
ATOM 6456 N N . ASN B 1 128 ? 67.25 -26.969 13.898 1 18.52 128 ASN B N 1
ATOM 6457 C CA . ASN B 1 128 ? 67.875 -25.781 13.328 1 18.52 128 ASN B CA 1
ATOM 6458 C C . ASN B 1 128 ? 67.25 -25.391 12 1 18.52 128 ASN B C 1
ATOM 6460 O O . ASN B 1 128 ? 67.812 -24.656 11.211 1 18.52 128 ASN B O 1
ATOM 6464 N N . SER B 1 129 ? 66 -25.766 11.766 1 18.3 129 SER B N 1
ATOM 6465 C CA . SER B 1 129 ? 65.625 -25.781 10.367 1 18.3 129 SER B CA 1
ATOM 6466 C C . SER B 1 129 ? 65.75 -24.406 9.727 1 18.3 129 SER B C 1
ATOM 6468 O O . SER B 1 129 ? 65.375 -23.391 10.336 1 18.3 129 SER B O 1
ATOM 6470 N N . ALA B 1 130 ? 66.688 -24.25 8.617 1 19.67 130 ALA B N 1
ATOM 6471 C CA . ALA B 1 130 ? 67.25 -23.188 7.781 1 19.67 130 ALA B CA 1
ATOM 6472 C C . ALA B 1 130 ? 66.188 -22.312 7.184 1 19.67 130 ALA B C 1
ATOM 6474 O O . ALA B 1 130 ? 65.25 -22.812 6.539 1 19.67 130 ALA B O 1
ATOM 6475 N N . THR B 1 131 ? 65.75 -21.297 7.785 1 20.73 131 THR B N 1
ATOM 6476 C CA . THR B 1 131 ? 64.75 -20.297 7.691 1 20.73 131 THR B CA 1
ATOM 6477 C C . THR B 1 131 ? 64.938 -19.422 6.453 1 20.73 131 THR B C 1
ATOM 6479 O O . THR B 1 131 ? 64.375 -18.328 6.375 1 20.73 131 THR B O 1
ATOM 6482 N N . GLY B 1 132 ? 65.312 -20.141 5.242 1 19.22 132 GLY B N 1
ATOM 6483 C CA . GLY B 1 132 ? 65.812 -19.281 4.168 1 19.22 132 GLY B CA 1
ATOM 6484 C C . GLY B 1 132 ? 64.875 -18.109 3.887 1 19.22 132 GLY B C 1
ATOM 6485 O O . GLY B 1 132 ? 63.688 -18.156 4.23 1 19.22 132 GLY B O 1
ATOM 6486 N N . GLU B 1 133 ? 65.5 -16.875 3.605 1 21.56 133 GLU B N 1
ATOM 6487 C CA . GLU B 1 133 ? 65.188 -15.484 3.383 1 21.56 133 GLU B CA 1
ATOM 6488 C C . GLU B 1 133 ? 64.312 -15.32 2.115 1 21.56 133 GLU B C 1
ATOM 6490 O O . GLU B 1 133 ? 64.875 -15.422 1.004 1 21.56 133 GLU B O 1
ATOM 6495 N N . LEU B 1 134 ? 63.344 -16.109 1.883 1 19.2 134 LEU B N 1
ATOM 6496 C CA . LEU B 1 134 ? 62.656 -16.047 0.608 1 19.2 134 LEU B CA 1
ATOM 6497 C C . LEU B 1 134 ? 62.281 -14.609 0.275 1 19.2 134 LEU B C 1
ATOM 6499 O O . LEU B 1 134 ? 61.562 -13.953 1.038 1 19.2 134 LEU B O 1
ATOM 6503 N N . LYS B 1 135 ? 63.125 -13.953 -0.584 1 21.77 135 LYS B N 1
ATOM 6504 C CA . LYS B 1 135 ? 63 -12.625 -1.184 1 21.77 135 LYS B CA 1
ATOM 6505 C C . LYS B 1 135 ? 61.625 -12.406 -1.811 1 21.77 135 LYS B C 1
ATOM 6507 O O . LYS B 1 135 ? 61.219 -13.164 -2.693 1 21.77 135 LYS B O 1
ATOM 6512 N N . ARG B 1 136 ? 60.75 -11.867 -1.167 1 23.64 136 ARG B N 1
ATOM 6513 C CA . ARG B 1 136 ? 59.375 -11.469 -1.398 1 23.64 136 ARG B CA 1
ATOM 6514 C C . ARG B 1 136 ? 59.219 -10.742 -2.732 1 23.64 136 ARG B C 1
ATOM 6516 O O . ARG B 1 136 ? 59.688 -9.609 -2.881 1 23.64 136 ARG B O 1
ATOM 6523 N N . GLN B 1 137 ? 59.469 -11.375 -3.844 1 22.7 137 GLN B N 1
ATOM 6524 C CA . GLN B 1 137 ? 59.375 -10.703 -5.133 1 22.7 137 GLN B CA 1
ATOM 6525 C C . GLN B 1 137 ? 58.125 -9.82 -5.207 1 22.7 137 GLN B C 1
ATOM 6527 O O . GLN B 1 137 ? 57.031 -10.266 -4.867 1 22.7 137 GLN B O 1
ATOM 6532 N N . ARG B 1 138 ? 58.344 -8.516 -5.336 1 23.78 138 ARG B N 1
ATOM 6533 C CA . ARG B 1 138 ? 57.562 -7.27 -5.422 1 23.78 138 ARG B CA 1
ATOM 6534 C C . ARG B 1 138 ? 56.562 -7.324 -6.562 1 23.78 138 ARG B C 1
ATOM 6536 O O . ARG B 1 138 ? 56.938 -7.434 -7.73 1 23.78 138 ARG B O 1
ATOM 6543 N N . THR B 1 139 ? 55.562 -8.133 -6.531 1 25.33 139 THR B N 1
ATOM 6544 C CA . THR B 1 139 ? 54.469 -8.18 -7.492 1 25.33 139 THR B CA 1
ATOM 6545 C C . THR B 1 139 ? 54.188 -6.793 -8.055 1 25.33 139 THR B C 1
ATOM 6547 O O . THR B 1 139 ? 54.344 -5.789 -7.355 1 25.33 139 THR B O 1
ATOM 6550 N N . ASP B 1 140 ? 54.188 -6.547 -9.352 1 26.2 140 ASP B N 1
ATOM 6551 C CA . ASP B 1 140 ? 54.281 -5.277 -10.07 1 26.2 140 ASP B CA 1
ATOM 6552 C C . ASP B 1 140 ? 53.25 -4.27 -9.516 1 26.2 140 ASP B C 1
ATOM 6554 O O . ASP B 1 140 ? 52.125 -4.617 -9.258 1 26.2 140 ASP B O 1
ATOM 6558 N N . SER B 1 141 ? 53.531 -3.199 -8.922 1 27.02 141 SER B N 1
ATOM 6559 C CA . SER B 1 141 ? 53.188 -2.074 -8.055 1 27.02 141 SER B CA 1
ATOM 6560 C C . SER B 1 141 ? 52.094 -1.205 -8.672 1 27.02 141 SER B C 1
ATOM 6562 O O . SER B 1 141 ? 51.625 -0.256 -8.047 1 27.02 141 SER B O 1
ATOM 6564 N N . GLY B 1 142 ? 51.781 -1.246 -10.023 1 27.97 142 GLY B N 1
ATOM 6565 C CA . GLY B 1 142 ? 51.094 -0.156 -10.688 1 27.97 142 GLY B CA 1
ATOM 6566 C C . GLY B 1 142 ? 49.594 -0.174 -10.438 1 27.97 142 GLY B C 1
ATOM 6567 O O . GLY B 1 142 ? 48.875 0.753 -10.836 1 27.97 142 GLY B O 1
ATOM 6568 N N . LEU B 1 143 ? 48.906 -1.286 -10.719 1 29.67 143 LEU B N 1
ATOM 6569 C CA . LEU B 1 143 ? 47.5 -1.079 -10.352 1 29.67 143 LEU B CA 1
ATOM 6570 C C . LEU B 1 143 ? 47.375 -0.75 -8.867 1 29.67 143 LEU B C 1
ATOM 6572 O O . LEU B 1 143 ? 47.375 -1.649 -8.023 1 29.67 143 LEU B O 1
ATOM 6576 N N . ARG B 1 144 ? 48.125 0.052 -8.375 1 30.94 144 ARG B N 1
ATOM 6577 C CA . ARG B 1 144 ? 48.031 0.578 -7.02 1 30.94 144 ARG B CA 1
ATOM 6578 C C . ARG B 1 144 ? 46.562 0.635 -6.57 1 30.94 144 ARG B C 1
ATOM 6580 O O . ARG B 1 144 ? 45.719 1.251 -7.234 1 30.94 144 ARG B O 1
ATOM 6587 N N . SER B 1 145 ? 45.844 -0.412 -5.98 1 35.97 145 SER B N 1
ATOM 6588 C CA . SER B 1 145 ? 44.625 -0.394 -5.215 1 35.97 145 SER B CA 1
ATOM 6589 C C . SER B 1 145 ? 44.344 0.981 -4.609 1 35.97 145 SER B C 1
ATOM 6591 O O . SER B 1 145 ? 45.094 1.423 -3.727 1 35.97 145 SER B O 1
ATOM 6593 N N . PHE B 1 146 ? 44.094 1.757 -5.387 1 38.09 146 PHE B N 1
ATOM 6594 C CA . PHE B 1 146 ? 43.844 3.111 -4.898 1 38.09 146 PHE B CA 1
ATOM 6595 C C . PHE B 1 146 ? 42.844 3.105 -3.746 1 38.09 146 PHE B C 1
ATOM 6597 O O . PHE B 1 146 ? 41.688 2.717 -3.92 1 38.09 146 PHE B O 1
ATOM 6604 N N . LEU B 1 147 ? 43.281 2.6 -2.627 1 49.91 147 LEU B N 1
ATOM 6605 C CA . LEU B 1 147 ? 42.469 2.709 -1.42 1 49.91 147 LEU B CA 1
ATOM 6606 C C . LEU B 1 147 ? 42.219 4.172 -1.055 1 49.91 147 LEU B C 1
ATOM 6608 O O . LEU B 1 147 ? 43.188 4.949 -0.948 1 49.91 147 LEU B O 1
ATOM 6612 N N . PHE B 1 148 ? 41.094 4.664 -1.302 1 64.62 148 PHE B N 1
ATOM 6613 C CA . PHE B 1 148 ? 40.719 5.996 -0.837 1 64.62 148 PHE B CA 1
ATOM 6614 C C . PHE B 1 148 ? 41.156 6.199 0.613 1 64.62 148 PHE B C 1
ATOM 6616 O O . PHE B 1 148 ? 41.156 5.25 1.399 1 64.62 148 PHE B O 1
ATOM 6623 N N . PRO B 1 149 ? 41.688 7.402 0.827 1 64.75 149 PRO B N 1
ATOM 6624 C CA . PRO B 1 149 ? 41.906 7.719 2.236 1 64.75 149 PRO B CA 1
ATOM 6625 C C . PRO B 1 149 ? 40.719 7.453 3.121 1 64.75 149 PRO B C 1
ATOM 6627 O O . PRO B 1 149 ? 39.562 7.551 2.658 1 64.75 149 PRO B O 1
ATOM 6630 N N . ALA B 1 150 ? 41.031 7.086 4.254 1 69.12 150 ALA B N 1
ATOM 6631 C CA . ALA B 1 150 ? 40.031 6.688 5.227 1 69.12 150 ALA B CA 1
ATOM 6632 C C . ALA B 1 150 ? 38.969 7.777 5.395 1 69.12 150 ALA B C 1
ATOM 6634 O O . ALA B 1 150 ? 37.781 7.484 5.445 1 69.12 150 ALA B O 1
ATOM 6635 N N . PRO B 1 151 ? 39.438 9.016 5.406 1 73.12 151 PRO B N 1
ATOM 6636 C CA . PRO B 1 151 ? 38.406 10.055 5.57 1 73.12 151 PRO B CA 1
ATOM 6637 C C . PRO B 1 151 ? 37.469 10.133 4.387 1 73.12 151 PRO B C 1
ATOM 6639 O O . PRO B 1 151 ? 36.25 10.398 4.57 1 73.12 151 PRO B O 1
ATOM 6642 N N . GLN B 1 152 ? 38 9.898 3.268 1 78.31 152 GLN B N 1
ATOM 6643 C CA . GLN B 1 152 ? 37.156 9.945 2.08 1 78.31 152 GLN B CA 1
ATOM 6644 C C . GLN B 1 152 ? 36.188 8.789 2.066 1 78.31 152 GLN B C 1
ATOM 6646 O O . GLN B 1 152 ? 35.031 8.953 1.671 1 78.31 152 GLN B O 1
ATOM 6651 N N . ILE B 1 153 ? 36.656 7.723 2.545 1 84.25 153 ILE B N 1
ATOM 6652 C CA . ILE B 1 153 ? 35.781 6.555 2.645 1 84.25 153 ILE B CA 1
ATOM 6653 C C . ILE B 1 153 ? 34.688 6.809 3.678 1 84.25 153 ILE B C 1
ATOM 6655 O O . ILE B 1 153 ? 33.531 6.445 3.467 1 84.25 153 ILE B O 1
ATOM 6659 N N . ALA B 1 154 ? 35.125 7.469 4.676 1 84 154 ALA B N 1
ATOM 6660 C CA . ALA B 1 154 ? 34.156 7.785 5.73 1 84 154 ALA B CA 1
ATOM 6661 C C . ALA B 1 154 ? 33.094 8.727 5.223 1 84 154 ALA B C 1
ATOM 6663 O O . ALA B 1 154 ? 31.906 8.562 5.555 1 84 154 ALA B O 1
ATOM 6664 N N . ILE B 1 155 ? 33.5 9.664 4.422 1 87.12 155 ILE B N 1
ATOM 6665 C CA . ILE B 1 155 ? 32.562 10.609 3.848 1 87.12 155 ILE B CA 1
ATOM 6666 C C . ILE B 1 155 ? 31.609 9.875 2.902 1 87.12 155 ILE B C 1
ATOM 6668 O O . ILE B 1 155 ? 30.391 10.117 2.918 1 87.12 155 ILE B O 1
ATOM 6672 N N . PHE B 1 156 ? 32.188 9 2.188 1 91.31 156 PHE B N 1
ATOM 6673 C CA . PHE B 1 156 ? 31.359 8.195 1.279 1 91.31 156 PHE B CA 1
ATOM 6674 C C . PHE B 1 156 ? 30.328 7.391 2.049 1 91.31 156 PHE B C 1
ATOM 6676 O O . PHE B 1 156 ? 29.141 7.434 1.727 1 91.31 156 PHE B O 1
ATOM 6683 N N . LEU B 1 157 ? 30.719 6.781 3.068 1 93.44 157 LEU B N 1
ATOM 6684 C CA . LEU B 1 157 ? 29.844 5.875 3.818 1 93.44 157 LEU B CA 1
ATOM 6685 C C . LEU B 1 157 ? 28.781 6.648 4.586 1 93.44 157 LEU B C 1
ATOM 6687 O O . LEU B 1 157 ? 27.641 6.203 4.688 1 93.44 157 LEU B O 1
ATOM 6691 N N . CYS B 1 158 ? 29.141 7.75 5.059 1 91.81 158 CYS B N 1
ATOM 6692 C CA . CYS B 1 158 ? 28.188 8.578 5.789 1 91.81 158 CYS B CA 1
ATOM 6693 C C . CYS B 1 158 ? 27.078 9.062 4.867 1 91.81 158 CYS B C 1
ATOM 6695 O O . CYS B 1 158 ? 25.891 8.992 5.211 1 91.81 158 CYS B O 1
ATOM 6697 N N . ASN B 1 159 ? 27.484 9.516 3.729 1 93.19 159 ASN B N 1
ATOM 6698 C CA . ASN B 1 159 ? 26.5 10.008 2.773 1 93.19 159 ASN B CA 1
ATOM 6699 C C . ASN B 1 159 ? 25.641 8.875 2.221 1 93.19 159 ASN B C 1
ATOM 6701 O O . ASN B 1 159 ? 24.453 9.062 1.969 1 93.19 159 ASN B O 1
ATOM 6705 N N . LEU B 1 160 ? 26.25 7.789 2.045 1 95.88 160 LEU B N 1
ATOM 6706 C CA . LEU B 1 160 ? 25.484 6.637 1.592 1 95.88 160 LEU B CA 1
ATOM 6707 C C . LEU B 1 160 ? 24.469 6.215 2.645 1 95.88 160 LEU B C 1
ATOM 6709 O O . LEU B 1 160 ? 23.328 5.887 2.314 1 95.88 160 LEU B O 1
ATOM 6713 N N . ALA B 1 161 ? 24.891 6.207 3.877 1 96.25 161 ALA B N 1
ATOM 6714 C CA . ALA B 1 161 ? 23.969 5.883 4.969 1 96.25 161 ALA B CA 1
ATOM 6715 C C . ALA B 1 161 ? 22.797 6.852 5.004 1 96.25 161 ALA B C 1
ATOM 6717 O O . ALA B 1 161 ? 21.641 6.434 5.129 1 96.25 161 ALA B O 1
ATOM 6718 N N . LEU B 1 162 ? 23.094 8.094 4.84 1 94.69 162 LEU B N 1
ATOM 6719 C CA . LEU B 1 162 ? 22.031 9.109 4.848 1 94.69 162 LEU B CA 1
ATOM 6720 C C . LEU B 1 162 ? 21.094 8.922 3.666 1 94.69 162 LEU B C 1
ATOM 6722 O O . LEU B 1 162 ? 19.891 9.164 3.783 1 94.69 162 LEU B O 1
ATOM 6726 N N . PHE B 1 163 ? 21.719 8.492 2.58 1 94.81 163 PHE B N 1
ATOM 6727 C CA . PHE B 1 163 ? 20.891 8.18 1.424 1 94.81 163 PHE B CA 1
ATOM 6728 C C . PHE B 1 163 ? 19.875 7.09 1.767 1 94.81 163 PHE B C 1
ATOM 6730 O O . PHE B 1 163 ? 18.688 7.207 1.435 1 94.81 163 PHE B O 1
ATOM 6737 N N . PHE B 1 164 ? 20.281 6.055 2.467 1 95.94 164 PHE B N 1
ATOM 6738 C CA . PHE B 1 164 ? 19.406 4.969 2.887 1 95.94 164 PHE B CA 1
ATOM 6739 C C . PHE B 1 164 ? 18.344 5.473 3.861 1 95.94 164 PHE B C 1
ATOM 6741 O O . PHE B 1 164 ? 17.172 5.129 3.74 1 95.94 164 PHE B O 1
ATOM 6748 N N . PHE B 1 165 ? 18.797 6.309 4.762 1 94.06 165 PHE B N 1
ATOM 6749 C CA . PHE B 1 165 ? 17.922 6.766 5.828 1 94.06 165 PHE B CA 1
ATOM 6750 C C . PHE B 1 165 ? 16.875 7.734 5.289 1 94.06 165 PHE B C 1
ATOM 6752 O O . PHE B 1 165 ? 15.68 7.602 5.586 1 94.06 165 PHE B O 1
ATOM 6759 N N . LYS B 1 166 ? 17.234 8.672 4.461 1 91.38 166 LYS B N 1
ATOM 6760 C CA . LYS B 1 166 ? 16.375 9.758 4.008 1 91.38 166 LYS B CA 1
ATOM 6761 C C . LYS B 1 166 ? 15.422 9.281 2.908 1 91.38 166 LYS B C 1
ATOM 6763 O O . LYS B 1 166 ? 14.32 9.812 2.76 1 91.38 166 LYS B O 1
ATOM 6768 N N . CYS B 1 167 ? 15.875 8.273 2.18 1 89.81 167 CYS B N 1
ATOM 6769 C CA . CYS B 1 167 ? 15.078 7.836 1.036 1 89.81 167 CYS B CA 1
ATOM 6770 C C . CYS B 1 167 ? 14.266 6.594 1.381 1 89.81 167 CYS B C 1
ATOM 6772 O O . CYS B 1 167 ? 13.625 6.008 0.508 1 89.81 167 CYS B O 1
ATOM 6774 N N . ASN B 1 168 ? 14.305 6.18 2.582 1 84.25 168 ASN B N 1
ATOM 6775 C CA . ASN B 1 168 ? 13.539 5.035 3.066 1 84.25 168 ASN B CA 1
ATOM 6776 C C . ASN B 1 168 ? 13.906 3.76 2.312 1 84.25 168 ASN B C 1
ATOM 6778 O O . ASN B 1 168 ? 13.023 2.996 1.915 1 84.25 168 ASN B O 1
ATOM 6782 N N . ILE B 1 169 ? 15.109 3.621 1.975 1 91.19 169 ILE B N 1
ATOM 6783 C CA . ILE B 1 169 ? 15.578 2.371 1.387 1 91.19 169 ILE B CA 1
ATOM 6784 C C . ILE B 1 169 ? 15.742 1.316 2.479 1 91.19 169 ILE B C 1
ATOM 6786 O O . ILE B 1 169 ? 16.266 1.604 3.553 1 91.19 169 ILE B O 1
ATOM 6790 N N . ALA B 1 170 ? 15.242 0.116 2.176 1 89.31 170 ALA B N 1
ATOM 6791 C CA . ALA B 1 170 ? 15.383 -0.945 3.17 1 89.31 170 ALA B CA 1
ATOM 6792 C C . ALA B 1 170 ? 16.844 -1.145 3.555 1 89.31 170 ALA B C 1
ATOM 6794 O O . ALA B 1 170 ? 17.719 -1.199 2.688 1 89.31 170 ALA B O 1
ATOM 6795 N N . LEU B 1 171 ? 17.141 -1.301 4.816 1 91.25 171 LEU B N 1
ATOM 6796 C CA . LEU B 1 171 ? 18.5 -1.283 5.336 1 91.25 171 LEU B CA 1
ATOM 6797 C C . LEU B 1 171 ? 19.25 -2.545 4.926 1 91.25 171 LEU B C 1
ATOM 6799 O O . LEU B 1 171 ? 20.469 -2.516 4.758 1 91.25 171 LEU B O 1
ATOM 6803 N N . HIS B 1 172 ? 18.547 -3.658 4.727 1 89.56 172 HIS B N 1
ATOM 6804 C CA . HIS B 1 172 ? 19.219 -4.902 4.367 1 89.56 172 HIS B CA 1
ATOM 6805 C C . HIS B 1 172 ? 19.797 -4.832 2.957 1 89.56 172 HIS B C 1
ATOM 6807 O O . HIS B 1 172 ? 20.656 -5.633 2.592 1 89.56 172 HIS B O 1
ATOM 6813 N N . LEU B 1 173 ? 19.375 -3.898 2.162 1 92.56 173 LEU B N 1
ATOM 6814 C CA . LEU B 1 173 ? 19.812 -3.781 0.775 1 92.56 173 LEU B CA 1
ATOM 6815 C C . LEU B 1 173 ? 21.25 -3.277 0.7 1 92.56 173 LEU B C 1
ATOM 6817 O O . LEU B 1 173 ? 21.875 -3.316 -0.365 1 92.56 173 LEU B O 1
ATOM 6821 N N . ILE B 1 174 ? 21.75 -2.793 1.848 1 95 174 ILE B N 1
ATOM 6822 C CA . ILE B 1 174 ? 23.156 -2.385 1.881 1 95 174 ILE B CA 1
ATOM 6823 C C . ILE B 1 174 ? 24.047 -3.572 1.534 1 95 174 ILE B C 1
ATOM 6825 O O . ILE B 1 174 ? 25.172 -3.395 1.053 1 95 174 ILE B O 1
ATOM 6829 N N . GLU B 1 175 ? 23.516 -4.754 1.75 1 92.69 175 GLU B N 1
ATOM 6830 C CA . GLU B 1 175 ? 24.281 -5.977 1.5 1 92.69 175 GLU B CA 1
ATOM 6831 C C . GLU B 1 175 ? 23.891 -6.594 0.158 1 92.69 175 GLU B C 1
ATOM 6833 O O . GLU B 1 175 ? 24.312 -7.715 -0.152 1 92.69 175 GLU B O 1
ATOM 6838 N N . HIS B 1 176 ? 23.047 -5.93 -0.557 1 93.19 176 HIS B N 1
ATOM 6839 C CA . HIS B 1 176 ? 22.672 -6.461 -1.862 1 93.19 176 HIS B CA 1
ATOM 6840 C C . HIS B 1 176 ? 23.906 -6.703 -2.734 1 93.19 176 HIS B C 1
ATOM 6842 O O . HIS B 1 176 ? 24.797 -5.859 -2.797 1 93.19 176 HIS B O 1
ATOM 6848 N N . PRO B 1 177 ? 23.984 -7.773 -3.473 1 88 177 PRO B N 1
ATOM 6849 C CA . PRO B 1 177 ? 25.172 -8.164 -4.219 1 88 177 PRO B CA 1
ATOM 6850 C C . PRO B 1 177 ? 25.609 -7.109 -5.234 1 88 177 PRO B C 1
ATOM 6852 O O . PRO B 1 177 ? 26.812 -6.867 -5.406 1 88 177 PRO B O 1
ATOM 6855 N N . ASN B 1 178 ? 24.703 -6.43 -5.855 1 92.06 178 ASN B N 1
ATOM 6856 C CA . ASN B 1 178 ? 25.062 -5.445 -6.871 1 92.06 178 ASN B CA 1
ATOM 6857 C C . ASN B 1 178 ? 25.656 -4.188 -6.246 1 92.06 178 ASN B C 1
ATOM 6859 O O . ASN B 1 178 ? 26.562 -3.566 -6.82 1 92.06 178 ASN B O 1
ATOM 6863 N N . LEU B 1 179 ? 25.109 -3.775 -5.098 1 95.12 179 LEU B N 1
ATOM 6864 C CA . LEU B 1 179 ? 25.688 -2.615 -4.43 1 95.12 179 LEU B CA 1
ATOM 6865 C C . LEU B 1 179 ? 27.078 -2.938 -3.885 1 95.12 179 LEU B C 1
ATOM 6867 O O . LEU B 1 179 ? 28 -2.117 -3.986 1 95.12 179 LEU B O 1
ATOM 6871 N N . VAL B 1 180 ? 27.219 -4.117 -3.35 1 92.25 180 VAL B N 1
ATOM 6872 C CA . VAL B 1 180 ? 28.5 -4.578 -2.846 1 92.25 180 VAL B CA 1
ATOM 6873 C C . VAL B 1 180 ? 29.516 -4.629 -3.99 1 92.25 180 VAL B C 1
ATOM 6875 O O . VAL B 1 180 ? 30.656 -4.168 -3.846 1 92.25 180 VAL B O 1
ATOM 6878 N N . ALA B 1 181 ? 29.094 -5.141 -5.121 1 89.31 181 ALA B N 1
ATOM 6879 C CA . ALA B 1 181 ? 29.969 -5.234 -6.289 1 89.31 181 ALA B CA 1
ATOM 6880 C C . ALA B 1 181 ? 30.359 -3.846 -6.793 1 89.31 181 ALA B C 1
ATOM 6882 O O . ALA B 1 181 ? 31.5 -3.627 -7.199 1 89.31 181 ALA B O 1
ATOM 6883 N N . ALA B 1 182 ? 29.438 -2.932 -6.801 1 92.38 182 ALA B N 1
ATOM 6884 C CA . ALA B 1 182 ? 29.734 -1.566 -7.23 1 92.38 182 ALA B CA 1
ATOM 6885 C C . ALA B 1 182 ? 30.797 -0.932 -6.348 1 92.38 182 ALA B C 1
ATOM 6887 O O . ALA B 1 182 ? 31.797 -0.41 -6.848 1 92.38 182 ALA B O 1
ATOM 6888 N N . CYS B 1 183 ? 30.609 -1.062 -5.059 1 90.88 183 CYS B N 1
ATOM 6889 C CA . CYS B 1 183 ? 31.547 -0.443 -4.121 1 90.88 183 CYS B CA 1
ATOM 6890 C C . CYS B 1 183 ? 32.875 -1.181 -4.113 1 90.88 183 CYS B C 1
ATOM 6892 O O . CYS B 1 183 ? 33.938 -0.56 -3.975 1 90.88 183 CYS B O 1
ATOM 6894 N N . ALA B 1 184 ? 32.812 -2.486 -4.297 1 84.12 184 ALA B N 1
ATOM 6895 C CA . ALA B 1 184 ? 34.062 -3.273 -4.375 1 84.12 184 ALA B CA 1
ATOM 6896 C C . ALA B 1 184 ? 34.906 -2.852 -5.574 1 84.12 184 ALA B C 1
ATOM 6898 O O . ALA B 1 184 ? 36.125 -2.877 -5.512 1 84.12 184 ALA B O 1
ATOM 6899 N N . ALA B 1 185 ? 34.25 -2.434 -6.613 1 82.62 185 ALA B N 1
ATOM 6900 C CA . ALA B 1 185 ? 34.938 -2.006 -7.832 1 82.62 185 ALA B CA 1
ATOM 6901 C C . ALA B 1 185 ? 35.812 -0.771 -7.57 1 82.62 185 ALA B C 1
ATOM 6903 O O . ALA B 1 185 ? 36.781 -0.54 -8.266 1 82.62 185 ALA B O 1
ATOM 6904 N N . VAL B 1 186 ? 35.469 -0.022 -6.527 1 81.69 186 VAL B N 1
ATOM 6905 C CA . VAL B 1 186 ? 36.219 1.188 -6.227 1 81.69 186 VAL B CA 1
ATOM 6906 C C . VAL B 1 186 ? 36.938 1.032 -4.887 1 81.69 186 VAL B C 1
ATOM 6908 O O . VAL B 1 186 ? 37.312 2.023 -4.266 1 81.69 186 VAL B O 1
ATOM 6911 N N . GLY B 1 187 ? 36.938 -0.186 -4.383 1 78.94 187 GLY B N 1
ATOM 6912 C CA . GLY B 1 187 ? 37.75 -0.505 -3.215 1 78.94 187 GLY B CA 1
ATOM 6913 C C . GLY B 1 187 ? 37.062 -0.138 -1.905 1 78.94 187 GLY B C 1
ATOM 6914 O O . GLY B 1 187 ? 37.75 0.09 -0.898 1 78.94 187 GLY B O 1
ATOM 6915 N N . ILE B 1 188 ? 35.812 0.008 -1.912 1 87.81 188 ILE B N 1
ATOM 6916 C CA . ILE B 1 188 ? 35.094 0.381 -0.695 1 87.81 188 ILE B CA 1
ATOM 6917 C C . ILE B 1 188 ? 34.375 -0.839 -0.124 1 87.81 188 ILE B C 1
ATOM 6919 O O . ILE B 1 188 ? 33.688 -1.56 -0.852 1 87.81 188 ILE B O 1
ATOM 6923 N N . ILE B 1 189 ? 34.594 -0.992 1.157 1 88.19 189 ILE B N 1
ATOM 6924 C CA . ILE B 1 189 ? 33.875 -2.049 1.865 1 88.19 189 ILE B CA 1
ATOM 6925 C C . ILE B 1 189 ? 32.688 -1.456 2.594 1 88.19 189 ILE B C 1
ATOM 6927 O O . ILE B 1 189 ? 32.812 -0.547 3.414 1 88.19 189 ILE B O 1
ATOM 6931 N N . LEU B 1 190 ? 31.531 -1.978 2.311 1 93.75 190 LEU B N 1
ATOM 6932 C CA . LEU B 1 190 ? 30.297 -1.472 2.889 1 93.75 190 LEU B CA 1
ATOM 6933 C C . LEU B 1 190 ? 30.094 -2.012 4.301 1 93.75 190 LEU B C 1
ATOM 6935 O O . LEU B 1 190 ? 30.578 -3.094 4.633 1 93.75 190 LEU B O 1
ATOM 6939 N N . PRO B 1 191 ? 29.422 -1.212 5.105 1 92.38 191 PRO B N 1
ATOM 6940 C CA . PRO B 1 191 ? 29.078 -1.733 6.43 1 92.38 191 PRO B CA 1
ATOM 6941 C C . PRO B 1 191 ? 27.984 -2.812 6.367 1 92.38 191 PRO B C 1
ATOM 6943 O O . PRO B 1 191 ? 27.234 -2.881 5.395 1 92.38 191 PRO B O 1
ATOM 6946 N N . GLY B 1 192 ? 27.938 -3.629 7.414 1 91.56 192 GLY B N 1
ATOM 6947 C CA . GLY B 1 192 ? 26.875 -4.609 7.5 1 91.56 192 GLY B CA 1
ATOM 6948 C C . GLY B 1 192 ? 25.531 -3.99 7.836 1 91.56 192 GLY B C 1
ATOM 6949 O O . GLY B 1 192 ? 25.453 -2.824 8.227 1 91.56 192 GLY B O 1
ATOM 6950 N N . ARG B 1 193 ? 24.578 -4.707 7.594 1 91.75 193 ARG B N 1
ATOM 6951 C CA . ARG B 1 193 ? 23.203 -4.262 7.867 1 91.75 193 ARG B CA 1
ATOM 6952 C C . ARG B 1 193 ? 23.047 -3.865 9.328 1 91.75 193 ARG B C 1
ATOM 6954 O O . ARG B 1 193 ? 22.375 -2.875 9.641 1 91.75 193 ARG B O 1
ATOM 6961 N N . LYS B 1 194 ? 23.625 -4.562 10.195 1 90.81 194 LYS B N 1
ATOM 6962 C CA . LYS B 1 194 ? 23.5 -4.293 11.625 1 90.81 194 LYS B CA 1
ATOM 6963 C C . LYS B 1 194 ? 24.141 -2.963 12 1 90.81 194 LYS B C 1
ATOM 6965 O O . LYS B 1 194 ? 23.562 -2.168 12.734 1 90.81 194 LYS B O 1
ATOM 6970 N N . LYS B 1 195 ? 25.297 -2.818 11.508 1 92.38 195 LYS B N 1
ATOM 6971 C CA . LYS B 1 195 ? 25.984 -1.567 11.789 1 92.38 195 LYS B CA 1
ATOM 6972 C C . LYS B 1 195 ? 25.203 -0.371 11.25 1 92.38 195 LYS B C 1
ATOM 6974 O O . LYS B 1 195 ? 25.109 0.66 11.922 1 92.38 195 LYS B O 1
ATOM 6979 N N . LEU B 1 196 ? 24.672 -0.508 10.039 1 95.5 196 LEU B N 1
ATOM 6980 C CA . LEU B 1 196 ? 23.891 0.559 9.43 1 95.5 196 LEU B CA 1
ATOM 6981 C C . LEU B 1 196 ? 22.625 0.839 10.25 1 95.5 196 LEU B C 1
ATOM 6983 O O . LEU B 1 196 ? 22.266 1.998 10.453 1 95.5 196 LEU B O 1
ATOM 6987 N N . ALA B 1 197 ? 22 -0.178 10.789 1 93.62 197 ALA B N 1
ATOM 6988 C CA . ALA B 1 197 ? 20.703 -0.086 11.445 1 93.62 197 ALA B CA 1
ATOM 6989 C C . ALA B 1 197 ? 20.844 0.375 12.891 1 93.62 197 ALA B C 1
ATOM 6991 O O . ALA B 1 197 ? 19.875 0.814 13.508 1 93.62 197 ALA B O 1
ATOM 6992 N N . THR B 1 198 ? 22.031 0.309 13.445 1 93.5 198 THR B N 1
ATOM 6993 C CA . THR B 1 198 ? 22.172 0.632 14.859 1 93.5 198 THR B CA 1
ATOM 6994 C C . THR B 1 198 ? 23.141 1.795 15.047 1 93.5 198 THR B C 1
ATOM 6996 O O . THR B 1 198 ? 22.734 2.957 15.047 1 93.5 198 THR B O 1
ATOM 6999 N N . THR B 1 199 ? 24.359 1.491 14.891 1 92.5 199 THR B N 1
ATOM 7000 C CA . THR B 1 199 ? 25.391 2.475 15.219 1 92.5 199 THR B CA 1
ATOM 7001 C C . THR B 1 199 ? 25.281 3.693 14.305 1 92.5 199 THR B C 1
ATOM 7003 O O . THR B 1 199 ? 25.234 4.828 14.781 1 92.5 199 THR B O 1
ATOM 7006 N N . MET B 1 200 ? 25.266 3.428 13.07 1 95.25 200 MET B N 1
ATOM 7007 C CA . MET B 1 200 ? 25.266 4.539 12.117 1 95.25 200 MET B CA 1
ATOM 7008 C C . MET B 1 200 ? 23.938 5.305 12.18 1 95.25 200 MET B C 1
ATOM 7010 O O . MET B 1 200 ? 23.922 6.527 12.039 1 95.25 200 MET B O 1
ATOM 7014 N N . LEU B 1 201 ? 22.859 4.637 12.328 1 96 201 LEU B N 1
ATOM 7015 C CA . LEU B 1 201 ? 21.562 5.277 12.453 1 96 201 LEU B CA 1
ATOM 7016 C C . LEU B 1 201 ? 21.484 6.121 13.727 1 96 201 LEU B C 1
ATOM 7018 O O . LEU B 1 201 ? 21 7.25 13.695 1 96 201 LEU B O 1
ATOM 7022 N N . ASP B 1 202 ? 21.984 5.59 14.844 1 95.81 202 ASP B N 1
ATOM 7023 C CA . ASP B 1 202 ? 21.984 6.309 16.109 1 95.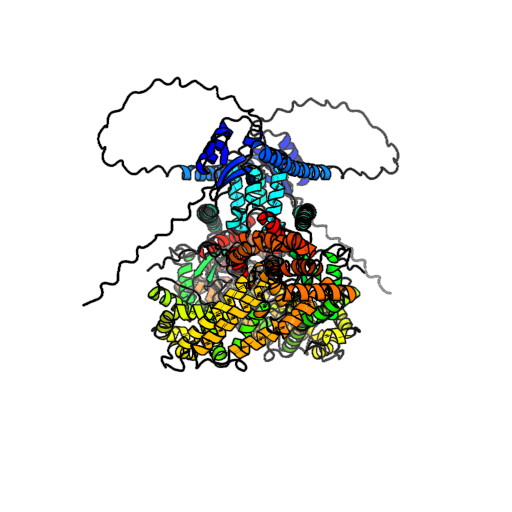81 202 ASP B CA 1
ATOM 7024 C C . ASP B 1 202 ? 22.859 7.562 16.047 1 95.81 202 ASP B C 1
ATOM 7026 O O . ASP B 1 202 ? 22.5 8.602 16.594 1 95.81 202 ASP B O 1
ATOM 7030 N N . GLU B 1 203 ? 23.906 7.371 15.375 1 94.06 203 GLU B N 1
ATOM 7031 C CA . GLU B 1 203 ? 24.797 8.523 15.211 1 94.06 203 GLU B CA 1
ATOM 7032 C C . GLU B 1 203 ? 24.125 9.617 14.383 1 94.06 203 GLU B C 1
ATOM 7034 O O . GLU B 1 203 ? 24.188 10.797 14.742 1 94.06 203 GLU B O 1
ATOM 7039 N N . ALA B 1 204 ? 23.531 9.219 13.281 1 95.06 204 ALA B N 1
ATOM 7040 C CA . ALA B 1 204 ? 22.844 10.18 12.43 1 95.06 204 ALA B CA 1
ATOM 7041 C C . ALA B 1 204 ? 21.703 10.859 13.18 1 95.06 204 ALA B C 1
ATOM 7043 O O . ALA B 1 204 ? 21.469 12.062 13.031 1 95.06 204 ALA B O 1
ATOM 7044 N N . TYR B 1 205 ? 21 10.133 13.977 1 95.88 205 TYR B N 1
ATOM 7045 C CA . TYR B 1 205 ? 19.891 10.625 14.789 1 95.88 205 TYR B CA 1
ATOM 7046 C C . TYR B 1 205 ? 20.375 11.648 15.812 1 95.88 205 TYR B C 1
ATOM 7048 O O . TYR B 1 205 ? 19.781 12.727 15.945 1 95.88 205 TYR B O 1
ATOM 7056 N N . THR B 1 206 ? 21.422 11.297 16.5 1 94.44 206 THR B N 1
ATOM 7057 C CA . THR B 1 206 ? 21.953 12.164 17.547 1 94.44 206 THR B CA 1
ATOM 7058 C C . THR B 1 206 ? 22.531 13.445 16.953 1 94.44 206 THR B C 1
ATOM 7060 O O . THR B 1 206 ? 22.359 14.523 17.516 1 94.44 206 THR B O 1
ATOM 7063 N N . ASP B 1 207 ? 23.109 13.281 15.859 1 92.12 207 ASP B N 1
ATOM 7064 C CA . ASP B 1 207 ? 23.688 14.445 15.188 1 92.12 207 ASP B CA 1
ATOM 7065 C C . ASP B 1 207 ? 22.578 15.414 14.758 1 92.12 207 ASP B C 1
ATOM 7067 O O . ASP B 1 207 ? 22.688 16.625 14.984 1 92.12 207 ASP B O 1
ATOM 7071 N N . LEU B 1 208 ? 21.609 14.891 14.117 1 93.44 208 LEU B N 1
ATOM 7072 C CA . LEU B 1 208 ? 20.516 15.742 13.656 1 93.44 208 LEU B CA 1
ATOM 7073 C C . LEU B 1 208 ? 19.781 16.375 14.836 1 93.44 208 LEU B C 1
ATOM 7075 O O . LEU B 1 208 ? 19.375 17.531 14.766 1 93.44 208 LEU B O 1
ATOM 7079 N N . LYS B 1 209 ? 19.609 15.617 15.875 1 92.06 209 LYS B N 1
ATOM 7080 C CA . LYS B 1 209 ? 18.938 16.125 17.078 1 92.06 209 LYS B CA 1
ATOM 7081 C C . LYS B 1 209 ? 19.703 17.297 17.672 1 92.06 209 LYS B C 1
ATOM 7083 O O . LYS B 1 209 ? 19.094 18.297 18.047 1 92.06 209 LYS B O 1
ATOM 7088 N N . SER B 1 210 ? 20.984 17.203 17.703 1 90.94 210 SER B N 1
ATOM 7089 C CA . SER B 1 210 ? 21.828 18.266 18.219 1 90.94 210 SER B CA 1
ATOM 7090 C C . SER B 1 210 ? 21.75 19.516 17.344 1 90.94 210 SER B C 1
ATOM 7092 O O . SER B 1 210 ? 21.688 20.641 17.859 1 90.94 210 SER B O 1
ATOM 7094 N N . GLU B 1 211 ? 21.719 19.297 16.094 1 88.62 211 GLU B N 1
ATOM 7095 C CA . GLU B 1 211 ? 21.609 20.422 15.172 1 88.62 211 GLU B CA 1
ATOM 7096 C C . GLU B 1 211 ? 20.266 21.109 15.297 1 88.62 211 GLU B C 1
ATOM 7098 O O . GLU B 1 211 ? 20.188 22.344 15.195 1 88.62 211 GLU B O 1
ATOM 7103 N N . LEU B 1 212 ? 19.25 20.391 15.508 1 89.88 212 LEU B N 1
ATOM 7104 C CA . LEU B 1 212 ? 17.906 20.953 15.641 1 89.88 212 LEU B CA 1
ATOM 7105 C C . LEU B 1 212 ? 17.781 21.766 16.922 1 89.88 212 LEU B C 1
ATOM 7107 O O . LEU B 1 212 ? 17.109 22.797 16.953 1 89.88 212 LEU B O 1
ATOM 7111 N N . GLU B 1 213 ? 18.438 21.312 17.938 1 87.12 213 GLU B N 1
ATOM 7112 C CA . GLU B 1 213 ? 18.422 22.031 19.203 1 87.12 213 GLU B CA 1
ATOM 7113 C C . GLU B 1 213 ? 19.062 23.406 19.062 1 87.12 213 GLU B C 1
ATOM 7115 O O . GLU B 1 213 ? 18.594 24.391 19.641 1 87.12 213 GLU B O 1
ATOM 7120 N N . LYS B 1 214 ? 20.047 23.438 18.266 1 84.69 214 LYS B N 1
ATOM 7121 C CA . LYS B 1 214 ? 20.688 24.734 18.016 1 84.69 214 LYS B CA 1
ATOM 7122 C C . LYS B 1 214 ? 19.766 25.672 17.25 1 84.69 214 LYS B C 1
ATOM 7124 O O . LYS B 1 214 ? 19.703 26.859 17.531 1 84.69 214 LYS B O 1
ATOM 7129 N N . VAL B 1 215 ? 19.094 25.125 16.359 1 82.69 215 VAL B N 1
ATOM 7130 C CA . VAL B 1 215 ? 18.156 25.922 15.562 1 82.69 215 VAL B CA 1
ATOM 7131 C C . VAL B 1 215 ? 17.016 26.422 16.453 1 82.69 215 VAL B C 1
ATOM 7133 O O . VAL B 1 215 ? 16.594 27.562 16.328 1 82.69 215 VAL B O 1
ATOM 7136 N N . GLU B 1 216 ? 16.547 25.625 17.297 1 85 216 GLU B N 1
ATOM 7137 C CA . GLU B 1 216 ? 15.461 26 18.203 1 85 216 GLU B CA 1
ATOM 7138 C C . GLU B 1 216 ? 15.883 27.125 19.141 1 85 216 GLU B C 1
ATOM 7140 O O . GLU B 1 216 ? 15.094 28.031 19.406 1 85 216 GLU B O 1
ATOM 7145 N N . GLU B 1 217 ? 17.062 27 19.562 1 82.75 217 GLU B N 1
ATOM 7146 C CA . GLU B 1 217 ? 17.578 28.016 20.484 1 82.75 217 GLU B CA 1
ATOM 7147 C C . GLU B 1 217 ? 17.734 29.359 19.766 1 82.75 217 GLU B C 1
ATOM 7149 O O . GLU B 1 217 ? 17.469 30.406 20.344 1 82.75 217 GLU B O 1
ATOM 7154 N N . ALA B 1 218 ? 18.094 29.219 18.609 1 77.81 218 ALA B N 1
ATOM 7155 C CA . ALA B 1 218 ? 18.297 30.438 17.828 1 77.81 218 ALA B CA 1
ATOM 7156 C C . ALA B 1 218 ? 16.969 31.141 17.562 1 77.81 218 ALA B C 1
ATOM 7158 O O . ALA B 1 218 ? 16.922 32.375 17.469 1 77.81 218 ALA B O 1
ATOM 7159 N N . ASP B 1 219 ? 15.93 30.453 17.547 1 75.12 219 ASP B N 1
ATOM 7160 C CA . ASP B 1 219 ? 14.617 31.016 17.25 1 75.12 219 ASP B CA 1
ATOM 7161 C C . ASP B 1 219 ? 13.891 31.406 18.547 1 75.12 219 ASP B C 1
ATOM 7163 O O . ASP B 1 219 ? 12.703 31.734 18.516 1 75.12 219 ASP B O 1
ATOM 7167 N N . GLY B 1 220 ? 14.539 31.391 19.672 1 76.69 220 GLY B N 1
ATOM 7168 C CA . GLY B 1 220 ? 13.945 31.812 20.922 1 76.69 220 GLY B CA 1
ATOM 7169 C C . GLY B 1 220 ? 13.289 30.672 21.688 1 76.69 220 GLY B C 1
ATOM 7170 O O . GLY B 1 220 ? 12.93 30.828 22.859 1 76.69 220 GLY B O 1
ATOM 7171 N N . GLY B 1 221 ? 13.008 29.594 20.953 1 81.56 221 GLY B N 1
ATOM 7172 C CA . GLY B 1 221 ? 12.594 28.375 21.625 1 81.56 221 GLY B CA 1
ATOM 7173 C C . GLY B 1 221 ? 11.086 28.266 21.781 1 81.56 221 GLY B C 1
ATOM 7174 O O . GLY B 1 221 ? 10.586 27.234 22.234 1 81.56 221 GLY B O 1
ATOM 7175 N N . LEU B 1 222 ? 10.266 29.375 21.469 1 90.75 222 LEU B N 1
ATOM 7176 C CA . LEU B 1 222 ? 8.812 29.297 21.578 1 90.75 222 LEU B CA 1
ATOM 7177 C C . LEU B 1 222 ? 8.242 28.375 20.516 1 90.75 222 LEU B C 1
ATOM 7179 O O . LEU B 1 222 ? 8.602 28.484 19.344 1 90.75 222 LEU B O 1
ATOM 7183 N N . ALA B 1 223 ? 7.422 27.453 20.922 1 94 223 ALA B N 1
ATOM 7184 C CA . ALA B 1 223 ? 6.84 26.531 19.969 1 94 223 ALA B CA 1
ATOM 7185 C C . ALA B 1 223 ? 5.52 25.953 20.469 1 94 223 ALA B C 1
ATOM 7187 O O . ALA B 1 223 ? 5.266 25.953 21.688 1 94 223 ALA B O 1
ATOM 7188 N N . ALA B 1 224 ? 4.707 25.641 19.594 1 95.81 224 ALA B N 1
ATOM 7189 C CA . ALA B 1 224 ? 3.469 24.938 19.906 1 95.81 224 ALA B CA 1
ATOM 7190 C C . ALA B 1 224 ? 3.627 23.438 19.703 1 95.81 224 ALA B C 1
ATOM 7192 O O . ALA B 1 224 ? 4.598 22.984 19.094 1 95.81 224 ALA B O 1
ATOM 7193 N N . ILE B 1 225 ? 2.723 22.656 20.25 1 96.12 225 ILE B N 1
ATOM 7194 C CA . ILE B 1 225 ? 2.721 21.203 20.062 1 96.12 225 ILE B CA 1
ATOM 7195 C C . ILE B 1 225 ? 1.484 20.797 19.281 1 96.12 225 ILE B C 1
ATOM 7197 O O . ILE B 1 225 ? 0.365 21.203 19.594 1 96.12 225 ILE B O 1
ATOM 7201 N N . ALA B 1 226 ? 1.714 20.109 18.25 1 95.12 226 ALA B N 1
ATOM 7202 C CA . ALA B 1 226 ? 0.618 19.516 17.5 1 95.12 226 ALA B CA 1
ATOM 7203 C C . ALA B 1 226 ? 0.663 17.984 17.562 1 95.12 226 ALA B C 1
ATOM 7205 O O . ALA B 1 226 ? 1.733 17.391 17.453 1 95.12 226 ALA B O 1
ATOM 7206 N N . THR B 1 227 ? -0.445 17.359 17.844 1 91 227 THR B N 1
ATOM 7207 C CA . THR B 1 227 ? -0.537 15.906 17.891 1 91 227 THR B CA 1
ATOM 7208 C C . THR B 1 227 ? -1.66 15.398 16.984 1 91 227 THR B C 1
ATOM 7210 O O . THR B 1 227 ? -2.623 16.125 16.734 1 91 227 THR B O 1
ATOM 7213 N N . ASP B 1 228 ? -1.379 14.211 16.406 1 85.94 228 ASP B N 1
ATOM 7214 C CA . ASP B 1 228 ? -2.373 13.539 15.562 1 85.94 228 ASP B CA 1
ATOM 7215 C C . ASP B 1 228 ? -2.26 12.023 15.688 1 85.94 228 ASP B C 1
ATOM 7217 O O . ASP B 1 228 ? -1.269 11.508 16.203 1 85.94 228 ASP B O 1
ATOM 7221 N N . GLY B 1 229 ? -3.264 11.281 15.234 1 73.31 229 GLY B N 1
ATOM 7222 C CA . GLY B 1 229 ? -3.209 9.828 15.148 1 73.31 229 GLY B CA 1
ATOM 7223 C C . GLY B 1 229 ? -3.924 9.133 16.297 1 73.31 229 GLY B C 1
ATOM 7224 O O . GLY B 1 229 ? -3.445 8.125 16.812 1 73.31 229 GLY B O 1
ATOM 7225 N N . TRP B 1 230 ? -4.996 9.562 16.703 1 57.66 230 TRP B N 1
ATOM 7226 C CA . TRP B 1 230 ? -5.633 9.078 17.922 1 57.66 230 TRP B CA 1
ATOM 7227 C C . TRP B 1 230 ? -6.414 7.797 17.656 1 57.66 230 TRP B C 1
ATOM 7229 O O . TRP B 1 230 ? -6.672 7.016 18.578 1 57.66 230 TRP B O 1
ATOM 7239 N N . ARG B 1 231 ? -6.883 7.566 16.594 1 55.81 231 ARG B N 1
ATOM 7240 C CA . ARG B 1 231 ? -7.816 6.457 16.469 1 55.81 231 ARG B CA 1
ATOM 7241 C C . ARG B 1 231 ? -7.117 5.215 15.922 1 55.81 231 ARG B C 1
ATOM 7243 O O . ARG B 1 231 ? -7.172 4.148 16.531 1 55.81 231 ARG B O 1
ATOM 7250 N N . SER B 1 232 ? -6.922 5.336 14.562 1 56.06 232 SER B N 1
ATOM 7251 C CA . SER B 1 232 ? -6.715 4.082 13.852 1 56.06 232 SER B CA 1
ATOM 7252 C C . SER B 1 232 ? -5.23 3.74 13.758 1 56.06 232 SER B C 1
ATOM 7254 O O . SER B 1 232 ? -4.375 4.617 13.898 1 56.06 232 SER B O 1
ATOM 7256 N N . ARG B 1 233 ? -5.09 2.436 13.945 1 52.88 233 ARG B N 1
ATOM 7257 C CA . ARG B 1 233 ? -3.781 1.825 13.711 1 52.88 233 ARG B CA 1
ATOM 7258 C C . ARG B 1 233 ? -3.084 2.463 12.516 1 52.88 233 ARG B C 1
ATOM 7260 O O . ARG B 1 233 ? -3.689 2.639 11.461 1 52.88 233 ARG B O 1
ATOM 7267 N N . VAL B 1 234 ? -2.164 3.396 13.016 1 49.12 234 VAL B N 1
ATOM 7268 C CA . VAL B 1 234 ? -1.378 3.994 11.938 1 49.12 234 VAL B CA 1
ATOM 7269 C C . VAL B 1 234 ? -0.622 2.904 11.188 1 49.12 234 VAL B C 1
ATOM 7271 O O . VAL B 1 234 ? 0.015 2.043 11.797 1 49.12 234 VAL B O 1
ATOM 7274 N N . ALA B 1 235 ? -0.605 3.107 9.977 1 50.53 235 ALA B N 1
ATOM 7275 C CA . ALA B 1 235 ? 0.251 2.361 9.055 1 50.53 235 ALA B CA 1
ATOM 7276 C C . ALA B 1 235 ? 0.277 0.878 9.414 1 50.53 235 ALA B C 1
ATOM 7278 O O . ALA B 1 235 ? -0.294 0.466 10.422 1 50.53 235 ALA B O 1
ATOM 7279 N N . LEU B 1 236 ? 0.219 -0.078 8.664 1 54.66 236 LEU B N 1
ATOM 7280 C CA . LEU B 1 236 ? 0.337 -1.522 8.828 1 54.66 236 LEU B CA 1
ATOM 7281 C C . LEU B 1 236 ? 1.03 -1.859 10.148 1 54.66 236 LEU B C 1
ATOM 7283 O O . LEU B 1 236 ? 1.372 -3.018 10.398 1 54.66 236 LEU B O 1
ATOM 7287 N N . THR B 1 237 ? 1.05 -0.595 11.133 1 54.62 237 THR B N 1
ATOM 7288 C CA . THR B 1 237 ? 1.72 -0.871 12.398 1 54.62 237 THR B CA 1
ATOM 7289 C C . THR B 1 237 ? 0.743 -1.47 13.406 1 54.62 237 THR B C 1
ATOM 7291 O O . THR B 1 237 ? -0.447 -1.149 13.391 1 54.62 237 THR B O 1
ATOM 7294 N N . GLY B 1 238 ? 0.638 -2.6 13.664 1 62.97 238 GLY B N 1
ATOM 7295 C CA . GLY B 1 238 ? -0.182 -3.324 14.625 1 62.97 238 GLY B CA 1
ATOM 7296 C C . GLY B 1 238 ? -0.499 -2.516 15.867 1 62.97 238 GLY B C 1
ATOM 7297 O O . GLY B 1 238 ? -1.452 -2.822 16.594 1 62.97 238 GLY B O 1
ATOM 7298 N N . THR B 1 239 ? 0.255 -1.222 16.188 1 69.81 239 THR B N 1
ATOM 7299 C CA . THR B 1 239 ? 0.072 -0.491 17.438 1 69.81 239 THR B CA 1
ATOM 7300 C C . THR B 1 239 ? -0.375 0.942 17.172 1 69.81 239 THR B C 1
ATOM 7302 O O . THR B 1 239 ? 0.206 1.63 16.328 1 69.81 239 THR B O 1
ATOM 7305 N N . PRO B 1 240 ? -1.463 1.446 17.812 1 80.19 240 PRO B N 1
ATOM 7306 C CA . PRO B 1 240 ? -1.848 2.852 17.672 1 80.19 240 PRO B CA 1
ATOM 7307 C C . PRO B 1 240 ? -0.779 3.814 18.188 1 80.19 240 PRO B C 1
ATOM 7309 O O . PRO B 1 240 ? -0.266 3.639 19.297 1 80.19 240 PRO B O 1
ATOM 7312 N N . LEU B 1 241 ? -0.413 4.738 17.344 1 84.56 241 LEU B N 1
ATOM 7313 C CA . LEU B 1 241 ? 0.613 5.727 17.656 1 84.56 241 LEU B CA 1
ATOM 7314 C C . LEU B 1 241 ? 0.069 7.141 17.516 1 84.56 241 LEU B C 1
ATOM 7316 O O . LEU B 1 241 ? -0.805 7.391 16.672 1 84.56 241 LEU B O 1
ATOM 7320 N N . ILE B 1 242 ? 0.552 8.047 18.406 1 89 242 ILE B N 1
ATOM 7321 C CA . ILE B 1 242 ? 0.275 9.477 18.328 1 89 242 ILE B CA 1
ATOM 7322 C C . ILE B 1 242 ? 1.563 10.234 18 1 89 242 ILE B C 1
ATOM 7324 O O . ILE B 1 242 ? 2.557 10.109 18.734 1 89 242 ILE B O 1
ATOM 7328 N N . ASN B 1 243 ? 1.558 10.93 16.922 1 90.88 243 ASN B N 1
ATOM 7329 C CA . ASN B 1 243 ? 2.773 11.672 16.594 1 90.88 243 ASN B CA 1
ATOM 7330 C C . ASN B 1 243 ? 2.816 13.023 17.312 1 90.88 243 ASN B C 1
ATOM 7332 O O . ASN B 1 243 ? 1.773 13.625 17.562 1 90.88 243 ASN B O 1
ATOM 7336 N N . VAL B 1 244 ? 3.914 13.469 17.656 1 94.56 244 VAL B N 1
ATOM 7337 C CA . VAL B 1 244 ? 4.152 14.727 18.359 1 94.56 244 VAL B CA 1
ATOM 7338 C C . VAL B 1 244 ? 5.043 15.633 17.516 1 94.56 244 VAL B C 1
ATOM 7340 O O . VAL B 1 244 ? 6.199 15.297 17.234 1 94.56 244 VAL B O 1
ATOM 7343 N N . MET B 1 245 ? 4.453 16.75 17.141 1 94.75 245 MET B N 1
ATOM 7344 C CA . MET B 1 245 ? 5.191 17.75 16.375 1 94.75 245 MET B CA 1
ATOM 7345 C C . MET B 1 245 ? 5.441 19 17.203 1 94.75 245 MET B C 1
ATOM 7347 O O . MET B 1 245 ? 4.566 19.422 17.953 1 94.75 245 MET B O 1
ATOM 7351 N N . LYS B 1 246 ? 6.613 19.469 17.156 1 94.31 246 LYS B N 1
ATOM 7352 C CA . LYS B 1 246 ? 6.941 20.797 17.688 1 94.31 246 LYS B CA 1
ATOM 7353 C C . LYS B 1 246 ? 6.883 21.859 16.594 1 94.31 246 LYS B C 1
ATOM 7355 O O . LYS B 1 246 ? 7.633 21.797 15.625 1 94.31 246 LYS B O 1
ATOM 7360 N N . LEU B 1 247 ? 5.973 22.797 16.766 1 93.5 247 LEU B N 1
ATOM 7361 C CA . LEU B 1 247 ? 5.734 23.812 15.727 1 93.5 247 LEU B CA 1
ATOM 7362 C C . LEU B 1 247 ? 6.387 25.141 16.094 1 93.5 247 LEU B C 1
ATOM 7364 O O . LEU B 1 247 ? 5.844 25.891 16.906 1 93.5 247 LEU B O 1
ATOM 7368 N N . LEU B 1 248 ? 7.484 25.391 15.445 1 90.5 248 LEU B N 1
ATOM 7369 C CA . LEU B 1 248 ? 8.078 26.719 15.531 1 90.5 248 LEU B CA 1
ATOM 7370 C C . LEU B 1 248 ? 7.367 27.688 14.609 1 90.5 248 LEU B C 1
ATOM 7372 O O . LEU B 1 248 ? 6.477 27.297 13.852 1 90.5 248 LEU B O 1
ATOM 7376 N N . PHE B 1 249 ? 7.672 28.906 14.742 1 84.88 249 PHE B N 1
ATOM 7377 C CA . PHE B 1 249 ? 6.883 29.906 14.023 1 84.88 249 PHE B CA 1
ATOM 7378 C C . PHE B 1 249 ? 7.008 29.703 12.516 1 84.88 249 PHE B C 1
ATOM 7380 O O . PHE B 1 249 ? 6.102 30.047 11.758 1 84.88 249 PHE B O 1
ATOM 7387 N N . ASN B 1 250 ? 8.086 29 12.016 1 79.12 250 ASN B N 1
ATOM 7388 C CA . ASN B 1 250 ? 8.25 28.875 10.57 1 79.12 250 ASN B CA 1
ATOM 7389 C C . ASN B 1 250 ? 8.625 27.438 10.18 1 79.12 250 ASN B C 1
ATOM 7391 O O . ASN B 1 250 ? 9.016 27.188 9.039 1 79.12 250 ASN B O 1
ATOM 7395 N N . ARG B 1 251 ? 8.57 26.578 11.062 1 83.75 251 ARG B N 1
ATOM 7396 C CA . ARG B 1 251 ? 8.953 25.203 10.75 1 83.75 251 ARG B CA 1
ATOM 7397 C C . ARG B 1 251 ? 8.281 24.219 11.703 1 83.75 251 ARG B C 1
ATOM 7399 O O . ARG B 1 251 ? 7.871 24.609 12.805 1 83.75 251 ARG B O 1
ATOM 7406 N N . ALA B 1 252 ? 8.227 23.047 11.25 1 90.62 252 ALA B N 1
ATOM 7407 C CA . ALA B 1 252 ? 7.664 21.969 12.055 1 90.62 252 ALA B CA 1
ATOM 7408 C C . ALA B 1 252 ? 8.688 20.844 12.266 1 90.62 252 ALA B C 1
ATOM 7410 O O . ALA B 1 252 ? 9.344 20.422 11.32 1 90.62 252 ALA B O 1
ATOM 7411 N N . ILE B 1 253 ? 8.891 20.5 13.469 1 92.56 253 ILE B N 1
ATOM 7412 C CA . ILE B 1 253 ? 9.867 19.469 13.828 1 92.56 253 ILE B CA 1
ATOM 7413 C C . ILE B 1 253 ? 9.141 18.234 14.375 1 92.56 253 ILE B C 1
ATOM 7415 O O . ILE B 1 253 ? 8.305 18.344 15.266 1 92.56 253 ILE B O 1
ATOM 7419 N N . PHE B 1 254 ? 9.5 17.156 13.812 1 94.88 254 PHE B N 1
ATOM 7420 C CA . PHE B 1 254 ? 9.016 15.914 14.391 1 94.88 254 PHE B CA 1
ATOM 7421 C C . PHE B 1 254 ? 9.805 15.539 15.641 1 94.88 254 PHE B C 1
ATOM 7423 O O . PHE B 1 254 ? 11.031 15.445 15.594 1 94.88 254 PHE B O 1
ATOM 7430 N N . CYS B 1 255 ? 9.031 15.258 16.672 1 94.38 255 CYS B N 1
ATOM 7431 C CA . CYS B 1 255 ? 9.711 14.977 17.922 1 94.38 255 CYS B CA 1
ATOM 7432 C C . CYS B 1 255 ? 9.711 13.484 18.234 1 94.38 255 CYS B C 1
ATOM 7434 O O . CYS B 1 255 ? 10.773 12.867 18.312 1 94.38 255 CYS B O 1
ATOM 7436 N N . LYS B 1 256 ? 8.586 12.922 18.344 1 92.38 256 LYS B N 1
ATOM 7437 C CA . LYS B 1 256 ? 8.445 11.516 18.719 1 92.38 256 LYS B CA 1
ATOM 7438 C C . LYS B 1 256 ? 7.008 11.039 18.547 1 92.38 256 LYS B C 1
ATOM 7440 O O . LYS B 1 256 ? 6.148 11.797 18.094 1 92.38 256 LYS B O 1
ATOM 7445 N N . VAL B 1 257 ? 6.836 9.75 18.875 1 90.62 257 VAL B N 1
ATOM 7446 C CA . VAL B 1 257 ? 5.492 9.18 18.906 1 90.62 257 VAL B CA 1
ATOM 7447 C C . VAL B 1 257 ? 5.18 8.664 20.312 1 90.62 257 VAL B C 1
ATOM 7449 O O . VAL B 1 257 ? 6.094 8.328 21.062 1 90.62 257 VAL B O 1
ATOM 7452 N N . ILE B 1 258 ? 3.904 8.703 20.641 1 89.12 258 ILE B N 1
ATOM 7453 C CA . ILE B 1 258 ? 3.404 8.148 21.891 1 89.12 258 ILE B CA 1
ATOM 7454 C C . ILE B 1 258 ? 2.604 6.879 21.609 1 89.12 258 ILE B C 1
ATOM 7456 O O . ILE B 1 258 ? 1.697 6.883 20.781 1 89.12 258 ILE B O 1
ATOM 7460 N N . ALA B 1 259 ? 3.025 5.816 22.266 1 82.31 259 ALA B N 1
ATOM 7461 C CA . ALA B 1 259 ? 2.268 4.574 22.156 1 82.31 259 ALA B CA 1
ATOM 7462 C C . ALA B 1 259 ? 0.949 4.66 22.906 1 82.31 259 ALA B C 1
ATOM 7464 O O . ALA B 1 259 ? 0.92 5.074 24.078 1 82.31 259 ALA B O 1
ATOM 7465 N N . ALA B 1 260 ? -0.108 4.348 22.25 1 84.69 260 ALA B N 1
ATOM 7466 C CA . ALA B 1 260 ? -1.428 4.453 22.859 1 84.69 260 ALA B CA 1
ATOM 7467 C C . ALA B 1 260 ? -2.188 3.133 22.75 1 84.69 260 ALA B C 1
ATOM 7469 O O . ALA B 1 260 ? -3.396 3.121 22.516 1 84.69 260 ALA B O 1
ATOM 7470 N N . ALA B 1 261 ? -1.463 2.096 22.922 1 78.56 261 ALA B N 1
ATOM 7471 C CA . ALA B 1 261 ? -2.109 0.789 22.859 1 78.56 261 ALA B CA 1
ATOM 7472 C C . ALA B 1 261 ? -2.883 0.49 24.141 1 78.56 261 ALA B C 1
ATOM 7474 O O . ALA B 1 261 ? -2.367 0.687 25.25 1 78.56 261 ALA B O 1
ATOM 7475 N N . GLY B 1 262 ? -4.133 0.114 24.078 1 77.25 262 GLY B N 1
ATOM 7476 C CA . GLY B 1 262 ? -4.914 -0.362 25.203 1 77.25 262 GLY B CA 1
ATOM 7477 C C . GLY B 1 262 ? -5.465 0.761 26.062 1 77.25 262 GLY B C 1
ATOM 7478 O O . GLY B 1 262 ? -6.023 0.513 27.141 1 77.25 262 GLY B O 1
ATOM 7479 N N . VAL B 1 263 ? -5.281 1.967 25.672 1 81.88 263 VAL B N 1
ATOM 7480 C CA . VAL B 1 263 ? -5.699 3.086 26.5 1 81.88 263 VAL B CA 1
ATOM 7481 C C . VAL B 1 263 ? -6.992 3.686 25.969 1 81.88 263 VAL B C 1
ATOM 7483 O O . VAL B 1 263 ? -7.273 3.594 24.766 1 81.88 263 VAL B O 1
ATOM 7486 N N . VAL B 1 264 ? -7.758 4.168 26.922 1 81.88 264 VAL B N 1
ATOM 7487 C CA . VAL B 1 264 ? -8.93 4.941 26.547 1 81.88 264 VAL B CA 1
ATOM 7488 C C . VAL B 1 264 ? -8.531 6.395 26.281 1 81.88 264 VAL B C 1
ATOM 7490 O O . VAL B 1 264 ? -8.102 7.098 27.203 1 81.88 264 VAL B O 1
ATOM 7493 N N . LYS B 1 265 ? -8.688 6.789 25.094 1 85.31 265 LYS B N 1
ATOM 7494 C CA . LYS B 1 265 ? -8.266 8.125 24.688 1 85.31 265 LYS B CA 1
ATOM 7495 C C . LYS B 1 265 ? -9.359 9.156 24.953 1 85.31 265 LYS B C 1
ATOM 7497 O O . LYS B 1 265 ? -9.789 9.859 24.031 1 85.31 265 LYS B O 1
ATOM 7502 N N . ASP B 1 266 ? -9.633 9.336 26.234 1 88.88 266 ASP B N 1
ATOM 7503 C CA . ASP B 1 266 ? -10.625 10.336 26.625 1 88.88 266 ASP B CA 1
ATOM 7504 C C . ASP B 1 266 ? -9.961 11.68 26.922 1 88.88 266 ASP B C 1
ATOM 7506 O O . ASP B 1 266 ? -8.742 11.812 26.828 1 88.88 266 ASP B O 1
ATOM 7510 N N . ALA B 1 267 ? -10.773 12.695 27.25 1 94.38 267 ALA B N 1
ATOM 7511 C CA . ALA B 1 267 ? -10.305 14.07 27.406 1 94.38 267 ALA B CA 1
ATOM 7512 C C . ALA B 1 267 ? -9.273 14.172 28.516 1 94.38 267 ALA B C 1
ATOM 7514 O O . ALA B 1 267 ? -8.211 14.781 28.344 1 94.38 267 ALA B O 1
ATOM 7515 N N . PRO B 1 268 ? -9.484 13.523 29.641 1 95 268 PRO B N 1
ATOM 7516 C CA . PRO B 1 268 ? -8.484 13.625 30.703 1 95 268 PRO B CA 1
ATOM 7517 C C . PRO B 1 268 ? -7.145 13.008 30.312 1 95 268 PRO B C 1
ATOM 7519 O O . PRO B 1 268 ? -6.086 13.555 30.625 1 95 268 PRO B O 1
ATOM 7522 N N . TRP B 1 269 ? -7.234 11.883 29.656 1 92.81 269 TRP B N 1
ATOM 7523 C CA . TRP B 1 269 ? -5.992 11.234 29.234 1 92.81 269 TRP B CA 1
ATOM 7524 C C . TRP B 1 269 ? -5.242 12.094 28.219 1 92.81 269 TRP B C 1
ATOM 7526 O O . TRP B 1 269 ? -4.016 12.227 28.297 1 92.81 269 TRP B O 1
ATOM 7536 N N . ILE B 1 270 ? -5.93 12.625 27.281 1 93.81 270 ILE B N 1
ATOM 7537 C CA . ILE B 1 270 ? -5.324 13.484 26.266 1 93.81 270 ILE B CA 1
ATOM 7538 C C . ILE B 1 270 ? -4.672 14.688 26.938 1 93.81 270 ILE B C 1
ATOM 7540 O O . ILE B 1 270 ? -3.531 15.039 26.625 1 93.81 270 ILE B O 1
ATOM 7544 N N . ALA B 1 271 ? -5.402 15.312 27.859 1 96.38 271 ALA B N 1
ATOM 7545 C CA . ALA B 1 271 ? -4.879 16.469 28.578 1 96.38 271 ALA B CA 1
ATOM 7546 C C . ALA B 1 271 ? -3.615 16.109 29.359 1 96.38 271 ALA B C 1
ATOM 7548 O O . ALA B 1 271 ? -2.637 16.859 29.344 1 96.38 271 ALA B O 1
ATOM 7549 N N . GLN B 1 272 ? -3.645 14.945 29.953 1 94.94 272 GLN B N 1
ATOM 7550 C CA . GLN B 1 272 ? -2.5 14.516 30.75 1 94.94 272 GLN B CA 1
ATOM 7551 C C . GLN B 1 272 ? -1.265 14.32 29.875 1 94.94 272 GLN B C 1
ATOM 7553 O O . GLN B 1 272 ? -0.154 14.68 30.266 1 94.94 272 GLN B O 1
ATOM 7558 N N . GLN B 1 273 ? -1.452 13.719 28.734 1 93.44 273 GLN B N 1
ATOM 7559 C CA . GLN B 1 273 ? -0.329 13.523 27.828 1 93.44 273 GLN B CA 1
ATOM 7560 C C . GLN B 1 273 ? 0.265 14.859 27.391 1 93.44 273 GLN B C 1
ATOM 7562 O O . GLN B 1 273 ? 1.486 15.008 27.312 1 93.44 273 GLN B O 1
ATOM 7567 N N . HIS B 1 274 ? -0.535 15.812 27.156 1 95.19 274 HIS B N 1
ATOM 7568 C CA . HIS B 1 274 ? -0.063 17.125 26.703 1 95.19 274 HIS B CA 1
ATOM 7569 C C . HIS B 1 274 ? 0.639 17.875 27.828 1 95.19 274 HIS B C 1
ATOM 7571 O O . HIS B 1 274 ? 1.612 18.594 27.594 1 95.19 274 HIS B O 1
ATOM 7577 N N . ILE B 1 275 ? 0.109 17.719 29.047 1 95.5 275 ILE B N 1
ATOM 7578 C CA . ILE B 1 275 ? 0.764 18.344 30.188 1 95.5 275 ILE B CA 1
ATOM 7579 C C . ILE B 1 275 ? 2.168 17.766 30.359 1 95.5 275 ILE B C 1
ATOM 7581 O O . ILE B 1 275 ? 3.129 18.5 30.578 1 95.5 275 ILE B O 1
ATOM 7585 N N . LYS B 1 276 ? 2.25 16.453 30.156 1 93.88 276 LYS B N 1
ATOM 7586 C CA . LYS B 1 276 ? 3.549 15.797 30.25 1 93.88 276 LYS B CA 1
ATOM 7587 C C . LYS B 1 276 ? 4.484 16.281 29.141 1 93.88 276 LYS B C 1
ATOM 7589 O O . LYS B 1 276 ? 5.672 16.516 29.375 1 93.88 276 LYS B O 1
ATOM 7594 N N . LEU B 1 277 ? 4 16.438 27.984 1 94.62 277 LEU B N 1
ATOM 7595 C CA . LEU B 1 277 ? 4.801 16.875 26.844 1 94.62 277 LEU B CA 1
ATOM 7596 C C . LEU B 1 277 ? 5.324 18.281 27.062 1 94.62 277 LEU B C 1
ATOM 7598 O O . LEU B 1 277 ? 6.449 18.609 26.656 1 94.62 277 LEU B O 1
ATOM 7602 N N . ALA B 1 278 ? 4.531 19.141 27.641 1 94.06 278 ALA B N 1
ATOM 7603 C CA . ALA B 1 278 ? 4.867 20.562 27.797 1 94.06 278 ALA B CA 1
ATOM 7604 C C . ALA B 1 278 ? 5.789 20.766 29 1 94.06 278 ALA B C 1
ATOM 7606 O O . ALA B 1 278 ? 6.637 21.656 28.984 1 94.06 278 ALA B O 1
ATOM 7607 N N . ALA B 1 279 ? 5.645 19.891 30.062 1 87.5 279 ALA B N 1
ATOM 7608 C CA . ALA B 1 279 ? 6.23 20.297 31.328 1 87.5 279 ALA B CA 1
ATOM 7609 C C . ALA B 1 279 ? 7.23 19.266 31.844 1 87.5 279 ALA B C 1
ATOM 7611 O O . ALA B 1 279 ? 8.086 19.578 32.656 1 87.5 279 ALA B O 1
ATOM 7612 N N . ASP B 1 280 ? 7.129 18.125 31.359 1 86.12 280 ASP B N 1
ATOM 7613 C CA . ASP B 1 280 ? 7.977 17.078 31.922 1 86.12 280 ASP B CA 1
ATOM 7614 C C . ASP B 1 280 ? 9.438 17.281 31.531 1 86.12 280 ASP B C 1
ATOM 7616 O O . ASP B 1 280 ? 9.742 17.578 30.375 1 86.12 280 ASP B O 1
ATOM 7620 N N . ALA B 1 281 ? 10.273 17.188 32.469 1 78.88 281 ALA B N 1
ATOM 7621 C CA . ALA B 1 281 ? 11.695 17.438 32.25 1 78.88 281 ALA B CA 1
ATOM 7622 C C . ALA B 1 281 ? 12.336 16.312 31.453 1 78.88 281 ALA B C 1
ATOM 7624 O O . ALA B 1 281 ? 13.242 16.562 30.656 1 78.88 281 ALA B O 1
ATOM 7625 N N . GLN B 1 282 ? 11.812 15.156 31.609 1 74.5 282 GLN B N 1
ATOM 7626 C CA . GLN B 1 282 ? 12.453 13.992 31 1 74.5 282 GLN B CA 1
ATOM 7627 C C . GLN B 1 282 ? 11.812 13.648 29.656 1 74.5 282 GLN B C 1
ATOM 7629 O O . GLN B 1 282 ? 12.516 13.359 28.688 1 74.5 282 GLN B O 1
ATOM 7634 N N . PHE B 1 283 ? 10.547 13.797 29.641 1 74.5 283 PHE B N 1
ATOM 7635 C CA . PHE B 1 283 ? 9.836 13.258 28.484 1 74.5 283 PHE B CA 1
ATOM 7636 C C . PHE B 1 283 ? 9.227 14.383 27.656 1 74.5 283 PHE B C 1
ATOM 7638 O O . PHE B 1 283 ? 8.773 14.148 26.531 1 74.5 283 PHE B O 1
ATOM 7645 N N . GLY B 1 284 ? 9.32 15.5 28.25 1 85.62 284 GLY B N 1
ATOM 7646 C CA . GLY B 1 284 ? 8.711 16.625 27.547 1 85.62 284 GLY B CA 1
ATOM 7647 C C . GLY B 1 284 ? 9.539 17.141 26.391 1 85.62 284 GLY B C 1
ATOM 7648 O O . GLY B 1 284 ? 10.758 16.922 26.359 1 85.62 284 GLY B O 1
ATOM 7649 N N . VAL B 1 285 ? 8.82 17.766 25.469 1 89.5 285 VAL B N 1
ATOM 7650 C CA . VAL B 1 285 ? 9.453 18.281 24.25 1 89.5 285 VAL B CA 1
ATOM 7651 C C . VAL B 1 285 ? 10.211 19.578 24.578 1 89.5 285 VAL B C 1
ATOM 7653 O O . VAL B 1 285 ? 11.109 19.969 23.844 1 89.5 285 VAL B O 1
ATOM 7656 N N . PHE B 1 286 ? 9.914 20.203 25.766 1 90.12 286 PHE B N 1
ATOM 7657 C CA . PHE B 1 286 ? 10.562 21.453 26.156 1 90.12 286 PHE B CA 1
ATOM 7658 C C . PHE B 1 286 ? 11.523 21.219 27.312 1 90.12 286 PHE B C 1
ATOM 7660 O O . PHE B 1 286 ? 11.992 22.172 27.953 1 90.12 286 PHE B O 1
ATOM 7667 N N . LYS B 1 287 ? 11.758 20.031 27.688 1 83.12 287 LYS B N 1
ATOM 7668 C CA . LYS B 1 287 ? 12.734 19.625 28.703 1 83.12 287 LYS B CA 1
ATOM 7669 C C . LYS B 1 287 ? 12.547 20.422 29.984 1 83.12 287 LYS B C 1
ATOM 7671 O O . LYS B 1 287 ? 13.508 20.969 30.531 1 83.12 287 LYS B O 1
ATOM 7676 N N . GLY B 1 288 ? 11.328 20.609 30.406 1 79.62 288 GLY B N 1
ATOM 7677 C CA . GLY B 1 288 ? 11.031 21.234 31.672 1 79.62 288 GLY B CA 1
ATOM 7678 C C . GLY B 1 288 ? 10.758 22.719 31.578 1 79.62 288 GLY B C 1
ATOM 7679 O O . GLY B 1 288 ? 10.383 23.359 32.562 1 79.62 288 GLY B O 1
ATOM 7680 N N . CYS B 1 289 ? 10.953 23.312 30.469 1 82.5 289 CYS B N 1
ATOM 7681 C CA . CYS B 1 289 ? 10.703 24.734 30.281 1 82.5 289 CYS B CA 1
ATOM 7682 C C . CYS B 1 289 ? 9.305 24.984 29.719 1 82.5 289 CYS B C 1
ATOM 7684 O O . CYS B 1 289 ? 9.156 25.391 28.578 1 82.5 289 CYS B O 1
ATOM 7686 N N . ALA B 1 290 ? 8.383 24.906 30.578 1 85.12 290 ALA B N 1
ATOM 7687 C CA . ALA B 1 290 ? 6.977 24.984 30.172 1 85.12 290 ALA B CA 1
ATOM 7688 C C . ALA B 1 290 ? 6.633 26.375 29.641 1 85.12 290 ALA B C 1
ATOM 7690 O O . ALA B 1 290 ? 5.684 26.531 28.875 1 85.12 290 ALA B O 1
ATOM 7691 N N . ASP B 1 291 ? 7.418 27.344 30 1 86.88 291 ASP B N 1
ATOM 7692 C CA . ASP B 1 291 ? 7.156 28.719 29.594 1 86.88 291 ASP B CA 1
ATOM 7693 C C . ASP B 1 291 ? 7.387 28.891 28.094 1 86.88 291 ASP B C 1
ATOM 7695 O O . ASP B 1 291 ? 6.883 29.844 27.484 1 86.88 291 ASP B O 1
ATOM 7699 N N . LYS B 1 292 ? 8.109 28 27.531 1 91.94 292 LYS B N 1
ATOM 7700 C CA . LYS B 1 292 ? 8.398 28.062 26.109 1 91.94 292 LYS B CA 1
ATOM 7701 C C . LYS B 1 292 ? 7.27 27.453 25.281 1 91.94 292 LYS B C 1
ATOM 7703 O O . LYS B 1 292 ? 7.195 27.656 24.078 1 91.94 292 LYS B O 1
ATOM 7708 N N . CYS B 1 293 ? 6.395 26.812 25.969 1 95.25 293 CYS B N 1
ATOM 7709 C CA . CYS B 1 293 ? 5.266 26.203 25.281 1 95.25 293 CYS B CA 1
ATOM 7710 C C . CYS B 1 293 ? 4.16 27.219 25.031 1 95.25 293 CYS B C 1
ATOM 7712 O O . CYS B 1 293 ? 3.605 27.797 25.969 1 95.25 293 CYS B O 1
ATOM 7714 N N . LEU B 1 294 ? 3.867 27.438 23.797 1 96.25 294 LEU B N 1
ATOM 7715 C CA . LEU B 1 294 ? 2.787 28.344 23.422 1 96.25 294 LEU B CA 1
ATOM 7716 C C . LEU B 1 294 ? 1.429 27.719 23.734 1 96.25 294 LEU B C 1
ATOM 7718 O O . LEU B 1 294 ? 0.504 28.438 24.141 1 96.25 294 LEU B O 1
ATOM 7722 N N . GLY B 1 295 ? 1.373 26.484 23.516 1 96.62 295 GLY B N 1
ATOM 7723 C CA . GLY B 1 295 ? 0.12 25.75 23.672 1 96.62 295 GLY B CA 1
ATOM 7724 C C . GLY B 1 295 ? -0.026 24.594 22.703 1 96.62 295 GLY B C 1
ATOM 7725 O O . GLY B 1 295 ? 0.959 23.938 22.359 1 96.62 295 GLY B O 1
ATOM 7726 N N . PHE B 1 296 ? -1.323 24.312 22.344 1 96.56 296 PHE B N 1
ATOM 7727 C CA . PHE B 1 296 ? -1.567 23.062 21.656 1 96.56 296 PHE B CA 1
ATOM 7728 C C . PHE B 1 296 ? -2.533 23.266 20.484 1 96.56 296 PHE B C 1
ATOM 7730 O O . PHE B 1 296 ? -3.436 24.094 20.562 1 96.56 296 PHE B O 1
ATOM 7737 N N . ILE B 1 297 ? -2.258 22.562 19.453 1 95.25 297 ILE B N 1
ATOM 7738 C CA . ILE B 1 297 ? -3.186 22.453 18.328 1 95.25 297 ILE B CA 1
ATOM 7739 C C . ILE B 1 297 ? -3.611 21 18.141 1 95.25 297 ILE B C 1
ATOM 7741 O O . ILE B 1 297 ? -2.768 20.094 18.109 1 95.25 297 ILE B O 1
ATOM 7745 N N . MET B 1 298 ? -4.848 20.734 18.062 1 91.88 298 MET B N 1
ATOM 7746 C CA . MET B 1 298 ? -5.363 19.375 17.953 1 91.88 298 MET B CA 1
ATOM 7747 C C . MET B 1 298 ? -6.551 19.328 17 1 91.88 298 MET B C 1
ATOM 7749 O O . MET B 1 298 ? -7.016 20.359 16.516 1 91.88 298 MET B O 1
ATOM 7753 N N . ASP B 1 299 ? -6.969 18.141 16.766 1 87.5 299 ASP B N 1
ATOM 7754 C CA . ASP B 1 299 ? -8.156 17.953 15.938 1 87.5 299 ASP B CA 1
ATOM 7755 C C . ASP B 1 299 ? -9.414 18.438 16.656 1 87.5 299 ASP B C 1
ATOM 7757 O O . ASP B 1 299 ? -9.391 18.656 17.875 1 87.5 299 ASP B O 1
ATOM 7761 N N . ASN B 1 300 ? -10.5 18.562 15.93 1 88.56 300 ASN B N 1
ATOM 7762 C CA . ASN B 1 300 ? -11.719 19.156 16.484 1 88.56 300 ASN B CA 1
ATOM 7763 C C . ASN B 1 300 ? -12.688 18.078 16.984 1 88.56 300 ASN B C 1
ATOM 7765 O O . ASN B 1 300 ? -13.898 18.297 17.016 1 88.56 300 ASN B O 1
ATOM 7769 N N . THR B 1 301 ? -12.188 16.953 17.359 1 87.38 301 THR B N 1
ATOM 7770 C CA . THR B 1 301 ? -13.07 15.938 17.922 1 87.38 301 THR B CA 1
ATOM 7771 C C . THR B 1 301 ? -13.594 16.375 19.297 1 87.38 301 THR B C 1
ATOM 7773 O O . THR B 1 301 ? -13.008 17.234 19.938 1 87.38 301 THR B O 1
ATOM 7776 N N . LYS B 1 302 ? -14.625 15.758 19.734 1 88.94 302 LYS B N 1
ATOM 7777 C CA . LYS B 1 302 ? -15.227 16.094 21.016 1 88.94 302 LYS B CA 1
ATOM 7778 C C . LYS B 1 302 ? -14.234 15.898 22.156 1 88.94 302 LYS B C 1
ATOM 7780 O O . LYS B 1 302 ? -14.125 16.75 23.047 1 88.94 302 LYS B O 1
ATOM 7785 N N . ALA B 1 303 ? -13.516 14.828 22.125 1 91.12 303 ALA B N 1
ATOM 7786 C CA . ALA B 1 303 ? -12.531 14.523 23.156 1 91.12 303 ALA B CA 1
ATOM 7787 C C . ALA B 1 303 ? -11.406 15.547 23.172 1 91.12 303 ALA B C 1
ATOM 7789 O O . ALA B 1 303 ? -10.953 15.977 24.234 1 91.12 303 ALA B O 1
ATOM 7790 N N . ASN B 1 304 ? -10.977 15.945 22.031 1 92.25 304 ASN B N 1
ATOM 7791 C CA . ASN B 1 304 ? -9.898 16.922 21.938 1 92.25 304 ASN B CA 1
ATOM 7792 C C . ASN B 1 304 ? -10.344 18.297 22.438 1 92.25 304 ASN B C 1
ATOM 7794 O O . ASN B 1 304 ? -9.586 18.984 23.125 1 92.25 304 ASN B O 1
ATOM 7798 N N . ARG B 1 305 ? -11.523 18.703 22.109 1 92.75 305 ARG B N 1
ATOM 7799 C CA . ARG B 1 305 ? -12.039 19.984 22.562 1 92.75 305 ARG B CA 1
ATOM 7800 C C . ARG B 1 305 ? -12.164 20.031 24.078 1 92.75 305 ARG B C 1
ATOM 7802 O O . ARG B 1 305 ? -11.812 21.031 24.703 1 92.75 305 ARG B O 1
ATOM 7809 N N . LYS B 1 306 ? -12.664 18.953 24.562 1 95.44 306 LYS B N 1
ATOM 7810 C CA . LYS B 1 306 ? -12.758 18.875 26.016 1 95.44 306 LYS B CA 1
ATOM 7811 C C . LYS B 1 306 ? -11.367 18.875 26.656 1 95.44 306 LYS B C 1
ATOM 7813 O O . LYS B 1 306 ? -11.172 19.453 27.734 1 95.44 306 LYS B O 1
ATOM 7818 N N . ALA B 1 307 ? -10.477 18.234 26.047 1 96.62 307 ALA B N 1
ATOM 7819 C CA . ALA B 1 307 ? -9.102 18.219 26.547 1 96.62 307 ALA B CA 1
ATOM 7820 C C . ALA B 1 307 ? -8.492 19.625 26.547 1 96.62 307 ALA B C 1
ATOM 7822 O O . ALA B 1 307 ? -7.75 19.984 27.453 1 96.62 307 ALA B O 1
ATOM 7823 N N . MET B 1 308 ? -8.797 20.406 25.578 1 95.81 308 MET B N 1
ATOM 7824 C CA . MET B 1 308 ? -8.289 21.766 25.484 1 95.81 308 MET B CA 1
ATOM 7825 C C . MET B 1 308 ? -8.797 22.609 26.656 1 95.81 308 MET B C 1
ATOM 7827 O O . MET B 1 308 ? -8.055 23.438 27.188 1 95.81 308 MET B O 1
ATOM 7831 N N . VAL B 1 309 ? -10 22.391 27 1 95.75 309 VAL B N 1
ATOM 7832 C CA . VAL B 1 309 ? -10.578 23.125 28.125 1 95.75 309 VAL B CA 1
ATOM 7833 C C . VAL B 1 309 ? -9.836 22.75 29.406 1 95.75 309 VAL B C 1
ATOM 7835 O O . VAL B 1 309 ? -9.5 23.609 30.219 1 95.75 309 VAL B O 1
ATOM 7838 N N . LEU B 1 310 ? -9.562 21.5 29.5 1 97.25 310 LEU B N 1
ATOM 7839 C CA . LEU B 1 310 ? -8.852 21.031 30.688 1 97.25 310 LEU B CA 1
ATOM 7840 C C . LEU B 1 310 ? -7.434 21.594 30.734 1 97.25 310 LEU B C 1
ATOM 7842 O O . LEU B 1 310 ? -6.922 21.922 31.797 1 97.25 310 LEU B O 1
ATOM 7846 N N . LEU B 1 311 ? -6.84 21.672 29.656 1 96.88 311 LEU B N 1
ATOM 7847 C CA . LEU B 1 311 ? -5.477 22.188 29.578 1 96.88 311 LEU B CA 1
ATOM 7848 C C . LEU B 1 311 ? -5.422 23.656 29.969 1 96.88 311 LEU B C 1
ATOM 7850 O O . LEU B 1 311 ? -4.523 24.078 30.703 1 96.88 311 LEU B O 1
ATOM 7854 N N . ARG B 1 312 ? -6.383 24.422 29.516 1 95.44 312 ARG B N 1
ATOM 7855 C CA . ARG B 1 312 ? -6.434 25.844 29.859 1 95.44 312 ARG B CA 1
ATOM 7856 C C . ARG B 1 312 ? -6.762 26.047 31.328 1 95.44 312 ARG B C 1
ATOM 7858 O O . ARG B 1 312 ? -6.297 27.016 31.953 1 95.44 312 ARG B O 1
ATOM 7865 N N . LYS B 1 313 ? -7.551 25.172 31.812 1 94.81 313 LYS B N 1
ATOM 7866 C CA . LYS B 1 313 ? -7.812 25.219 33.25 1 94.81 313 LYS B CA 1
ATOM 7867 C C . LYS B 1 313 ? -6.539 24.969 34.062 1 94.81 313 LYS B C 1
ATOM 7869 O O . LYS B 1 313 ? -6.328 25.578 35.094 1 94.81 313 LYS B O 1
ATOM 7874 N N . HIS B 1 314 ? -5.805 24.047 33.531 1 94.75 314 HIS B N 1
ATOM 7875 C CA . HIS B 1 314 ? -4.535 23.719 34.188 1 94.75 314 HIS B CA 1
ATOM 7876 C C . HIS B 1 314 ? -3.551 24.891 34.062 1 94.75 314 HIS B C 1
ATOM 7878 O O . HIS B 1 314 ? -2.855 25.219 35.031 1 94.75 314 HIS B O 1
ATOM 7884 N N . ASN B 1 315 ? -3.426 25.438 32.906 1 94.94 315 ASN B N 1
ATOM 7885 C CA . ASN B 1 315 ? -2.562 26.578 32.656 1 94.94 315 ASN B CA 1
ATOM 7886 C C . ASN B 1 315 ? -3.193 27.547 31.656 1 94.94 315 ASN B C 1
ATOM 7888 O O . ASN B 1 315 ? -3.027 27.391 30.453 1 94.94 315 ASN B O 1
ATOM 7892 N N . PRO B 1 316 ? -3.752 28.609 32.125 1 94.75 316 PRO B N 1
ATOM 7893 C CA . PRO B 1 316 ? -4.449 29.562 31.266 1 94.75 316 PRO B CA 1
ATOM 7894 C C . PRO B 1 316 ? -3.508 30.281 30.312 1 94.75 316 PRO B C 1
ATOM 7896 O O . PRO B 1 316 ? -3.961 30.953 29.375 1 94.75 316 PRO B O 1
ATOM 7899 N N . GLN B 1 317 ? -2.223 30.172 30.469 1 94.94 317 GLN B N 1
ATOM 7900 C CA . GLN B 1 317 ? -1.267 30.859 29.609 1 94.94 317 GLN B CA 1
ATOM 7901 C C . GLN B 1 317 ? -1.007 30.078 28.328 1 94.94 317 GLN B C 1
ATOM 7903 O O . GLN B 1 317 ? -0.328 30.562 27.422 1 94.94 317 GLN B O 1
ATOM 7908 N N . TRP B 1 318 ? -1.573 28.859 28.266 1 96.25 318 TRP B N 1
ATOM 7909 C CA . TRP B 1 318 ? -1.457 28.078 27.047 1 96.25 318 TRP B CA 1
ATOM 7910 C C . TRP B 1 318 ? -2.564 28.438 26.062 1 96.25 318 TRP B C 1
ATOM 7912 O O . TRP B 1 318 ? -3.707 28.672 26.469 1 96.25 318 TRP B O 1
ATOM 7922 N N . ILE B 1 319 ? -2.148 28.5 24.797 1 97.62 319 ILE B N 1
ATOM 7923 C CA . ILE B 1 319 ? -3.105 28.719 23.719 1 97.62 319 ILE B CA 1
ATOM 7924 C C . ILE B 1 319 ? -3.562 27.375 23.156 1 97.62 319 ILE B C 1
ATOM 7926 O O . ILE B 1 319 ? -2.738 26.562 22.734 1 97.62 319 ILE B O 1
ATOM 7930 N N . CYS B 1 320 ? -4.797 27.078 23.203 1 96.56 320 CYS B N 1
ATOM 7931 C CA . CYS B 1 320 ? -5.344 25.844 22.641 1 96.56 320 CYS B CA 1
ATOM 7932 C C . CYS B 1 320 ? -6.293 26.141 21.484 1 96.56 320 CYS B C 1
ATOM 7934 O O . CYS B 1 320 ? -7.293 26.844 21.672 1 96.56 320 CYS B O 1
ATOM 7936 N N . VAL B 1 321 ? -5.914 25.625 20.344 1 94.06 321 VAL B N 1
ATOM 7937 C CA . VAL B 1 321 ? -6.691 25.906 19.141 1 94.06 321 VAL B CA 1
ATOM 7938 C C . VAL B 1 321 ? -7.031 24.609 18.422 1 94.06 321 VAL B C 1
ATOM 7940 O O . VAL B 1 321 ? -6.207 23.688 18.359 1 94.06 321 VAL B O 1
ATOM 7943 N N . GLY B 1 322 ? -8.25 24.484 17.984 1 93.31 322 GLY B N 1
ATOM 7944 C CA . GLY B 1 322 ? -8.609 23.391 17.094 1 93.31 322 GLY B CA 1
ATOM 7945 C C . GLY B 1 322 ? -8.133 23.609 15.672 1 93.31 322 GLY B C 1
ATOM 7946 O O . GLY B 1 322 ? -8.094 24.75 15.195 1 93.31 322 GLY B O 1
ATOM 7947 N N . CYS B 1 323 ? -7.828 22.547 14.977 1 93.25 323 CYS B N 1
ATOM 7948 C CA . CYS B 1 323 ? -7.34 22.656 13.602 1 93.25 323 CYS B CA 1
ATOM 7949 C C . CYS B 1 323 ? -8.367 23.344 12.711 1 93.25 323 CYS B C 1
ATOM 7951 O O . CYS B 1 323 ? -9.43 22.766 12.438 1 93.25 323 CYS B O 1
ATOM 7953 N N . VAL B 1 324 ? -7.996 24.438 12.18 1 93.31 324 VAL B N 1
ATOM 7954 C CA . VAL B 1 324 ? -8.906 25.266 11.391 1 93.31 324 VAL B CA 1
ATOM 7955 C C . VAL B 1 324 ? -9.141 24.609 10.031 1 93.31 324 VAL B C 1
ATOM 7957 O O . VAL B 1 324 ? -10.242 24.688 9.484 1 93.31 324 VAL B O 1
ATOM 7960 N N . ALA B 1 325 ? -8.078 24.031 9.461 1 90.38 325 ALA B N 1
ATOM 7961 C CA . ALA B 1 325 ? -8.227 23.344 8.18 1 90.38 325 ALA B CA 1
ATOM 7962 C C . ALA B 1 325 ? -9.273 22.25 8.266 1 90.38 325 ALA B C 1
ATOM 7964 O O . ALA B 1 325 ? -10.07 22.062 7.344 1 90.38 325 ALA B O 1
ATOM 7965 N N . HIS B 1 326 ? -9.258 21.547 9.344 1 88.44 326 HIS B N 1
ATOM 7966 C CA . HIS B 1 326 ? -10.266 20.531 9.57 1 88.44 326 HIS B CA 1
ATOM 7967 C C . HIS B 1 326 ? -11.656 21.141 9.68 1 88.44 326 HIS B C 1
ATOM 7969 O O . HIS B 1 326 ? -12.633 20.562 9.188 1 88.44 326 HIS B O 1
ATOM 7975 N N . GLY B 1 327 ? -11.742 22.25 10.281 1 90 327 GLY B N 1
ATOM 7976 C CA . GLY B 1 327 ? -13.016 22.938 10.383 1 90 327 GLY B CA 1
ATOM 7977 C C . GLY B 1 327 ? -13.617 23.281 9.031 1 90 327 GLY B C 1
ATOM 7978 O O . GLY B 1 327 ? -14.789 23 8.773 1 90 327 GLY B O 1
ATOM 7979 N N . PHE B 1 328 ? -12.789 23.797 8.18 1 91.44 328 PHE B N 1
ATOM 7980 C CA . PHE B 1 328 ? -13.25 24.141 6.844 1 91.44 328 PHE B CA 1
ATOM 7981 C C . PHE B 1 328 ? -13.539 22.891 6.031 1 91.44 328 PHE B C 1
ATOM 7983 O O . PHE B 1 328 ? -14.453 22.875 5.207 1 91.44 328 PHE B O 1
ATOM 7990 N N . SER B 1 329 ? -12.766 21.875 6.234 1 90.06 329 SER B N 1
ATOM 7991 C CA . SER B 1 329 ? -13 20.609 5.535 1 90.06 329 SER B CA 1
ATOM 7992 C C . SER B 1 329 ? -14.352 20.016 5.91 1 90.06 329 SER B C 1
ATOM 7994 O O . SER B 1 329 ? -15.016 19.391 5.078 1 90.06 329 SER B O 1
ATOM 7996 N N . LEU B 1 330 ? -14.734 20.156 7.137 1 89.81 330 LEU B N 1
ATOM 7997 C CA . LEU B 1 330 ? -16.016 19.641 7.613 1 89.81 330 LEU B CA 1
ATOM 7998 C C . LEU B 1 330 ? -17.172 20.391 6.961 1 89.81 330 LEU B C 1
ATOM 8000 O O . LEU B 1 330 ? -18.297 19.859 6.891 1 89.81 330 LEU B O 1
ATOM 8004 N N . PHE B 1 331 ? -16.906 21.562 6.492 1 92.44 331 PHE B N 1
ATOM 8005 C CA . PHE B 1 331 ? -17.922 22.281 5.742 1 92.44 331 PHE B CA 1
ATOM 8006 C C . PHE B 1 331 ? -18.312 21.531 4.48 1 92.44 331 PHE B C 1
ATOM 8008 O O . PHE B 1 331 ? -19.484 21.484 4.117 1 92.44 331 PHE B O 1
ATOM 8015 N N . PHE B 1 332 ? -17.359 20.828 3.83 1 91.25 332 PHE B N 1
ATOM 8016 C CA . PHE B 1 332 ? -17.656 19.984 2.676 1 91.25 332 PHE B CA 1
ATOM 8017 C C . PHE B 1 332 ? -18.562 18.828 3.07 1 91.25 332 PHE B C 1
ATOM 8019 O O . PHE B 1 332 ? -19.469 18.453 2.314 1 91.25 332 PHE B O 1
ATOM 8026 N N . LYS B 1 333 ? -18.25 18.297 4.184 1 89.81 333 LYS B N 1
ATOM 8027 C CA . LYS B 1 333 ? -19.094 17.219 4.688 1 89.81 333 LYS B CA 1
ATOM 8028 C C . LYS B 1 333 ? -20.531 17.688 4.898 1 89.81 333 LYS B C 1
ATOM 8030 O O . LYS B 1 333 ? -21.484 16.953 4.586 1 89.81 333 LYS B O 1
ATOM 8035 N N . ASP B 1 334 ? -20.672 18.906 5.402 1 92.38 334 ASP B N 1
ATOM 8036 C CA . ASP B 1 334 ? -22 19.469 5.625 1 92.38 334 ASP B CA 1
ATOM 8037 C C . ASP B 1 334 ? -22.734 19.672 4.305 1 92.38 334 ASP B C 1
ATOM 8039 O O . ASP B 1 334 ? -23.953 19.453 4.234 1 92.38 334 ASP B O 1
ATOM 8043 N N . LEU B 1 335 ? -22.031 19.969 3.332 1 92.62 335 LEU B N 1
ATOM 8044 C CA . LEU B 1 335 ? -22.609 20.188 2.018 1 92.62 335 LEU B CA 1
ATOM 8045 C C . LEU B 1 335 ? -23.109 18.891 1.416 1 92.62 335 LEU B C 1
ATOM 8047 O O . LEU B 1 335 ? -24 18.891 0.556 1 92.62 335 LEU B O 1
ATOM 8051 N N . SER B 1 336 ? -22.547 17.781 1.859 1 91.12 336 SER B N 1
ATOM 8052 C CA . SER B 1 336 ? -22.922 16.484 1.312 1 91.12 336 SER B CA 1
ATOM 8053 C C . SER B 1 336 ? -24.078 15.859 2.08 1 91.12 336 SER B C 1
ATOM 8055 O O . SER B 1 336 ? -24.562 14.789 1.718 1 91.12 336 SER B O 1
ATOM 8057 N N . ASP B 1 337 ? -24.516 16.547 3.094 1 90.06 337 ASP B N 1
ATOM 8058 C CA . ASP B 1 337 ? -25.594 16.031 3.93 1 90.06 337 ASP B CA 1
ATOM 8059 C C . ASP B 1 337 ? -26.953 16.562 3.451 1 90.06 337 ASP B C 1
ATOM 8061 O O . ASP B 1 337 ? -27.219 17.766 3.551 1 90.06 337 ASP B O 1
ATOM 8065 N N . GLU B 1 338 ? -27.875 15.734 3.09 1 82.56 338 GLU B N 1
ATOM 8066 C CA . GLU B 1 338 ? -29.172 16.078 2.508 1 82.56 338 GLU B CA 1
ATOM 8067 C C . GLU B 1 338 ? -30.031 16.859 3.502 1 82.56 338 GLU B C 1
ATOM 8069 O O . GLU B 1 338 ? -30.828 17.719 3.105 1 82.56 338 GLU B O 1
ATOM 8074 N N . ARG B 1 339 ? -29.922 16.656 4.75 1 83.69 339 ARG B N 1
ATOM 8075 C CA . ARG B 1 339 ? -30.719 17.312 5.777 1 83.69 339 ARG B CA 1
ATOM 8076 C C . ARG B 1 339 ? -30.281 18.75 5.988 1 83.69 339 ARG B C 1
ATOM 8078 O O . ARG B 1 339 ? -31.062 19.578 6.461 1 83.69 339 ARG B O 1
ATOM 8085 N N . LYS B 1 340 ? -29.047 18.984 5.559 1 85.06 340 LYS B N 1
ATOM 8086 C CA . LYS B 1 340 ? -28.5 20.312 5.809 1 85.06 340 LYS B CA 1
ATOM 8087 C C . LYS B 1 340 ? -28.625 21.203 4.578 1 85.06 340 LYS B C 1
ATOM 8089 O O . LYS B 1 340 ? -29.031 22.359 4.684 1 85.06 340 LYS B O 1
ATOM 8094 N N . CYS B 1 341 ? -28.234 20.625 3.508 1 91.56 341 CYS B N 1
ATOM 8095 C CA . CYS B 1 341 ? -28.359 21.344 2.25 1 91.56 341 CYS B CA 1
ATOM 8096 C C . CYS B 1 341 ? -28.75 20.406 1.112 1 91.56 341 CYS B C 1
ATOM 8098 O O . CYS B 1 341 ? -27.891 19.766 0.517 1 91.56 341 CYS B O 1
ATOM 8100 N N . SER B 1 342 ? -29.969 20.484 0.647 1 90.31 342 SER B N 1
ATOM 8101 C CA . SER B 1 342 ? -30.562 19.484 -0.233 1 90.31 342 SER B CA 1
ATOM 8102 C C . SER B 1 342 ? -29.953 19.547 -1.63 1 90.31 342 SER B C 1
ATOM 8104 O O . SER B 1 342 ? -29.625 18.516 -2.219 1 90.31 342 SER B O 1
ATOM 8106 N N . TRP B 1 343 ? -29.859 20.781 -2.096 1 91.94 343 TRP B N 1
ATOM 8107 C CA . TRP B 1 343 ? -29.422 20.844 -3.488 1 91.94 343 TRP B CA 1
ATOM 8108 C C . TRP B 1 343 ? -27.969 20.422 -3.631 1 91.94 343 TRP B C 1
ATOM 8110 O O . TRP B 1 343 ? -27.594 19.75 -4.594 1 91.94 343 TRP B O 1
ATOM 8120 N N . THR B 1 344 ? -27.094 20.797 -2.635 1 94.12 344 THR B N 1
ATOM 8121 C CA . THR B 1 344 ? -25.703 20.391 -2.727 1 94.12 344 THR B CA 1
ATOM 8122 C C . THR B 1 344 ? -25.562 18.875 -2.543 1 94.12 344 THR B C 1
ATOM 8124 O O . THR B 1 344 ? -24.75 18.234 -3.209 1 94.12 344 THR B O 1
ATOM 8127 N N . ALA B 1 345 ? -26.312 18.312 -1.674 1 93.69 345 ALA B N 1
ATOM 8128 C CA . ALA B 1 345 ? -26.281 16.875 -1.433 1 93.69 345 ALA B CA 1
ATOM 8129 C C . ALA B 1 345 ? -26.672 16.109 -2.689 1 93.69 345 ALA B C 1
ATOM 8131 O O . ALA B 1 345 ? -26.109 15.047 -2.975 1 93.69 345 ALA B O 1
ATOM 8132 N N . GLY B 1 346 ? -27.656 16.625 -3.352 1 91.5 346 GLY B N 1
ATOM 8133 C CA . GLY B 1 346 ? -28.062 16.016 -4.602 1 91.5 346 GLY B CA 1
ATOM 8134 C C . GLY B 1 346 ? -26.984 16.016 -5.656 1 91.5 346 GLY B C 1
ATOM 8135 O O . GLY B 1 346 ? -26.781 15.023 -6.355 1 91.5 346 GLY B O 1
ATOM 8136 N N . VAL B 1 347 ? -26.281 17.094 -5.773 1 93.5 347 VAL B N 1
ATOM 8137 C CA . VAL B 1 347 ? -25.203 17.234 -6.738 1 93.5 347 VAL B CA 1
ATOM 8138 C C . VAL B 1 347 ? -24.047 16.281 -6.367 1 93.5 347 VAL B C 1
ATOM 8140 O O . VAL B 1 347 ? -23.516 15.586 -7.223 1 93.5 347 VAL B O 1
ATOM 8143 N N . VAL B 1 348 ? -23.719 16.266 -5.066 1 93.38 348 VAL B N 1
ATOM 8144 C CA . VAL B 1 348 ? -22.594 15.461 -4.59 1 93.38 348 VAL B CA 1
ATOM 8145 C C . VAL B 1 348 ? -22.906 13.984 -4.805 1 93.38 348 VAL B C 1
ATOM 8147 O O . VAL B 1 348 ? -22.047 13.219 -5.254 1 93.38 348 VAL B O 1
ATOM 8150 N N . SER B 1 349 ? -24.078 13.617 -4.551 1 92.44 349 SER B N 1
ATOM 8151 C CA . SER B 1 349 ? -24.484 12.234 -4.746 1 92.44 349 SER B CA 1
ATOM 8152 C C . SER B 1 349 ? -24.391 11.836 -6.215 1 92.44 349 SER B C 1
ATOM 8154 O O . SER B 1 349 ? -23.906 10.742 -6.539 1 92.44 349 SER B O 1
ATOM 8156 N N . ALA B 1 350 ? -24.828 12.688 -7.039 1 92.44 350 ALA B N 1
ATOM 8157 C CA . ALA B 1 350 ? -24.797 12.406 -8.477 1 92.44 350 ALA B CA 1
ATOM 8158 C C . ALA B 1 350 ? -23.359 12.305 -8.977 1 92.44 350 ALA B C 1
ATOM 8160 O O . ALA B 1 350 ? -23.031 11.414 -9.758 1 92.44 350 ALA B O 1
ATOM 8161 N N . MET B 1 351 ? -22.609 13.234 -8.547 1 93.38 351 MET B N 1
ATOM 8162 C CA . MET B 1 351 ? -21.219 13.25 -8.992 1 93.38 351 MET B CA 1
ATOM 8163 C C . MET B 1 351 ? -20.484 12 -8.516 1 93.38 351 MET B C 1
ATOM 8165 O O . MET B 1 351 ? -19.672 11.438 -9.25 1 93.38 351 MET B O 1
ATOM 8169 N N . LEU B 1 352 ? -20.719 11.609 -7.27 1 92.88 352 LEU B N 1
ATOM 8170 C CA . LEU B 1 352 ? -20.078 10.414 -6.727 1 92.88 352 LEU B CA 1
ATOM 8171 C C . LEU B 1 352 ? -20.5 9.172 -7.492 1 92.88 352 LEU B C 1
ATOM 8173 O O . LEU B 1 352 ? -19.688 8.297 -7.77 1 92.88 352 LEU B O 1
ATOM 8177 N N . MET B 1 353 ? -21.766 9.086 -7.828 1 93.81 353 MET B N 1
ATOM 8178 C CA . MET B 1 353 ? -22.281 7.969 -8.617 1 93.81 353 MET B CA 1
ATOM 8179 C C . MET B 1 353 ? -21.594 7.918 -9.984 1 93.81 353 MET B C 1
ATOM 8181 O O . MET B 1 353 ? -21.219 6.844 -10.453 1 93.81 353 MET B O 1
ATOM 8185 N N . MET B 1 354 ? -21.438 9.047 -10.609 1 94.06 354 MET B N 1
ATOM 8186 C CA . MET B 1 354 ? -20.797 9.117 -11.93 1 94.06 354 MET B CA 1
ATOM 8187 C C . MET B 1 354 ? -19.344 8.695 -11.859 1 94.06 354 MET B C 1
ATOM 8189 O O . MET B 1 354 ? -18.875 7.891 -12.672 1 94.06 354 MET B O 1
ATOM 8193 N N . SER B 1 355 ? -18.672 9.289 -10.883 1 93.5 355 SER B N 1
ATOM 8194 C CA . SER B 1 355 ? -17.266 8.961 -10.695 1 93.5 355 SER B CA 1
ATOM 8195 C C . SER B 1 355 ? -17.078 7.477 -10.398 1 93.5 355 SER B C 1
ATOM 8197 O O . SER B 1 355 ? -16.156 6.844 -10.93 1 93.5 355 SER B O 1
ATOM 8199 N N . LEU B 1 356 ? -17.922 6.961 -9.555 1 91.81 356 LEU B N 1
ATOM 8200 C CA . LEU B 1 356 ? -17.844 5.551 -9.18 1 91.81 356 LEU B CA 1
ATOM 8201 C C . LEU B 1 356 ? -18.047 4.656 -10.398 1 91.81 356 LEU B C 1
ATOM 8203 O O . LEU B 1 356 ? -17.328 3.68 -10.586 1 91.81 356 LEU B O 1
ATOM 8207 N N . LEU B 1 357 ? -19.031 4.898 -11.203 1 92.75 357 LEU B N 1
ATOM 8208 C CA . LEU B 1 357 ? -19.312 4.086 -12.375 1 92.75 357 LEU B CA 1
ATOM 8209 C C . LEU B 1 357 ? -18.141 4.109 -13.352 1 92.75 357 LEU B C 1
ATOM 8211 O O . LEU B 1 357 ? -17.719 3.062 -13.852 1 92.75 357 LEU B O 1
ATOM 8215 N N . ILE B 1 358 ? -17.625 5.277 -13.617 1 91.56 358 ILE B N 1
ATOM 8216 C CA . ILE B 1 358 ? -16.531 5.445 -14.578 1 91.56 358 ILE B CA 1
ATOM 8217 C C . ILE B 1 358 ? -15.297 4.684 -14.102 1 91.56 358 ILE B C 1
ATOM 8219 O O . ILE B 1 358 ? -14.625 4.02 -14.891 1 91.56 358 ILE B O 1
ATOM 8223 N N . ASN B 1 359 ? -15.039 4.809 -12.812 1 87.19 359 ASN B N 1
ATOM 8224 C CA . ASN B 1 359 ? -13.789 4.246 -12.305 1 87.19 359 ASN B CA 1
ATOM 8225 C C . ASN B 1 359 ? -13.93 2.754 -12.016 1 87.19 359 ASN B C 1
ATOM 8227 O O . ASN B 1 359 ? -12.93 2.029 -11.984 1 87.19 359 ASN B O 1
ATOM 8231 N N . SER B 1 360 ? -15.102 2.248 -11.812 1 84 360 SER B N 1
ATOM 8232 C CA . SER B 1 360 ? -15.289 0.842 -11.469 1 84 360 SER B CA 1
ATOM 8233 C C . SER B 1 360 ? -15.516 -0.007 -12.719 1 84 360 SER B C 1
ATOM 8235 O O . SER B 1 360 ? -15.18 -1.192 -12.734 1 84 360 SER B O 1
ATOM 8237 N N . ALA B 1 361 ? -16.172 0.574 -13.719 1 86.69 361 ALA B N 1
ATOM 8238 C CA . ALA B 1 361 ? -16.453 -0.166 -14.945 1 86.69 361 ALA B CA 1
ATOM 8239 C C . ALA B 1 361 ? -15.344 0.038 -15.977 1 86.69 361 ALA B C 1
ATOM 8241 O O . ALA B 1 361 ? -15.273 1.084 -16.625 1 86.69 361 ALA B O 1
ATOM 8242 N N . GLU B 1 362 ? -14.633 -0.929 -16.203 1 82.69 362 GLU B N 1
ATOM 8243 C CA . GLU B 1 362 ? -13.445 -0.845 -17.047 1 82.69 362 GLU B CA 1
ATOM 8244 C C . GLU B 1 362 ? -13.82 -0.53 -18.484 1 82.69 362 GLU B C 1
ATOM 8246 O O . GLU B 1 362 ? -13.156 0.273 -19.156 1 82.69 362 GLU B O 1
ATOM 8251 N N . ARG B 1 363 ? -14.812 -1.131 -19.047 1 86.69 363 ARG B N 1
ATOM 8252 C CA . ARG B 1 363 ? -15.195 -0.945 -20.438 1 86.69 363 ARG B CA 1
ATOM 8253 C C . ARG B 1 363 ? -15.711 0.469 -20.688 1 86.69 363 ARG B C 1
ATOM 8255 O O . ARG B 1 363 ? -15.43 1.067 -21.719 1 86.69 363 ARG B O 1
ATOM 8262 N N . ILE B 1 364 ? -16.406 0.934 -19.703 1 91.19 364 ILE B N 1
ATOM 8263 C CA . ILE B 1 364 ? -16.906 2.301 -19.797 1 91.19 364 ILE B CA 1
ATOM 8264 C C . ILE B 1 364 ? -15.742 3.279 -19.766 1 91.19 364 ILE B C 1
ATOM 8266 O O . ILE B 1 364 ? -15.688 4.23 -20.547 1 91.19 364 ILE B O 1
ATOM 8270 N N . ARG B 1 365 ? -14.852 3.049 -18.875 1 90.31 365 ARG B N 1
ATOM 8271 C CA . ARG B 1 365 ? -13.68 3.912 -18.75 1 90.31 365 ARG B CA 1
ATOM 8272 C C . ARG B 1 365 ? -12.852 3.895 -20.031 1 90.31 365 ARG B C 1
ATOM 8274 O O . ARG B 1 365 ? -12.383 4.938 -20.484 1 90.31 365 ARG B O 1
ATOM 8281 N N . ALA B 1 366 ? -12.648 2.725 -20.578 1 87.81 366 ALA B N 1
ATOM 8282 C CA . ALA B 1 366 ? -11.875 2.602 -21.812 1 87.81 366 ALA B CA 1
ATOM 8283 C C . ALA B 1 366 ? -12.562 3.346 -22.953 1 87.81 366 ALA B C 1
ATOM 8285 O O . ALA B 1 366 ? -11.898 4.012 -23.75 1 87.81 366 ALA B O 1
ATOM 8286 N N . LEU B 1 367 ? -13.828 3.172 -23.078 1 92.19 367 LEU B N 1
ATOM 8287 C CA . LEU B 1 367 ? -14.586 3.871 -24.109 1 92.19 367 LEU B CA 1
ATOM 8288 C C . LEU B 1 367 ? -14.5 5.383 -23.906 1 92.19 367 LEU B C 1
ATOM 8290 O O . LEU B 1 367 ? -14.367 6.133 -24.875 1 92.19 367 LEU B O 1
ATOM 8294 N N . LEU B 1 368 ? -14.609 5.785 -22.656 1 94.19 368 LEU B N 1
ATOM 8295 C CA . LEU B 1 368 ? -14.484 7.211 -22.359 1 94.19 368 LEU B CA 1
ATOM 8296 C C . LEU B 1 368 ? -13.125 7.738 -22.797 1 94.19 368 LEU B C 1
ATOM 8298 O O . LEU B 1 368 ? -13.031 8.836 -23.359 1 94.19 368 LEU B O 1
ATOM 8302 N N . HIS B 1 369 ? -12.125 7.023 -22.547 1 90.5 369 HIS B N 1
ATOM 8303 C CA . HIS B 1 369 ? -10.781 7.441 -22.938 1 90.5 369 HIS B CA 1
ATOM 8304 C C . HIS B 1 369 ? -10.664 7.57 -24.453 1 90.5 369 HIS B C 1
ATOM 8306 O O . HIS B 1 369 ? -10.023 8.5 -24.938 1 90.5 369 HIS B O 1
ATOM 8312 N N . THR B 1 370 ? -11.234 6.637 -25.156 1 90.75 370 THR B N 1
ATOM 8313 C CA . THR B 1 370 ? -11.242 6.715 -26.609 1 90.75 370 THR B CA 1
ATOM 8314 C C . THR B 1 370 ? -11.969 7.973 -27.094 1 90.75 370 THR B C 1
ATOM 8316 O O . THR B 1 370 ? -11.492 8.672 -27.984 1 90.75 370 THR B O 1
ATOM 8319 N N . VAL B 1 371 ? -13.07 8.242 -26.469 1 94.88 371 VAL B N 1
ATOM 8320 C CA . VAL B 1 371 ? -13.875 9.398 -26.828 1 94.88 371 VAL B CA 1
ATOM 8321 C C . VAL B 1 371 ? -13.125 10.68 -26.469 1 94.88 371 VAL B C 1
ATOM 8323 O O . VAL B 1 371 ? -13.102 11.641 -27.25 1 94.88 371 VAL B O 1
ATOM 8326 N N . MET B 1 372 ? -12.547 10.711 -25.312 1 94.5 372 MET B N 1
ATOM 8327 C CA . MET B 1 372 ? -11.773 11.875 -24.875 1 94.5 372 MET B CA 1
ATOM 8328 C C . MET B 1 372 ? -10.641 12.172 -25.844 1 94.5 372 MET B C 1
ATOM 8330 O O . MET B 1 372 ? -10.352 13.328 -26.141 1 94.5 372 MET B O 1
ATOM 8334 N N . ALA B 1 373 ? -10.031 11.125 -26.281 1 91.38 373 ALA B N 1
ATOM 8335 C CA . ALA B 1 373 ? -8.938 11.281 -27.25 1 91.38 373 ALA B CA 1
ATOM 8336 C C . ALA B 1 373 ? -9.438 11.906 -28.547 1 91.38 373 ALA B C 1
ATOM 8338 O O . ALA B 1 373 ? -8.734 12.703 -29.172 1 91.38 373 ALA B O 1
ATOM 8339 N N . THR B 1 374 ? -10.57 11.555 -28.922 1 92.19 374 THR B N 1
ATOM 8340 C CA . THR B 1 374 ? -11.156 12.07 -30.156 1 92.19 374 THR B CA 1
ATOM 8341 C C . THR B 1 374 ? -11.609 13.516 -29.969 1 92.19 374 THR B C 1
ATOM 8343 O O . THR B 1 374 ? -11.383 14.352 -30.844 1 92.19 374 THR B O 1
ATOM 8346 N N . VAL B 1 375 ? -12.188 13.773 -28.766 1 92.25 375 VAL B N 1
ATOM 8347 C CA . VAL B 1 375 ? -12.805 15.07 -28.547 1 92.25 375 VAL B CA 1
ATOM 8348 C C . VAL B 1 375 ? -11.727 16.094 -28.156 1 92.25 375 VAL B C 1
ATOM 8350 O O . VAL B 1 375 ? -11.734 17.219 -28.641 1 92.25 375 VAL B O 1
ATOM 8353 N N . TYR B 1 376 ? -10.859 15.742 -27.266 1 91.38 376 TYR B N 1
ATOM 8354 C CA . TYR B 1 376 ? -9.93 16.703 -26.688 1 91.38 376 TYR B CA 1
ATOM 8355 C C . TYR B 1 376 ? -8.5 16.438 -27.156 1 91.38 376 TYR B C 1
ATOM 8357 O O . TYR B 1 376 ? -7.613 17.266 -26.953 1 91.38 376 TYR B O 1
ATOM 8365 N N . GLY B 1 377 ? -8.203 15.266 -27.797 1 87.25 377 GLY B N 1
ATOM 8366 C CA . GLY B 1 377 ? -6.852 14.898 -28.172 1 87.25 377 GLY B CA 1
ATOM 8367 C C . GLY B 1 377 ? -6.016 14.398 -27.016 1 87.25 377 GLY B C 1
ATOM 8368 O O . GLY B 1 377 ? -4.82 14.141 -27.172 1 87.25 377 GLY B O 1
ATOM 8369 N N . ARG B 1 378 ? -6.613 14.43 -25.875 1 86.94 378 ARG B N 1
ATOM 8370 C CA . ARG B 1 378 ? -5.922 13.938 -24.688 1 86.94 378 ARG B CA 1
ATOM 8371 C C . ARG B 1 378 ? -6.887 13.203 -23.75 1 86.94 378 ARG B C 1
ATOM 8373 O O . ARG B 1 378 ? -8.102 13.352 -23.875 1 86.94 378 ARG B O 1
ATOM 8380 N N . VAL B 1 379 ? -6.266 12.312 -22.938 1 86.94 379 VAL B N 1
ATOM 8381 C CA . VAL B 1 379 ? -7.059 11.539 -21.984 1 86.94 379 VAL B CA 1
ATOM 8382 C C . VAL B 1 379 ? -6.77 12.008 -20.562 1 86.94 379 VAL B C 1
ATOM 8384 O O . VAL B 1 379 ? -5.613 12.242 -20.203 1 86.94 379 VAL B O 1
ATOM 8387 N N . LYS B 1 380 ? -7.816 12.336 -19.859 1 85.94 380 LYS B N 1
ATOM 8388 C CA . LYS B 1 380 ? -7.699 12.719 -18.453 1 85.94 380 LYS B CA 1
ATOM 8389 C C . LYS B 1 380 ? -8.539 11.805 -17.578 1 85.94 380 LYS B C 1
ATOM 8391 O O . LYS B 1 380 ? -9.68 11.477 -17.906 1 85.94 380 LYS B O 1
ATOM 8396 N N . GLY B 1 381 ? -7.996 11.438 -16.484 1 85.88 381 GLY B N 1
ATOM 8397 C CA . GLY B 1 381 ? -8.727 10.602 -15.547 1 85.88 381 GLY B CA 1
ATOM 8398 C C . GLY B 1 381 ? -9.711 11.375 -14.688 1 85.88 381 GLY B C 1
ATOM 8399 O O . GLY B 1 381 ? -9.523 12.578 -14.453 1 85.88 381 GLY B O 1
ATOM 8400 N N . ILE B 1 382 ? -10.773 10.703 -14.266 1 90.69 382 ILE B N 1
ATOM 8401 C CA . ILE B 1 382 ? -11.719 11.273 -13.312 1 90.69 382 ILE B CA 1
ATOM 8402 C C . ILE B 1 382 ? -11.312 10.875 -11.891 1 90.69 382 ILE B C 1
ATOM 8404 O O . ILE B 1 382 ? -11.078 9.695 -11.609 1 90.69 382 ILE B O 1
ATOM 8408 N N . THR B 1 383 ? -11.258 11.844 -11.031 1 88.31 383 THR B N 1
ATOM 8409 C CA . THR B 1 383 ? -10.836 11.633 -9.648 1 88.31 383 THR B CA 1
ATOM 8410 C C . THR B 1 383 ? -11.75 10.625 -8.953 1 88.31 383 THR B C 1
ATOM 8412 O O . THR B 1 383 ? -12.969 10.656 -9.133 1 88.31 383 THR B O 1
ATOM 8415 N N . VAL B 1 384 ? -11.117 9.781 -8.102 1 85.69 384 VAL B N 1
ATOM 8416 C CA . VAL B 1 384 ? -11.859 8.773 -7.34 1 85.69 384 VAL B CA 1
ATOM 8417 C C . VAL B 1 384 ? -12.242 9.336 -5.973 1 85.69 384 VAL B C 1
ATOM 8419 O O . VAL B 1 384 ? -11.484 10.102 -5.375 1 85.69 384 VAL B O 1
ATOM 8422 N N . HIS B 1 385 ? -13.336 8.898 -5.547 1 82.12 385 HIS B N 1
ATOM 8423 C CA . HIS B 1 385 ? -13.812 9.344 -4.242 1 82.12 385 HIS B CA 1
ATOM 8424 C C . HIS B 1 385 ? -12.961 8.766 -3.115 1 82.12 385 HIS B C 1
ATOM 8426 O O . HIS B 1 385 ? -12.633 7.578 -3.129 1 82.12 385 HIS B O 1
ATOM 8432 N N . ALA B 1 386 ? -12.539 9.602 -2.25 1 75.25 386 ALA B N 1
ATOM 8433 C CA . ALA B 1 386 ? -11.852 9.211 -1.02 1 75.25 386 ALA B CA 1
ATOM 8434 C C . ALA B 1 386 ? -12.672 9.594 0.209 1 75.25 386 ALA B C 1
ATOM 8436 O O . ALA B 1 386 ? -12.875 10.773 0.486 1 75.25 386 ALA B O 1
ATOM 8437 N N . PRO B 1 387 ? -13.109 8.711 0.954 1 66.12 387 PRO B N 1
ATOM 8438 C CA . PRO B 1 387 ? -14.07 8.992 2.027 1 66.12 387 PRO B CA 1
ATOM 8439 C C . PRO B 1 387 ? -13.508 9.93 3.092 1 66.12 387 PRO B C 1
ATOM 8441 O O . PRO B 1 387 ? -14.258 10.703 3.695 1 66.12 387 PRO B O 1
ATOM 8444 N N . THR B 1 388 ? -12.266 9.977 3.375 1 67.38 388 THR B N 1
ATOM 8445 C CA . THR B 1 388 ? -11.766 10.781 4.48 1 67.38 388 THR B CA 1
ATOM 8446 C C . THR B 1 388 ? -11.211 12.109 3.973 1 67.38 388 THR B C 1
ATOM 8448 O O . THR B 1 388 ? -10.82 12.969 4.766 1 67.38 388 THR B O 1
ATOM 8451 N N . ARG B 1 389 ? -11.375 12.289 2.695 1 74.81 389 ARG B N 1
ATOM 8452 C CA . ARG B 1 389 ? -10.93 13.539 2.098 1 74.81 389 ARG B CA 1
ATOM 8453 C C . ARG B 1 389 ? -12.078 14.25 1.391 1 74.81 389 ARG B C 1
ATOM 8455 O O . ARG B 1 389 ? -12.234 14.125 0.174 1 74.81 389 ARG B O 1
ATOM 8462 N N . PHE B 1 390 ? -12.695 15.094 2.051 1 79.44 390 PHE B N 1
ATOM 8463 C CA . PHE B 1 390 ? -13.961 15.656 1.601 1 79.44 390 PHE B CA 1
ATOM 8464 C C . PHE B 1 390 ? -13.75 16.594 0.415 1 79.44 390 PHE B C 1
ATOM 8466 O O . PHE B 1 390 ? -14.641 16.734 -0.426 1 79.44 390 PHE B O 1
ATOM 8473 N N . ALA B 1 391 ? -12.586 17.203 0.311 1 80.31 391 ALA B N 1
ATOM 8474 C CA . ALA B 1 391 ? -12.32 18.141 -0.772 1 80.31 391 ALA B CA 1
ATOM 8475 C C . ALA B 1 391 ? -12.242 17.422 -2.117 1 80.31 391 ALA B C 1
ATOM 8477 O O . ALA B 1 391 ? -12.312 18.062 -3.172 1 80.31 391 ALA B O 1
ATOM 8478 N N . CYS B 1 392 ? -12.172 16.125 -2.01 1 86.44 392 CYS B N 1
ATOM 8479 C CA . CYS B 1 392 ? -12.125 15.352 -3.24 1 86.44 392 CYS B CA 1
ATOM 8480 C C . CYS B 1 392 ? -13.398 15.555 -4.062 1 86.44 392 CYS B C 1
ATOM 8482 O O . CYS B 1 392 ? -13.375 15.43 -5.285 1 86.44 392 CYS B O 1
ATOM 8484 N N . GLN B 1 393 ? -14.453 15.906 -3.436 1 91.38 393 GLN B N 1
ATOM 8485 C CA . GLN B 1 393 ? -15.719 16.156 -4.113 1 91.38 393 GLN B CA 1
ATOM 8486 C C . GLN B 1 393 ? -15.586 17.281 -5.125 1 91.38 393 GLN B C 1
ATOM 8488 O O . GLN B 1 393 ? -16.156 17.219 -6.223 1 91.38 393 GLN B O 1
ATOM 8493 N N . LEU B 1 394 ? -14.844 18.266 -4.707 1 93.44 394 LEU B N 1
ATOM 8494 C CA . LEU B 1 394 ? -14.617 19.406 -5.598 1 93.44 394 LEU B CA 1
ATOM 8495 C C . LEU B 1 394 ? -13.844 18.969 -6.836 1 93.44 394 LEU B C 1
ATOM 8497 O O . LEU B 1 394 ? -14.172 19.391 -7.953 1 93.44 394 LEU B O 1
ATOM 8501 N N . PHE B 1 395 ? -12.891 18.125 -6.699 1 91.31 395 PHE B N 1
ATOM 8502 C CA . PHE B 1 395 ? -12.07 17.688 -7.82 1 91.31 395 PHE B CA 1
ATOM 8503 C C . PHE B 1 395 ? -12.883 16.812 -8.766 1 91.31 395 PHE B C 1
ATOM 8505 O O . PHE B 1 395 ? -12.727 16.891 -9.984 1 91.31 395 PHE B O 1
ATOM 8512 N N . ILE B 1 396 ? -13.688 16.016 -8.188 1 94.5 396 ILE B N 1
ATOM 8513 C CA . ILE B 1 396 ? -14.555 15.18 -9.008 1 94.5 396 ILE B CA 1
ATOM 8514 C C . ILE B 1 396 ? -15.477 16.062 -9.852 1 94.5 396 ILE B C 1
ATOM 8516 O O . ILE B 1 396 ? -15.641 15.836 -11.047 1 94.5 396 ILE B O 1
ATOM 8520 N N . ALA B 1 397 ? -16.031 17.078 -9.211 1 95.62 397 ALA B N 1
ATOM 8521 C CA . ALA B 1 397 ? -16.922 17.984 -9.922 1 95.62 397 ALA B CA 1
ATOM 8522 C C . ALA B 1 397 ? -16.188 18.672 -11.078 1 95.62 397 ALA B C 1
ATOM 8524 O O . ALA B 1 397 ? -16.719 18.766 -12.188 1 95.62 397 ALA B O 1
ATOM 8525 N N . ARG B 1 398 ? -15.031 19.078 -10.828 1 95.44 398 ARG B N 1
ATOM 8526 C CA . ARG B 1 398 ? -14.25 19.766 -11.859 1 95.44 398 ARG B CA 1
ATOM 8527 C C . ARG B 1 398 ? -13.906 18.812 -13.008 1 95.44 398 ARG B C 1
ATOM 8529 O O . ARG B 1 398 ? -14 19.203 -14.18 1 95.44 398 ARG B O 1
ATOM 8536 N N . ASP B 1 399 ? -13.508 17.656 -12.633 1 94.81 399 ASP B N 1
ATOM 8537 C CA . ASP B 1 399 ? -13.164 16.672 -13.656 1 94.81 399 ASP B CA 1
ATOM 8538 C C . ASP B 1 399 ? -14.367 16.359 -14.539 1 94.81 399 ASP B C 1
ATOM 8540 O O . ASP B 1 399 ? -14.234 16.234 -15.758 1 94.81 399 ASP B O 1
ATOM 8544 N N . LEU B 1 400 ? -15.469 16.188 -13.914 1 95.31 400 LEU B N 1
ATOM 8545 C CA . LEU B 1 400 ? -16.688 15.859 -14.656 1 95.31 400 LEU B CA 1
ATOM 8546 C C . LEU B 1 400 ? -17.094 17.016 -15.562 1 95.31 400 LEU B C 1
ATOM 8548 O O . LEU B 1 400 ? -17.5 16.797 -16.703 1 95.31 400 LEU B O 1
ATOM 8552 N N . LEU B 1 401 ? -17 18.25 -15.062 1 94.81 401 LEU B N 1
ATOM 8553 C CA . LEU B 1 401 ? -17.344 19.422 -15.859 1 94.81 401 LEU B CA 1
ATOM 8554 C C . LEU B 1 401 ? -16.391 19.562 -17.047 1 94.81 401 LEU B C 1
ATOM 8556 O O . LEU B 1 401 ? -16.828 19.891 -18.156 1 94.81 401 LEU B O 1
ATOM 8560 N N . ASP B 1 402 ? -15.156 19.281 -16.797 1 94.62 402 ASP B N 1
ATOM 8561 C CA . ASP B 1 402 ? -14.164 19.328 -17.875 1 94.62 402 ASP B CA 1
ATOM 8562 C C . ASP B 1 402 ? -14.438 18.266 -18.938 1 94.62 402 ASP B C 1
ATOM 8564 O O . ASP B 1 402 ? -14.148 18.469 -20.109 1 94.62 402 ASP B O 1
ATOM 8568 N N . ALA B 1 403 ? -15.023 17.188 -18.5 1 95.19 403 ALA B N 1
ATOM 8569 C CA . ALA B 1 403 ? -15.258 16.062 -19.406 1 95.19 403 ALA B CA 1
ATOM 8570 C C . ALA B 1 403 ? -16.703 16.078 -19.922 1 95.19 403 ALA B C 1
ATOM 8572 O O . ALA B 1 403 ? -17.156 15.086 -20.5 1 95.19 403 ALA B O 1
ATOM 8573 N N . LYS B 1 404 ? -17.406 17.125 -19.734 1 92.94 404 LYS B N 1
ATOM 8574 C CA . LYS B 1 404 ? -18.844 17.188 -20.031 1 92.94 404 LYS B CA 1
ATOM 8575 C C . LYS B 1 404 ? -19.125 16.781 -21.469 1 92.94 404 LYS B C 1
ATOM 8577 O O . LYS B 1 404 ? -20 15.945 -21.734 1 92.94 404 LYS B O 1
ATOM 8582 N N . ALA B 1 405 ? -18.391 17.328 -22.391 1 93.5 405 ALA B N 1
ATOM 8583 C CA . ALA B 1 405 ? -18.609 17.047 -23.797 1 93.5 405 ALA B CA 1
ATOM 8584 C C . ALA B 1 405 ? -18.328 15.578 -24.109 1 93.5 405 ALA B C 1
ATOM 8586 O O . ALA B 1 405 ? -19.078 14.93 -24.844 1 93.5 405 ALA B O 1
ATOM 8587 N N . SER B 1 406 ? -17.266 15.062 -23.578 1 95.19 406 SER B N 1
ATOM 8588 C CA . SER B 1 406 ? -16.906 13.672 -23.812 1 95.19 406 SER B CA 1
ATOM 8589 C C . SER B 1 406 ? -17.891 12.719 -23.172 1 95.19 406 SER B C 1
ATOM 8591 O O . SER B 1 406 ? -18.156 11.633 -23.688 1 95.19 406 SER B O 1
ATOM 8593 N N . LEU B 1 407 ? -18.422 13.086 -22.031 1 95.25 407 LEU B N 1
ATOM 8594 C CA . LEU B 1 407 ? -19.406 12.25 -21.344 1 95.25 407 LEU B CA 1
ATOM 8595 C C . LEU B 1 407 ? -20.703 12.172 -22.156 1 95.25 407 LEU B C 1
ATOM 8597 O O . LEU B 1 407 ? -21.328 11.109 -22.234 1 95.25 407 LEU B O 1
ATOM 8601 N N . ARG B 1 408 ? -21.078 13.273 -22.703 1 93.25 408 ARG B N 1
ATOM 8602 C CA . ARG B 1 408 ? -22.25 13.273 -23.562 1 93.25 408 ARG B CA 1
ATOM 8603 C C . ARG B 1 408 ? -22.031 12.367 -24.766 1 93.25 408 ARG B C 1
ATOM 8605 O O . ARG B 1 408 ? -22.906 11.562 -25.109 1 93.25 408 ARG B O 1
ATOM 8612 N N . GLU B 1 409 ? -20.844 12.516 -25.359 1 95.06 409 GLU B N 1
ATOM 8613 C CA . GLU B 1 409 ? -20.531 11.688 -26.516 1 95.06 409 GLU B CA 1
ATOM 8614 C C . GLU B 1 409 ? -20.438 10.211 -26.141 1 95.06 409 GLU B C 1
ATOM 8616 O O . GLU B 1 409 ? -20.766 9.336 -26.938 1 95.06 409 GLU B O 1
ATOM 8621 N N . LEU B 1 410 ? -19.953 9.945 -24.953 1 95.81 410 LEU B N 1
ATOM 8622 C CA . LEU B 1 410 ? -19.875 8.578 -24.438 1 95.81 410 LEU B CA 1
ATOM 8623 C C . LEU B 1 410 ? -21.25 7.918 -24.422 1 95.81 410 LEU B C 1
ATOM 8625 O O . LEU B 1 410 ? -21.406 6.789 -24.875 1 95.81 410 LEU B O 1
ATOM 8629 N N . CYS B 1 411 ? -22.234 8.656 -23.875 1 94.25 411 CYS B N 1
ATOM 8630 C CA . CYS B 1 411 ? -23.578 8.125 -23.703 1 94.25 411 CYS B CA 1
ATOM 8631 C C . CYS B 1 411 ? -24.281 7.957 -25.047 1 94.25 411 CYS B C 1
ATOM 8633 O O . CYS B 1 411 ? -25.203 7.16 -25.172 1 94.25 411 CYS B O 1
ATOM 8635 N N . LEU B 1 412 ? -23.766 8.672 -26.047 1 93.56 412 LEU B N 1
ATOM 8636 C CA . LEU B 1 412 ? -24.391 8.609 -27.375 1 93.56 412 LEU B CA 1
ATOM 8637 C C . LEU B 1 412 ? -23.609 7.676 -28.297 1 93.56 412 LEU B C 1
ATOM 8639 O O . LEU B 1 412 ? -24.031 7.398 -29.422 1 93.56 412 LEU B O 1
ATOM 8643 N N . HIS B 1 413 ? -22.516 7.242 -27.859 1 94.38 413 HIS B N 1
ATOM 8644 C CA . HIS B 1 413 ? -21.656 6.391 -28.672 1 94.38 413 HIS B CA 1
ATOM 8645 C C . HIS B 1 413 ? -22.344 5.078 -29.016 1 94.38 413 HIS B C 1
ATOM 8647 O O . HIS B 1 413 ? -23.078 4.527 -28.203 1 94.38 413 HIS B O 1
ATOM 8653 N N . THR B 1 414 ? -22.031 4.504 -30.094 1 93.19 414 THR B N 1
ATOM 8654 C CA . THR B 1 414 ? -22.641 3.283 -30.594 1 93.19 414 THR B CA 1
ATOM 8655 C C . THR B 1 414 ? -22.297 2.094 -29.703 1 93.19 414 THR B C 1
ATOM 8657 O O . THR B 1 414 ? -23.078 1.146 -29.594 1 93.19 414 THR B O 1
ATOM 8660 N N . SER B 1 415 ? -21.188 2.143 -29.047 1 91.88 415 SER B N 1
ATOM 8661 C CA . SER B 1 415 ? -20.719 1.019 -28.234 1 91.88 415 SER B CA 1
ATOM 8662 C C . SER B 1 415 ? -21.156 1.151 -26.781 1 91.88 415 SER B C 1
ATOM 8664 O O . SER B 1 415 ? -20.75 0.36 -25.938 1 91.88 415 SER B O 1
ATOM 8666 N N . TRP B 1 416 ? -21.953 2.182 -26.453 1 94 416 TRP B N 1
ATOM 8667 C CA . TRP B 1 416 ? -22.344 2.428 -25.062 1 94 416 TRP B CA 1
ATOM 8668 C C . TRP B 1 416 ? -23.109 1.232 -24.484 1 94 416 TRP B C 1
ATOM 8670 O O . TRP B 1 416 ? -22.844 0.801 -23.359 1 94 416 TRP B O 1
ATOM 8680 N N . GLU B 1 417 ? -23.969 0.71 -25.297 1 91.75 417 GLU B N 1
ATOM 8681 C CA . GLU B 1 417 ? -24.797 -0.389 -24.812 1 91.75 417 GLU B CA 1
ATOM 8682 C C . GLU B 1 417 ? -23.953 -1.618 -24.5 1 91.75 417 GLU B C 1
ATOM 8684 O O . GLU B 1 417 ? -24.203 -2.295 -23.484 1 91.75 417 GLU B O 1
ATOM 8689 N N . ASP B 1 418 ? -23.031 -1.853 -25.312 1 89.75 418 ASP B N 1
ATOM 8690 C CA . ASP B 1 418 ? -22.141 -2.988 -25.094 1 89.75 418 ASP B CA 1
ATOM 8691 C C . ASP B 1 418 ? -21.234 -2.746 -23.891 1 89.75 418 ASP B C 1
ATOM 8693 O O . ASP B 1 418 ? -21.016 -3.652 -23.094 1 89.75 418 ASP B O 1
ATOM 8697 N N . ALA B 1 419 ? -20.781 -1.549 -23.797 1 90.44 419 ALA B N 1
ATOM 8698 C CA . ALA B 1 419 ? -19.828 -1.207 -22.75 1 90.44 419 ALA B CA 1
ATOM 8699 C C . ALA B 1 419 ? -20.516 -1.149 -21.375 1 90.44 419 ALA B C 1
ATOM 8701 O O . ALA B 1 419 ? -19.891 -1.443 -20.359 1 90.44 419 ALA B O 1
ATOM 8702 N N . SER B 1 420 ? -21.75 -0.79 -21.359 1 92.12 420 SER B N 1
ATOM 8703 C CA . SER B 1 420 ? -22.438 -0.569 -20.094 1 92.12 420 SER B CA 1
ATOM 8704 C C . SER B 1 420 ? -23.281 -1.78 -19.703 1 92.12 420 SER B C 1
ATOM 8706 O O . SER B 1 420 ? -23.969 -1.764 -18.672 1 92.12 420 SER B O 1
ATOM 8708 N N . ALA B 1 421 ? -23.25 -2.846 -20.438 1 87.25 421 ALA B N 1
ATOM 8709 C CA . ALA B 1 421 ? -24.141 -3.99 -20.281 1 87.25 421 ALA B CA 1
ATOM 8710 C C . ALA B 1 421 ? -24.016 -4.609 -18.891 1 87.25 421 ALA B C 1
ATOM 8712 O O . ALA B 1 421 ? -25 -5.059 -18.312 1 87.25 421 ALA B O 1
ATOM 8713 N N . SER B 1 422 ? -22.859 -4.578 -18.297 1 80.56 422 SER B N 1
ATOM 8714 C CA . SER B 1 422 ? -22.641 -5.262 -17.031 1 80.56 422 SER B CA 1
ATOM 8715 C C . SER B 1 422 ? -22.734 -4.293 -15.852 1 80.56 422 SER B C 1
ATOM 8717 O O . SER B 1 422 ? -22.547 -4.691 -14.695 1 80.56 422 SER B O 1
ATOM 8719 N N . SER B 1 423 ? -23.125 -3.076 -16.109 1 87.12 423 SER B N 1
ATOM 8720 C CA . SER B 1 423 ? -23.109 -2.082 -15.047 1 87.12 423 SER B CA 1
ATOM 8721 C C . SER B 1 423 ? -24.516 -1.755 -14.57 1 87.12 423 SER B C 1
ATOM 8723 O O . SER B 1 423 ? -25.406 -1.461 -15.375 1 87.12 423 SER B O 1
ATOM 8725 N N . THR B 1 424 ? -24.75 -1.856 -13.289 1 84.81 424 THR B N 1
ATOM 8726 C CA . THR B 1 424 ? -26.078 -1.652 -12.695 1 84.81 424 THR B CA 1
ATOM 8727 C C . THR B 1 424 ? -26.453 -0.175 -12.727 1 84.81 424 THR B C 1
ATOM 8729 O O . THR B 1 424 ? -27.641 0.164 -12.844 1 84.81 424 THR B O 1
ATOM 8732 N N . ASN B 1 425 ? -25.609 0.804 -12.727 1 88.44 425 ASN B N 1
ATOM 8733 C CA . ASN B 1 425 ? -25.938 2.223 -12.625 1 88.44 425 ASN B CA 1
ATOM 8734 C C . ASN B 1 425 ? -25.75 2.938 -13.961 1 88.44 425 ASN B C 1
ATOM 8736 O O . ASN B 1 425 ? -25.625 4.164 -14 1 88.44 425 ASN B O 1
ATOM 8740 N N . ALA B 1 426 ? -25.828 2.154 -15.031 1 92.5 426 ALA B N 1
ATOM 8741 C CA . ALA B 1 426 ? -25.562 2.717 -16.359 1 92.5 426 ALA B CA 1
ATOM 8742 C C . ALA B 1 426 ? -26.703 3.629 -16.797 1 92.5 426 ALA B C 1
ATOM 8744 O O . ALA B 1 426 ? -26.453 4.691 -17.391 1 92.5 426 ALA B O 1
ATOM 8745 N N . ASP B 1 427 ? -27.938 3.254 -16.5 1 90.31 427 ASP B N 1
ATOM 8746 C CA . ASP B 1 427 ? -29.094 4.047 -16.906 1 90.31 427 ASP B CA 1
ATOM 8747 C C . ASP B 1 427 ? -29.141 5.367 -16.141 1 90.31 427 ASP B C 1
ATOM 8749 O O . ASP B 1 427 ? -29.422 6.418 -16.719 1 90.31 427 ASP B O 1
ATOM 8753 N N . GLN B 1 428 ? -28.953 5.23 -14.883 1 90 428 GLN B N 1
ATOM 8754 C CA . GLN B 1 428 ? -28.938 6.434 -14.062 1 90 428 GLN B CA 1
ATOM 8755 C C . GLN B 1 428 ? -27.844 7.402 -14.516 1 90 428 GLN B C 1
ATOM 8757 O O . GLN B 1 428 ? -28.062 8.617 -14.539 1 90 428 GLN B O 1
ATOM 8762 N N . PHE B 1 429 ? -26.734 6.859 -14.883 1 93.75 429 PHE B N 1
ATOM 8763 C CA . PHE B 1 429 ? -25.609 7.641 -15.367 1 93.75 429 PHE B CA 1
ATOM 8764 C C . PHE B 1 429 ? -25.969 8.344 -16.672 1 93.75 429 PHE B C 1
ATOM 8766 O O . PHE B 1 429 ? -25.75 9.555 -16.812 1 93.75 429 PHE B O 1
ATOM 8773 N N . ARG B 1 430 ? -26.531 7.648 -17.578 1 92.44 430 ARG B N 1
ATOM 8774 C CA . ARG B 1 430 ? -26.891 8.195 -18.891 1 92.44 430 ARG B CA 1
ATOM 8775 C C . ARG B 1 430 ? -27.938 9.297 -18.734 1 92.44 430 ARG B C 1
ATOM 8777 O O . ARG B 1 430 ? -27.859 10.336 -19.391 1 92.44 430 ARG B O 1
ATOM 8784 N N . ASN B 1 431 ? -28.828 9.094 -17.828 1 89.88 431 ASN B N 1
ATOM 8785 C CA . ASN B 1 431 ? -29.859 10.094 -17.594 1 89.88 431 ASN B CA 1
ATOM 8786 C C . ASN B 1 431 ? -29.281 11.367 -16.969 1 89.88 431 ASN B C 1
ATOM 8788 O O . ASN B 1 431 ? -29.703 12.477 -17.312 1 89.88 431 ASN B O 1
ATOM 8792 N N . ALA B 1 432 ? -28.391 11.18 -16.125 1 90.25 432 ALA B N 1
ATOM 8793 C CA . ALA B 1 432 ? -27.75 12.32 -15.469 1 90.25 432 ALA B CA 1
ATOM 8794 C C . ALA B 1 432 ? -26.953 13.141 -16.469 1 90.25 432 ALA B C 1
ATOM 8796 O O . ALA B 1 432 ? -26.938 14.375 -16.406 1 90.25 432 ALA B O 1
ATOM 8797 N N . VAL B 1 433 ? -26.297 12.43 -17.375 1 92.56 433 VAL B N 1
ATOM 8798 C CA . VAL B 1 433 ? -25.438 13.094 -18.344 1 92.56 433 VAL B CA 1
ATOM 8799 C C . VAL B 1 433 ? -26.281 13.812 -19.391 1 92.56 433 VAL B C 1
ATOM 8801 O O . VAL B 1 433 ? -25.969 14.945 -19.781 1 92.56 433 VAL B O 1
ATOM 8804 N N . LEU B 1 434 ? -27.359 13.141 -19.859 1 88.88 434 LEU B N 1
ATOM 8805 C CA . LEU B 1 434 ? -28.109 13.656 -21 1 88.88 434 LEU B CA 1
ATOM 8806 C C . LEU B 1 434 ? -29.266 14.523 -20.531 1 88.88 434 LEU B C 1
ATOM 8808 O O . LEU B 1 434 ? -29.938 15.164 -21.344 1 88.88 434 LEU B O 1
ATOM 8812 N N . ALA B 1 435 ? -29.531 14.414 -19.328 1 73.25 435 ALA B N 1
ATOM 8813 C CA . ALA B 1 435 ? -30.688 15.172 -18.844 1 73.25 435 ALA B CA 1
ATOM 8814 C C . ALA B 1 435 ? -30.547 16.656 -19.188 1 73.25 435 ALA B C 1
ATOM 8816 O O . ALA B 1 435 ? -29.531 17.281 -18.875 1 73.25 435 ALA B O 1
ATOM 8817 N N . ASN B 1 436 ? -30.953 17.109 -20.578 1 54.75 436 ASN B N 1
ATOM 8818 C CA . ASN B 1 436 ? -30.984 18.484 -21.109 1 54.75 436 ASN B CA 1
ATOM 8819 C C . ASN B 1 436 ? -31.984 19.344 -20.328 1 54.75 436 ASN B C 1
ATOM 8821 O O . ASN B 1 436 ? -32.281 20.469 -20.734 1 54.75 436 ASN B O 1
ATOM 8825 N N . ARG B 1 437 ? -32.812 18.859 -19.438 1 45.44 437 ARG B N 1
ATOM 8826 C CA . ARG B 1 437 ? -33.844 19.812 -19.031 1 45.44 437 ARG B CA 1
ATOM 8827 C C . ARG B 1 437 ? -33.25 20.875 -18.109 1 45.44 437 ARG B C 1
ATOM 8829 O O . ARG B 1 437 ? -32.375 20.578 -17.297 1 45.44 437 ARG B O 1
ATOM 8836 N N . PRO B 1 438 ? -33.625 22.125 -18.344 1 41.84 438 PRO B N 1
ATOM 8837 C CA . PRO B 1 438 ? -33.156 23.344 -17.703 1 41.84 438 PRO B CA 1
ATOM 8838 C C . PRO B 1 438 ? -33 23.203 -16.188 1 41.84 438 PRO B C 1
ATOM 8840 O O . PRO B 1 438 ? -32.062 23.719 -15.594 1 41.84 438 PRO B O 1
ATOM 8843 N N . TYR B 1 439 ? -34.125 22.828 -15.523 1 42.91 439 TYR B N 1
ATOM 8844 C CA . TYR B 1 439 ? -34.281 22.859 -14.07 1 42.91 439 TYR B CA 1
ATOM 8845 C C . TYR B 1 439 ? -33.531 21.719 -13.406 1 42.91 439 TYR B C 1
ATOM 8847 O O . TYR B 1 439 ? -33.281 21.75 -12.203 1 42.91 439 TYR B O 1
ATOM 8855 N N . SER B 1 440 ? -33.625 20.484 -13.891 1 54.81 440 SER B N 1
ATOM 8856 C CA . SER B 1 440 ? -32.969 19.406 -13.18 1 54.81 440 SER B CA 1
ATOM 8857 C C . SER B 1 440 ? -31.469 19.391 -13.484 1 54.81 440 SER B C 1
ATOM 8859 O O . SER B 1 440 ? -30.984 18.5 -14.203 1 54.81 440 SER B O 1
ATOM 8861 N N . ASN B 1 441 ? -30.953 20.578 -13.797 1 77.88 441 ASN B N 1
ATOM 8862 C CA . ASN B 1 441 ? -29.703 20.797 -14.508 1 77.88 441 ASN B CA 1
ATOM 8863 C C . ASN B 1 441 ? -28.5 20.422 -13.648 1 77.88 441 ASN B C 1
ATOM 8865 O O . ASN B 1 441 ? -27.984 21.234 -12.891 1 77.88 441 ASN B O 1
ATOM 8869 N N . LEU B 1 442 ? -28.312 19.328 -13.57 1 88.88 442 LEU B N 1
ATOM 8870 C CA . LEU B 1 442 ? -27.188 18.797 -12.812 1 88.88 442 LEU B CA 1
ATOM 8871 C C . LEU B 1 442 ? -25.906 19.531 -13.164 1 88.88 442 LEU B C 1
ATOM 8873 O O . LEU B 1 442 ? -25.125 19.891 -12.281 1 88.88 442 LEU B O 1
ATOM 8877 N N . TRP B 1 443 ? -25.828 19.906 -14.422 1 92 443 TRP B N 1
ATOM 8878 C CA . TRP B 1 443 ? -24.594 20.547 -14.867 1 92 443 TRP B CA 1
ATOM 8879 C C . TRP B 1 443 ? -24.516 21.984 -14.344 1 92 443 TRP B C 1
ATOM 8881 O O . TRP B 1 443 ? -23.453 22.422 -13.914 1 92 443 TRP B O 1
ATOM 8891 N N . TYR B 1 444 ? -25.625 22.641 -14.305 1 90.81 444 TYR B N 1
ATOM 8892 C CA . TYR B 1 444 ? -25.672 23.984 -13.734 1 90.81 444 TYR B CA 1
ATOM 8893 C C . TYR B 1 444 ? -25.375 23.953 -12.242 1 90.81 444 TYR B C 1
ATOM 8895 O O . TYR B 1 444 ? -24.578 24.766 -11.75 1 90.81 444 TYR B O 1
ATOM 8903 N N . LYS B 1 445 ? -26.031 23.047 -11.594 1 92.69 445 LYS B N 1
ATOM 8904 C CA . LYS B 1 445 ? -25.828 22.938 -10.156 1 92.69 445 LYS B CA 1
ATOM 8905 C C . LYS B 1 445 ? -24.391 22.531 -9.828 1 92.69 445 LYS B C 1
ATOM 8907 O O . LYS B 1 445 ? -23.844 22.969 -8.812 1 92.69 445 LYS B O 1
ATOM 8912 N N . MET B 1 446 ? -23.844 21.766 -10.695 1 94 446 MET B N 1
ATOM 8913 C CA . MET B 1 446 ? -22.453 21.359 -10.5 1 94 446 MET B CA 1
ATOM 8914 C C . MET B 1 446 ? -21.5 22.531 -10.688 1 94 446 MET B C 1
ATOM 8916 O O . MET B 1 446 ? -20.516 22.672 -9.953 1 94 446 MET B O 1
ATOM 8920 N N . GLU B 1 447 ? -21.75 23.328 -11.664 1 94.5 447 GLU B N 1
ATOM 8921 C CA . GLU B 1 447 ? -20.969 24.547 -11.859 1 94.5 447 GLU B CA 1
ATOM 8922 C C . GLU B 1 447 ? -21.094 25.484 -10.664 1 94.5 447 GLU B C 1
ATOM 8924 O O . GLU B 1 447 ? -20.109 26.062 -10.219 1 94.5 447 GLU B O 1
ATOM 8929 N N . ALA B 1 448 ? -22.312 25.578 -10.18 1 95.19 448 ALA B N 1
ATOM 8930 C CA . ALA B 1 448 ? -22.562 26.406 -9 1 95.19 448 ALA B CA 1
ATOM 8931 C C . ALA B 1 448 ? -21.812 25.844 -7.781 1 95.19 448 ALA B C 1
ATOM 8933 O O . ALA B 1 448 ? -21.281 26.609 -6.969 1 95.19 448 ALA B O 1
ATOM 8934 N N . TYR B 1 449 ? -21.875 24.562 -7.684 1 95.81 449 TYR B N 1
ATOM 8935 C CA . TYR B 1 449 ? -21.156 23.922 -6.586 1 95.81 449 TYR B CA 1
ATOM 8936 C C . TYR B 1 449 ? -19.672 24.234 -6.637 1 95.81 449 TYR B C 1
ATOM 8938 O O . TYR B 1 449 ? -19.062 24.531 -5.605 1 95.81 449 TYR B O 1
ATOM 8946 N N . VAL B 1 450 ? -19.062 24.172 -7.82 1 96.62 450 VAL B N 1
ATOM 8947 C CA . VAL B 1 450 ? -17.641 24.453 -7.988 1 96.62 450 VAL B CA 1
ATOM 8948 C C . VAL B 1 450 ? -17.375 25.922 -7.652 1 96.62 450 VAL B C 1
ATOM 8950 O O . VAL B 1 450 ? -16.375 26.234 -6.996 1 96.62 450 VAL B O 1
ATOM 8953 N N . GLU B 1 451 ? -18.234 26.75 -8.047 1 96.75 451 GLU B N 1
ATOM 8954 C CA . GLU B 1 451 ? -18.094 28.156 -7.734 1 96.75 451 GLU B CA 1
ATOM 8955 C C . GLU B 1 451 ? -18.109 28.406 -6.227 1 96.75 451 GLU B C 1
ATOM 8957 O O . GLU B 1 451 ? -17.312 29.203 -5.715 1 96.75 451 GLU B O 1
ATOM 8962 N N . LEU B 1 452 ? -18.969 27.719 -5.59 1 96.44 452 LEU B N 1
ATOM 8963 C CA . LEU B 1 452 ? -19.125 27.844 -4.145 1 96.44 452 LEU B CA 1
ATOM 8964 C C . LEU B 1 452 ? -17.922 27.25 -3.41 1 96.44 452 LEU B C 1
ATOM 8966 O O . LEU B 1 452 ? -17.375 27.875 -2.496 1 96.44 452 LEU B O 1
ATOM 8970 N N . ALA B 1 453 ? -17.484 26.078 -3.791 1 95.5 453 ALA B N 1
ATOM 8971 C CA . ALA B 1 453 ? -16.578 25.234 -3.018 1 95.5 453 ALA B CA 1
ATOM 8972 C C . ALA B 1 453 ? -15.125 25.609 -3.301 1 95.5 453 ALA B C 1
ATOM 8974 O O . ALA B 1 453 ? -14.242 25.391 -2.461 1 95.5 453 ALA B O 1
ATOM 8975 N N . GLN B 1 454 ? -14.773 26.172 -4.418 1 95.12 454 GLN B N 1
ATOM 8976 C CA . GLN B 1 454 ? -13.398 26.406 -4.836 1 95.12 454 GLN B CA 1
ATOM 8977 C C . GLN B 1 454 ? -12.68 27.344 -3.863 1 95.12 454 GLN B C 1
ATOM 8979 O O . GLN B 1 454 ? -11.578 27.031 -3.398 1 95.12 454 GLN B O 1
ATOM 8984 N N . PRO B 1 455 ? -13.297 28.438 -3.5 1 94.5 455 PRO B N 1
ATOM 8985 C CA . PRO B 1 455 ? -12.609 29.328 -2.557 1 94.5 455 PRO B CA 1
ATOM 8986 C C . PRO B 1 455 ? -12.375 28.672 -1.198 1 94.5 455 PRO B C 1
ATOM 8988 O O . PRO B 1 455 ? -11.383 28.969 -0.523 1 94.5 455 PRO B O 1
ATOM 8991 N N . VAL B 1 456 ? -13.273 27.797 -0.817 1 93.31 456 VAL B N 1
ATOM 8992 C CA . VAL B 1 456 ? -13.109 27.094 0.446 1 93.31 456 VAL B CA 1
ATOM 8993 C C . VAL B 1 456 ? -11.875 26.203 0.382 1 93.31 456 VAL B C 1
ATOM 8995 O O . VAL B 1 456 ? -11.055 26.203 1.301 1 93.31 456 VAL B O 1
ATOM 8998 N N . SER B 1 457 ? -11.758 25.484 -0.72 1 92.25 457 SER B N 1
ATOM 8999 C CA . SER B 1 457 ? -10.602 24.609 -0.918 1 92.25 457 SER B CA 1
ATOM 9000 C C . SER B 1 457 ? -9.312 25.422 -0.972 1 92.25 457 SER B C 1
ATOM 9002 O O . SER B 1 457 ? -8.297 25.016 -0.407 1 92.25 457 SER B O 1
ATOM 9004 N N . ASP B 1 458 ? -9.336 26.516 -1.637 1 89.81 458 ASP B N 1
ATOM 9005 C CA . ASP B 1 458 ? -8.164 27.375 -1.74 1 89.81 458 ASP B CA 1
ATOM 9006 C C . ASP B 1 458 ? -7.734 27.891 -0.367 1 89.81 458 ASP B C 1
ATOM 9008 O O . ASP B 1 458 ? -6.539 28 -0.082 1 89.81 458 ASP B O 1
ATOM 9012 N N . THR B 1 459 ? -8.703 28.219 0.434 1 89.81 459 THR B N 1
ATOM 9013 C CA . THR B 1 459 ? -8.438 28.688 1.787 1 89.81 459 THR B CA 1
ATOM 9014 C C . THR B 1 459 ? -7.758 27.609 2.619 1 89.81 459 THR B C 1
ATOM 9016 O O . THR B 1 459 ? -6.809 27.875 3.355 1 89.81 459 THR B O 1
ATOM 9019 N N . ILE B 1 460 ? -8.266 26.406 2.555 1 88.75 460 ILE B N 1
ATOM 9020 C CA . ILE B 1 460 ? -7.668 25.297 3.277 1 88.75 460 ILE B CA 1
ATOM 9021 C C . ILE B 1 460 ? -6.203 25.141 2.869 1 88.75 460 ILE B C 1
ATOM 9023 O O . ILE B 1 460 ? -5.324 25.016 3.727 1 88.75 460 ILE B O 1
ATOM 9027 N N . ARG B 1 461 ? -5.926 25.234 1.618 1 84.5 461 ARG B N 1
ATOM 9028 C CA . ARG B 1 461 ? -4.57 25.094 1.104 1 84.5 461 ARG B CA 1
ATOM 9029 C C . ARG B 1 461 ? -3.672 26.219 1.602 1 84.5 461 ARG B C 1
ATOM 9031 O O . ARG B 1 461 ? -2.496 26 1.897 1 84.5 461 ARG B O 1
ATOM 9038 N N . GLN B 1 462 ? -4.242 27.312 1.666 1 82.5 462 GLN B N 1
ATOM 9039 C CA . GLN B 1 462 ? -3.498 28.484 2.123 1 82.5 462 GLN B CA 1
ATOM 9040 C C . GLN B 1 462 ? -3.107 28.344 3.592 1 82.5 462 GLN B C 1
ATOM 9042 O O . GLN B 1 462 ? -1.992 28.703 3.979 1 82.5 462 GLN B O 1
ATOM 9047 N N . LEU B 1 463 ? -4 27.844 4.34 1 86.81 463 LEU B N 1
ATOM 9048 C CA . LEU B 1 463 ? -3.777 27.766 5.777 1 86.81 463 LEU B CA 1
ATOM 9049 C C . LEU B 1 463 ? -2.916 26.562 6.133 1 86.81 463 LEU B C 1
ATOM 9051 O O . LEU B 1 463 ? -2.336 26.5 7.219 1 86.81 463 LEU B O 1
ATOM 9055 N N . GLU B 1 464 ? -2.93 25.547 5.234 1 82.44 464 GLU B N 1
ATOM 9056 C CA . GLU B 1 464 ? -2.127 24.359 5.48 1 82.44 464 GLU B CA 1
ATOM 9057 C C . GLU B 1 464 ? -0.655 24.609 5.168 1 82.44 464 GLU B C 1
ATOM 9059 O O . GLU B 1 464 ? -0.152 24.172 4.129 1 82.44 464 GLU B O 1
ATOM 9064 N N . ALA B 1 465 ? -0.037 25.406 5.902 1 75.19 465 ALA B N 1
ATOM 9065 C CA . ALA B 1 465 ? 1.377 25.75 5.777 1 75.19 465 ALA B CA 1
ATOM 9066 C C . ALA B 1 465 ? 2.121 25.5 7.082 1 75.19 465 ALA B C 1
ATOM 9068 O O . ALA B 1 465 ? 1.504 25.391 8.148 1 75.19 465 ALA B O 1
ATOM 9069 N N . ASP B 1 466 ? 3.365 25.266 6.988 1 76.88 466 ASP B N 1
ATOM 9070 C CA . ASP B 1 466 ? 4.195 25.156 8.18 1 76.88 466 ASP B CA 1
ATOM 9071 C C . ASP B 1 466 ? 4.609 26.531 8.695 1 76.88 466 ASP B C 1
ATOM 9073 O O . ASP B 1 466 ? 5.805 26.828 8.789 1 76.88 466 ASP B O 1
ATOM 9077 N N . ALA B 1 467 ? 3.584 27.312 8.891 1 82.5 467 ALA B N 1
ATOM 9078 C CA . ALA B 1 467 ? 3.783 28.688 9.367 1 82.5 467 ALA B CA 1
ATOM 9079 C C . ALA B 1 467 ? 2.678 29.094 10.336 1 82.5 467 ALA B C 1
ATOM 9081 O O . ALA B 1 467 ? 1.59 28.516 10.328 1 82.5 467 ALA B O 1
ATOM 9082 N N . SER B 1 468 ? 3.066 30.031 11.117 1 89 468 SER B N 1
ATOM 9083 C CA . SER B 1 468 ? 2.088 30.594 12.047 1 89 468 SER B CA 1
ATOM 9084 C C . SER B 1 468 ? 1.063 31.453 11.32 1 89 468 SER B C 1
ATOM 9086 O O . SER B 1 468 ? 1.409 32.5 10.758 1 89 468 SER B O 1
ATOM 9088 N N . MET B 1 469 ? -0.161 31.031 11.359 1 89.12 469 MET B N 1
ATOM 9089 C CA . MET B 1 469 ? -1.179 31.719 10.562 1 89.12 469 MET B CA 1
ATOM 9090 C C . MET B 1 469 ? -2.428 31.984 11.398 1 89.12 469 MET B C 1
ATOM 9092 O O . MET B 1 469 ? -3.51 32.188 10.844 1 89.12 469 MET B O 1
ATOM 9096 N N . LEU B 1 470 ? -2.34 32 12.656 1 94.06 470 LEU B N 1
ATOM 9097 C CA . LEU B 1 470 ? -3.527 32.125 13.492 1 94.06 470 LEU B CA 1
ATOM 9098 C C . LEU B 1 470 ? -4.219 33.469 13.266 1 94.06 470 LEU B C 1
ATOM 9100 O O . LEU B 1 470 ? -5.449 33.531 13.219 1 94.06 470 LEU B O 1
ATOM 9104 N N . SER B 1 471 ? -3.473 34.562 13.109 1 93.56 471 SER B N 1
ATOM 9105 C CA . SER B 1 471 ? -4.031 35.875 12.969 1 93.56 471 SER B CA 1
ATOM 9106 C C . SER B 1 471 ? -4.742 36.062 11.625 1 93.56 471 SER B C 1
ATOM 9108 O O . SER B 1 471 ? -5.559 36.969 11.461 1 93.56 471 SER B O 1
ATOM 9110 N N . GLN B 1 472 ? -4.492 35.156 10.719 1 91.31 472 GLN B N 1
ATOM 9111 C CA . GLN B 1 472 ? -5.062 35.281 9.383 1 91.31 472 GLN B CA 1
ATOM 9112 C C . GLN B 1 472 ? -6.402 34.562 9.289 1 91.31 472 GLN B C 1
ATOM 9114 O O . GLN B 1 472 ? -7.152 34.75 8.328 1 91.31 472 GLN B O 1
ATOM 9119 N N . VAL B 1 473 ? -6.73 33.844 10.258 1 94.62 473 VAL B N 1
ATOM 9120 C CA . VAL B 1 473 ? -7.895 32.969 10.172 1 94.62 473 VAL B CA 1
ATOM 9121 C C . VAL B 1 473 ? -9.172 33.781 10.094 1 94.62 473 VAL B C 1
ATOM 9123 O O . VAL B 1 473 ? -10.039 33.531 9.266 1 94.62 473 VAL B O 1
ATOM 9126 N N . TYR B 1 474 ? -9.281 34.812 10.914 1 95.25 474 TYR B N 1
ATOM 9127 C CA . TYR B 1 474 ? -10.492 35.625 10.945 1 95.25 474 TYR B CA 1
ATOM 9128 C C . TYR B 1 474 ? -10.711 36.344 9.617 1 95.25 474 TYR B C 1
ATOM 9130 O O . TYR B 1 474 ? -11.805 36.281 9.047 1 95.25 474 TYR B O 1
ATOM 9138 N N . PRO B 1 475 ? -9.719 37 9.062 1 92.69 475 PRO B N 1
ATOM 9139 C CA . PRO B 1 475 ? -9.906 37.656 7.762 1 92.69 475 PRO B CA 1
ATOM 9140 C C . PRO B 1 475 ? -10.328 36.688 6.668 1 92.69 475 PRO B C 1
ATOM 9142 O O . PRO B 1 475 ? -11.203 37 5.859 1 92.69 475 PRO B O 1
ATOM 9145 N N . VAL B 1 476 ? -9.719 35.562 6.707 1 92.62 476 VAL B N 1
ATOM 9146 C CA . VAL B 1 476 ? -10.016 34.594 5.668 1 92.62 476 VAL B CA 1
ATOM 9147 C C . VAL B 1 476 ? -11.438 34.062 5.852 1 92.62 476 VAL B C 1
ATOM 9149 O O . VAL B 1 476 ? -12.164 33.875 4.875 1 92.62 476 VAL B O 1
ATOM 9152 N N . ALA B 1 477 ? -11.805 33.781 7.062 1 94.69 477 ALA B N 1
ATOM 9153 C CA . ALA B 1 477 ? -13.164 33.344 7.344 1 94.69 477 ALA B CA 1
ATOM 9154 C C . ALA B 1 477 ? -14.195 34.375 6.934 1 94.69 477 ALA B C 1
ATOM 9156 O O . ALA B 1 477 ? -15.25 34.062 6.398 1 94.69 477 ALA B O 1
ATOM 9157 N N . THR B 1 478 ? -13.898 35.625 7.176 1 94.81 478 THR B N 1
ATOM 9158 C CA . THR B 1 478 ? -14.789 36.719 6.82 1 94.81 478 THR B CA 1
ATOM 9159 C C . THR B 1 478 ? -14.922 36.844 5.305 1 94.81 478 THR B C 1
ATOM 9161 O O . THR B 1 478 ? -16.016 37.094 4.785 1 94.81 478 THR B O 1
ATOM 9164 N N . GLN B 1 479 ? -13.812 36.688 4.652 1 94.31 479 GLN B N 1
ATOM 9165 C CA . GLN B 1 479 ? -13.828 36.719 3.193 1 94.31 479 GLN B CA 1
ATOM 9166 C C . GLN B 1 479 ? -14.656 35.562 2.631 1 94.31 479 GLN B C 1
ATOM 9168 O O . GLN B 1 479 ? -15.398 35.75 1.665 1 94.31 479 GLN B O 1
ATOM 9173 N N . LEU B 1 480 ? -14.523 34.438 3.221 1 95.75 480 LEU B N 1
ATOM 9174 C CA . LEU B 1 480 ? -15.289 33.281 2.77 1 95.75 480 LEU B CA 1
ATOM 9175 C C . LEU B 1 480 ? -16.781 33.469 3.025 1 95.75 480 LEU B C 1
ATOM 9177 O O . LEU B 1 480 ? -17.609 33.094 2.205 1 95.75 480 LEU B O 1
ATOM 9181 N N . ARG B 1 481 ? -17.078 34 4.145 1 96.56 481 ARG B N 1
ATOM 9182 C CA . ARG B 1 481 ? -18.469 34.281 4.441 1 96.56 481 ARG B CA 1
ATOM 9183 C C . ARG B 1 481 ? -19.078 35.25 3.424 1 96.56 481 ARG B C 1
ATOM 9185 O O . ARG B 1 481 ? -20.203 35.062 2.979 1 96.56 481 ARG B O 1
ATOM 9192 N N . ALA B 1 482 ? -18.328 36.281 3.107 1 96.62 482 ALA B N 1
ATOM 9193 C CA . ALA B 1 482 ? -18.766 37.25 2.102 1 96.62 482 ALA B CA 1
ATOM 9194 C C . ALA B 1 482 ? -18.984 36.562 0.752 1 96.62 482 ALA B C 1
ATOM 9196 O O . ALA B 1 482 ? -19.938 36.875 0.042 1 96.62 482 ALA B O 1
ATOM 9197 N N . HIS B 1 483 ? -18.125 35.656 0.49 1 96.75 483 HIS B N 1
ATOM 9198 C CA . HIS B 1 483 ? -18.234 34.906 -0.749 1 96.75 483 HIS B CA 1
ATOM 9199 C C . HIS B 1 483 ? -19.516 34.062 -0.759 1 96.75 483 HIS B C 1
ATOM 9201 O O . HIS B 1 483 ? -20.25 34.062 -1.758 1 96.75 483 HIS B O 1
ATOM 9207 N N . VAL B 1 484 ? -19.812 33.438 0.296 1 96.94 484 VAL B N 1
ATOM 9208 C CA . VAL B 1 484 ? -21 32.562 0.4 1 96.94 484 VAL B CA 1
ATOM 9209 C C . VAL B 1 484 ? -22.25 33.438 0.307 1 96.94 484 VAL B C 1
ATOM 9211 O O . VAL B 1 484 ? -23.234 33.062 -0.351 1 96.94 484 VAL B O 1
ATOM 9214 N N . LYS B 1 485 ? -22.188 34.562 0.899 1 96.56 485 LYS B N 1
ATOM 9215 C CA . LYS B 1 485 ? -23.328 35.469 0.835 1 96.56 485 LYS B CA 1
ATOM 9216 C C . LYS B 1 485 ? -23.562 35.969 -0.595 1 96.56 485 LYS B C 1
ATOM 9218 O O . LYS B 1 485 ? -24.703 35.938 -1.073 1 96.56 485 LYS B O 1
ATOM 9223 N N . ALA B 1 486 ? -22.5 36.375 -1.22 1 96.75 486 ALA B N 1
ATOM 9224 C CA . ALA B 1 486 ? -22.609 36.812 -2.605 1 96.75 486 ALA B CA 1
ATOM 9225 C C . ALA B 1 486 ? -23.125 35.688 -3.508 1 96.75 486 ALA B C 1
ATOM 9227 O O . ALA B 1 486 ? -23.891 35.969 -4.441 1 96.75 486 ALA B O 1
ATOM 9228 N N . PHE B 1 487 ? -22.688 34.531 -3.23 1 96.88 487 PHE B N 1
ATOM 9229 C CA . PHE B 1 487 ? -23.125 33.375 -3.994 1 96.88 487 PHE B CA 1
ATOM 9230 C C . PHE B 1 487 ? -24.625 33.188 -3.875 1 96.88 487 PHE B C 1
ATOM 9232 O O . PHE B 1 487 ? -25.312 32.969 -4.879 1 96.88 487 PHE B O 1
ATOM 9239 N N . GLU B 1 488 ? -25.172 33.188 -2.719 1 95.25 488 GLU B N 1
ATOM 9240 C CA . GLU B 1 488 ? -26.594 33 -2.514 1 95.25 488 GLU B CA 1
ATOM 9241 C C . GLU B 1 488 ? -27.406 34.125 -3.156 1 95.25 488 GLU B C 1
ATOM 9243 O O . GLU B 1 488 ? -28.547 33.906 -3.598 1 95.25 488 GLU B O 1
ATOM 9248 N N . GLU B 1 489 ? -26.828 35.312 -3.18 1 95.31 489 GLU B N 1
ATOM 9249 C CA . GLU B 1 489 ? -27.5 36.406 -3.836 1 95.31 489 GLU B CA 1
ATOM 9250 C C . GLU B 1 489 ? -27.531 36.25 -5.352 1 95.31 489 GLU B C 1
ATOM 9252 O O . GLU B 1 489 ? -28.516 36.562 -6.004 1 95.31 489 GLU B O 1
ATOM 9257 N N . LYS B 1 490 ? -26.469 35.688 -5.832 1 95.19 490 LYS B N 1
ATOM 9258 C CA . LYS B 1 490 ? -26.344 35.469 -7.266 1 95.19 490 LYS B CA 1
ATOM 9259 C C . LYS B 1 490 ? -27.234 34.281 -7.711 1 95.19 490 LYS B C 1
ATOM 9261 O O . LYS B 1 490 ? -27.719 34.281 -8.844 1 95.19 490 LYS B O 1
ATOM 9266 N N . HIS B 1 491 ? -27.312 33.344 -6.793 1 94 491 HIS B N 1
ATOM 9267 C CA . HIS B 1 491 ? -28.109 32.156 -7.102 1 94 491 HIS B CA 1
ATOM 9268 C C . HIS B 1 491 ? -29.297 32.031 -6.156 1 94 491 HIS B C 1
ATOM 9270 O O . HIS B 1 491 ? -29.312 31.156 -5.273 1 94 491 HIS B O 1
ATOM 9276 N N . PRO B 1 492 ? -30.359 32.656 -6.422 1 90.44 492 PRO B N 1
ATOM 9277 C CA . PRO B 1 492 ? -31.484 32.75 -5.484 1 90.44 492 PRO B CA 1
ATOM 9278 C C . PRO B 1 492 ? -32.188 31.406 -5.281 1 90.44 492 PRO B C 1
ATOM 9280 O O . PRO B 1 492 ? -32.844 31.203 -4.266 1 90.44 492 PRO B O 1
ATOM 9283 N N . THR B 1 493 ? -31.969 30.469 -6.176 1 87.62 493 THR B N 1
ATOM 9284 C CA . THR B 1 493 ? -32.625 29.172 -6.051 1 87.62 493 THR B CA 1
ATOM 9285 C C . THR B 1 493 ? -31.766 28.203 -5.242 1 87.62 493 THR B C 1
ATOM 9287 O O . THR B 1 493 ? -32.25 27.125 -4.848 1 87.62 493 THR B O 1
ATOM 9290 N N . LEU B 1 494 ? -30.594 28.516 -4.992 1 91.69 494 LEU B N 1
ATOM 9291 C CA . LEU B 1 494 ? -29.656 27.672 -4.27 1 91.69 494 LEU B CA 1
ATOM 9292 C C . LEU B 1 494 ? -29.359 28.25 -2.887 1 91.69 494 LEU B C 1
ATOM 9294 O O . LEU B 1 494 ? -28.25 28.734 -2.637 1 91.69 494 LEU B O 1
ATOM 9298 N N . LYS B 1 495 ? -30.281 28.094 -2.039 1 89 495 LYS B N 1
ATOM 9299 C CA . LYS B 1 495 ? -30.188 28.75 -0.737 1 89 495 LYS B CA 1
ATOM 9300 C C . LYS B 1 495 ? -29.812 27.75 0.354 1 89 495 LYS B C 1
ATOM 9302 O O . LYS B 1 495 ? -29.734 26.547 0.104 1 89 495 LYS B O 1
ATOM 9307 N N . GLY B 1 496 ? -29.375 28.328 1.481 1 91.56 496 GLY B N 1
ATOM 9308 C CA . GLY B 1 496 ? -29.141 27.5 2.654 1 91.56 496 GLY B CA 1
ATOM 9309 C C . GLY B 1 496 ? -27.672 27.344 2.998 1 91.56 496 GLY B C 1
ATOM 9310 O O . GLY B 1 496 ? -27.328 26.859 4.074 1 91.56 496 GLY B O 1
ATOM 9311 N N . VAL B 1 497 ? -26.812 27.781 2.195 1 95.5 497 VAL B N 1
ATOM 9312 C CA . VAL B 1 497 ? -25.375 27.562 2.371 1 95.5 497 VAL B CA 1
ATOM 9313 C C . VAL B 1 497 ? -24.828 28.531 3.42 1 95.5 497 VAL B C 1
ATOM 9315 O O . VAL B 1 497 ? -23.953 28.172 4.203 1 95.5 497 VAL B O 1
ATOM 9318 N N . LEU B 1 498 ? -25.344 29.766 3.441 1 95.44 498 LEU B N 1
ATOM 9319 C CA . LEU B 1 498 ? -24.844 30.781 4.367 1 95.44 498 LEU B CA 1
ATOM 9320 C C . LEU B 1 498 ? -25.094 30.359 5.812 1 95.44 498 LEU B C 1
ATOM 9322 O O . LEU B 1 498 ? -24.203 30.484 6.66 1 95.44 498 LEU B O 1
ATOM 9326 N N . SER B 1 499 ? -26.281 29.938 6.055 1 94.38 499 SER B N 1
ATOM 9327 C CA . SER B 1 499 ? -26.609 29.484 7.402 1 94.38 499 SER B CA 1
ATOM 9328 C C . SER B 1 499 ? -25.734 28.328 7.828 1 94.38 499 SER B C 1
ATOM 9330 O O . SER B 1 499 ? -25.328 28.234 8.992 1 94.38 499 SER B O 1
ATOM 9332 N N . LEU B 1 500 ? -25.469 27.516 6.914 1 94.69 500 LEU B N 1
ATOM 9333 C CA . LEU B 1 500 ? -24.609 26.359 7.184 1 94.69 500 LEU B CA 1
ATOM 9334 C C . LEU B 1 500 ? -23.188 26.812 7.508 1 94.69 500 LEU B C 1
ATOM 9336 O O . LEU B 1 500 ? -22.562 26.281 8.422 1 94.69 500 LEU B O 1
ATOM 9340 N N . PHE B 1 501 ? -22.719 27.719 6.781 1 96.38 501 PHE B N 1
ATOM 9341 C CA . PHE B 1 501 ? -21.375 28.25 7 1 96.38 501 PHE B CA 1
ATOM 9342 C C . PHE B 1 501 ? -21.266 28.906 8.375 1 96.38 501 PHE B C 1
ATOM 9344 O O . PHE B 1 501 ? -20.297 28.688 9.094 1 96.38 501 PHE B O 1
ATOM 9351 N N . ASP B 1 502 ? -22.266 29.688 8.711 1 95.75 502 ASP B N 1
ATOM 9352 C CA . ASP B 1 502 ? -22.266 30.391 9.992 1 95.75 502 ASP B CA 1
ATOM 9353 C C . ASP B 1 502 ? -22.266 29.391 11.156 1 95.75 502 ASP B C 1
ATOM 9355 O O . ASP B 1 502 ? -21.578 29.609 12.156 1 95.75 502 ASP B O 1
ATOM 9359 N N . LYS B 1 503 ? -22.969 28.375 10.992 1 94.31 503 LYS B N 1
ATOM 9360 C CA . LYS B 1 503 ? -23 27.359 12.039 1 94.31 503 LYS B CA 1
ATOM 9361 C C . LYS B 1 503 ? -21.641 26.688 12.195 1 94.31 503 LYS B C 1
ATOM 9363 O O . LYS B 1 503 ? -21.188 26.453 13.32 1 94.31 503 LYS B O 1
ATOM 9368 N N . ARG B 1 504 ? -21.078 26.391 11.062 1 93.19 504 ARG B N 1
ATOM 9369 C CA . ARG B 1 504 ? -19.766 25.75 11.086 1 93.19 504 ARG B CA 1
ATOM 9370 C C . ARG B 1 504 ? -18.703 26.688 11.664 1 93.19 504 ARG B C 1
ATOM 9372 O O . ARG B 1 504 ? -17.859 26.281 12.445 1 93.19 504 ARG B O 1
ATOM 9379 N N . TYR B 1 505 ? -18.766 27.922 11.289 1 94.88 505 TYR B N 1
ATOM 9380 C CA . TYR B 1 505 ? -17.828 28.922 11.797 1 94.88 505 TYR B CA 1
ATOM 9381 C C . TYR B 1 505 ? -17.922 29.047 13.312 1 94.88 505 TYR B C 1
ATOM 9383 O O . TYR B 1 505 ? -16.906 29.016 14 1 94.88 505 TYR B O 1
ATOM 9391 N N . GLU B 1 506 ? -19.094 29.094 13.859 1 93.44 506 GLU B N 1
ATOM 9392 C CA . GLU B 1 506 ? -19.312 29.312 15.281 1 93.44 506 GLU B CA 1
ATOM 9393 C C . GLU B 1 506 ? -18.938 28.078 16.094 1 93.44 506 GLU B C 1
ATOM 9395 O O . GLU B 1 506 ? -18.422 28.203 17.219 1 93.44 506 GLU B O 1
ATOM 9400 N N . SER B 1 507 ? -19.109 27 15.5 1 90.62 507 SER B N 1
ATOM 9401 C CA . SER B 1 507 ? -18.969 25.781 16.281 1 90.62 507 SER B CA 1
ATOM 9402 C C . SER B 1 507 ? -17.531 25.281 16.281 1 90.62 507 SER B C 1
ATOM 9404 O O . SER B 1 507 ? -17.047 24.703 17.266 1 90.62 507 SER B O 1
ATOM 9406 N N . THR B 1 508 ? -16.828 25.484 15.164 1 91 508 THR B N 1
ATOM 9407 C CA . THR B 1 508 ? -15.57 24.75 15.047 1 91 508 THR B CA 1
ATOM 9408 C C . THR B 1 508 ? -14.422 25.703 14.734 1 91 508 THR B C 1
ATOM 9410 O O . THR B 1 508 ? -13.266 25.422 15.078 1 91 508 THR B O 1
ATOM 9413 N N . ILE B 1 509 ? -14.625 26.812 14.094 1 93.31 509 ILE B N 1
ATOM 9414 C CA . ILE B 1 509 ? -13.539 27.641 13.555 1 93.31 509 ILE B CA 1
ATOM 9415 C C . ILE B 1 509 ? -13.266 28.797 14.5 1 93.31 509 ILE B C 1
ATOM 9417 O O . ILE B 1 509 ? -12.109 29.078 14.828 1 93.31 509 ILE B O 1
ATOM 9421 N N . ARG B 1 510 ? -14.273 29.406 15 1 94.5 510 ARG B N 1
ATOM 9422 C CA . ARG B 1 510 ? -14.164 30.594 15.844 1 94.5 510 ARG B CA 1
ATOM 9423 C C . ARG B 1 510 ? -13.477 30.266 17.172 1 94.5 510 ARG B C 1
ATOM 9425 O O . ARG B 1 510 ? -13.844 29.297 17.828 1 94.5 510 ARG B O 1
ATOM 9432 N N . SER B 1 511 ? -12.484 31.062 17.484 1 94.69 511 SER B N 1
ATOM 9433 C CA . SER B 1 511 ? -11.812 30.938 18.781 1 94.69 511 SER B CA 1
ATOM 9434 C C . SER B 1 511 ? -11.375 32.312 19.297 1 94.69 511 SER B C 1
ATOM 9436 O O . SER B 1 511 ? -10.992 33.188 18.516 1 94.69 511 SER B O 1
ATOM 9438 N N . PRO B 1 512 ? -11.469 32.469 20.594 1 96.5 512 PRO B N 1
ATOM 9439 C CA . PRO B 1 512 ? -10.992 33.75 21.172 1 96.5 512 PRO B CA 1
ATOM 9440 C C . PRO B 1 512 ? -9.523 34 20.828 1 96.5 512 PRO B C 1
ATOM 9442 O O . PRO B 1 512 ? -9.141 35.156 20.641 1 96.5 512 PRO B O 1
ATOM 9445 N N . ALA B 1 513 ? -8.805 32.938 20.75 1 97.56 513 ALA B N 1
ATOM 9446 C CA . ALA B 1 513 ? -7.387 33.094 20.422 1 97.56 513 ALA B CA 1
ATOM 9447 C C . ALA B 1 513 ? -7.203 33.688 19.031 1 97.56 513 ALA B C 1
ATOM 9449 O O . ALA B 1 513 ? -6.336 34.562 18.828 1 97.56 513 ALA B O 1
ATOM 9450 N N . MET B 1 514 ? -7.965 33.219 18.141 1 96.56 514 MET B N 1
ATOM 9451 C CA . MET B 1 514 ? -7.879 33.719 16.766 1 96.56 514 MET B CA 1
ATOM 9452 C C . MET B 1 514 ? -8.266 35.188 16.688 1 96.56 514 MET B C 1
ATOM 9454 O O . MET B 1 514 ? -7.625 35.969 15.969 1 96.56 514 MET B O 1
ATOM 9458 N N . LEU B 1 515 ? -9.281 35.594 17.422 1 97.81 515 LEU B N 1
ATOM 9459 C CA . LEU B 1 515 ? -9.742 37 17.438 1 97.81 515 LEU B CA 1
ATOM 9460 C C . LEU B 1 515 ? -8.688 37.906 18.047 1 97.81 515 LEU B C 1
ATOM 9462 O O . LEU B 1 515 ? -8.414 38.969 17.5 1 97.81 515 LEU B O 1
ATOM 9466 N N . ALA B 1 516 ? -8.141 37.406 19.094 1 98.44 516 ALA B N 1
ATOM 9467 C CA . ALA B 1 516 ? -7.078 38.156 19.75 1 98.44 516 ALA B CA 1
ATOM 9468 C C . ALA B 1 516 ? -5.871 38.312 18.844 1 98.44 516 ALA B C 1
ATOM 9470 O O . ALA B 1 516 ? -5.285 39.406 18.75 1 98.44 516 ALA B O 1
ATOM 9471 N N . ALA B 1 517 ? -5.52 37.25 18.188 1 97.81 517 ALA B N 1
ATOM 9472 C CA . ALA B 1 517 ? -4.387 37.281 17.266 1 97.81 517 ALA B CA 1
ATOM 9473 C C . ALA B 1 517 ? -4.625 38.281 16.141 1 97.81 517 ALA B C 1
ATOM 9475 O O . ALA B 1 517 ? -3.707 39 15.742 1 97.81 517 ALA B O 1
ATOM 9476 N N . TYR B 1 518 ? -5.781 38.312 15.641 1 96.56 518 TYR B N 1
ATOM 9477 C CA . TYR B 1 518 ? -6.156 39.25 14.586 1 96.56 518 TYR B CA 1
ATOM 9478 C C . TYR B 1 518 ? -6.016 40.688 15.055 1 96.56 518 TYR B C 1
ATOM 9480 O O . TYR B 1 518 ? -5.422 41.5 14.367 1 96.56 518 TYR B O 1
ATOM 9488 N N . LEU B 1 519 ? -6.473 40.969 16.203 1 97.19 519 LEU B N 1
ATOM 9489 C CA . LEU B 1 519 ? -6.488 42.344 16.719 1 97.19 519 LEU B CA 1
ATOM 9490 C C . LEU B 1 519 ? -5.074 42.812 17.031 1 97.19 519 LEU B C 1
ATOM 9492 O O . LEU B 1 519 ? -4.77 44 16.875 1 97.19 519 LEU B O 1
ATOM 9496 N N . LEU B 1 520 ? -4.27 41.906 17.438 1 96.81 520 LEU B N 1
ATOM 9497 C CA . LEU B 1 520 ? -2.957 42.312 17.906 1 96.81 520 LEU B CA 1
ATOM 9498 C C . LEU B 1 520 ? -1.916 42.188 16.797 1 96.81 520 LEU B C 1
ATOM 9500 O O . LEU B 1 520 ? -0.739 42.5 17.016 1 96.81 520 LEU B O 1
ATOM 9504 N N . ASP B 1 521 ? -2.309 41.75 15.633 1 94.88 521 ASP B N 1
ATOM 9505 C CA . ASP B 1 521 ? -1.395 41.688 14.5 1 94.88 521 ASP B CA 1
ATOM 9506 C C . ASP B 1 521 ? -1.306 43.062 13.812 1 94.88 521 ASP B C 1
ATOM 9508 O O . ASP B 1 521 ? -2.277 43.531 13.211 1 94.88 521 ASP B O 1
ATOM 9512 N N . PRO B 1 522 ? -0.182 43.625 13.812 1 92.56 522 PRO B N 1
ATOM 9513 C CA . PRO B 1 522 ? -0.064 45 13.305 1 92.56 522 PRO B CA 1
ATOM 9514 C C . PRO B 1 522 ? -0.35 45.094 11.805 1 92.56 522 PRO B C 1
ATOM 9516 O O . PRO B 1 522 ? -0.651 46.156 11.297 1 92.56 522 PRO B O 1
ATOM 9519 N N . ILE B 1 523 ? -0.338 44.062 11.094 1 89.5 523 ILE B N 1
ATOM 9520 C CA . ILE B 1 523 ? -0.584 44.094 9.664 1 89.5 523 ILE B CA 1
ATOM 9521 C C . ILE B 1 523 ? -2.043 44.469 9.398 1 89.5 523 ILE B C 1
ATOM 9523 O O . ILE B 1 523 ? -2.395 44.906 8.297 1 89.5 523 ILE B O 1
ATOM 9527 N N . TYR B 1 524 ? -2.84 44.344 10.445 1 92.31 524 TYR B N 1
ATOM 9528 C CA . TYR B 1 524 ? -4.262 44.625 10.258 1 92.31 524 TYR B CA 1
ATOM 9529 C C . TYR B 1 524 ? -4.656 45.938 10.898 1 92.31 524 TYR B C 1
ATOM 9531 O O . TYR B 1 524 ? -5.828 46.312 10.891 1 92.31 524 TYR B O 1
ATOM 9539 N N . PHE B 1 525 ? -3.729 46.625 11.477 1 92.38 525 PHE B N 1
ATOM 9540 C CA . PHE B 1 525 ? -4.035 47.875 12.148 1 92.38 525 PHE B CA 1
ATOM 9541 C C . PHE B 1 525 ? -4.621 48.875 11.172 1 92.38 525 PHE B C 1
ATOM 9543 O O . PHE B 1 525 ? -4.316 48.844 9.977 1 92.38 525 PHE B O 1
ATOM 9550 N N . LEU B 1 526 ? -5.484 49.75 11.75 1 90.56 526 LEU B N 1
ATOM 9551 C CA . LEU B 1 526 ? -6.156 50.781 10.961 1 90.56 526 LEU B CA 1
ATOM 9552 C C . LEU B 1 526 ? -5.723 52.156 11.406 1 90.56 526 LEU B C 1
ATOM 9554 O O . LEU B 1 526 ? -5.367 52.375 12.57 1 90.56 526 LEU B O 1
ATOM 9558 N N . GLN B 1 527 ? -5.77 53.031 10.367 1 85.94 527 GLN B N 1
ATOM 9559 C CA . GLN B 1 527 ? -5.5 54.406 10.703 1 85.94 527 GLN B CA 1
ATOM 9560 C C . GLN B 1 527 ? -6.793 55.156 11.008 1 85.94 527 GLN B C 1
ATOM 9562 O O . GLN B 1 527 ? -7.656 55.312 10.141 1 85.94 527 GLN B O 1
ATOM 9567 N N . GLU B 1 528 ? -6.961 55.344 12.242 1 77.56 528 GLU B N 1
ATOM 9568 C CA . GLU B 1 528 ? -8.117 56.156 12.656 1 77.56 528 GLU B CA 1
ATOM 9569 C C . GLU B 1 528 ? -7.688 57.469 13.273 1 77.56 528 GLU B C 1
ATOM 9571 O O . GLU B 1 528 ? -6.941 57.5 14.258 1 77.56 528 GLU B O 1
ATOM 9576 N N . GLU B 1 529 ? -8.359 58.594 12.867 1 70.56 529 GLU B N 1
ATOM 9577 C CA . GLU B 1 529 ? -8.148 59.969 13.32 1 70.56 529 GLU B CA 1
ATOM 9578 C C . GLU B 1 529 ? -6.66 60.281 13.492 1 70.56 529 GLU B C 1
ATOM 9580 O O . GLU B 1 529 ? -6.258 60.875 14.484 1 70.56 529 GLU B O 1
ATOM 9585 N N . GLY B 1 530 ? -5.824 59.688 12.648 1 67.31 530 GLY B N 1
ATOM 9586 C CA . GLY B 1 530 ? -4.406 60 12.625 1 67.31 530 GLY B CA 1
ATOM 9587 C C . GLY B 1 530 ? -3.553 58.969 13.32 1 67.31 530 GLY B C 1
ATOM 9588 O O . GLY B 1 530 ? -2.369 58.812 13.008 1 67.31 530 GLY B O 1
ATOM 9589 N N . ASP B 1 531 ? -4.137 58.188 14.273 1 82 531 ASP B N 1
ATOM 9590 C CA . ASP B 1 531 ? -3.357 57.188 15 1 82 531 ASP B CA 1
ATOM 9591 C C . ASP B 1 531 ? -3.678 55.781 14.508 1 82 531 ASP B C 1
ATOM 9593 O O . ASP B 1 531 ? -4.77 55.531 13.992 1 82 531 ASP B O 1
ATOM 9597 N N . TRP B 1 532 ? -2.65 54.938 14.602 1 90 532 TRP B N 1
ATOM 9598 C CA . TRP B 1 532 ? -2.855 53.562 14.25 1 90 532 TRP B CA 1
ATOM 9599 C C . TRP B 1 532 ? -3.482 52.781 15.414 1 90 532 TRP B C 1
ATOM 9601 O O . TRP B 1 532 ? -3.123 53 16.578 1 90 532 TRP B O 1
ATOM 9611 N N . THR B 1 533 ? -4.516 52.031 15.109 1 91.44 533 THR B N 1
ATOM 9612 C CA . THR B 1 533 ? -5.211 51.281 16.141 1 91.44 533 THR B CA 1
ATOM 9613 C C . THR B 1 533 ? -5.566 49.875 15.641 1 91.44 533 THR B C 1
ATOM 9615 O O . THR B 1 533 ? -5.77 49.688 14.445 1 91.44 533 THR B O 1
ATOM 9618 N N . PRO B 1 534 ? -5.52 48.844 16.562 1 94.19 534 PRO B N 1
ATOM 9619 C CA . PRO B 1 534 ? -6.062 47.562 16.172 1 94.19 534 PRO B CA 1
ATOM 9620 C C . PRO B 1 534 ? -7.484 47.656 15.617 1 94.19 534 PRO B C 1
ATOM 9622 O O . PRO B 1 534 ? -8.211 48.594 15.938 1 94.19 534 PRO B O 1
ATOM 9625 N N . PRO B 1 535 ? -7.887 46.781 14.766 1 94.25 535 PRO B N 1
ATOM 9626 C CA . PRO B 1 535 ? -9.203 46.875 14.125 1 94.25 535 PRO B CA 1
ATOM 9627 C C . PRO B 1 535 ? -10.336 46.406 15.031 1 94.25 535 PRO B C 1
ATOM 9629 O O . PRO B 1 535 ? -11.109 45.531 14.648 1 94.25 535 PRO B O 1
ATOM 9632 N N . PHE B 1 536 ? -10.562 47.031 16.125 1 94.31 536 PHE B N 1
ATOM 9633 C CA . PHE B 1 536 ? -11.609 46.688 17.078 1 94.31 536 PHE B CA 1
ATOM 9634 C C . PHE B 1 536 ? -12.984 46.844 16.438 1 94.31 536 PHE B C 1
ATOM 9636 O O . PHE B 1 536 ? -13.883 46.031 16.703 1 94.31 536 PHE B O 1
ATOM 9643 N N . SER B 1 537 ? -13.125 47.812 15.516 1 90.12 537 SER B N 1
ATOM 9644 C CA . SER B 1 537 ? -14.414 48.125 14.906 1 90.12 537 SER B CA 1
ATOM 9645 C C . SER B 1 537 ? -14.859 47.031 13.945 1 90.12 537 SER B C 1
ATOM 9647 O O . SER B 1 537 ? -16.047 46.938 13.602 1 90.12 537 SER B O 1
ATOM 9649 N N . LYS B 1 538 ? -13.945 46.219 13.547 1 93.19 538 LYS B N 1
ATOM 9650 C CA . LYS B 1 538 ? -14.266 45.188 12.578 1 93.19 538 LYS B CA 1
ATOM 9651 C C . LYS B 1 538 ? -14.828 43.938 13.273 1 93.19 538 LYS B C 1
ATOM 9653 O O . LYS B 1 538 ? -15.375 43.062 12.617 1 93.19 538 LYS B O 1
ATOM 9658 N N . LEU B 1 539 ? -14.719 43.875 14.633 1 95.75 539 LEU B N 1
ATOM 9659 C CA . LEU B 1 539 ? -15.242 42.75 15.398 1 95.75 539 LEU B CA 1
ATOM 9660 C C . LEU B 1 539 ? -16.531 43.125 16.125 1 95.75 539 LEU B C 1
ATOM 9662 O O . LEU B 1 539 ? -16.719 44.312 16.484 1 95.75 539 LEU B O 1
ATOM 9666 N N . SER B 1 540 ? -17.406 42.188 16.297 1 94 540 SER B N 1
ATOM 9667 C CA . SER B 1 540 ? -18.578 42.406 17.141 1 94 540 SER B CA 1
ATOM 9668 C C . SER B 1 540 ? -18.172 42.656 18.594 1 94 540 SER B C 1
ATOM 9670 O O . SER B 1 540 ? -17.078 42.25 19.016 1 94 540 SER B O 1
ATOM 9672 N N . VAL B 1 541 ? -19 43.219 19.359 1 94.75 541 VAL B N 1
ATOM 9673 C CA . VAL B 1 541 ? -18.719 43.562 20.766 1 94.75 541 VAL B CA 1
ATOM 9674 C C . VAL B 1 541 ? -18.453 42.281 21.547 1 94.75 541 VAL B C 1
ATOM 9676 O O . VAL B 1 541 ? -17.469 42.188 22.297 1 94.75 541 VAL B O 1
ATOM 9679 N N . PRO B 1 542 ? -19.281 41.281 21.328 1 95.12 542 PRO B N 1
ATOM 9680 C CA . PRO B 1 542 ? -18.984 40.031 22.031 1 95.12 542 PRO B CA 1
ATOM 9681 C C . PRO B 1 542 ? -17.625 39.438 21.656 1 95.12 542 PRO B C 1
ATOM 9683 O O . PRO B 1 542 ? -16.922 38.906 22.5 1 95.12 542 PRO B O 1
ATOM 9686 N N . ASP B 1 543 ? -17.266 39.562 20.438 1 96.25 543 ASP B N 1
ATOM 9687 C CA . ASP B 1 543 ? -15.984 39.062 19.969 1 96.25 543 ASP B CA 1
ATOM 9688 C C . ASP B 1 543 ? -14.828 39.812 20.594 1 96.25 543 ASP B C 1
ATOM 9690 O O . ASP B 1 543 ? -13.797 39.25 20.922 1 96.25 543 ASP B O 1
ATOM 9694 N N . GLN B 1 544 ? -15.008 41.125 20.766 1 96.75 544 GLN B N 1
ATOM 9695 C CA . GLN B 1 544 ? -14 41.938 21.406 1 96.75 544 GLN B CA 1
ATOM 9696 C C . GLN B 1 544 ? -13.812 41.531 22.875 1 96.75 544 GLN B C 1
ATOM 9698 O O . GLN B 1 544 ? -12.68 41.469 23.359 1 96.75 544 GLN B O 1
ATOM 9703 N N . LYS B 1 545 ? -14.891 41.281 23.469 1 96.75 545 LYS B N 1
ATOM 9704 C CA . LYS B 1 545 ? -14.844 40.875 24.875 1 96.75 545 LYS B CA 1
ATOM 9705 C C . LYS B 1 545 ? -14.133 39.562 25.047 1 96.75 545 LYS B C 1
ATOM 9707 O O . LYS B 1 545 ? -13.352 39.375 25.984 1 96.75 545 LYS B O 1
ATOM 9712 N N . ASP B 1 546 ? -14.508 38.656 24.172 1 96.94 546 ASP B N 1
ATOM 9713 C CA . ASP B 1 546 ? -13.867 37.344 24.219 1 96.94 546 ASP B CA 1
ATOM 9714 C C . ASP B 1 546 ? -12.352 37.438 24.016 1 96.94 546 ASP B C 1
ATOM 9716 O O . ASP B 1 546 ? -11.578 36.781 24.703 1 96.94 546 ASP B O 1
ATOM 9720 N N . ALA B 1 547 ? -11.938 38.25 23.094 1 98.19 547 ALA B N 1
ATOM 9721 C CA . ALA B 1 547 ? -10.523 38.469 22.812 1 98.19 547 ALA B CA 1
ATOM 9722 C C . ALA B 1 547 ? -9.812 39.094 24.016 1 98.19 547 ALA B C 1
ATOM 9724 O O . ALA B 1 547 ? -8.711 38.688 24.375 1 98.19 547 ALA B O 1
ATOM 9725 N N . LYS B 1 548 ? -10.453 40.094 24.562 1 97.69 548 LYS B N 1
ATOM 9726 C CA . LYS B 1 548 ? -9.898 40.781 25.734 1 97.69 548 LYS B CA 1
ATOM 9727 C C . LYS B 1 548 ? -9.703 39.812 26.891 1 97.69 548 LYS B C 1
ATOM 9729 O O . LYS B 1 548 ? -8.625 39.781 27.5 1 97.69 548 LYS B O 1
ATOM 9734 N N . GLN B 1 549 ? -10.773 39.125 27.141 1 97.19 549 GLN B N 1
ATOM 9735 C CA . GLN B 1 549 ? -10.703 38.156 28.25 1 97.19 549 GLN B CA 1
ATOM 9736 C C . GLN B 1 549 ? -9.586 37.156 28.016 1 97.19 549 GLN B C 1
ATOM 9738 O O . GLN B 1 549 ? -8.859 36.781 28.953 1 97.19 549 GLN B O 1
ATOM 9743 N N . PHE B 1 550 ? -9.477 36.656 26.812 1 97.62 550 PHE B N 1
ATOM 9744 C CA . PHE B 1 550 ? -8.461 35.656 26.484 1 97.62 550 PHE B CA 1
ATOM 9745 C C . PHE B 1 550 ? -7.062 36.25 26.703 1 97.62 550 PHE B C 1
ATOM 9747 O O . PHE B 1 550 ? -6.195 35.562 27.266 1 97.62 550 PHE B O 1
ATOM 9754 N N . VAL B 1 551 ? -6.789 37.438 26.266 1 98.25 551 VAL B N 1
ATOM 9755 C CA . VAL B 1 551 ? -5.488 38.094 26.391 1 98.25 551 VAL B CA 1
ATOM 9756 C C . VAL B 1 551 ? -5.148 38.281 27.875 1 98.25 551 VAL B C 1
ATOM 9758 O O . VAL B 1 551 ? -4 38.094 28.281 1 98.25 551 VAL B O 1
ATOM 9761 N N . CYS B 1 552 ? -6.156 38.688 28.641 1 98.06 552 CYS B N 1
ATOM 9762 C CA . CYS B 1 552 ? -5.953 38.875 30.078 1 98.06 552 CYS B CA 1
ATOM 9763 C C . CYS B 1 552 ? -5.527 37.562 30.734 1 98.06 552 CYS B C 1
ATOM 9765 O O . CYS B 1 552 ? -4.594 37.562 31.531 1 98.06 552 CYS B O 1
ATOM 9767 N N . GLU B 1 553 ? -6.168 36.531 30.328 1 96.94 553 GLU B N 1
ATOM 9768 C CA . GLU B 1 553 ? -5.836 35.219 30.891 1 96.94 553 GLU B CA 1
ATOM 9769 C C . GLU B 1 553 ? -4.473 34.75 30.391 1 96.94 553 GLU B C 1
ATOM 9771 O O . GLU B 1 553 ? -3.73 34.094 31.141 1 96.94 553 GLU B O 1
ATOM 9776 N N . LEU B 1 554 ? -4.18 35.031 29.125 1 97.12 554 LEU B N 1
ATOM 9777 C CA . LEU B 1 554 ? -2.918 34.594 28.531 1 97.12 554 LEU B CA 1
ATOM 9778 C C . LEU B 1 554 ? -1.733 35.219 29.266 1 97.12 554 LEU B C 1
ATOM 9780 O O . LEU B 1 554 ? -0.722 34.562 29.5 1 97.12 554 LEU B O 1
ATOM 9784 N N . TYR B 1 555 ? -1.862 36.438 29.578 1 97 555 TYR B N 1
ATOM 9785 C CA . TYR B 1 555 ? -0.781 37.125 30.266 1 97 555 TYR B CA 1
ATOM 9786 C C . TYR B 1 555 ? -0.795 36.812 31.75 1 97 555 TYR B C 1
ATOM 9788 O O . TYR B 1 555 ? 0.235 36.438 32.344 1 97 555 TYR B O 1
ATOM 9796 N N . GLY B 1 556 ? -1.94 36.938 32.375 1 95.5 556 GLY B N 1
ATOM 9797 C CA . GLY B 1 556 ? -2.02 36.875 33.844 1 95.5 556 GLY B CA 1
ATOM 9798 C C . GLY B 1 556 ? -2.104 35.469 34.375 1 95.5 556 GLY B C 1
ATOM 9799 O O . GLY B 1 556 ? -1.883 35.25 35.562 1 95.5 556 GLY B O 1
ATOM 9800 N N . GLY B 1 557 ? -2.432 34.531 33.531 1 93.75 557 GLY B N 1
ATOM 9801 C CA . GLY B 1 557 ? -2.682 33.188 34.062 1 93.75 557 GLY B CA 1
ATOM 9802 C C . GLY B 1 557 ? -3.818 33.125 35.062 1 93.75 557 GLY B C 1
ATOM 9803 O O . GLY B 1 557 ? -4.914 33.625 34.781 1 93.75 557 GLY B O 1
ATOM 9804 N N . ALA B 1 558 ? -3.412 32.594 36.25 1 90.62 558 ALA B N 1
ATOM 9805 C CA . ALA B 1 558 ? -4.395 32.531 37.344 1 90.62 558 ALA B CA 1
ATOM 9806 C C . ALA B 1 558 ? -4.34 33.781 38.219 1 90.62 558 ALA B C 1
ATOM 9808 O O . ALA B 1 558 ? -5.203 33.969 39.062 1 90.62 558 ALA B O 1
ATOM 9809 N N . ASP B 1 559 ? -3.428 34.656 37.969 1 94.5 559 ASP B N 1
ATOM 9810 C CA . ASP B 1 559 ? -3.217 35.875 38.75 1 94.5 559 ASP B CA 1
ATOM 9811 C C . ASP B 1 559 ? -4.148 37 38.312 1 94.5 559 ASP B C 1
ATOM 9813 O O . ASP B 1 559 ? -3.914 37.625 37.281 1 94.5 559 ASP B O 1
ATOM 9817 N N . LYS B 1 560 ? -4.977 37.375 39.188 1 94 560 LYS B N 1
ATOM 9818 C CA . LYS B 1 560 ? -5.996 38.375 38.875 1 94 560 LYS B CA 1
ATOM 9819 C C . LYS B 1 560 ? -5.391 39.781 38.75 1 94 560 LYS B C 1
ATOM 9821 O O . LYS B 1 560 ? -5.863 40.594 37.969 1 94 560 LYS B O 1
ATOM 9826 N N . GLU B 1 561 ? -4.383 40 39.531 1 95.62 561 GLU B N 1
ATOM 9827 C CA . GLU B 1 561 ? -3.727 41.312 39.469 1 95.62 561 GLU B CA 1
ATOM 9828 C C . GLU B 1 561 ? -3.047 41.5 38.094 1 95.62 561 GLU B C 1
ATOM 9830 O O . GLU B 1 561 ? -3.135 42.594 37.531 1 95.62 561 GLU B O 1
ATOM 9835 N N . LYS B 1 562 ? -2.449 40.438 37.719 1 96 562 LYS B N 1
ATOM 9836 C CA . LYS B 1 562 ? -1.8 40.531 36.406 1 96 562 LYS B CA 1
ATOM 9837 C C . LYS B 1 562 ? -2.83 40.625 35.281 1 96 562 LYS B C 1
ATOM 9839 O O . LYS B 1 562 ? -2.594 41.312 34.281 1 96 562 LYS B O 1
ATOM 9844 N N . GLN B 1 563 ? -3.885 40.031 35.469 1 96.94 563 GLN B N 1
ATOM 9845 C CA . GLN B 1 563 ? -4.957 40.125 34.469 1 96.94 563 GLN B CA 1
ATOM 9846 C C . GLN B 1 563 ? -5.477 41.562 34.406 1 96.94 563 GLN B C 1
ATOM 9848 O O . GLN B 1 563 ? -5.793 42.062 33.312 1 96.94 563 GLN B O 1
ATOM 9853 N N . ALA B 1 564 ? -5.531 42.188 35.531 1 96.94 564 ALA B N 1
ATOM 9854 C CA . ALA B 1 564 ? -6.02 43.562 35.594 1 96.94 564 ALA B CA 1
ATOM 9855 C C . ALA B 1 564 ? -5.07 44.5 34.844 1 96.94 564 ALA B C 1
ATOM 9857 O O . ALA B 1 564 ? -5.508 45.469 34.219 1 96.94 564 ALA B O 1
ATOM 9858 N N . VAL B 1 565 ? -3.84 44.188 35 1 97.06 565 VAL B N 1
ATOM 9859 C CA . VAL B 1 565 ? -2.852 45 34.281 1 97.06 565 VAL B CA 1
ATOM 9860 C C . VAL B 1 565 ? -3.084 44.875 32.781 1 97.06 565 VAL B C 1
ATOM 9862 O O . VAL B 1 565 ? -3.078 45.875 32.062 1 97.06 565 VAL B O 1
ATOM 9865 N N . ALA B 1 566 ? -3.256 43.688 32.344 1 97.62 566 ALA B N 1
ATOM 9866 C CA . ALA B 1 566 ? -3.508 43.438 30.922 1 97.62 566 ALA B CA 1
ATOM 9867 C C . ALA B 1 566 ? -4.793 44.125 30.469 1 97.62 566 ALA B C 1
ATOM 9869 O O . ALA B 1 566 ? -4.863 44.688 29.359 1 97.62 566 ALA B O 1
ATOM 9870 N N . ALA B 1 567 ? -5.777 44.125 31.312 1 97.62 567 ALA B N 1
ATOM 9871 C CA . ALA B 1 567 ? -7.055 44.75 31 1 97.62 567 ALA B CA 1
ATOM 9872 C C . ALA B 1 567 ? -6.898 46.25 30.844 1 97.62 567 ALA B C 1
ATOM 9874 O O . ALA B 1 567 ? -7.5 46.875 29.953 1 97.62 567 ALA B O 1
ATOM 9875 N N . LYS B 1 568 ? -6.152 46.781 31.688 1 97.12 568 LYS B N 1
ATOM 9876 C CA . LYS B 1 568 ? -5.91 48.219 31.625 1 97.12 568 LYS B CA 1
ATOM 9877 C C . LYS B 1 568 ? -5.172 48.625 30.344 1 97.12 568 LYS B C 1
ATOM 9879 O O . LYS B 1 568 ? -5.488 49.625 29.719 1 97.12 568 LYS B O 1
ATOM 9884 N N . GLU B 1 569 ? -4.207 47.844 30.078 1 97.25 569 GLU B N 1
ATOM 9885 C CA . GLU B 1 569 ? -3.457 48.094 28.859 1 97.25 569 GLU B CA 1
ATOM 9886 C C . GLU B 1 569 ? -4.348 47.938 27.625 1 97.25 569 GLU B C 1
ATOM 9888 O O . GLU B 1 569 ? -4.238 48.719 26.672 1 97.25 569 GLU B O 1
ATOM 9893 N N . TRP B 1 570 ? -5.16 46.906 27.656 1 97.19 570 TRP B N 1
ATOM 9894 C CA . TRP B 1 570 ? -6.105 46.719 26.562 1 97.19 570 TRP B CA 1
ATOM 9895 C C . TRP B 1 570 ? -7.004 47.906 26.375 1 97.19 570 TRP B C 1
ATOM 9897 O O . TRP B 1 570 ? -7.191 48.406 25.25 1 97.19 570 TRP B O 1
ATOM 9907 N N . ASP B 1 571 ? -7.543 48.438 27.469 1 95.69 571 ASP B N 1
ATOM 9908 C CA . ASP B 1 571 ? -8.43 49.594 27.422 1 95.69 571 ASP B CA 1
ATOM 9909 C C . ASP B 1 571 ? -7.691 50.844 26.906 1 95.69 571 ASP B C 1
ATOM 9911 O O . ASP B 1 571 ? -8.25 51.625 26.141 1 95.69 571 ASP B O 1
ATOM 9915 N N . LEU B 1 572 ? -6.512 50.938 27.344 1 95 572 LEU B N 1
ATOM 9916 C CA . LEU B 1 572 ? -5.699 52.031 26.875 1 95 572 LEU B CA 1
ATOM 9917 C C . LEU B 1 572 ? -5.469 51.969 25.375 1 95 572 LEU B C 1
ATOM 9919 O O . LEU B 1 572 ? -5.559 53 24.672 1 95 572 LEU B O 1
ATOM 9923 N N . LEU B 1 573 ? -5.156 50.812 24.922 1 94.44 573 LEU B N 1
ATOM 9924 C CA . LEU B 1 573 ? -4.922 50.625 23.484 1 94.44 573 LEU B CA 1
ATOM 9925 C C . LEU B 1 573 ? -6.199 50.875 22.688 1 94.44 573 LEU B C 1
ATOM 9927 O O . LEU B 1 573 ? -6.152 51.438 21.594 1 94.44 573 LEU B O 1
ATOM 9931 N N . GLU B 1 574 ? -7.266 50.406 23.234 1 92.12 574 GLU B N 1
ATOM 9932 C CA . GLU B 1 574 ? -8.555 50.594 22.578 1 92.12 574 GLU B CA 1
ATOM 9933 C C . GLU B 1 574 ? -8.938 52.062 22.5 1 92.12 574 GLU B C 1
ATOM 9935 O O . GLU B 1 574 ? -9.477 52.5 21.484 1 92.12 574 GLU B O 1
ATOM 9940 N N . LEU B 1 575 ? -8.609 52.812 23.422 1 89.12 575 LEU B N 1
ATOM 9941 C CA . LEU B 1 575 ? -9.016 54.219 23.516 1 89.12 575 LEU B CA 1
ATOM 9942 C C . LEU B 1 575 ? -8.047 55.125 22.766 1 89.12 575 LEU B C 1
ATOM 9944 O O . LEU B 1 575 ? -8.469 56.031 22.047 1 89.12 575 LEU B O 1
ATOM 9948 N N . SER B 1 576 ? -6.754 54.906 22.953 1 87.19 576 SER B N 1
ATOM 9949 C CA . SER B 1 576 ? -5.77 55.875 22.453 1 87.19 576 SER B CA 1
ATOM 9950 C C . SER B 1 576 ? -5.027 55.344 21.234 1 87.19 576 SER B C 1
ATOM 9952 O O . SER B 1 576 ? -4.367 56.094 20.531 1 87.19 576 SER B O 1
ATOM 9954 N N . GLY B 1 577 ? -5.133 54.031 21.062 1 90.12 577 GLY B N 1
ATOM 9955 C CA . GLY B 1 577 ? -4.371 53.469 19.969 1 90.12 577 GLY B CA 1
ATOM 9956 C C . GLY B 1 577 ? -2.885 53.375 20.25 1 90.12 577 GLY B C 1
ATOM 9957 O O . GLY B 1 577 ? -2.471 53.375 21.422 1 90.12 577 GLY B O 1
ATOM 9958 N N . VAL B 1 578 ? -2.166 53.188 19.172 1 91.38 578 VAL B N 1
ATOM 9959 C CA . VAL B 1 578 ? -0.711 53.125 19.25 1 91.38 578 VAL B CA 1
ATOM 9960 C C . VAL B 1 578 ? -0.151 54.531 19.484 1 91.38 578 VAL B C 1
ATOM 9962 O O . VAL B 1 578 ? -0.587 55.5 18.844 1 91.38 578 VAL B O 1
ATOM 9965 N N . PRO B 1 579 ? 0.76 54.562 20.406 1 87.56 579 PRO B N 1
ATOM 9966 C CA . PRO B 1 579 ? 1.381 55.875 20.609 1 87.56 579 PRO B CA 1
ATOM 9967 C C . PRO B 1 579 ? 1.971 56.469 19.328 1 87.56 579 PRO B C 1
ATOM 9969 O O . PRO B 1 579 ? 2.555 55.719 18.531 1 87.56 579 PRO B O 1
ATOM 9972 N N . THR B 1 580 ? 1.846 57.75 19.172 1 82.75 580 THR B N 1
ATOM 9973 C CA . THR B 1 580 ? 2.207 58.469 17.938 1 82.75 580 THR B CA 1
ATOM 9974 C C . THR B 1 580 ? 3.672 58.219 17.594 1 82.75 580 THR B C 1
ATOM 9976 O O . THR B 1 580 ? 4.023 58.125 16.406 1 82.75 580 THR B O 1
ATOM 9979 N N . ASP B 1 581 ? 4.48 58.094 18.547 1 81.19 581 ASP B N 1
ATOM 9980 C CA . ASP B 1 581 ? 5.91 57.938 18.312 1 81.19 581 ASP B CA 1
ATOM 9981 C C . ASP B 1 581 ? 6.227 56.5 17.859 1 81.19 581 ASP B C 1
ATOM 9983 O O . ASP B 1 581 ? 7.297 56.25 17.312 1 81.19 581 ASP B O 1
ATOM 9987 N N . CYS B 1 582 ? 5.27 55.656 17.938 1 85.81 582 CYS B N 1
ATOM 9988 C CA . CYS B 1 582 ? 5.512 54.25 17.641 1 85.81 582 CYS B CA 1
ATOM 9989 C C . CYS B 1 582 ? 4.828 53.844 16.344 1 85.81 582 CYS B C 1
ATOM 9991 O O . CYS B 1 582 ? 5.055 52.75 15.836 1 85.81 582 CYS B O 1
ATOM 9993 N N . GLY B 1 583 ? 4.117 54.688 15.781 1 81.25 583 GLY B N 1
ATOM 9994 C CA . GLY B 1 583 ? 3.281 54.344 14.648 1 81.25 583 GLY B CA 1
ATOM 9995 C C . GLY B 1 583 ? 4.035 54.312 13.328 1 81.25 583 GLY B C 1
ATOM 9996 O O . GLY B 1 583 ? 3.51 53.875 12.312 1 81.25 583 GLY B O 1
ATOM 9997 N N . GLY B 1 584 ? 5.25 54.625 13.266 1 77.06 584 GLY B N 1
ATOM 9998 C CA . GLY B 1 584 ? 6.047 54.781 12.055 1 77.06 584 GLY B CA 1
ATOM 9999 C C . GLY B 1 584 ? 6.141 53.531 11.219 1 77.06 584 GLY B C 1
ATOM 10000 O O . GLY B 1 584 ? 5.898 53.562 10.008 1 77.06 584 GLY B O 1
ATOM 10001 N N . PRO B 1 585 ? 6.34 52.406 11.82 1 80.19 585 PRO B N 1
ATOM 10002 C CA . PRO B 1 585 ? 6.551 51.188 11.055 1 80.19 585 PRO B CA 1
ATOM 10003 C C . PRO B 1 585 ? 5.246 50.562 10.539 1 80.19 585 PRO B C 1
ATOM 10005 O O . PRO B 1 585 ? 5.27 49.688 9.672 1 80.19 585 PRO B O 1
ATOM 10008 N N . VAL B 1 586 ? 4.137 50.938 11.039 1 84.5 586 VAL B N 1
ATOM 10009 C CA . VAL B 1 586 ? 2.855 50.281 10.836 1 84.5 586 VAL B CA 1
ATOM 10010 C C . VAL B 1 586 ? 2.459 50.375 9.359 1 84.5 586 VAL B C 1
ATOM 10012 O O . VAL B 1 586 ? 2.004 49.375 8.781 1 84.5 586 VAL B O 1
ATOM 10015 N N . PRO B 1 587 ? 2.637 51.531 8.688 1 80.19 587 PRO B N 1
ATOM 10016 C CA . PRO B 1 587 ? 2.268 51.594 7.273 1 80.19 587 PRO B CA 1
ATOM 10017 C C . PRO B 1 587 ? 3.008 50.531 6.43 1 80.19 587 PRO B C 1
ATOM 10019 O O . PRO B 1 587 ? 2.408 49.906 5.559 1 80.19 587 PRO B O 1
ATOM 10022 N N . SER B 1 588 ? 4.191 50.312 6.777 1 76.94 588 SER B N 1
ATOM 10023 C CA . SER B 1 588 ? 4.98 49.344 6.035 1 76.94 588 SER B CA 1
ATOM 10024 C C . SER B 1 588 ? 4.496 47.906 6.309 1 76.94 588 SER B C 1
ATOM 10026 O O . SER B 1 588 ? 4.539 47.062 5.422 1 76.94 588 SER B O 1
ATOM 10028 N N . LEU B 1 589 ? 4.074 47.656 7.477 1 81.75 589 LEU B N 1
ATOM 10029 C CA . LEU B 1 589 ? 3.574 46.344 7.852 1 81.75 589 LEU B CA 1
ATOM 10030 C C . LEU B 1 589 ? 2.236 46.062 7.18 1 81.75 589 LEU B C 1
ATOM 10032 O O . LEU B 1 589 ? 2.002 44.938 6.703 1 81.75 589 LEU B O 1
ATOM 10036 N N . VAL B 1 590 ? 1.431 47.031 7.094 1 79.31 590 VAL B N 1
ATOM 10037 C CA . VAL B 1 590 ? 0.099 46.906 6.516 1 79.31 590 VAL B CA 1
ATOM 10038 C C . VAL B 1 590 ? 0.213 46.688 5.008 1 79.31 590 VAL B C 1
ATOM 10040 O O . VAL B 1 590 ? -0.55 45.906 4.418 1 79.31 590 VAL B O 1
ATOM 10043 N N . GLU B 1 591 ? 1.094 47.25 4.383 1 67.75 591 GLU B N 1
ATOM 10044 C CA . GLU B 1 591 ? 1.298 47.125 2.941 1 67.75 591 GLU B CA 1
ATOM 10045 C C . GLU B 1 591 ? 1.796 45.719 2.592 1 67.75 591 GLU B C 1
ATOM 10047 O O . GLU B 1 591 ? 1.515 45.219 1.505 1 67.75 591 GLU B O 1
ATOM 10052 N N . ARG B 1 592 ? 2.453 45.094 3.496 1 56.78 592 ARG B N 1
ATOM 10053 C CA . ARG B 1 592 ? 3.088 43.812 3.25 1 56.78 592 ARG B CA 1
ATOM 10054 C C . ARG B 1 592 ? 2.119 42.656 3.518 1 56.78 592 ARG B C 1
ATOM 10056 O O . ARG B 1 592 ? 2.473 41.469 3.35 1 56.78 592 ARG B O 1
ATOM 10063 N N . LYS B 1 593 ? 1.005 42.875 3.939 1 58.38 593 LYS B N 1
ATOM 10064 C CA . LYS B 1 593 ? 0.023 41.844 4.227 1 58.38 593 LYS B CA 1
ATOM 10065 C C . LYS B 1 593 ? -0.151 40.906 3.033 1 58.38 593 LYS B C 1
ATOM 10067 O O . LYS B 1 593 ? -0.357 39.719 3.207 1 58.38 593 LYS B O 1
ATOM 10072 N N . ASP B 1 594 ? -0.284 41.469 1.737 1 48.53 594 ASP B N 1
ATOM 10073 C CA . ASP B 1 594 ? -0.699 40.75 0.537 1 48.53 594 ASP B CA 1
ATOM 10074 C C . ASP B 1 594 ? 0.492 40.094 -0.136 1 48.53 594 ASP B C 1
ATOM 10076 O O . ASP B 1 594 ? 0.418 39.719 -1.308 1 48.53 594 ASP B O 1
ATOM 10080 N N . ILE B 1 595 ? 1.594 40.062 0.395 1 39.41 595 ILE B N 1
ATOM 10081 C CA . ILE B 1 595 ? 2.676 39.812 -0.551 1 39.41 595 ILE B CA 1
ATOM 10082 C C . ILE B 1 595 ? 2.719 38.312 -0.901 1 39.41 595 ILE B C 1
ATOM 10084 O O . ILE B 1 595 ? 3.014 37.5 -0.045 1 39.41 595 ILE B O 1
ATOM 10088 N N . THR B 1 596 ? 1.786 37.906 -1.525 1 41.94 596 THR B N 1
ATOM 10089 C CA . THR B 1 596 ? 2.031 36.688 -2.289 1 41.94 596 THR B CA 1
ATOM 10090 C C . THR B 1 596 ? 3.055 36.938 -3.393 1 41.94 596 THR B C 1
ATOM 10092 O O . THR B 1 596 ? 3.15 38.031 -3.918 1 41.94 596 THR B O 1
ATOM 10095 N N . ASP B 1 597 ? 4.125 36.281 -3.381 1 37.09 597 ASP B N 1
ATOM 10096 C CA . ASP B 1 597 ? 4.953 36.562 -4.555 1 37.09 597 ASP B CA 1
ATOM 10097 C C . ASP B 1 597 ? 4.148 36.375 -5.84 1 37.09 597 ASP B C 1
ATOM 10099 O O . ASP B 1 597 ? 3.062 35.812 -5.832 1 37.09 597 ASP B O 1
ATOM 10103 N N . ALA B 1 598 ? 4.543 37.312 -6.867 1 30.38 598 ALA B N 1
ATOM 10104 C CA . ALA B 1 598 ? 3.908 37.312 -8.188 1 30.38 598 ALA B CA 1
ATOM 10105 C C . ALA B 1 598 ? 3.555 35.875 -8.602 1 30.38 598 ALA B C 1
ATOM 10107 O O . ALA B 1 598 ? 2.705 35.656 -9.477 1 30.38 598 ALA B O 1
ATOM 10108 N N . LYS B 1 599 ? 4.41 35.125 -8.305 1 35.5 599 LYS B N 1
ATOM 10109 C CA . LYS B 1 599 ? 4.148 33.781 -8.797 1 35.5 599 LYS B CA 1
ATOM 10110 C C . LYS B 1 599 ? 3.275 33 -7.82 1 35.5 599 LYS B C 1
ATOM 10112 O O . LYS B 1 599 ? 3.137 31.766 -7.941 1 35.5 599 LYS B O 1
ATOM 10117 N N . GLY B 1 600 ? 2.602 33.625 -6.996 1 36 600 GLY B N 1
ATOM 10118 C CA . GLY B 1 600 ? 1.695 33.031 -6.035 1 36 600 GLY B CA 1
ATOM 10119 C C . GLY B 1 600 ? 2.41 32.406 -4.852 1 36 600 GLY B C 1
ATOM 10120 O O . GLY B 1 600 ? 1.797 31.703 -4.055 1 36 600 GLY B O 1
ATOM 10121 N N . LYS B 1 601 ? 3.676 32.406 -4.898 1 39.03 601 LYS B N 1
ATOM 10122 C CA . LYS B 1 601 ? 4.457 31.688 -3.898 1 39.03 601 LYS B CA 1
ATOM 10123 C C . LYS B 1 601 ? 4.691 32.531 -2.658 1 39.03 601 LYS B C 1
ATOM 10125 O O . LYS B 1 601 ? 5.191 33.656 -2.758 1 39.03 601 LYS B O 1
ATOM 10130 N N . LYS B 1 602 ? 3.971 32.5 -1.667 1 41.22 602 LYS B N 1
ATOM 10131 C CA . LYS B 1 602 ? 3.871 33.219 -0.409 1 41.22 602 LYS B CA 1
ATOM 10132 C C . LYS B 1 602 ? 5.059 32.906 0.499 1 41.22 602 LYS B C 1
ATOM 10134 O O . LYS B 1 602 ? 5.109 33.375 1.639 1 41.22 602 LYS B O 1
ATOM 10139 N N . VAL B 1 603 ? 6.055 32.219 0.277 1 39.78 603 VAL B N 1
ATOM 10140 C CA . VAL B 1 603 ? 6.727 31.578 1.393 1 39.78 603 VAL B CA 1
ATOM 10141 C C . VAL B 1 603 ? 7.621 32.562 2.119 1 39.78 603 VAL B C 1
ATOM 10143 O O . VAL B 1 603 ? 7.613 32.656 3.35 1 39.78 603 VAL B O 1
ATOM 10146 N N . GLY B 1 604 ? 8.859 32.938 1.515 1 39.16 604 GLY B N 1
ATOM 10147 C CA . GLY B 1 604 ? 9.977 33.531 2.217 1 39.16 604 GLY B CA 1
ATOM 10148 C C . GLY B 1 604 ? 9.641 34.875 2.834 1 39.16 604 GLY B C 1
ATOM 10149 O O . GLY B 1 604 ? 10.195 35.25 3.873 1 39.16 604 GLY B O 1
ATOM 10150 N N . ILE B 1 605 ? 8.898 35.594 2.273 1 38.19 605 ILE B N 1
ATOM 10151 C CA . ILE B 1 605 ? 8.531 36.938 2.645 1 38.19 605 ILE B CA 1
ATOM 10152 C C . ILE B 1 605 ? 7.68 36.938 3.91 1 38.19 605 ILE B C 1
ATOM 10154 O O . ILE B 1 605 ? 7.742 37.844 4.727 1 38.19 605 ILE B O 1
ATOM 10158 N N . GLU B 1 606 ? 7.129 35.781 4.148 1 47.56 606 GLU B N 1
ATOM 10159 C CA . GLU B 1 606 ? 6.191 35.688 5.266 1 47.56 606 GLU B CA 1
ATOM 10160 C C . GLU B 1 606 ? 6.93 35.656 6.602 1 47.56 606 GLU B C 1
ATOM 10162 O O . GLU B 1 606 ? 6.484 36.25 7.582 1 47.56 606 GLU B O 1
ATOM 10167 N N . VAL B 1 607 ? 8.25 34.969 6.559 1 47.03 607 VAL B N 1
ATOM 10168 C CA . VAL B 1 607 ? 9.023 34.875 7.793 1 47.03 607 VAL B CA 1
ATOM 10169 C C . VAL B 1 607 ? 9.602 36.219 8.156 1 47.03 607 VAL B C 1
ATOM 10171 O O . VAL B 1 607 ? 9.555 36.625 9.32 1 47.03 607 VAL B O 1
ATOM 10174 N N . ALA B 1 608 ? 10.133 36.875 7.133 1 47.19 608 ALA B N 1
ATOM 10175 C CA . ALA B 1 608 ? 10.68 38.219 7.387 1 47.19 608 ALA B CA 1
ATOM 10176 C C . ALA B 1 608 ? 9.594 39.188 7.867 1 47.19 608 ALA B C 1
ATOM 10178 O O . ALA B 1 608 ? 9.82 40 8.766 1 47.19 608 ALA B O 1
ATOM 10179 N N . ALA B 1 609 ? 8.492 38.688 7.434 1 67.44 609 ALA B N 1
ATOM 10180 C CA . ALA B 1 609 ? 7.391 39.594 7.762 1 67.44 609 ALA B CA 1
ATOM 10181 C C . ALA B 1 609 ? 6.902 39.375 9.188 1 67.44 609 ALA B C 1
ATOM 10183 O O . ALA B 1 609 ? 6.574 40.312 9.898 1 67.44 609 ALA B O 1
ATOM 10184 N N . LEU B 1 610 ? 7.113 38.156 9.672 1 80.94 610 LEU B N 1
ATOM 10185 C CA . LEU B 1 610 ? 6.68 37.906 11.039 1 80.94 610 LEU B CA 1
ATOM 10186 C C . LEU B 1 610 ? 7.668 38.5 12.039 1 80.94 610 LEU B C 1
ATOM 10188 O O . LEU B 1 610 ? 7.27 39 13.086 1 80.94 610 LEU B O 1
ATOM 10192 N N . SER B 1 611 ? 8.953 38.406 11.578 1 78.06 611 SER B N 1
ATOM 10193 C CA . SER B 1 611 ? 9.992 38.969 12.438 1 78.06 611 SER B CA 1
ATOM 10194 C C . SER B 1 611 ? 9.789 40.438 12.672 1 78.06 611 SER B C 1
ATOM 10196 O O . SER B 1 611 ? 10.039 40.938 13.773 1 78.06 611 SER B O 1
ATOM 10198 N N . LEU B 1 612 ? 9.312 41.062 11.68 1 82.44 612 LEU B N 1
ATOM 10199 C CA . LEU B 1 612 ? 9.07 42.5 11.789 1 82.44 612 LEU B CA 1
ATOM 10200 C C . LEU B 1 612 ? 7.863 42.781 12.68 1 82.44 612 LEU B C 1
ATOM 10202 O O . LEU B 1 612 ? 7.867 43.75 13.445 1 82.44 612 LEU B O 1
ATOM 10206 N N . ARG B 1 613 ? 6.93 42 12.594 1 88.81 613 ARG B N 1
ATOM 10207 C CA . ARG B 1 613 ? 5.734 42.125 13.422 1 88.81 613 ARG B CA 1
ATOM 10208 C C . ARG B 1 613 ? 6.055 41.906 14.891 1 88.81 613 ARG B C 1
ATOM 10210 O O . ARG B 1 613 ? 5.605 42.656 15.758 1 88.81 613 ARG B O 1
ATOM 10217 N N . LEU B 1 614 ? 6.863 40.969 15.094 1 89 614 LEU B N 1
ATOM 10218 C CA . LEU B 1 614 ? 7.273 40.656 16.469 1 89 614 LEU B CA 1
ATOM 10219 C C . LEU B 1 614 ? 8.164 41.75 17.031 1 89 614 LEU B C 1
ATOM 10221 O O . LEU B 1 614 ? 8.023 42.125 18.188 1 89 614 LEU B O 1
ATOM 10225 N N . ARG B 1 615 ? 9.008 42.25 16.203 1 86.62 615 ARG B N 1
ATOM 10226 C CA . ARG B 1 615 ? 9.898 43.344 16.625 1 86.62 615 ARG B CA 1
ATOM 10227 C C . ARG B 1 615 ? 9.109 44.594 16.969 1 86.62 615 ARG B C 1
ATOM 10229 O O . ARG B 1 615 ? 9.484 45.344 17.875 1 86.62 615 ARG B O 1
ATOM 10236 N N . PHE B 1 616 ? 8.07 44.812 16.25 1 91.62 616 PHE B N 1
ATOM 10237 C CA . PHE B 1 616 ? 7.207 45.969 16.516 1 91.62 616 PHE B CA 1
ATOM 10238 C C . PHE B 1 616 ? 6.68 45.906 17.938 1 91.62 616 PHE B C 1
ATOM 10240 O O . PHE B 1 616 ? 6.75 46.906 18.672 1 91.62 616 PHE B O 1
ATOM 10247 N N . TRP B 1 617 ? 6.242 44.844 18.375 1 93.88 617 TRP B N 1
ATOM 10248 C CA . TRP B 1 617 ? 5.715 44.688 19.734 1 93.88 617 TRP B CA 1
ATOM 10249 C C . TRP B 1 617 ? 6.84 44.688 20.75 1 93.88 617 TRP B C 1
ATOM 10251 O O . TRP B 1 617 ? 6.723 45.312 21.812 1 93.88 617 TRP B O 1
ATOM 10261 N N . ARG B 1 618 ? 7.969 44.125 20.453 1 89.75 618 ARG B N 1
ATOM 10262 C CA . ARG B 1 618 ? 9.062 43.938 21.391 1 89.75 618 ARG B CA 1
ATOM 10263 C C . ARG B 1 618 ? 9.812 45.25 21.625 1 89.75 618 ARG B C 1
ATOM 10265 O O . ARG B 1 618 ? 10.242 45.531 22.75 1 89.75 618 ARG B O 1
ATOM 10272 N N . LYS B 1 619 ? 9.969 45.938 20.625 1 87.62 619 LYS B N 1
ATOM 10273 C CA . LYS B 1 619 ? 10.875 47.062 20.719 1 87.62 619 LYS B CA 1
ATOM 10274 C C . LYS B 1 619 ? 10.094 48.375 20.812 1 87.62 619 LYS B C 1
ATOM 10276 O O . LYS B 1 619 ? 10.547 49.344 21.453 1 87.62 619 LYS B O 1
ATOM 10281 N N . LYS B 1 620 ? 8.992 48.438 20.188 1 89.12 620 LYS B N 1
ATOM 10282 C CA . LYS B 1 620 ? 8.297 49.719 20.094 1 89.12 620 LYS B CA 1
ATOM 10283 C C . LYS B 1 620 ? 7.16 49.812 21.109 1 89.12 620 LYS B C 1
ATOM 10285 O O . LYS B 1 620 ? 6.926 50.875 21.703 1 89.12 620 LYS B O 1
ATOM 10290 N N . LEU B 1 621 ? 6.457 48.781 21.297 1 93.06 621 LEU B N 1
ATOM 10291 C CA . LEU B 1 621 ? 5.219 48.875 22.062 1 93.06 621 LEU B CA 1
ATOM 10292 C C . LEU B 1 621 ? 5.387 48.312 23.469 1 93.06 621 LEU B C 1
ATOM 10294 O O . LEU B 1 621 ? 4.578 48.594 24.359 1 93.06 621 LEU B O 1
ATOM 10298 N N . LYS B 1 622 ? 6.402 47.531 23.719 1 92.81 622 LYS B N 1
ATOM 10299 C CA . LYS B 1 622 ? 6.57 46.844 24.984 1 92.81 622 LYS B CA 1
ATOM 10300 C C . LYS B 1 622 ? 6.66 47.812 26.156 1 92.81 622 LYS B C 1
ATOM 10302 O O . LYS B 1 622 ? 6.176 47.531 27.25 1 92.81 622 LYS B O 1
ATOM 10307 N N . ALA B 1 623 ? 7.266 48.938 25.969 1 90.75 623 ALA B N 1
ATOM 10308 C CA . ALA B 1 623 ? 7.457 49.906 27.031 1 90.75 623 ALA B CA 1
ATOM 10309 C C . ALA B 1 623 ? 6.117 50.406 27.562 1 90.75 623 ALA B C 1
ATOM 10311 O O . ALA B 1 623 ? 5.957 50.625 28.766 1 90.75 623 ALA B O 1
ATOM 10312 N N . THR B 1 624 ? 5.188 50.625 26.672 1 92.25 624 THR B N 1
ATOM 10313 C CA . THR B 1 624 ? 3.871 51.125 27.047 1 92.25 624 THR B CA 1
ATOM 10314 C C . THR B 1 624 ? 2.91 50 27.359 1 92.25 624 THR B C 1
ATOM 10316 O O . THR B 1 624 ? 2.053 50.125 28.234 1 92.25 624 THR B O 1
ATOM 10319 N N . PHE B 1 625 ? 2.996 48.938 26.578 1 95.88 625 PHE B N 1
ATOM 10320 C CA . PHE B 1 625 ? 2.061 47.812 26.672 1 95.88 625 PHE B CA 1
ATOM 10321 C C . PHE B 1 625 ? 2.801 46.531 26.906 1 95.88 625 PHE B C 1
ATOM 10323 O O . PHE B 1 625 ? 2.811 45.625 26.062 1 95.88 625 PHE B O 1
ATOM 10330 N N . GLN B 1 626 ? 3.238 46.281 28.062 1 95.62 626 GLN B N 1
ATOM 10331 C CA . GLN B 1 626 ? 4.043 45.094 28.391 1 95.62 626 GLN B CA 1
ATOM 10332 C C . GLN B 1 626 ? 3.207 43.812 28.328 1 95.62 626 GLN B C 1
ATOM 10334 O O . GLN B 1 626 ? 3.629 42.812 27.75 1 95.62 626 GLN B O 1
ATOM 10339 N N . ALA B 1 627 ? 2.062 43.875 28.953 1 97.06 627 ALA B N 1
ATOM 10340 C CA . ALA B 1 627 ? 1.188 42.688 29 1 97.06 627 ALA B CA 1
ATOM 10341 C C . ALA B 1 627 ? 0.694 42.344 27.594 1 97.06 627 ALA B C 1
ATOM 10343 O O . ALA B 1 627 ? 0.673 41.156 27.234 1 97.06 627 ALA B O 1
ATOM 10344 N N . LEU B 1 628 ? 0.375 43.312 26.828 1 97.44 628 LEU B N 1
ATOM 10345 C CA . LEU B 1 628 ? -0.131 43.062 25.484 1 97.44 628 LEU B CA 1
ATOM 10346 C C . LEU B 1 628 ? 0.984 42.562 24.562 1 97.44 628 LEU B C 1
ATOM 10348 O O . LEU B 1 628 ? 0.747 41.781 23.672 1 97.44 628 LEU B O 1
ATOM 10352 N N . ALA B 1 629 ? 2.195 43.062 24.766 1 96.81 629 ALA B N 1
ATOM 10353 C CA . ALA B 1 629 ? 3.338 42.594 23.984 1 96.81 629 ALA B CA 1
ATOM 10354 C C . ALA B 1 629 ? 3.619 41.125 24.219 1 96.81 629 ALA B C 1
ATOM 10356 O O . ALA B 1 629 ? 3.934 40.375 23.281 1 96.81 629 ALA B O 1
ATOM 10357 N N . PHE B 1 630 ? 3.496 40.781 25.453 1 96 630 PHE B N 1
ATOM 10358 C CA . PHE B 1 630 ? 3.654 39.375 25.828 1 96 630 PHE B CA 1
ATOM 10359 C C . PHE B 1 630 ? 2.629 38.5 25.094 1 96 630 PHE B C 1
ATOM 10361 O O . PHE B 1 630 ? 2.982 37.469 24.5 1 96 630 PHE B O 1
ATOM 10368 N N . ALA B 1 631 ? 1.436 38.906 25.141 1 97.25 631 ALA B N 1
ATOM 10369 C CA . ALA B 1 631 ? 0.347 38.156 24.516 1 97.25 631 ALA B CA 1
ATOM 10370 C C . ALA B 1 631 ? 0.493 38.125 23 1 97.25 631 ALA B C 1
ATOM 10372 O O . ALA B 1 631 ? 0.294 37.094 22.359 1 97.25 631 ALA B O 1
ATOM 10373 N N . ALA B 1 632 ? 0.837 39.281 22.438 1 97.12 632 ALA B N 1
ATOM 10374 C CA . ALA B 1 632 ? 0.971 39.406 20.984 1 97.12 632 ALA B CA 1
ATOM 10375 C C . ALA B 1 632 ? 2.051 38.438 20.453 1 97.12 632 ALA B C 1
ATOM 10377 O O . ALA B 1 632 ? 1.87 37.812 19.422 1 97.12 632 ALA B O 1
ATOM 10378 N N . GLU B 1 633 ? 3.109 38.375 21.125 1 94.94 633 GLU B N 1
ATOM 10379 C CA . GLU B 1 633 ? 4.199 37.5 20.703 1 94.94 633 GLU B CA 1
ATOM 10380 C C . GLU B 1 633 ? 3.746 36.062 20.641 1 94.94 633 GLU B C 1
ATOM 10382 O O . GLU B 1 633 ? 4.027 35.344 19.672 1 94.94 633 GLU B O 1
ATOM 10387 N N . ARG B 1 634 ? 3.07 35.594 21.578 1 96.31 634 ARG B N 1
ATOM 10388 C CA . ARG B 1 634 ? 2.619 34.219 21.656 1 96.31 634 ARG B CA 1
ATOM 10389 C C . ARG B 1 634 ? 1.539 33.938 20.609 1 96.31 634 ARG B C 1
ATOM 10391 O O . ARG B 1 634 ? 1.575 32.906 19.938 1 96.31 634 ARG B O 1
ATOM 10398 N N . LEU B 1 635 ? 0.692 34.844 20.469 1 97.5 635 LEU B N 1
ATOM 10399 C CA . LEU B 1 635 ? -0.424 34.656 19.547 1 97.5 635 LEU B CA 1
ATOM 10400 C C . LEU B 1 635 ? 0.057 34.688 18.094 1 97.5 635 LEU B C 1
ATOM 10402 O O . LEU B 1 635 ? -0.41 33.906 17.281 1 97.5 635 LEU B O 1
ATOM 10406 N N . LEU B 1 636 ? 0.99 35.531 17.781 1 94.62 636 LEU B N 1
ATOM 10407 C CA . LEU B 1 636 ? 1.475 35.688 16.406 1 94.62 636 LEU B CA 1
ATOM 10408 C C . LEU B 1 636 ? 2.34 34.469 16.016 1 94.62 636 LEU B C 1
ATOM 10410 O O . LEU B 1 636 ? 2.453 34.156 14.836 1 94.62 636 LEU B O 1
ATOM 10414 N N . CYS B 1 637 ? 2.855 33.812 16.969 1 93.69 637 CYS B N 1
ATOM 10415 C CA . CYS B 1 637 ? 3.719 32.656 16.703 1 93.69 637 CYS B CA 1
ATOM 10416 C C . CYS B 1 637 ? 2.914 31.359 16.672 1 93.69 637 CYS B C 1
ATOM 10418 O O . CYS B 1 637 ? 3.443 30.297 16.328 1 93.69 637 CYS B O 1
ATOM 10420 N N . MET B 1 638 ? 1.648 31.422 16.906 1 95.44 638 MET B N 1
ATOM 10421 C CA . MET B 1 638 ? 0.815 30.234 17.016 1 95.44 638 MET B CA 1
ATOM 10422 C C . MET B 1 638 ? 0.334 29.781 15.641 1 95.44 638 MET B C 1
ATOM 10424 O O . MET B 1 638 ? -0.025 30.609 14.797 1 95.44 638 MET B O 1
ATOM 10428 N N . HIS B 1 639 ? 0.394 28.469 15.406 1 93.81 639 HIS B N 1
ATOM 10429 C CA . HIS B 1 639 ? -0.131 27.859 14.188 1 93.81 639 HIS B CA 1
ATOM 10430 C C . HIS B 1 639 ? -1.646 27.703 14.266 1 93.81 639 HIS B C 1
ATOM 10432 O O . HIS B 1 639 ? -2.227 27.75 15.352 1 93.81 639 HIS B O 1
ATOM 10438 N N . ALA B 1 640 ? -2.189 27.5 13.094 1 93.75 640 ALA B N 1
ATOM 10439 C CA . ALA B 1 640 ? -3.645 27.391 13.062 1 93.75 640 ALA B CA 1
ATOM 10440 C C . ALA B 1 640 ? -4.074 25.969 12.664 1 93.75 640 ALA B C 1
ATOM 10442 O O . ALA B 1 640 ? -5.262 25.641 12.711 1 93.75 640 ALA B O 1
ATOM 10443 N N . THR B 1 641 ? -3.141 25.141 12.25 1 92.62 641 THR B N 1
ATOM 10444 C CA . THR B 1 641 ? -3.535 23.844 11.711 1 92.62 641 THR B CA 1
ATOM 10445 C C . THR B 1 641 ? -2.596 22.75 12.203 1 92.62 641 THR B C 1
ATOM 10447 O O . THR B 1 641 ? -1.5 23.031 12.688 1 92.62 641 THR B O 1
ATOM 10450 N N . THR B 1 642 ? -3.059 21.438 12.102 1 90.44 642 THR B N 1
ATOM 10451 C CA . THR B 1 642 ? -2.266 20.266 12.445 1 90.44 642 THR B CA 1
ATOM 10452 C C . THR B 1 642 ? -1.661 19.641 11.195 1 90.44 642 THR B C 1
ATOM 10454 O O . THR B 1 642 ? -1.338 18.438 11.188 1 90.44 642 THR B O 1
ATOM 10457 N N . CYS B 1 643 ? -1.537 20.281 10.117 1 87.5 643 CYS B N 1
ATOM 10458 C CA . CYS B 1 643 ? -1.143 19.75 8.812 1 87.5 643 CYS B CA 1
ATOM 10459 C C . CYS B 1 643 ? 0.221 19.078 8.898 1 87.5 643 CYS B C 1
ATOM 10461 O O . CYS B 1 643 ? 0.455 18.062 8.242 1 87.5 643 CYS B O 1
ATOM 10463 N N . ALA B 1 644 ? 1.11 19.656 9.695 1 89.06 644 ALA B N 1
ATOM 10464 C CA . ALA B 1 644 ? 2.439 19.078 9.852 1 89.06 644 ALA B CA 1
ATOM 10465 C C . ALA B 1 644 ? 2.352 17.656 10.398 1 89.06 644 ALA B C 1
ATOM 10467 O O . ALA B 1 644 ? 3.102 16.766 9.977 1 89.06 644 ALA B O 1
ATOM 10468 N N . ALA B 1 645 ? 1.434 17.469 11.305 1 89.69 645 ALA B N 1
ATOM 10469 C CA . ALA B 1 645 ? 1.245 16.141 11.891 1 89.69 645 ALA B CA 1
ATOM 10470 C C . ALA B 1 645 ? 0.665 15.164 10.875 1 89.69 645 ALA B C 1
ATOM 10472 O O . ALA B 1 645 ? 1.043 13.992 10.844 1 89.69 645 ALA B O 1
ATOM 10473 N N . GLU B 1 646 ? -0.206 15.578 10.07 1 82.75 646 GLU B N 1
ATOM 10474 C CA . GLU B 1 646 ? -0.801 14.742 9.039 1 82.75 646 GLU B CA 1
ATOM 10475 C C . GLU B 1 646 ? 0.238 14.328 7.996 1 82.75 646 GLU B C 1
ATOM 10477 O O . GLU B 1 646 ? 0.239 13.188 7.531 1 82.75 646 GLU B O 1
ATOM 10482 N N . ARG B 1 647 ? 1.016 15.234 7.66 1 82.38 647 ARG B N 1
ATOM 10483 C CA . ARG B 1 647 ? 2.076 14.945 6.703 1 82.38 647 ARG B CA 1
ATOM 10484 C C . ARG B 1 647 ? 3.059 13.93 7.266 1 82.38 647 ARG B C 1
ATOM 10486 O O . ARG B 1 647 ? 3.598 13.102 6.523 1 82.38 647 ARG B O 1
ATOM 10493 N N . ASN B 1 648 ? 3.297 14.125 8.484 1 88 648 ASN B N 1
ATOM 10494 C CA . ASN B 1 648 ? 4.188 13.156 9.125 1 88 648 ASN B CA 1
ATOM 10495 C C . ASN B 1 648 ? 3.631 11.742 9.039 1 88 648 ASN B C 1
ATOM 10497 O O . ASN B 1 648 ? 4.391 10.781 8.891 1 88 648 ASN B O 1
ATOM 10501 N N . TRP B 1 649 ? 2.371 11.602 9.078 1 84.62 649 TRP B N 1
ATOM 10502 C CA . TRP B 1 649 ? 1.765 10.281 8.969 1 84.62 649 TRP B CA 1
ATOM 10503 C C . TRP B 1 649 ? 1.943 9.711 7.562 1 84.62 649 TRP B C 1
ATOM 10505 O O . TRP B 1 649 ? 2.082 8.5 7.391 1 84.62 649 TRP B O 1
ATOM 10515 N N . SER B 1 650 ? 1.937 10.508 6.621 1 79.19 650 SER B N 1
ATOM 10516 C CA . SER B 1 650 ? 2.215 10.047 5.266 1 79.19 650 SER B CA 1
ATOM 10517 C C . SER B 1 650 ? 3.605 9.43 5.168 1 79.19 650 SER B C 1
ATOM 10519 O O . SER B 1 650 ? 3.807 8.453 4.441 1 79.19 650 SER B O 1
ATOM 10521 N N . LEU B 1 651 ? 4.5 10.016 5.926 1 84.12 651 LEU B N 1
ATOM 10522 C CA . LEU B 1 651 ? 5.848 9.461 5.949 1 84.12 651 LEU B CA 1
ATOM 10523 C C . LEU B 1 651 ? 5.863 8.086 6.598 1 84.12 651 LEU B C 1
ATOM 10525 O O . LEU B 1 651 ? 6.57 7.188 6.141 1 84.12 651 LEU B O 1
ATOM 10529 N N . TRP B 1 652 ? 5.062 7.984 7.617 1 84.81 652 TRP B N 1
ATOM 10530 C CA . TRP B 1 652 ? 4.941 6.688 8.273 1 84.81 652 TRP B CA 1
ATOM 10531 C C . TRP B 1 652 ? 4.375 5.641 7.32 1 84.81 652 TRP B C 1
ATOM 10533 O O . TRP B 1 652 ? 4.836 4.5 7.297 1 84.81 652 TRP B O 1
ATOM 10543 N N . GLY B 1 653 ? 3.453 6.078 6.488 1 80.38 653 GLY B N 1
ATOM 10544 C CA . GLY B 1 653 ? 2.855 5.176 5.52 1 80.38 653 GLY B CA 1
ATOM 10545 C C . GLY B 1 653 ? 3.824 4.738 4.438 1 80.38 653 GLY B C 1
ATOM 10546 O O . GLY B 1 653 ? 3.711 3.633 3.904 1 80.38 653 GLY B O 1
ATOM 10547 N N . ASN B 1 654 ? 4.809 5.5 4.211 1 77.81 654 ASN B N 1
ATOM 10548 C CA . ASN B 1 654 ? 5.801 5.188 3.193 1 77.81 654 ASN B CA 1
ATOM 10549 C C . ASN B 1 654 ? 6.844 4.199 3.711 1 77.81 654 ASN B C 1
ATOM 10551 O O . ASN B 1 654 ? 7.441 3.453 2.932 1 77.81 654 ASN B O 1
ATOM 10555 N N . ILE B 1 655 ? 7.035 4.316 4.957 1 80.5 655 ILE B N 1
ATOM 10556 C CA . ILE B 1 655 ? 8.078 3.471 5.535 1 80.5 655 ILE B CA 1
ATOM 10557 C C . ILE B 1 655 ? 7.5 2.09 5.848 1 80.5 655 ILE B C 1
ATOM 10559 O O . ILE B 1 655 ? 8.156 1.072 5.617 1 80.5 655 ILE B O 1
ATOM 10563 N N . PHE B 1 656 ? 6.297 2.125 6.387 1 77.44 656 PHE B N 1
ATOM 10564 C CA . PHE B 1 656 ? 5.656 0.85 6.684 1 77.44 656 PHE B CA 1
ATOM 10565 C C . PHE B 1 656 ? 4.863 0.349 5.484 1 77.44 656 PHE B C 1
ATOM 10567 O O . PHE B 1 656 ? 3.758 0.827 5.223 1 77.44 656 PHE B O 1
ATOM 10574 N N . THR B 1 657 ? 5.441 -0.455 4.766 1 71.06 657 THR B N 1
ATOM 10575 C CA . THR B 1 657 ? 4.801 -1.076 3.613 1 71.06 657 THR B CA 1
ATOM 10576 C C . THR B 1 657 ? 4.566 -2.562 3.859 1 71.06 657 THR B C 1
ATOM 10578 O O . THR B 1 657 ? 4.973 -3.098 4.895 1 71.06 657 THR B O 1
ATOM 10581 N N . LYS B 1 658 ? 3.883 -3.172 2.945 1 64.56 658 LYS B N 1
ATOM 10582 C CA . LYS B 1 658 ? 3.66 -4.613 3.041 1 64.56 658 LYS B CA 1
ATOM 10583 C C . LYS B 1 658 ? 4.98 -5.371 3.082 1 64.56 658 LYS B C 1
ATOM 10585 O O . LYS B 1 658 ? 5.098 -6.391 3.766 1 64.56 658 LYS B O 1
ATOM 10590 N N . ALA B 1 659 ? 5.949 -4.777 2.43 1 64.12 659 ALA B N 1
ATOM 10591 C CA . ALA B 1 659 ? 7.25 -5.438 2.34 1 64.12 659 ALA B CA 1
ATOM 10592 C C . ALA B 1 659 ? 8.102 -5.137 3.572 1 64.12 659 ALA B C 1
ATOM 10594 O O . ALA B 1 659 ? 9.031 -5.887 3.891 1 64.12 659 ALA B O 1
ATOM 10595 N N . ARG B 1 660 ? 7.719 -4.055 4.25 1 73.69 660 ARG B N 1
ATOM 10596 C CA . ARG B 1 660 ? 8.516 -3.639 5.398 1 73.69 660 ARG B CA 1
ATOM 10597 C C . ARG B 1 660 ? 7.676 -3.623 6.668 1 73.69 660 ARG B C 1
ATOM 10599 O O . ARG B 1 660 ? 7.691 -2.643 7.418 1 73.69 660 ARG B O 1
ATOM 10606 N N . ASN B 1 661 ? 6.977 -4.641 6.891 1 64.75 661 ASN B N 1
ATOM 10607 C CA . ASN B 1 661 ? 6.02 -4.672 7.992 1 64.75 661 ASN B CA 1
ATOM 10608 C C . ASN B 1 661 ? 6.664 -5.188 9.273 1 64.75 661 ASN B C 1
ATOM 10610 O O . ASN B 1 661 ? 6.047 -5.148 10.344 1 64.75 661 ASN B O 1
ATOM 10614 N N . ARG B 1 662 ? 7.977 -5.535 9.227 1 69 662 ARG B N 1
ATOM 10615 C CA . ARG B 1 662 ? 8.656 -6.062 10.406 1 69 662 ARG B CA 1
ATOM 10616 C C . ARG B 1 662 ? 9.594 -5.027 11.016 1 69 662 ARG B C 1
ATOM 10618 O O . ARG B 1 662 ? 10.328 -5.324 11.961 1 69 662 ARG B O 1
ATOM 10625 N N . LEU B 1 663 ? 9.523 -3.916 10.461 1 79.5 663 LEU B N 1
ATOM 10626 C CA . LEU B 1 663 ? 10.359 -2.838 10.969 1 79.5 663 LEU B CA 1
ATOM 10627 C C . LEU B 1 663 ? 9.938 -2.439 12.383 1 79.5 663 LEU B C 1
ATOM 10629 O O . LEU B 1 663 ? 8.758 -2.199 12.633 1 79.5 663 LEU B O 1
ATOM 10633 N N . GLY B 1 664 ? 10.953 -2.428 13.281 1 81.38 664 GLY B N 1
ATOM 10634 C CA . GLY B 1 664 ? 10.664 -2.014 14.648 1 81.38 664 GLY B CA 1
ATOM 10635 C C . GLY B 1 664 ? 10.227 -0.565 14.75 1 81.38 664 GLY B C 1
ATOM 10636 O O . GLY B 1 664 ? 10.711 0.29 14.008 1 81.38 664 GLY B O 1
ATOM 10637 N N . GLN B 1 665 ? 9.406 -0.321 15.68 1 82.88 665 GLN B N 1
ATOM 10638 C CA . GLN B 1 665 ? 8.836 1.013 15.859 1 82.88 665 GLN B CA 1
ATOM 10639 C C . GLN B 1 665 ? 9.93 2.029 16.188 1 82.88 665 GLN B C 1
ATOM 10641 O O . GLN B 1 665 ? 9.906 3.154 15.688 1 82.88 665 GLN B O 1
ATOM 10646 N N . GLU B 1 666 ? 10.852 1.682 17.078 1 86.94 666 GLU B N 1
ATOM 10647 C CA . GLU B 1 666 ? 11.914 2.6 17.484 1 86.94 666 GLU B CA 1
ATOM 10648 C C . GLU B 1 666 ? 12.797 2.979 16.297 1 86.94 666 GLU B C 1
ATOM 10650 O O . GLU B 1 666 ? 13.18 4.141 16.141 1 86.94 666 GLU B O 1
ATOM 10655 N N . ARG B 1 667 ? 13.117 1.974 15.531 1 90.44 667 ARG B N 1
ATOM 10656 C CA . ARG B 1 667 ? 13.922 2.227 14.344 1 90.44 667 ARG B CA 1
ATOM 10657 C C . ARG B 1 667 ? 13.164 3.09 13.336 1 90.44 667 ARG B C 1
ATOM 10659 O O . ARG B 1 667 ? 13.734 3.992 12.727 1 90.44 667 ARG B O 1
ATOM 10666 N N . ALA B 1 668 ? 11.891 2.777 13.141 1 89.56 668 ALA B N 1
ATOM 10667 C CA . ALA B 1 668 ? 11.055 3.572 12.242 1 89.56 668 ALA B CA 1
ATOM 10668 C C . ALA B 1 668 ? 10.992 5.027 12.695 1 89.56 668 ALA B C 1
ATOM 10670 O O . ALA B 1 668 ? 11.039 5.945 11.875 1 89.56 668 ALA B O 1
ATOM 10671 N N . GLU B 1 669 ? 10.867 5.191 13.969 1 91.81 669 GLU B N 1
ATOM 10672 C CA . GLU B 1 669 ? 10.812 6.535 14.539 1 91.81 669 GLU B CA 1
ATOM 10673 C C . GLU B 1 669 ? 12.086 7.316 14.234 1 91.81 669 GLU B C 1
ATOM 10675 O O . GLU B 1 669 ? 12.023 8.492 13.867 1 91.81 669 GLU B O 1
ATOM 10680 N N . LYS B 1 670 ? 13.234 6.695 14.375 1 94.38 670 LYS B N 1
ATOM 10681 C CA . LYS B 1 670 ? 14.508 7.352 14.086 1 94.38 670 LYS B CA 1
ATOM 10682 C C . LYS B 1 670 ? 14.625 7.691 12.602 1 94.38 670 LYS B C 1
ATOM 10684 O O . LYS B 1 670 ? 15.117 8.766 12.242 1 94.38 670 LYS B O 1
ATOM 10689 N N . LEU B 1 671 ? 14.195 6.746 11.766 1 94.06 671 LEU B N 1
ATOM 10690 C CA . LEU B 1 671 ? 14.242 6.977 10.328 1 94.06 671 LEU B CA 1
ATOM 10691 C C . LEU B 1 671 ? 13.359 8.148 9.938 1 94.06 671 LEU B C 1
ATOM 10693 O O . LEU B 1 671 ? 13.766 9 9.141 1 94.06 671 LEU B O 1
ATOM 10697 N N . ILE B 1 672 ? 12.195 8.234 10.523 1 92.88 672 ILE B N 1
ATOM 10698 C CA . ILE B 1 672 ? 11.258 9.305 10.227 1 92.88 672 ILE B CA 1
ATOM 10699 C C . ILE B 1 672 ? 11.797 10.633 10.766 1 92.88 672 ILE B C 1
ATOM 10701 O O . ILE B 1 672 ? 11.656 11.672 10.125 1 92.88 672 ILE B O 1
ATOM 10705 N N . PHE B 1 673 ? 12.367 10.547 11.977 1 95.19 673 PHE B N 1
ATOM 10706 C CA . PHE B 1 673 ? 12.992 11.727 12.562 1 95.19 673 PHE B CA 1
ATOM 10707 C C . PHE B 1 673 ? 14.039 12.312 11.617 1 95.19 673 PHE B C 1
ATOM 10709 O O . PHE B 1 673 ? 14.062 13.523 11.391 1 95.19 673 PHE B O 1
ATOM 10716 N N . ILE B 1 674 ? 14.82 11.453 11.016 1 94.12 674 ILE B N 1
ATOM 10717 C CA . ILE B 1 674 ? 15.891 11.891 10.125 1 94.12 674 ILE B CA 1
ATOM 10718 C C . ILE B 1 674 ? 15.297 12.414 8.82 1 94.12 674 ILE B C 1
ATOM 10720 O O . ILE B 1 674 ? 15.672 13.492 8.344 1 94.12 674 ILE B O 1
ATOM 10724 N N . ARG B 1 675 ? 14.43 11.734 8.289 1 91.5 675 ARG B N 1
ATOM 10725 C CA . ARG B 1 675 ? 13.844 12.102 7.004 1 91.5 675 ARG B CA 1
ATOM 10726 C C . ARG B 1 675 ? 13.094 13.422 7.102 1 91.5 675 ARG B C 1
ATOM 10728 O O . ARG B 1 675 ? 13.289 14.32 6.277 1 91.5 675 ARG B O 1
ATOM 10735 N N . GLN B 1 676 ? 12.32 13.531 8.055 1 90.38 676 GLN B N 1
ATOM 10736 C CA . GLN B 1 676 ? 11.461 14.711 8.18 1 90.38 676 GLN B CA 1
ATOM 10737 C C . GLN B 1 676 ? 12.273 15.938 8.586 1 90.38 676 GLN B C 1
ATOM 10739 O O . GLN B 1 676 ? 12.094 17.016 8.023 1 90.38 676 GLN B O 1
ATOM 10744 N N . ASN B 1 677 ? 13.133 15.75 9.539 1 92.44 677 ASN B N 1
ATOM 10745 C CA . ASN B 1 677 ? 13.781 16.906 10.148 1 92.44 677 ASN B CA 1
ATOM 10746 C C . ASN B 1 677 ? 15.023 17.328 9.367 1 92.44 677 ASN B C 1
ATOM 10748 O O . ASN B 1 677 ? 15.539 18.438 9.562 1 92.44 677 ASN B O 1
ATOM 10752 N N . SER B 1 678 ? 15.5 16.469 8.484 1 87.12 678 SER B N 1
ATOM 10753 C CA . SER B 1 678 ? 16.625 16.875 7.641 1 87.12 678 SER B CA 1
ATOM 10754 C C . SER B 1 678 ? 16.219 18 6.691 1 87.12 678 SER B C 1
ATOM 10756 O O . SER B 1 678 ? 17.047 18.828 6.328 1 87.12 678 SER B O 1
ATOM 10758 N N . VAL B 1 679 ? 15.016 17.953 6.301 1 76.38 679 VAL B N 1
ATOM 10759 C CA . VAL B 1 679 ? 14.516 18.969 5.379 1 76.38 679 VAL B CA 1
ATOM 10760 C C . VAL B 1 679 ? 14.445 20.328 6.086 1 76.38 679 VAL B C 1
ATOM 10762 O O . VAL B 1 679 ? 14.633 21.375 5.461 1 76.38 679 VAL B O 1
ATOM 10765 N N . VAL B 1 680 ? 14.203 20.312 7.363 1 75.12 680 VAL B N 1
ATOM 10766 C CA . VAL B 1 680 ? 14.102 21.531 8.164 1 75.12 680 VAL B CA 1
ATOM 10767 C C . VAL B 1 680 ? 15.438 22.25 8.172 1 75.12 680 VAL B C 1
ATOM 10769 O O . VAL B 1 680 ? 15.484 23.484 8.117 1 75.12 680 VAL B O 1
ATOM 10772 N N . LEU B 1 681 ? 16.484 21.469 8.125 1 70.44 681 LEU B N 1
ATOM 10773 C CA . LEU B 1 681 ? 17.828 22.062 8.18 1 70.44 681 LEU B CA 1
ATOM 10774 C C . LEU B 1 681 ? 18.234 22.594 6.812 1 70.44 681 LEU B C 1
ATOM 10776 O O . LEU B 1 681 ? 18.906 23.625 6.719 1 70.44 681 LEU B O 1
ATOM 10780 N N . GLU B 1 682 ? 17.828 21.797 5.812 1 60.25 682 GLU B N 1
ATOM 10781 C CA . GLU B 1 682 ? 18.203 22.188 4.461 1 60.25 682 GLU B CA 1
ATOM 10782 C C . GLU B 1 682 ? 17.453 23.453 4.027 1 60.25 682 GLU B C 1
ATOM 10784 O O . GLU B 1 682 ? 17.969 24.234 3.229 1 60.25 682 GLU B O 1
ATOM 10789 N N . SER B 1 683 ? 16.203 23.672 4.508 1 50.88 683 SER B N 1
ATOM 10790 C CA . SER B 1 683 ? 15.391 24.828 4.16 1 50.88 683 SER B CA 1
ATOM 10791 C C . SER B 1 683 ? 15.906 26.094 4.848 1 50.88 683 SER B C 1
ATOM 10793 O O . SER B 1 683 ? 15.453 27.203 4.539 1 50.88 683 SER B O 1
ATOM 10795 N N . ARG B 1 684 ? 16.703 26.109 5.965 1 44.25 684 ARG B N 1
ATOM 10796 C CA . ARG B 1 684 ? 17.219 27.344 6.559 1 44.25 684 ARG B CA 1
ATOM 10797 C C . ARG B 1 684 ? 17.656 28.328 5.48 1 44.25 684 ARG B C 1
ATOM 10799 O O . ARG B 1 684 ? 17.484 29.547 5.633 1 44.25 684 ARG B O 1
ATOM 10806 N N . GLY B 1 685 ? 18.5 27.891 4.582 1 35.28 685 GLY B N 1
ATOM 10807 C CA . GLY B 1 685 ? 18.922 28.906 3.629 1 35.28 685 GLY B CA 1
ATOM 10808 C C . GLY B 1 685 ? 17.938 29.109 2.492 1 35.28 685 GLY B C 1
ATOM 10809 O O . GLY B 1 685 ? 18.062 30.047 1.712 1 35.28 685 GLY B O 1
ATOM 10810 N N . ARG B 1 686 ? 17.453 28.047 1.969 1 34.03 686 ARG B N 1
ATOM 10811 C CA . ARG B 1 686 ? 16.547 28.188 0.839 1 34.03 686 ARG B CA 1
ATOM 10812 C C . ARG B 1 686 ? 15.109 28.375 1.315 1 34.03 686 ARG B C 1
ATOM 10814 O O . ARG B 1 686 ? 14.719 27.844 2.354 1 34.03 686 ARG B O 1
ATOM 10821 N N . GLY B 1 687 ? 14.547 29.438 1.35 1 29.03 687 GLY B N 1
ATOM 10822 C CA . GLY B 1 687 ? 13.102 29.531 1.469 1 29.03 687 GLY B CA 1
ATOM 10823 C C . GLY B 1 687 ? 12.383 28.266 1.031 1 29.03 687 GLY B C 1
ATOM 10824 O O . GLY B 1 687 ? 12.258 28 -0.166 1 29.03 687 GLY B O 1
ATOM 10825 N N . VAL B 1 688 ? 12.625 27.203 1.618 1 32.12 688 VAL B N 1
ATOM 10826 C CA . VAL B 1 688 ? 12.242 25.859 1.208 1 32.12 688 VAL B CA 1
ATOM 10827 C C . VAL B 1 688 ? 10.766 25.828 0.849 1 32.12 688 VAL B C 1
ATOM 10829 O O . VAL B 1 688 ? 9.906 26.047 1.705 1 32.12 688 VAL B O 1
ATOM 10832 N N . LEU B 1 689 ? 10.406 26.203 -0.252 1 28.92 689 LEU B N 1
ATOM 10833 C CA . LEU B 1 689 ? 9.125 25.906 -0.883 1 28.92 689 LEU B CA 1
ATOM 10834 C C . LEU B 1 689 ? 8.797 24.422 -0.739 1 28.92 689 LEU B C 1
ATOM 10836 O O . LEU B 1 689 ? 9.664 23.562 -0.934 1 28.92 689 LEU B O 1
ATOM 10840 N N . PHE B 1 690 ? 8.164 24.094 0.246 1 31.44 690 PHE B N 1
ATOM 10841 C CA . PHE B 1 690 ? 7.578 22.75 0.162 1 31.44 690 PHE B CA 1
ATOM 10842 C C . PHE B 1 690 ? 7.398 22.328 -1.292 1 31.44 690 PHE B C 1
ATOM 10844 O O . PHE B 1 690 ? 6.707 23.016 -2.059 1 31.44 690 PHE B O 1
ATOM 10851 N N . ASP B 1 691 ? 8.359 21.953 -1.875 1 31.03 691 ASP B N 1
ATOM 10852 C CA . ASP B 1 691 ? 8.328 21.406 -3.232 1 31.03 691 ASP B CA 1
ATOM 10853 C C . ASP B 1 691 ? 7.008 20.688 -3.504 1 31.03 691 ASP B C 1
ATOM 10855 O O . ASP B 1 691 ? 6.395 20.141 -2.586 1 31.03 691 ASP B O 1
ATOM 10859 N N . GLU B 1 692 ? 6.391 21.047 -4.547 1 30.84 692 GLU B N 1
ATOM 10860 C CA . GLU B 1 692 ? 5.25 20.422 -5.211 1 30.84 692 GLU B CA 1
ATOM 10861 C C . GLU B 1 692 ? 5.199 18.922 -4.934 1 30.84 692 GLU B C 1
ATOM 10863 O O . GLU B 1 692 ? 4.125 18.312 -4.965 1 30.84 692 GLU B O 1
ATOM 10868 N N . GLU B 1 693 ? 6.266 18.391 -4.625 1 32.78 693 GLU B N 1
ATOM 10869 C CA . GLU B 1 693 ? 6.371 16.953 -4.465 1 32.78 693 GLU B CA 1
ATOM 10870 C C . GLU B 1 693 ? 5.684 16.484 -3.186 1 32.78 693 GLU B C 1
ATOM 10872 O O . GLU B 1 693 ? 5.047 15.43 -3.166 1 32.78 693 GLU B O 1
ATOM 10877 N N . VAL B 1 694 ? 5.809 17.297 -2.17 1 32.78 694 VAL B N 1
ATOM 10878 C CA . VAL B 1 694 ? 5.105 16.938 -0.945 1 32.78 694 VAL B CA 1
ATOM 10879 C C . VAL B 1 694 ? 3.598 17.078 -1.157 1 32.78 694 VAL B C 1
ATOM 10881 O O . VAL B 1 694 ? 2.826 16.219 -0.722 1 32.78 694 VAL B O 1
ATOM 10884 N N . MET B 1 695 ? 3.201 18.25 -1.664 1 31.23 695 MET B N 1
ATOM 10885 C CA . MET B 1 695 ? 1.777 18.375 -1.958 1 31.23 695 MET B CA 1
ATOM 10886 C C . MET B 1 695 ? 1.294 17.188 -2.805 1 31.23 695 MET B C 1
ATOM 10888 O O . MET B 1 695 ? 0.222 16.641 -2.553 1 31.23 695 MET B O 1
ATOM 10892 N N . MET B 1 696 ? 2.041 16.938 -3.818 1 33.34 696 MET B N 1
ATOM 10893 C CA . MET B 1 696 ? 1.666 15.82 -4.672 1 33.34 696 MET B CA 1
ATOM 10894 C C . MET B 1 696 ? 1.707 14.508 -3.893 1 33.34 696 MET B C 1
ATOM 10896 O O . MET B 1 696 ? 0.929 13.594 -4.168 1 33.34 696 MET B O 1
ATOM 10900 N N . SER B 1 697 ? 2.621 14.406 -3.027 1 34.5 697 SER B N 1
ATOM 10901 C CA . SER B 1 697 ? 2.66 13.242 -2.152 1 34.5 697 SER B CA 1
ATOM 10902 C C . SER B 1 697 ? 1.426 13.18 -1.258 1 34.5 697 SER B C 1
ATOM 10904 O O . SER B 1 697 ? 0.924 12.094 -0.958 1 34.5 697 SER B O 1
ATOM 10906 N N . LEU B 1 698 ? 1.139 14.305 -0.691 1 32.12 698 LEU B N 1
ATOM 10907 C CA . LEU B 1 698 ? -0.053 14.383 0.146 1 32.12 698 LEU B CA 1
ATOM 10908 C C . LEU B 1 698 ? -1.307 14.062 -0.662 1 32.12 698 LEU B C 1
ATOM 10910 O O . LEU B 1 698 ? -2.266 13.5 -0.133 1 32.12 698 LEU B O 1
ATOM 10914 N N . LEU B 1 699 ? -1.301 14.797 -1.82 1 32.72 699 LEU B N 1
ATOM 10915 C CA . LEU B 1 699 ? -2.486 14.539 -2.633 1 32.72 699 LEU B CA 1
ATOM 10916 C C . LEU B 1 699 ? -2.42 13.164 -3.277 1 32.72 699 LEU B C 1
ATOM 10918 O O . LEU B 1 699 ? -3.258 12.82 -4.117 1 32.72 699 LEU B O 1
ATOM 10922 N N . GLY B 1 700 ? -1.584 12.266 -2.684 1 34.44 700 GLY B N 1
ATOM 10923 C CA . GLY B 1 700 ? -1.501 10.922 -3.244 1 34.44 700 GLY B CA 1
ATOM 10924 C C . GLY B 1 700 ? -0.956 10.898 -4.66 1 34.44 700 GLY B C 1
ATOM 10925 O O . GLY B 1 700 ? -1.139 9.922 -5.383 1 34.44 700 GLY B O 1
ATOM 10926 N N . SER B 1 701 ? -0.72 12.062 -5.289 1 31.44 701 SER B N 1
ATOM 10927 C CA . SER B 1 701 ? -0.246 12.023 -6.668 1 31.44 701 SER B CA 1
ATOM 10928 C C . SER B 1 701 ? 1.233 11.656 -6.734 1 31.44 701 SER B C 1
ATOM 10930 O O . SER B 1 701 ? 2.027 12.109 -5.906 1 31.44 701 SER B O 1
ATOM 10932 N N . GLY B 1 702 ? 1.588 10.477 -7.148 1 32.75 702 GLY B N 1
ATOM 10933 C CA . GLY B 1 702 ? 2.887 9.883 -7.414 1 32.75 702 GLY B CA 1
ATOM 10934 C C . GLY B 1 702 ? 3.898 10.867 -7.961 1 32.75 702 GLY B C 1
ATOM 10935 O O . GLY B 1 702 ? 3.525 11.914 -8.5 1 32.75 702 GLY B O 1
ATOM 10936 N N . GLU B 1 703 ? 5.012 10.953 -7.41 1 33.62 703 GLU B N 1
ATOM 10937 C CA . GLU B 1 703 ? 6.18 11.633 -7.969 1 33.62 703 GLU B CA 1
ATOM 10938 C C . GLU B 1 703 ? 6.199 11.531 -9.492 1 33.62 703 GLU B C 1
ATOM 10940 O O . GLU B 1 703 ? 5.711 10.562 -10.062 1 33.62 703 GLU B O 1
ATOM 10945 N N . GLU B 1 704 ? 6.426 12.617 -10.211 1 31.95 704 GLU B N 1
ATOM 10946 C CA . GLU B 1 704 ? 6.477 12.75 -11.664 1 31.95 704 GLU B CA 1
ATOM 10947 C C . GLU B 1 704 ? 7.336 11.656 -12.289 1 31.95 704 GLU B C 1
ATOM 10949 O O . GLU B 1 704 ? 8.562 11.75 -12.281 1 31.95 704 GLU B O 1
ATOM 10954 N N . GLU B 1 705 ? 7.262 10.461 -12.023 1 33.41 705 GLU B N 1
ATOM 10955 C CA . GLU B 1 705 ? 7.926 9.68 -13.062 1 33.41 705 GLU B CA 1
ATOM 10956 C C . GLU B 1 705 ? 7.348 9.984 -14.438 1 33.41 705 GLU B C 1
ATOM 10958 O O . GLU B 1 705 ? 6.145 10.219 -14.57 1 33.41 705 GLU B O 1
ATOM 10963 N N . GLU B 1 706 ? 8.125 10.461 -15.391 1 32.53 706 GLU B N 1
ATOM 10964 C CA . GLU B 1 706 ? 7.781 10.883 -16.75 1 32.53 706 GLU B CA 1
ATOM 10965 C C . GLU B 1 706 ? 6.684 10 -17.328 1 32.53 706 GLU B C 1
ATOM 10967 O O . GLU B 1 706 ? 6.789 8.773 -17.312 1 32.53 706 GLU B O 1
ATOM 10972 N N . GLU B 1 707 ? 5.508 10.516 -17.328 1 32.5 707 GLU B N 1
ATOM 10973 C CA . GLU B 1 707 ? 4.391 10.023 -18.125 1 32.5 707 GLU B CA 1
ATOM 10974 C C . GLU B 1 707 ? 4.84 9.664 -19.547 1 32.5 707 GLU B C 1
ATOM 10976 O O . GLU B 1 707 ? 5.488 10.469 -20.219 1 32.5 707 GLU B O 1
ATOM 10981 N N . GLU B 1 708 ? 5.109 8.508 -19.812 1 31.39 708 GLU B N 1
ATOM 10982 C CA . GLU B 1 708 ? 5.199 8.203 -21.234 1 31.39 708 GLU B CA 1
ATOM 10983 C C . GLU B 1 708 ? 4.047 8.828 -22.016 1 31.39 708 GLU B C 1
ATOM 10985 O O . GLU B 1 708 ? 2.881 8.656 -21.641 1 31.39 708 GLU B O 1
ATOM 10990 N N . ALA B 1 709 ? 4.305 9.883 -22.812 1 28.55 709 ALA B N 1
ATOM 10991 C CA . ALA B 1 709 ? 3.359 10.32 -23.828 1 28.55 709 ALA B CA 1
ATOM 10992 C C . ALA B 1 709 ? 2.799 9.141 -24.609 1 28.55 709 ALA B C 1
ATOM 10994 O O . ALA B 1 709 ? 3.551 8.391 -25.234 1 28.55 709 ALA B O 1
ATOM 10995 N N . VAL B 1 710 ? 1.841 8.438 -24.188 1 27.8 710 VAL B N 1
ATOM 10996 C CA . VAL B 1 710 ? 1.116 7.562 -25.094 1 27.8 710 VAL B CA 1
ATOM 10997 C C . VAL B 1 710 ? 0.881 8.273 -26.438 1 27.8 710 VAL B C 1
ATOM 10999 O O . VAL B 1 710 ? 0.153 9.273 -26.484 1 27.8 710 VAL B O 1
ATOM 11002 N N . GLU B 1 711 ? 1.805 8.344 -27.328 1 24.14 711 GLU B N 1
ATOM 11003 C CA . GLU B 1 711 ? 1.395 8.648 -28.703 1 24.14 711 GLU B CA 1
ATOM 11004 C C . GLU B 1 711 ? 0.243 7.746 -29.141 1 24.14 711 GLU B C 1
ATOM 11006 O O . GLU B 1 711 ? 0.309 6.523 -28.984 1 24.14 711 GLU B O 1
ATOM 11011 N N . ALA B 1 712 ? -0.923 8.273 -29.219 1 24.03 712 ALA B N 1
ATOM 11012 C CA . ALA B 1 712 ? -2.059 7.738 -29.953 1 24.03 712 ALA B CA 1
ATOM 11013 C C . ALA B 1 712 ? -1.609 7.141 -31.281 1 24.03 712 ALA B C 1
ATOM 11015 O O . ALA B 1 712 ? -1.086 7.848 -32.156 1 24.03 712 ALA B O 1
ATOM 11016 N N . SER B 1 713 ? -0.921 6.113 -31.391 1 19.98 713 SER B N 1
ATOM 11017 C CA . SER B 1 713 ? -0.895 5.488 -32.719 1 19.98 713 SER B CA 1
ATOM 11018 C C . SER B 1 713 ? -2.299 5.363 -33.281 1 19.98 713 SER B C 1
ATOM 11020 O O . SER B 1 713 ? -3.168 4.727 -32.688 1 19.98 713 SER B O 1
ATOM 11022 N N . VAL B 1 714 ? -2.699 6.258 -34.156 1 20.41 714 VAL B N 1
ATOM 11023 C CA . VAL B 1 714 ? -3.596 5.996 -35.281 1 20.41 714 VAL B CA 1
ATOM 11024 C C . VAL B 1 714 ? -3.068 4.82 -36.094 1 20.41 714 VAL B C 1
ATOM 11026 O O . VAL B 1 714 ? -1.879 4.766 -36.406 1 20.41 714 VAL B O 1
#

pLDDT: mean 76.73, std 23.91, range [18.14, 98.44]

Nearest PDB structures (foldseek):
  8sjd-assembly1_A  TM=6.428E-01  e=6.918E-10  Musca domestica
  8qzc-assembly1_A  TM=1.113E-01  e=6.155E+00  Mus musculus
  4d1q-assembly1_A-2  TM=5.972E-01  e=1.133E-10  Musca domestica
  8sjd-assembly1_A  TM=6.298E-01  e=8.225E-10  Musca domestica
  2ewg-assembly1_A  TM=1.468E-01  e=7.294E+00  Trypanosoma brucei

InterPro domains:
  IPR008906 HAT, C-terminal dimerisation domain [PF05699] (614-677)
  IPR012337 Ribonuclease H-like superfamily [SSF53098] (215-677)
  IPR052035 Zinc finger BED domain-containing [PTHR46481] (40-677)

Foldseek 3Di:
DPPDPDDPDPPPPDDPPPPQDWADDPNDTHGQVVVLVVVVVCLVVPPDPLSVQWDWDCDPRAIWTQGNQPRDTWHPNPCVPTRVVVVVVVVVVLVVLVVVVVVVPPDPPPDPDDPDDPDDPDDDDDPPPDPDPPDPPDDDCPVPLPDPPPSVLSVVQLVVLLVCLQVLPDLQCQPPPVNCVVCVVSPHHHDHSVCSLPVSLVVLLVVLVVVVVVVCVVLVNAWEKEKDQPDDDFQLAPWGKIWIWTAWQFFIATDFIDTDHPHDLALVVVLVVVCCQQAPLPNHPSNHPNVSYQAYEYAQDPRLVSNRVVNCVVWVLHDYAYAQLNLLQVLLVQLLDCVQFNLSVVLLVLLLLLLCQLVVQPLLVVLLQVLCCVPVVGGDHAQHDDVVGSCSSLSSLVVCLVSLVSLLCSLVPPCNCVSCVPPPCSVVSSCLSPVPDPVVPSNVSSVLVNQLCVLSVVVSVVQLHSHACLLVLVVSLVVSLVSNVVSCVVPVVRDRSNVSSVVSCVSHNDDLLSLLLNQLFLLQWDQDPRATAGPPVVDDPVSSVSNLQSLLCSQQPVNVVSSVLSNVLSVCCVPPNFPPVLRVCSVVLNVLPPCQDPVNNNRPSVVVSLVVRLCSLVPRVCVPRVSSNSSNNSSRSHRNRSSLSVLLSLLSNVNNDPVNPPDDPVSSRSSSSSNRSVVVVVCVVPVDDPPPQSVCSSVVNDDCPPDDPPPPDD/DPPPPDDPDPPPPDDPPPPQDWADDPNDTHFQVVVLVVVVVCLVVPPDPLSVQWDWDDDPRAIWTQGNQPRDTWHPNPCVPTRVVVVVVVVVVLVVLVVVVVVVPPDPPPPPDDPDDPDDPDDDDDPPPCPDPPDPPDDDCPVPLPDPPPSVLSSVQLVVLLVCLQVLPDLQCLPPPVVQVVCVVNPHHHDHSVCSLPVSLVVLLVVLVVVVVVVCVVLVNAWEKEKDQPDDDFALAPWGKIWIWTAWQFFIATDFIDTDHPHDLALVVVLVVVCCQQAPLPNHPSNHPNVSYQAYEYAQDPRLVSNRVVNCVVWVLHDYAYAQLNLLQVLLVQLLDCVQFNLSVVLLVLLLLLLCQLVVQPLLVVLLQVLCCVPVVGGDHAQHDDVVGSCSSLSNLVVCLVSLVSLLCSLVPPCNCVSCVPPPCSVVSSCLSPVPDPVVPSNVSSVLVNQLCVLSVVVSVVQLHSHACLLVLVVSLVVSLVSNVVSCVVPVVRDRSNVSSVVSCVSHNDDLLSLLLNQLFLLQWDQDPRATARPPVVDDPVSSVSNLQSLLCSQQPVNPVSSVLSNVLVVVCVVPNFDPVLRVCSVVLNVLPPCQDPVNNNFPSVVVSLVVRLCSLVPRVCVSRVSSNSSNNSSSSHRNRSSLNVLLSLLVNVNRDPVNPPDDPVSSRSSSSSNRSVVVVVCVVPSPDPPPQSVCSVVVNDDCPDDPPPPPDD

Secondary structure (DSSP, 8-state):
----------------------EEETTEEE-HHHHHHHHHHHHHH---GGGGGEEEEEETTEEEEEETTT--EEESSSHHHHHHHHHHHHHHHHHHHHHHHHHTTGGGG---------------------------------S------HHHHHHHHHHHHHHHHHTT--GGGGG-HHHHHHHHHTT-PPPPHHHIIIIIHHHHHHHHHHHHHHHHHHTTS-EEEEEE--SS--TT-SS-EEEEEEE-SS-EEEEEEEE-TT----HHHHHHHHHHHHH-TTTSTTTT-GGGEEEEEE---HHHHHHHHHHHHH-TTSEEEE-HHHHHHHHHHHHT-TTT-HHHHHHHHHHHHHHHHHHH-HHHHHHHHHHHHHHHSS--PPPPP-TT-TTHHHHHHHHHHHTHHHHHHHHHSTTHHHHTTT-TTHHHHHHHHH---SSS-HHHHHHHHHHHHHHHHHHHHHH-SSS--GGGHHHHHHHHHHHHHHHHHH-TTS--HHHHHHHHIIIII--HHHHHHHHH-GGG-EEETTEEE--GGGS-HHHHHHHHHHHHHHHHTT-HHHHHHHHHHHHHHHHH-S-GGG-TTHHHHHHGGG---TTS--HHHHHHHHHHHHHIIIIIITTT-HHHHHHHHHHHT--S--HHHHHHHHHHHHHS-STTTT--HHHHHHHHHHHHHHHHHHTTTTT----HHHHHHHTT--------------/----------------------EEETTEEE-HHHHHHHHHHHHHH---GGGGGEEEEEETTEEEEEETTT--EEESSSHHHHHHHHHHHHHHHHHHHHHHHHHTTGGGG---------------------------------S------HHHHHHHHHHHHHHHHHTT--GGGGG-HHHHHHHHHTT-PPPPHHHIIIIIHHHHHHHHHHHHHHHHHHTTS-EEEEEE--SS--TT-SS-EEEEEEE-SS-EEEEEEEE-TT----HHHHHHHHHHHHH-TTT-TTTT-GGGEEEEEE---HHHHHHHHHHHHH-TTSEEEE-HHHHHHHHHHHHT-TTT-HHHHHHHHHHHHHHHHHHH-HHHHHHHHHHHHHHHSS--PPPPP-TT-TTHHHHHHHHHHHTHHHHHHHHHSTTHHHHTTT-TTHHHHHHHHH---SSS-HHHHHHHHHHHHHHHHHHHHHH-SSS--GGGHHHHHHHHHHHHHHHHHH-TTS--HHHHHHHHIIIII--HHHHHHHHH-GGG-EEETTEEE--GGGS-HHHHHHHHHHHHHHHHTT-HHHHHHHHHHHHHHHHH-S-GGG-TTHHHHHHGGG---TTS--HHHHHHHHHHHHHIIIIIITTT-HHHHHHHHHHHT-----HHHHHHHHHHHHHS-STTTT--HHHHHHHHHHHHHHHHHHTTTTT----HHHHHHHTT--------------

Radius of gyration: 39.13 Å; Cα contacts (8 Å, |Δi|>4): 1962; chains: 2; bounding box: 102×144×88 Å

Sequence (1428 aa):
MQREPGSRPSCTPPSPADESKTYKYGDKQLDPATYAATLKGAKTKNRAWWWSRFNVLLAAGSVMLECTRCLQQVSAVNPSVAAPQHVKACDKRVKKALEAGAASGTDRTSAPTPGPTPDPTPTPGASNSATGELKRQRTDSGLRSFLFPAPQIAIFLCNLALFFFKCNIALHLIEHPNLVAACAAVGIILPGRKKLATTMLDEAYTDLKSELEKVEEADGGLAAIATDGWRSRVALTGTPLINVMKLLFNRAIFCKVIAAAGVVKDAPWIAQQHIKLAADAQFGVFKGCADKCLGFIMDNTKANRKAMVLLRKHNPQWICVGCVAHGFSLFFKDLSDERKCSWTAGVVSAMLMMSLLINSAERIRALLHTVMATVYGRVKGITVHAPTRFACQLFIARDLLDAKASLRELCLHTSWEDASASSTNADQFRNAVLANRPYSNLWYKMEAYVELAQPVSDTIRQLEADASMLSQVYPVATQLRAHVKAFEEKHPTLKGVLSLFDKRYESTIRSPAMLAAYLLDPIYFLQEEGDWTPPFSKLSVPDQKDAKQFVCELYGGADKEKQAVAAKEWDLLELSGVPTDCGGPVPSLVERKDITDAKGKKVGIEVAALSLRLRFWRKKLKATFQALAFAAERLLCMHATTCAAERNWSLWGNIFTKARNRLGQERAEKLIFIRQNSVVLESRGRGVLFDEEVMMSLLGSGEEEEEEAVEASVMQREPGSRPSCTPPSPADESKTYKYGDKQLDPATYAATLKGAKTKNRAWWWSRFNVLLAAGSVMLECTRCLQQVSAVNPSVAAPQHVKACDKRVKKALEAGAASGTDRTSAPTPGPTPDPTPTPGASNSATGELKRQRTDSGLRSFLFPAPQIAIFLCNLALFFFKCNIALHLIEHPNLVAACAAVGIILPGRKKLATTMLDEAYTDLKSELEKVEEADGGLAAIATDGWRSRVALTGTPLINVMKLLFNRAIFCKVIAAAGVVKDAPWIAQQHIKLAADAQFGVFKGCADKCLGFIMDNTKANRKAMVLLRKHNPQWICVGCVAHGFSLFFKDLSDERKCSWTAGVVSAMLMMSLLINSAERIRALLHTVMATVYGRVKGITVHAPTRFACQLFIARDLLDAKASLRELCLHTSWEDASASSTNADQFRNAVLANRPYSNLWYKMEAYVELAQPVSDTIRQLEADASMLSQVYPVATQLRAHVKAFEEKHPTLKGVLSLFDKRYESTIRSPAMLAAYLLDPIYFLQEEGDWTPPFSKLSVPDQKDAKQFVCELYGGADKEKQAVAAKEWDLLELSGVPTDCGGPVPSLVERKDITDAKGKKVGIEVAALSLRLRFWRKKLKATFQALAFAAERLLCMHATTCAAERNWSLWGNIFTKARNRLGQERAEKLIFIRQNSVVLESRGRGVLFDEEVMMSLLGSGEEEEEEAVEASV

Solvent-accessible surface area (backbone atoms only — not comparable to full-atom values): 78136 Å² total; per-residue (Å²): 133,82,79,75,79,78,79,75,80,81,77,72,74,80,76,81,74,75,78,67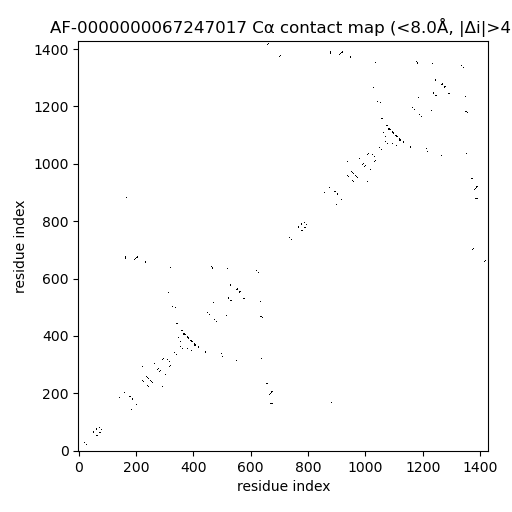,59,62,43,71,61,89,95,44,77,26,46,34,68,57,37,44,52,49,48,53,48,36,54,73,68,49,83,56,81,56,47,82,42,42,44,81,41,81,55,97,70,40,48,31,30,27,28,72,74,79,64,47,71,42,68,47,81,53,49,88,56,48,46,54,54,47,51,53,52,57,44,45,56,46,48,52,52,41,55,62,63,58,59,73,66,61,74,79,65,83,70,80,82,84,75,89,75,78,82,79,78,83,80,75,84,79,78,79,76,83,77,75,81,74,79,77,77,78,69,87,72,74,84,56,77,64,62,67,53,66,53,42,49,46,50,23,50,52,24,44,49,47,34,34,44,56,65,64,46,68,62,66,54,55,64,31,66,37,44,43,43,17,33,47,55,63,61,43,82,77,66,53,44,64,48,48,70,40,60,51,43,52,50,54,41,52,51,51,52,54,53,49,53,52,52,38,55,73,67,70,48,52,26,29,39,26,48,42,48,85,79,54,62,42,44,88,39,96,52,30,37,28,43,37,27,40,30,36,46,69,38,62,37,66,72,50,71,44,82,50,67,54,58,75,84,41,28,69,52,51,29,49,53,50,51,39,34,35,42,27,55,83,76,14,84,44,55,42,42,41,86,36,41,38,30,39,30,32,56,76,46,73,44,47,51,50,12,41,54,51,42,32,70,73,38,37,48,40,46,66,43,48,17,36,48,57,38,58,45,48,49,46,52,46,38,53,31,55,92,66,23,50,72,50,14,51,47,47,52,50,50,50,52,47,38,47,50,43,71,70,34,57,36,42,35,38,49,39,40,55,40,22,34,70,72,70,69,46,71,79,81,71,50,70,90,44,91,93,39,50,68,42,57,56,50,31,48,50,38,49,61,73,36,42,68,37,50,45,49,40,65,66,36,88,58,34,64,71,40,37,66,86,45,89,59,42,64,62,43,44,46,61,60,57,48,76,50,80,85,73,25,55,67,58,52,42,52,49,47,47,65,63,46,47,63,56,55,52,48,39,57,63,56,59,51,63,38,37,42,24,35,50,47,54,61,51,52,52,52,50,50,50,48,43,47,51,46,35,68,73,33,73,87,60,65,55,59,50,64,51,48,52,52,48,38,64,72,47,52,61,46,44,65,34,48,33,17,33,42,59,33,57,47,55,42,34,80,51,100,86,30,40,23,53,47,63,85,80,44,55,69,70,53,48,50,42,15,50,51,46,45,16,28,35,57,19,38,91,39,63,69,48,20,49,52,27,47,50,43,50,52,45,38,72,73,64,27,42,55,78,90,55,43,74,62,44,64,61,40,36,68,52,65,70,59,46,36,94,83,66,56,40,65,59,64,48,54,60,48,48,54,51,53,47,44,45,30,64,70,57,36,25,86,81,30,50,47,55,28,58,34,36,50,49,35,56,39,29,58,36,46,45,52,67,42,55,53,50,49,53,52,44,39,66,56,37,36,66,62,37,55,31,57,32,66,70,59,50,50,48,35,48,40,46,37,58,38,50,52,58,62,61,29,71,80,41,71,56,62,78,50,65,58,54,57,30,48,72,68,56,38,27,49,84,37,69,67,63,77,74,70,78,77,127,136,81,77,73,76,78,79,74,81,80,80,72,76,81,75,81,74,76,79,68,61,62,44,69,61,90,95,45,78,26,45,33,69,57,39,44,50,48,47,53,49,37,53,74,69,48,84,59,83,56,48,83,43,42,45,80,41,82,55,99,72,39,48,31,30,28,28,71,71,78,64,46,70,41,65,46,81,53,48,89,56,48,46,54,54,46,49,54,52,58,45,46,56,43,48,53,51,42,55,60,62,56,58,72,66,58,73,75,63,81,68,79,78,82,70,84,79,76,81,79,78,84,79,80,86,78,81,77,76,82,74,75,82,75,78,75,77,76,69,86,72,75,83,55,78,61,62,66,55,66,52,44,47,45,48,22,50,51,24,42,50,46,34,34,46,55,66,63,46,69,60,67,54,55,65,32,69,37,45,44,44,16,34,47,54,62,60,43,81,76,66,53,45,63,48,50,69,41,59,52,42,51,49,54,43,52,51,51,52,55,54,48,51,52,53,38,56,72,67,72,48,52,26,29,39,26,48,42,49,85,74,57,60,42,43,84,41,94,51,29,36,27,43,37,29,42,30,35,46,68,39,62,36,65,71,52,70,43,82,51,65,53,57,76,83,40,27,68,52,52,30,50,53,50,50,39,33,37,42,28,56,83,76,14,83,44,53,42,42,42,86,36,40,40,29,39,32,32,56,77,46,71,44,47,51,52,14,42,53,51,42,32,70,74,38,37,48,40,46,67,44,48,18,36,48,58,38,57,44,48,50,46,52,46,38,53,31,55,90,65,23,51,71,50,14,51,46,48,51,51,49,52,51,47,39,48,50,43,72,68,33,58,37,44,35,39,48,38,40,54,40,22,34,72,72,70,69,47,73,78,82,72,49,70,88,46,90,91,41,50,68,43,56,55,48,31,48,50,39,50,61,74,37,42,69,37,50,43,48,39,66,66,36,89,58,34,63,71,41,37,65,87,46,90,60,41,63,63,43,43,46,61,62,59,50,76,50,81,84,74,25,55,66,59,52,42,52,50,48,45,65,63,46,46,61,55,53,53,49,38,57,64,57,58,50,64,39,36,43,23,35,51,47,55,61,51,51,52,51,49,51,51,49,42,47,52,46,36,68,74,33,74,87,60,66,54,58,51,64,50,47,52,51,48,37,65,72,48,52,62,46,43,64,33,49,34,18,34,42,57,33,58,46,54,42,36,78,50,98,86,30,40,22,52,46,62,85,80,44,55,70,69,53,48,50,42,14,50,53,45,46,17,27,37,58,21,36,89,39,65,69,48,20,48,52,26,46,50,44,50,52,46,38,71,72,64,28,42,56,78,90,56,40,74,61,42,65,61,40,37,69,53,66,71,59,45,38,95,81,66,53,46,65,60,64,50,56,61,47,47,53,50,53,47,43,44,32,64,70,58,39,24,87,82,30,50,47,57,29,56,34,37,51,48,35,56,38,30,58,36,45,42,52,67,40,57,52,50,48,53,51,46,42,66,56,36,35,68,62,36,52,30,56,32,66,71,60,50,48,47,36,47,39,46,38,58,39,50,51,58,63,62,26,72,80,42,68,58,62,78,50,67,59,55,56,29,49,71,68,53,40,26,50,84,38,70,64,62,77,75,71,78,78,127

Organism: Chlamydomonas reinhardtii (NCBI:txid3055)